Protein 9BB9 (pdb70)

InterPro domains:
  IPR000917 Sulfatase, N-terminal [PF00884] (33-321)
  IPR017850 Alkaline-phosphatase-like, core domain superfamily [G3DSA:3.40.720.10] (32-463)
  IPR017850 Alkaline-phosphatase-like, core domain superfamily [SSF53649] (32-460)
  IPR050738 Sulfatase enzyme [PTHR42693] (10-459)

Nearest PDB structures (foldseek):
  4miv-assembly3_F  TM=8.276E-01  e=4.040E-29  Homo sapiens
  6b0j-assembly1_B  TM=6.568E-01  e=5.372E-25  Pseudoalteromonas
  1n2l-assembly1_A-2  TM=6.610E-01  e=3.441E-21  Homo sapiens
  1e2s-assembly1_P-2  TM=6.321E-01  e=5.269E-21  Homo sapiens
  1n2k-assembly1_A  TM=6.444E-01  e=1.780E-20  Homo sapiens

Structure (mmCIF, N/CA/C/O backbone):
data_9BB9
#
_entry.id   9BB9
#
_cell.length_a   50.033
_cell.length_b   56.338
_cell.length_c   97.200
_cell.angle_alpha   77.43
_cell.angle_beta   76.36
_cell.angle_gamma   63.91
#
_symmetry.space_group_name_H-M   'P 1'
#
loop_
_entity.id
_entity.type
_entity.pdbx_description
1 polymer 'S1_8A sulfatase'
2 non-polymer GLYCEROL
3 non-polymer 1,2-ETHANEDIOL
4 non-polymer 'CALCIUM ION'
5 water water
#
loop_
_atom_site.group_PDB
_atom_site.id
_atom_site.type_symbol
_atom_site.label_atom_id
_atom_site.label_alt_id
_atom_site.label_comp_id
_atom_site.label_asym_id
_atom_site.label_entity_id
_atom_site.label_seq_id
_atom_site.pdbx_PDB_ins_code
_atom_site.Cartn_x
_atom_site.Cartn_y
_atom_site.Cartn_z
_atom_site.occupancy
_atom_site.B_iso_or_equiv
_atom_site.auth_seq_id
_atom_site.auth_comp_id
_atom_site.auth_asym_id
_atom_site.auth_atom_id
_atom_site.pdbx_PDB_model_num
ATOM 1 N N . LYS A 1 33 ? 17.204 -16.065 -17.721 1.00 32.15 34 LYS A N 1
ATOM 2 C CA . LYS A 1 33 ? 16.732 -16.246 -19.093 1.00 34.06 34 LYS A CA 1
ATOM 3 C C . LYS A 1 33 ? 16.000 -17.582 -19.208 1.00 25.90 34 LYS A C 1
ATOM 4 O O . LYS A 1 33 ? 16.552 -18.639 -18.882 1.00 25.50 34 LYS A O 1
ATOM 8 N N . PRO A 1 34 ? 14.750 -17.555 -19.651 1.00 24.52 35 PRO A N 1
ATOM 9 C CA . PRO A 1 34 ? 13.964 -18.788 -19.648 1.00 20.00 35 PRO A CA 1
ATOM 10 C C . PRO A 1 34 ? 14.313 -19.661 -20.838 1.00 20.80 35 PRO A C 1
ATOM 11 O O . PRO A 1 34 ? 14.605 -19.160 -21.927 1.00 21.95 35 PRO A O 1
ATOM 15 N N . ASN A 1 35 ? 14.278 -20.981 -20.628 1.00 17.17 36 ASN A N 1
ATOM 16 C CA . ASN A 1 35 ? 14.338 -21.862 -21.792 1.00 16.65 36 ASN A CA 1
ATOM 17 C C . ASN A 1 35 ? 13.097 -21.647 -22.644 1.00 16.66 36 ASN A C 1
ATOM 18 O O . ASN A 1 35 ? 12.040 -21.260 -22.144 1.00 15.29 36 ASN A O 1
ATOM 23 N N . ILE A 1 36 ? 13.224 -21.916 -23.944 1.00 14.03 37 ILE A N 1
ATOM 24 C CA . ILE A 1 36 ? 12.134 -21.730 -24.899 1.00 16.23 37 ILE A CA 1
ATOM 25 C C . ILE A 1 36 ? 11.967 -23.039 -25.644 1.00 16.71 37 ILE A C 1
ATOM 26 O O . ILE A 1 36 ? 12.952 -23.584 -26.154 1.00 16.49 37 ILE A O 1
ATOM 31 N N . ILE A 1 37 ? 10.738 -23.554 -25.694 1.00 15.70 38 ILE A N 1
ATOM 32 C CA . ILE A 1 37 ? 10.408 -24.712 -26.510 1.00 14.25 38 ILE A CA 1
ATOM 33 C C . ILE A 1 37 ? 9.380 -24.293 -27.554 1.00 13.77 38 ILE A C 1
ATOM 34 O O . ILE A 1 37 ? 8.365 -23.676 -27.212 1.00 13.97 38 ILE A O 1
ATOM 39 N N . TRP A 1 38 ? 9.629 -24.649 -28.828 1.00 13.30 39 TRP A N 1
ATOM 40 C CA . TRP A 1 38 ? 8.596 -24.612 -29.853 1.00 13.72 39 TRP A CA 1
ATOM 41 C C . TRP A 1 38 ? 8.207 -26.055 -30.108 1.00 13.71 39 TRP A C 1
ATOM 42 O O . TRP A 1 38 ? 9.002 -26.819 -30.657 1.00 15.12 39 TRP A O 1
ATOM 53 N N . LEU A 1 39 ? 7.011 -26.430 -29.675 1.00 12.61 40 LEU A N 1
ATOM 54 C CA . LEU A 1 39 ? 6.512 -27.793 -29.833 1.00 14.72 40 LEU A CA 1
ATOM 55 C C . LEU A 1 39 ? 5.633 -27.780 -31.069 1.00 13.28 40 LEU A C 1
ATOM 56 O O . LEU A 1 39 ? 4.516 -27.251 -31.031 1.00 14.49 40 LEU A O 1
ATOM 61 N N . VAL A 1 40 ? 6.126 -28.340 -32.167 1.00 11.88 41 VAL A N 1
ATOM 62 C CA . VAL A 1 40 ? 5.484 -28.183 -33.465 1.00 13.51 41 VAL A CA 1
ATOM 63 C C . VAL A 1 40 ? 4.791 -29.472 -33.854 1.00 14.42 41 VAL A C 1
ATOM 64 O O . VAL A 1 40 ? 5.446 -30.516 -34.010 1.00 14.42 41 VAL A O 1
ATOM 68 N N . LEU A 1 41 ? 3.464 -29.393 -34.014 1.00 13.12 42 LEU A N 1
ATOM 69 C CA . LEU A 1 41 ? 2.642 -30.485 -34.510 1.00 14.83 42 LEU A CA 1
ATOM 70 C C . LEU A 1 41 ? 2.489 -30.343 -36.022 1.00 14.48 42 LEU A C 1
ATOM 71 O O . LEU A 1 41 ? 2.485 -29.232 -36.542 1.00 15.59 42 LEU A O 1
ATOM 76 N N . GLU A 1 42 ? 2.397 -31.477 -36.734 1.00 14.40 43 GLU A N 1
ATOM 77 C CA . GLU A 1 42 ? 2.141 -31.454 -38.176 1.00 16.83 43 GLU A CA 1
ATOM 78 C C . GLU A 1 42 ? 0.652 -31.386 -38.486 1.00 15.20 43 GLU A C 1
ATOM 79 O O . GLU A 1 42 ? -0.157 -32.074 -37.850 1.00 15.18 43 GLU A O 1
ATOM 85 N N . ASP A 1 43 ? 0.306 -30.625 -39.522 1.00 16.10 44 ASP A N 1
ATOM 86 C CA . ASP A 1 43 ? -0.925 -30.867 -40.283 1.00 16.70 44 ASP A CA 1
ATOM 87 C C . ASP A 1 43 ? -2.142 -31.004 -39.366 1.00 17.01 44 ASP A C 1
ATOM 88 O O . ASP A 1 43 ? -2.784 -32.052 -39.294 1.00 14.66 44 ASP A O 1
ATOM 93 N N . ILE A 1 44 ? -2.440 -29.946 -38.622 1.00 17.15 45 ILE A N 1
ATOM 94 C CA . ILE A 1 44 ? -3.517 -30.044 -37.650 1.00 14.88 45 ILE A CA 1
ATOM 95 C C . ILE A 1 44 ? -4.275 -28.722 -37.605 1.00 13.29 45 ILE A C 1
ATOM 96 O O . ILE A 1 44 ? -3.671 -27.644 -37.570 1.00 11.41 45 ILE A O 1
ATOM 101 N N . SER A 1 45 ? -5.603 -28.807 -37.634 1.00 14.18 46 SER A N 1
ATOM 102 C CA . SER A 1 45 ? -6.494 -27.658 -37.567 1.00 12.02 46 SER A CA 1
ATOM 103 C C . SER A 1 45 ? -6.958 -27.498 -36.127 1.00 15.52 46 SER A C 1
ATOM 104 O O . SER A 1 45 ? -6.365 -28.088 -35.218 1.00 13.51 46 SER A O 1
ATOM 107 N N . LEU A 1 46 ? -8.001 -26.687 -35.891 1.00 14.30 47 LEU A N 1
ATOM 108 C CA . LEU A 1 46 ? -8.429 -26.458 -34.501 1.00 16.80 47 LEU A CA 1
ATOM 109 C C . LEU A 1 46 ? -9.301 -27.627 -34.021 1.00 17.71 47 LEU A C 1
ATOM 110 O O . LEU A 1 46 ? -10.449 -27.480 -33.615 1.00 19.71 47 LEU A O 1
ATOM 115 N N . ASP A 1 47 ? -8.728 -28.821 -34.076 1.00 15.30 48 ASP A N 1
ATOM 116 C CA . ASP A 1 47 ? -9.513 -30.024 -33.877 1.00 13.11 48 ASP A CA 1
ATOM 117 C C . ASP A 1 47 ? -9.194 -30.670 -32.537 1.00 15.71 48 ASP A C 1
ATOM 118 O O . ASP A 1 47 ? -9.278 -31.885 -32.405 1.00 18.71 48 ASP A O 1
ATOM 123 N N . LEU A 1 48 ? -8.836 -29.864 -31.541 1.00 14.91 49 LEU A N 1
ATOM 124 C CA . LEU A 1 48 ? -8.650 -30.375 -30.184 1.00 15.58 49 LEU A CA 1
ATOM 125 C C . LEU A 1 48 ? -9.967 -30.261 -29.428 1.00 18.27 49 LEU A C 1
ATOM 126 O O . LEU A 1 48 ? -10.821 -29.445 -29.762 1.00 15.72 49 LEU A O 1
ATOM 131 N N . SER A 1 49 ? -10.107 -31.070 -28.369 1.00 15.65 50 SER A N 1
ATOM 132 C CA . SER A 1 49 ? -11.330 -30.982 -27.579 1.00 17.36 50 SER A CA 1
ATOM 133 C C . SER A 1 49 ? -11.530 -29.570 -27.023 1.00 16.48 50 SER A C 1
ATOM 134 O O . SER A 1 49 ? -12.649 -29.048 -27.021 1.00 16.84 50 SER A O 1
ATOM 137 N N . VAL A 1 50 ? -10.444 -28.914 -26.585 1.00 17.17 51 VAL A N 1
ATOM 138 C CA . VAL A 1 50 ? -10.575 -27.601 -25.943 1.00 15.27 51 VAL A CA 1
ATOM 139 C C . VAL A 1 50 ? -11.016 -26.533 -26.935 1.00 19.51 51 VAL A C 1
ATOM 140 O O . VAL A 1 50 ? -11.559 -25.494 -26.532 1.00 18.27 51 VAL A O 1
ATOM 144 N N . TYR A 1 51 ? -10.817 -26.756 -28.229 1.00 16.90 52 TYR A N 1
ATOM 145 C CA . TYR A 1 51 ? -11.362 -25.850 -29.235 1.00 17.38 52 TYR A CA 1
ATOM 146 C C . TYR A 1 51 ? -12.801 -26.211 -29.622 1.00 21.80 52 TYR A C 1
ATOM 147 O O . TYR A 1 51 ? -13.356 -25.617 -30.552 1.00 18.94 52 TYR A O 1
ATOM 156 N N . GLY A 1 52 ? -13.424 -27.157 -28.927 1.00 17.37 53 GLY A N 1
ATOM 157 C CA . GLY A 1 52 ? -14.817 -27.469 -29.158 1.00 18.56 53 GLY A CA 1
ATOM 158 C C . GLY A 1 52 ? -15.066 -28.618 -30.117 1.00 20.78 53 GLY A C 1
ATOM 159 O O . GLY A 1 52 ? -16.191 -28.766 -30.591 1.00 25.19 53 GLY A O 1
ATOM 160 N N . THR A 1 53 ? -14.068 -29.445 -30.390 1.00 17.73 54 THR A N 1
ATOM 161 C CA . THR A 1 53 ? -14.236 -30.534 -31.350 1.00 17.79 54 THR A CA 1
ATOM 162 C C . THR A 1 53 ? -14.885 -31.717 -30.651 1.00 19.42 54 THR A C 1
ATOM 163 O O . THR A 1 53 ? -14.321 -32.220 -29.674 1.00 18.46 54 THR A O 1
ATOM 167 N N . PRO A 1 54 ? -16.010 -32.234 -31.146 1.00 19.61 55 PRO A N 1
ATOM 168 C CA . PRO A 1 54 ? -16.636 -33.385 -30.493 1.00 20.15 55 PRO A CA 1
ATOM 169 C C . PRO A 1 54 ? -15.802 -34.654 -30.632 1.00 18.29 55 PRO A C 1
ATOM 170 O O . PRO A 1 54 ? -14.973 -34.810 -31.529 1.00 16.09 55 PRO A O 1
ATOM 174 N N . GLU A 1 55 ? -16.028 -35.560 -29.686 1.00 19.55 56 GLU A N 1
ATOM 175 C CA . GLU A 1 55 ? -15.528 -36.935 -29.634 1.00 19.05 56 GLU A CA 1
ATOM 176 C C . GLU A 1 55 ? -14.036 -37.122 -29.389 1.00 20.74 56 GLU A C 1
ATOM 177 O O . GLU A 1 55 ? -13.654 -38.035 -28.645 1.00 23.22 56 GLU A O 1
ATOM 183 N N . VAL A 1 56 ? -13.188 -36.203 -29.847 1.00 20.20 57 VAL A N 1
ATOM 184 C CA . VAL A 1 56 ? -11.758 -36.477 -29.754 1.00 18.69 57 VAL A CA 1
ATOM 185 C C . VAL A 1 56 ? -11.343 -36.287 -28.298 1.00 18.14 57 VAL A C 1
ATOM 186 O O . VAL A 1 56 ? -11.937 -35.474 -27.581 1.00 18.70 57 VAL A O 1
ATOM 190 N N . LYS A 1 57 ? -10.352 -37.053 -27.831 1.00 19.49 58 LYS A N 1
ATOM 191 C CA . LYS A 1 57 ? -9.879 -36.940 -26.444 1.00 19.04 58 LYS A CA 1
ATOM 192 C C . LYS A 1 57 ? -8.460 -36.376 -26.449 1.00 16.25 58 LYS A C 1
ATOM 193 O O . LYS A 1 57 ? -7.517 -37.052 -26.872 1.00 15.88 58 LYS A O 1
ATOM 199 N N . THR A 1 58 ? -8.309 -35.126 -26.007 1.00 18.10 59 THR A N 1
ATOM 200 C CA . THR A 1 58 ? -7.004 -34.454 -25.984 1.00 15.56 59 THR A CA 1
ATOM 201 C C . THR A 1 58 ? -6.742 -33.855 -24.601 1.00 17.62 59 THR A C 1
ATOM 202 O O . THR A 1 58 ? -6.561 -32.641 -24.460 1.00 15.93 59 THR A O 1
ATOM 206 N N . PRO A 1 59 ? -6.692 -34.696 -23.548 1.00 16.80 60 PRO A N 1
ATOM 207 C CA . PRO A 1 59 ? -6.575 -34.149 -22.183 1.00 16.08 60 PRO A CA 1
ATOM 208 C C . PRO A 1 59 ? -5.311 -33.355 -21.949 1.00 15.60 60 PRO A C 1
ATOM 209 O O . PRO A 1 59 ? -5.318 -32.389 -21.181 1.00 16.42 60 PRO A O 1
ATOM 213 N N . ASN A 1 60 ? -4.208 -33.756 -22.566 1.00 15.47 61 ASN A N 1
ATOM 214 C CA . ASN A 1 60 ? -2.940 -33.111 -22.255 1.00 16.80 61 ASN A CA 1
ATOM 215 C C . ASN A 1 60 ? -2.841 -31.757 -22.947 1.00 17.90 61 ASN A C 1
ATOM 216 O O . ASN A 1 60 ? -2.462 -30.760 -22.330 1.00 14.98 61 ASN A O 1
ATOM 221 N N . LEU A 1 61 ? -3.196 -31.696 -24.225 1.00 17.15 62 LEU A N 1
ATOM 222 C CA . LEU A 1 61 ? -3.198 -30.395 -24.896 1.00 16.96 62 LEU A CA 1
ATOM 223 C C . LEU A 1 61 ? -4.275 -29.487 -24.322 1.00 17.60 62 LEU A C 1
ATOM 224 O O . LEU A 1 61 ? -4.039 -28.278 -24.160 1.00 15.90 62 LEU A O 1
ATOM 229 N N . ASP A 1 62 ? -5.447 -30.053 -23.971 1.00 15.49 63 ASP A N 1
ATOM 230 C CA . ASP A 1 62 ? -6.484 -29.278 -23.280 1.00 16.49 63 ASP A CA 1
ATOM 231 C C . ASP A 1 62 ? -5.920 -28.644 -22.023 1.00 15.50 63 ASP A C 1
ATOM 232 O O . ASP A 1 62 ? -6.136 -27.460 -21.758 1.00 16.04 63 ASP A O 1
ATOM 237 N N . ARG A 1 63 ? -5.228 -29.443 -21.203 1.00 15.38 64 ARG A N 1
ATOM 238 C CA . ARG A 1 63 ? -4.708 -28.926 -19.936 1.00 16.42 64 ARG A CA 1
ATOM 239 C C . ARG A 1 63 ? -3.679 -27.835 -20.191 1.00 14.79 64 ARG A C 1
ATOM 240 O O . ARG A 1 63 ? -3.655 -26.818 -19.489 1.00 16.92 64 ARG A O 1
ATOM 248 N N . LEU A 1 64 ? -2.810 -28.031 -21.194 1.00 16.22 65 LEU A N 1
ATOM 249 C CA . LEU A 1 64 ? -1.830 -27.007 -21.538 1.00 15.31 65 LEU A CA 1
ATOM 250 C C . LEU A 1 64 ? -2.519 -25.702 -21.920 1.00 18.65 65 LEU A C 1
ATOM 251 O O . LEU A 1 64 ? -2.114 -24.621 -21.480 1.00 16.72 65 LEU A O 1
ATOM 256 N N . ALA A 1 65 ? -3.556 -25.789 -22.760 1.00 16.17 66 ALA A N 1
ATOM 257 C CA . ALA A 1 65 ? -4.325 -24.606 -23.133 1.00 15.86 66 ALA A CA 1
ATOM 258 C C . ALA A 1 65 ? -4.916 -23.933 -21.899 1.00 15.10 66 ALA A C 1
ATOM 259 O O . ALA A 1 65 ? -4.774 -22.721 -21.698 1.00 16.99 66 ALA A O 1
ATOM 261 N N . ASN A 1 66 ? -5.580 -24.718 -21.055 1.00 16.67 67 ASN A N 1
ATOM 262 C CA . ASN A 1 66 ? -6.257 -24.160 -19.889 1.00 14.99 67 ASN A CA 1
ATOM 263 C C . ASN A 1 66 ? -5.275 -23.581 -18.893 1.00 18.78 67 ASN A C 1
ATOM 264 O O . ASN A 1 66 ? -5.603 -22.596 -18.218 1.00 18.18 67 ASN A O 1
ATOM 269 N N . GLU A 1 67 ? -4.069 -24.172 -18.796 1.00 17.98 68 GLU A N 1
ATOM 270 C CA . GLU A 1 67 ? -3.036 -23.698 -17.885 1.00 19.32 68 GLU A CA 1
ATOM 271 C C . GLU A 1 67 ? -2.282 -22.500 -18.421 1.00 17.44 68 GLU A C 1
ATOM 272 O O . GLU A 1 67 ? -1.441 -21.966 -17.708 1.00 14.64 68 GLU A O 1
ATOM 278 N N . GLY A 1 68 ? -2.577 -22.057 -19.645 1.00 15.56 69 GLY A N 1
ATOM 279 C CA . GLY A 1 68 ? -1.851 -20.960 -20.255 1.00 16.35 69 GLY A CA 1
ATOM 280 C C . GLY A 1 68 ? -2.769 -20.096 -21.096 1.00 21.28 69 GLY A C 1
ATOM 281 O O . GLY A 1 68 ? -3.892 -19.786 -20.680 1.00 18.61 69 GLY A O 1
ATOM 282 N N . ILE A 1 69 ? -2.309 -19.719 -22.286 1.00 15.58 70 ILE A N 1
ATOM 283 C CA . ILE A 1 69 ? -3.071 -18.896 -23.212 1.00 15.66 70 ILE A CA 1
ATOM 284 C C . ILE A 1 69 ? -3.410 -19.732 -24.435 1.00 16.76 70 ILE A C 1
ATOM 285 O O . ILE A 1 69 ? -2.505 -20.232 -25.119 1.00 15.35 70 ILE A O 1
ATOM 290 N N . ARG A 1 70 ? -4.700 -19.826 -24.746 1.00 16.40 71 ARG A N 1
ATOM 291 C CA . ARG A 1 70 ? -5.181 -20.478 -25.958 1.00 14.98 71 ARG A CA 1
ATOM 292 C C . ARG A 1 70 ? -5.522 -19.426 -27.000 1.00 16.51 71 ARG A C 1
ATOM 293 O O . ARG A 1 70 ? -6.315 -18.503 -26.727 1.00 15.33 71 ARG A O 1
ATOM 301 N N . TYR A 1 71 ? -4.955 -19.579 -28.198 1.00 12.02 72 TYR A N 1
ATOM 302 C CA . TYR A 1 71 ? -5.182 -18.641 -29.294 1.00 13.60 72 TYR A CA 1
ATOM 303 C C . TYR A 1 71 ? -6.177 -19.226 -30.288 1.00 14.13 72 TYR A C 1
ATOM 304 O O . TYR A 1 71 ? -5.969 -20.325 -30.817 1.00 14.65 72 TYR A O 1
ATOM 313 N N . ASN A 1 72 ? -7.240 -18.477 -30.558 1.00 14.29 73 ASN A N 1
ATOM 314 C CA . ASN A 1 72 ? -8.284 -18.914 -31.466 1.00 14.70 73 ASN A CA 1
ATOM 315 C C . ASN A 1 72 ? -8.077 -18.423 -32.895 1.00 14.50 73 ASN A C 1
ATOM 316 O O . ASN A 1 72 ? -8.797 -18.868 -33.795 1.00 16.07 73 ASN A O 1
ATOM 321 N N . HIS A 1 73 ? -7.144 -17.501 -33.130 1.00 15.44 74 HIS A N 1
ATOM 322 C CA . HIS A 1 73 ? -6.972 -16.904 -34.453 1.00 13.95 74 HIS A CA 1
ATOM 323 C C . HIS A 1 73 ? -5.507 -16.891 -34.856 1.00 16.35 74 HIS A C 1
ATOM 324 O O . HIS A 1 73 ? -4.962 -15.869 -35.302 1.00 13.72 74 HIS A O 1
ATOM 331 N N . ALA A 1 74 ? -4.839 -18.046 -34.731 1.00 13.99 75 ALA A N 1
ATOM 332 C CA . ALA A 1 74 ? -3.461 -18.178 -35.217 1.00 15.82 75 ALA A CA 1
ATOM 333 C C . ALA A 1 74 ? -3.472 -18.835 -36.590 1.00 13.75 75 ALA A C 1
ATOM 334 O O . ALA A 1 74 ? -4.129 -19.878 -36.778 1.00 12.80 75 ALA A O 1
ATOM 336 N N . TYR A 1 75 ? -2.741 -18.224 -37.518 1.00 12.92 76 TYR A N 1
ATOM 337 C CA . TYR A 1 75 ? -2.677 -18.624 -38.919 1.00 12.63 76 TYR A CA 1
ATOM 338 C C . TYR A 1 75 ? -1.235 -18.833 -39.380 1.00 13.32 76 TYR A C 1
ATOM 339 O O . TYR A 1 75 ? -0.371 -17.953 -39.220 1.00 10.50 76 TYR A O 1
ATOM 348 N N . ALA A 1 76 ? -1.005 -19.955 -40.051 1.00 12.79 77 ALA A N 1
ATOM 349 C CA . ALA A 1 76 ? 0.203 -20.119 -40.855 1.00 11.02 77 ALA A CA 1
ATOM 350 C C . ALA A 1 76 ? 0.194 -19.136 -42.034 1.00 14.25 77 ALA A C 1
ATOM 351 O O . ALA A 1 76 ? -0.846 -18.588 -42.412 1.00 11.73 77 ALA A O 1
ATOM 353 N N . THR A 1 77 ? 1.379 -18.909 -42.615 1.00 12.14 78 THR A N 1
ATOM 354 C CA . THR A 1 77 ? 1.489 -18.074 -43.809 1.00 12.80 78 THR A CA 1
ATOM 355 C C . THR A 1 77 ? 1.454 -18.898 -45.078 1.00 14.09 78 THR A C 1
ATOM 356 O O . THR A 1 77 ? 1.554 -18.338 -46.167 1.00 13.70 78 THR A O 1
ATOM 360 N N . ALA A 1 78 ? 1.357 -20.220 -44.951 1.00 14.46 79 ALA A N 1
ATOM 361 C CA . ALA A 1 78 ? 1.226 -21.108 -46.095 1.00 12.01 79 ALA A CA 1
ATOM 362 C C . ALA A 1 78 ? 0.671 -22.415 -45.551 1.00 12.34 79 ALA A C 1
ATOM 363 O O . ALA A 1 78 ? 0.644 -22.637 -44.341 1.00 13.73 79 ALA A O 1
ATOM 365 N N . ALA A 1 79 ? 0.313 -23.310 -46.444 1.00 13.88 80 ALA A N 1
ATOM 366 C CA . ALA A 1 79 ? -0.413 -24.495 -46.002 1.00 13.94 80 ALA A CA 1
ATOM 367 C C . ALA A 1 79 ? 0.293 -25.807 -46.337 1.00 12.73 80 ALA A C 1
ATOM 368 O O . ALA A 1 79 ? -0.366 -26.842 -46.452 1.00 13.33 80 ALA A O 1
ATOM 370 N N . VAL A 1 80 ? 1.622 -25.797 -46.493 1.00 12.07 81 VAL A N 1
ATOM 371 C CA . VAL A 1 80 ? 2.418 -27.025 -46.556 1.00 12.00 81 VAL A CA 1
ATOM 372 C C . VAL A 1 80 ? 3.687 -26.814 -45.743 1.00 12.84 81 VAL A C 1
ATOM 373 O O . VAL A 1 80 ? 3.999 -25.699 -45.323 1.00 12.77 81 VAL A O 1
ATOM 377 N N . CYS A 1 81 ? 4.435 -27.917 -45.555 1.00 11.72 82 CYS A N 1
ATOM 378 C CA . CYS A 1 81 ? 5.505 -27.967 -44.565 1.00 14.75 82 CYS A CA 1
ATOM 379 C C . CYS A 1 81 ? 6.537 -26.868 -44.797 1.00 16.84 82 CYS A C 1
ATOM 380 O O . CYS A 1 81 ? 6.811 -26.059 -43.907 1.00 13.68 82 CYS A O 1
ATOM 383 N N . SER A 1 82 ? 7.179 -26.881 -45.960 1.00 14.11 83 SER A N 1
ATOM 384 C CA . SER A 1 82 ? 8.429 -26.132 -46.080 1.00 12.02 83 SER A CA 1
ATOM 385 C C . SER A 1 82 ? 8.183 -24.640 -46.093 1.00 12.80 83 SER A C 1
ATOM 386 O O . SER A 1 82 ? 9.017 -23.864 -45.596 1.00 12.78 83 SER A O 1
ATOM 389 N N . THR A 1 83 ? 7.072 -24.215 -46.671 1.00 12.00 84 THR A N 1
ATOM 390 C CA . THR A 1 83 ? 6.830 -22.784 -46.766 1.00 13.43 84 THR A CA 1
ATOM 391 C C . THR A 1 83 ? 6.356 -22.231 -45.431 1.00 13.35 84 THR A C 1
ATOM 392 O O . THR A 1 83 ? 6.677 -21.090 -45.079 1.00 14.11 84 THR A O 1
ATOM 396 N N . ALA A 1 84 ? 5.599 -23.017 -44.665 1.00 12.49 85 ALA A N 1
ATOM 397 C CA . ALA A 1 84 ? 5.194 -22.539 -43.347 1.00 11.83 85 ALA A CA 1
ATOM 398 C C . ALA A 1 84 ? 6.381 -22.511 -42.396 1.00 12.98 85 ALA A C 1
ATOM 399 O O . ALA A 1 84 ? 6.484 -21.620 -41.540 1.00 13.13 85 ALA A O 1
ATOM 401 N N . ARG A 1 85 ? 7.258 -23.508 -42.499 1.00 11.02 86 ARG A N 1
ATOM 402 C CA . ARG A 1 85 ? 8.359 -23.642 -41.550 1.00 12.21 86 ARG A CA 1
ATOM 403 C C . ARG A 1 85 ? 9.511 -22.728 -41.910 1.00 13.99 86 ARG A C 1
ATOM 404 O O . ARG A 1 85 ? 10.153 -22.180 -41.011 1.00 13.62 86 ARG A O 1
ATOM 412 N N . SER A 1 86 ? 9.793 -22.562 -43.208 1.00 11.67 87 SER A N 1
ATOM 413 C CA . SER A 1 86 ? 10.776 -21.541 -43.612 1.00 13.11 87 SER A CA 1
ATOM 414 C C . SER A 1 86 ? 10.372 -20.180 -43.080 1.00 13.29 87 SER A C 1
ATOM 415 O O . SER A 1 86 ? 11.228 -19.344 -42.751 1.00 13.76 87 SER A O 1
ATOM 418 N N . ALA A 1 87 ? 9.065 -19.909 -43.104 1.00 12.92 88 ALA A N 1
ATOM 419 C CA . ALA A 1 87 ? 8.527 -18.663 -42.587 1.00 14.04 88 ALA A CA 1
ATOM 420 C C . ALA A 1 87 ? 8.659 -18.584 -41.073 1.00 13.59 88 ALA A C 1
ATOM 421 O O . ALA A 1 87 ? 9.223 -17.618 -40.558 1.00 11.99 88 ALA A O 1
ATOM 423 N N . PHE A 1 88 ? 8.121 -19.563 -40.316 1.00 13.22 89 PHE A N 1
ATOM 424 C CA . PHE A 1 88 ? 8.098 -19.280 -38.872 1.00 12.21 89 PHE A CA 1
ATOM 425 C C . PHE A 1 88 ? 9.489 -19.351 -38.259 1.00 12.19 89 PHE A C 1
ATOM 426 O O . PHE A 1 88 ? 9.704 -18.773 -37.186 1.00 12.22 89 PHE A O 1
ATOM 434 N N . PHE A 1 89 ? 10.451 -20.000 -38.924 1.00 13.38 90 PHE A N 1
ATOM 435 C CA . PHE A 1 89 ? 11.804 -20.008 -38.363 1.00 12.47 90 PHE A CA 1
ATOM 436 C C . PHE A 1 89 ? 12.549 -18.717 -38.649 1.00 11.94 90 PHE A C 1
ATOM 437 O O . PHE A 1 89 ? 13.634 -18.510 -38.088 1.00 14.38 90 PHE A O 1
ATOM 445 N N . THR A 1 90 ? 11.995 -17.838 -39.491 1.00 13.84 91 THR A N 1
ATOM 446 C CA . THR A 1 90 ? 12.636 -16.558 -39.814 1.00 13.48 91 THR A CA 1
ATOM 447 C C . THR A 1 90 ? 11.796 -15.330 -39.499 1.00 13.26 91 THR A C 1
ATOM 448 O O . THR A 1 90 ? 12.305 -14.211 -39.605 1.00 15.26 91 THR A O 1
ATOM 452 N N . GLY A 1 91 ? 10.536 -15.487 -39.126 1.00 11.48 92 GLY A N 1
ATOM 453 C CA . GLY A 1 91 ? 9.709 -14.313 -38.926 1.00 11.22 92 GLY A CA 1
ATOM 454 C C . GLY A 1 91 ? 9.331 -13.602 -40.199 1.00 16.14 92 GLY A C 1
ATOM 455 O O . GLY A 1 91 ? 8.927 -12.444 -40.140 1.00 13.14 92 GLY A O 1
ATOM 456 N N . MET A 1 92 ? 9.435 -14.274 -41.352 1.00 13.27 93 MET A N 1
ATOM 457 C CA . MET A 1 92 ? 9.218 -13.652 -42.651 1.00 13.31 93 MET A CA 1
ATOM 458 C C . MET A 1 92 ? 8.280 -14.523 -43.472 1.00 13.59 93 MET A C 1
ATOM 459 O O . MET A 1 92 ? 8.399 -15.743 -43.421 1.00 13.43 93 MET A O 1
ATOM 464 N N . HIS A 1 93 ? 7.396 -13.929 -44.268 1.00 12.11 94 HIS A N 1
ATOM 465 C CA . HIS A 1 93 ? 6.669 -14.777 -45.223 1.00 12.76 94 HIS A CA 1
ATOM 466 C C . HIS A 1 93 ? 7.676 -15.456 -46.154 1.00 15.16 94 HIS A C 1
ATOM 467 O O . HIS A 1 93 ? 8.676 -14.847 -46.539 1.00 14.17 94 HIS A O 1
ATOM 474 N N . ALA A 1 94 ? 7.411 -16.713 -46.548 1.00 12.43 95 ALA A N 1
ATOM 475 C CA . ALA A 1 94 ? 8.353 -17.378 -47.453 1.00 13.24 95 ALA A CA 1
ATOM 476 C C . ALA A 1 94 ? 8.569 -16.587 -48.744 1.00 14.61 95 ALA A C 1
ATOM 477 O O . ALA A 1 94 ? 9.676 -16.577 -49.308 1.00 14.01 95 ALA A O 1
ATOM 479 N N . THR A 1 95 ? 7.508 -15.971 -49.255 1.00 12.67 96 THR A N 1
ATOM 480 C CA . THR A 1 95 ? 7.598 -15.187 -50.476 1.00 11.58 96 THR A CA 1
ATOM 481 C C . THR A 1 95 ? 8.574 -14.018 -50.332 1.00 13.47 96 THR A C 1
ATOM 482 O O . THR A 1 95 ? 9.144 -13.558 -51.328 1.00 17.73 96 THR A O 1
ATOM 486 N N . SER A 1 96 ? 8.765 -13.508 -49.115 1.00 15.12 97 SER A N 1
ATOM 487 C CA . SER A 1 96 ? 9.692 -12.392 -48.926 1.00 13.26 97 SER A CA 1
ATOM 488 C C . SER A 1 96 ? 11.138 -12.818 -48.990 1.00 15.00 97 SER A C 1
ATOM 489 O O . SER A 1 96 ? 12.009 -11.965 -49.202 1.00 15.76 97 SER A O 1
ATOM 492 N N . ILE A 1 97 ? 11.424 -14.103 -48.801 1.00 12.66 98 ILE A N 1
ATOM 493 C CA . ILE A 1 97 ? 12.802 -14.563 -48.715 1.00 13.39 98 ILE A CA 1
ATOM 494 C C . ILE A 1 97 ? 13.128 -15.567 -49.811 1.00 17.14 98 ILE A C 1
ATOM 495 O O . ILE A 1 97 ? 14.195 -16.186 -49.785 1.00 17.20 98 ILE A O 1
ATOM 500 N N . GLY A 1 98 ? 12.227 -15.729 -50.789 1.00 13.24 99 GLY A N 1
ATOM 501 C CA . GLY A 1 98 ? 12.491 -16.572 -51.929 1.00 14.73 99 GLY A CA 1
ATOM 502 C C . GLY A 1 98 ? 12.267 -18.035 -51.661 1.00 15.85 99 GLY A C 1
ATOM 503 O O . GLY A 1 98 ? 12.712 -18.873 -52.452 1.00 16.27 99 GLY A O 1
ATOM 504 N N . ALA A 1 99 ? 11.603 -18.362 -50.557 1.00 11.46 100 ALA A N 1
ATOM 505 C CA . ALA A 1 99 ? 11.408 -19.736 -50.124 1.00 15.44 100 ALA A CA 1
ATOM 506 C C . ALA A 1 99 ? 9.985 -20.216 -50.416 1.00 13.96 100 ALA A C 1
ATOM 507 O O . ALA A 1 99 ? 9.527 -21.211 -49.824 1.00 12.72 100 ALA A O 1
ATOM 509 N N . GLN A 1 100 ? 9.284 -19.549 -51.348 1.00 12.65 101 GLN A N 1
ATOM 510 C CA . GLN A 1 100 ? 7.845 -19.752 -51.516 1.00 11.05 101 GLN A CA 1
ATOM 511 C C . GLN A 1 100 ? 7.462 -21.041 -52.254 1.00 11.67 101 GLN A C 1
ATOM 512 O O . GLN A 1 100 ? 6.294 -21.443 -52.195 1.00 14.63 101 GLN A O 1
ATOM 518 N N . ASN A 1 101 ? 8.389 -21.723 -52.924 1.00 14.42 102 ASN A N 1
ATOM 519 C CA . ASN A 1 101 ? 8.039 -22.909 -53.708 1.00 11.67 102 ASN A CA 1
ATOM 520 C C . ASN A 1 101 ? 8.401 -24.164 -52.937 1.00 15.11 102 ASN A C 1
ATOM 521 O O . ASN A 1 101 ? 9.572 -24.380 -52.605 1.00 14.08 102 ASN A O 1
ATOM 526 N N . HIS A 1 102 ? 7.383 -24.997 -52.668 1.00 13.85 103 HIS A N 1
ATOM 527 C CA . HIS A 1 102 ? 7.515 -26.234 -51.905 1.00 13.27 103 HIS A CA 1
ATOM 528 C C . HIS A 1 102 ? 7.740 -27.389 -52.879 1.00 14.59 103 HIS A C 1
ATOM 529 O O . HIS A 1 102 ? 6.830 -27.706 -53.650 1.00 14.55 103 HIS A O 1
ATOM 536 N N . ARG A 1 103 ? 8.940 -28.010 -52.900 1.00 14.64 104 ARG A N 1
ATOM 537 C CA . ARG A 1 103 ? 10.215 -27.592 -52.303 1.00 12.85 104 ARG A CA 1
ATOM 538 C C . ARG A 1 103 ? 11.128 -26.911 -53.319 1.00 14.28 104 ARG A C 1
ATOM 539 O O . ARG A 1 103 ? 10.967 -27.111 -54.511 1.00 15.55 104 ARG A O 1
ATOM 547 N N . SER A 1 104 ? 12.156 -26.200 -52.867 1.00 12.54 105 SER A N 1
ATOM 548 C CA . SER A 1 104 ? 13.010 -25.515 -53.830 1.00 12.78 105 SER A CA 1
ATOM 549 C C . SER A 1 104 ? 14.319 -25.117 -53.147 1.00 16.75 105 SER A C 1
ATOM 550 O O . SER A 1 104 ? 14.440 -25.143 -51.915 1.00 14.92 105 SER A O 1
ATOM 553 N N . HIS A 1 105 ? 15.304 -24.754 -53.971 1.00 17.25 106 HIS A N 1
ATOM 554 C CA . HIS A 1 105 ? 16.591 -24.232 -53.485 1.00 15.85 106 HIS A CA 1
ATOM 555 C C . HIS A 1 105 ? 17.255 -25.185 -52.509 1.00 18.14 106 HIS A C 1
ATOM 556 O O . HIS A 1 105 ? 17.908 -24.761 -51.557 1.00 18.30 106 HIS A O 1
ATOM 563 N N . LEU A 1 106 ? 17.072 -26.475 -52.723 1.00 18.02 107 LEU A N 1
ATOM 564 C CA . LEU A 1 106 ? 17.661 -27.436 -51.804 1.00 21.93 107 LEU A CA 1
ATOM 565 C C . LEU A 1 106 ? 19.179 -27.506 -51.964 1.00 21.35 107 LEU A C 1
ATOM 566 O O . LEU A 1 106 ? 19.907 -27.734 -50.980 1.00 17.57 107 LEU A O 1
ATOM 571 N N . ASP A 1 107 ? 19.667 -27.380 -53.204 1.00 18.55 108 ASP A N 1
ATOM 572 C CA . ASP A 1 107 ? 21.085 -27.662 -53.487 1.00 21.93 108 ASP A CA 1
ATOM 573 C C . ASP A 1 107 ? 21.602 -26.814 -54.649 1.00 21.55 108 ASP A C 1
ATOM 574 O O . ASP A 1 107 ? 22.279 -27.325 -55.547 1.00 17.93 108 ASP A O 1
ATOM 579 N N . ASP A 1 108 ? 21.261 -25.523 -54.685 1.00 17.61 109 ASP A N 1
ATOM 580 C CA . ASP A 1 108 ? 21.636 -24.707 -55.829 1.00 16.67 109 ASP A CA 1
ATOM 581 C C . ASP A 1 108 ? 22.428 -23.473 -55.432 1.00 20.37 109 ASP A C 1
ATOM 582 O O . ASP A 1 108 ? 22.550 -22.559 -56.233 1.00 21.23 109 ASP A O 1
ATOM 587 N N . GLY A 1 109 ? 22.974 -23.428 -54.230 1.00 20.08 110 GLY A N 1
ATOM 588 C CA . GLY A 1 109 ? 23.756 -22.273 -53.846 1.00 22.07 110 GLY A CA 1
ATOM 589 C C . GLY A 1 109 ? 22.938 -21.066 -53.447 1.00 21.83 110 GLY A C 1
ATOM 590 O O . GLY A 1 109 ? 23.507 -19.976 -53.285 1.00 20.25 110 GLY A O 1
ATOM 591 N N . TYR A 1 110 ? 21.623 -21.231 -53.277 1.00 16.97 111 TYR A N 1
ATOM 592 C CA . TYR A 1 110 ? 20.753 -20.178 -52.780 1.00 14.17 111 TYR A CA 1
ATOM 593 C C . TYR A 1 110 ? 20.766 -20.179 -51.250 1.00 18.74 111 TYR A C 1
ATOM 594 O O . TYR A 1 110 ? 20.328 -21.144 -50.611 1.00 17.27 111 TYR A O 1
ATOM 603 N N . TYR A 1 111 ? 21.252 -19.095 -50.668 1.00 18.30 112 TYR A N 1
ATOM 604 C CA . TYR A 1 111 ? 21.342 -18.965 -49.224 1.00 17.03 112 TYR A CA 1
ATOM 605 C C . TYR A 1 111 ? 20.349 -17.902 -48.787 1.00 23.05 112 TYR A C 1
ATOM 606 O O . TYR A 1 111 ? 19.967 -17.026 -49.570 1.00 20.36 112 TYR A O 1
ATOM 615 N N . LEU A 1 112 ? 19.883 -18.034 -47.555 1.00 23.89 113 LEU A N 1
ATOM 616 C CA . LEU A 1 112 ? 19.104 -16.978 -46.943 1.00 27.96 113 LEU A CA 1
ATOM 617 C C . LEU A 1 112 ? 19.837 -15.662 -47.137 1.00 26.81 113 LEU A C 1
ATOM 618 O O . LEU A 1 112 ? 21.010 -15.559 -46.747 1.00 36.76 113 LEU A O 1
ATOM 623 N N . PRO A 1 113 ? 19.199 -14.646 -47.726 1.00 27.65 114 PRO A N 1
ATOM 624 C CA . PRO A 1 113 ? 19.794 -13.296 -47.743 1.00 33.79 114 PRO A CA 1
ATOM 625 C C . PRO A 1 113 ? 20.415 -12.901 -46.406 1.00 31.25 114 PRO A C 1
ATOM 626 O O . PRO A 1 113 ? 19.843 -13.181 -45.352 1.00 28.64 114 PRO A O 1
ATOM 630 N N . LYS A 1 114 ? 21.605 -12.279 -46.440 1.00 32.67 115 LYS A N 1
ATOM 631 C CA . LYS A 1 114 ? 22.411 -12.115 -45.227 1.00 34.75 115 LYS A CA 1
ATOM 632 C C . LYS A 1 114 ? 21.717 -11.258 -44.169 1.00 30.24 115 LYS A C 1
ATOM 633 O O . LYS A 1 114 ? 21.974 -11.433 -42.974 1.00 33.76 115 LYS A O 1
ATOM 635 N N . ASN A 1 115 ? 20.837 -10.336 -44.575 1.00 26.46 116 ASN A N 1
ATOM 636 C CA . ASN A 1 115 ? 20.076 -9.578 -43.582 1.00 30.62 116 ASN A CA 1
ATOM 637 C C . ASN A 1 115 ? 19.086 -10.447 -42.791 1.00 28.85 116 ASN A C 1
ATOM 638 O O . ASN A 1 115 ? 18.650 -10.034 -41.712 1.00 27.56 116 ASN A O 1
ATOM 643 N N . ILE A 1 116 ? 18.721 -11.632 -43.284 1.00 17.58 117 ILE A N 1
ATOM 644 C CA . ILE A 1 116 ? 17.652 -12.420 -42.683 1.00 19.20 117 ILE A CA 1
ATOM 645 C C . ILE A 1 116 ? 18.291 -13.455 -41.768 1.00 21.09 117 ILE A C 1
ATOM 646 O O . ILE A 1 116 ? 18.987 -14.357 -42.243 1.00 18.38 117 ILE A O 1
ATOM 651 N N . LYS A 1 117 ? 18.049 -13.360 -40.470 1.00 18.91 118 LYS A N 1
ATOM 652 C CA . LYS A 1 117 ? 18.646 -14.326 -39.552 1.00 19.40 118 LYS A CA 1
ATOM 653 C C . LYS A 1 117 ? 17.655 -15.440 -39.216 1.00 18.47 118 LYS A C 1
ATOM 654 O O . LYS A 1 117 ? 16.439 -15.219 -39.158 1.00 18.41 118 LYS A O 1
ATOM 660 N N . MET A 1 118 ? 18.183 -16.648 -39.019 1.00 15.52 119 MET A N 1
ATOM 661 C CA . MET A 1 118 ? 17.377 -17.715 -38.437 1.00 13.96 119 MET A CA 1
ATOM 662 C C . MET A 1 118 ? 17.132 -17.463 -36.953 1.00 17.29 119 MET A C 1
ATOM 663 O O . MET A 1 118 ? 17.952 -16.861 -36.259 1.00 15.93 119 MET A O 1
ATOM 668 N N . THR A 1 119 ? 15.989 -17.964 -36.460 1.00 14.00 120 THR A N 1
ATOM 669 C CA . THR A 1 119 ? 15.675 -17.836 -35.039 1.00 12.57 120 THR A CA 1
ATOM 670 C C . THR A 1 119 ? 16.872 -18.217 -34.173 1.00 14.37 120 THR A C 1
ATOM 671 O O . THR A 1 119 ? 17.202 -17.528 -33.191 1.00 16.65 120 THR A O 1
ATOM 675 N N . SER A 1 120 ? 17.542 -19.303 -34.528 1.00 14.82 121 SER A N 1
ATOM 676 C CA . SER A 1 120 ? 18.595 -19.829 -33.660 1.00 17.86 121 SER A CA 1
ATOM 677 C C . SER A 1 120 ? 19.816 -18.925 -33.636 1.00 17.86 121 SER A C 1
ATOM 678 O O . SER A 1 120 ? 20.562 -18.909 -32.641 1.00 20.16 121 SER A O 1
ATOM 681 N N . GLN A 1 121 ? 20.024 -18.138 -34.690 1.00 18.81 122 GLN A N 1
ATOM 682 C CA . GLN A 1 121 ? 21.100 -17.151 -34.641 1.00 19.59 122 GLN A CA 1
ATOM 683 C C . GLN A 1 121 ? 20.814 -16.097 -33.590 1.00 22.46 122 GLN A C 1
ATOM 684 O O . GLN A 1 121 ? 21.722 -15.708 -32.840 1.00 19.68 122 GLN A O 1
ATOM 690 N N . PHE A 1 122 ? 19.556 -15.628 -33.504 1.00 17.73 123 PHE A N 1
ATOM 691 C CA . PHE A 1 122 ? 19.207 -14.699 -32.424 1.00 21.01 123 PHE A CA 1
ATOM 692 C C . PHE A 1 122 ? 19.391 -15.368 -31.064 1.00 18.58 123 PHE A C 1
ATOM 693 O O . PHE A 1 122 ? 19.972 -14.783 -30.139 1.00 19.80 123 PHE A O 1
ATOM 701 N N . MET A 1 123 ? 18.910 -16.605 -30.919 1.00 16.17 124 MET A N 1
ATOM 702 C CA . MET A 1 123 ? 19.015 -17.257 -29.612 1.00 18.10 124 MET A CA 1
ATOM 703 C C . MET A 1 123 ? 20.478 -17.471 -29.226 1.00 18.40 124 MET A C 1
ATOM 704 O O . MET A 1 123 ? 20.862 -17.258 -28.069 1.00 19.97 124 MET A O 1
ATOM 709 N N . ARG A 1 124 ? 21.317 -17.865 -30.184 1.00 19.59 125 ARG A N 1
ATOM 710 C CA . ARG A 1 124 ? 22.756 -17.951 -29.915 1.00 22.38 125 ARG A CA 1
ATOM 711 C C . ARG A 1 124 ? 23.294 -16.625 -29.382 1.00 23.83 125 ARG A C 1
ATOM 712 O O . ARG A 1 124 ? 24.035 -16.597 -28.395 1.00 25.50 125 ARG A O 1
ATOM 720 N N . GLU A 1 125 ? 22.862 -15.507 -29.969 1.00 25.67 126 GLU A N 1
ATOM 721 C CA . GLU A 1 125 ? 23.293 -14.187 -29.497 1.00 24.87 126 GLU A CA 1
ATOM 722 C C . GLU A 1 125 ? 22.890 -13.918 -28.050 1.00 31.27 126 GLU A C 1
ATOM 723 O O . GLU A 1 125 ? 23.565 -13.152 -27.344 1.00 30.82 126 GLU A O 1
ATOM 729 N N . ALA A 1 126 ? 21.786 -14.493 -27.591 1.00 23.00 127 ALA A N 1
ATOM 730 C CA . ALA A 1 126 ? 21.352 -14.276 -26.221 1.00 22.12 127 ALA A CA 1
ATOM 731 C C . ALA A 1 126 ? 21.900 -15.324 -25.270 1.00 25.75 127 ALA A C 1
ATOM 732 O O . ALA A 1 126 ? 21.458 -15.377 -24.120 1.00 25.69 127 ALA A O 1
ATOM 734 N N . GLY A 1 127 ? 22.803 -16.186 -25.741 1.00 22.96 128 GLY A N 1
ATOM 735 C CA . GLY A 1 127 ? 23.457 -17.174 -24.911 1.00 23.13 128 GLY A CA 1
ATOM 736 C C . GLY A 1 127 ? 22.808 -18.540 -24.875 1.00 24.99 128 GLY A C 1
ATOM 737 O O . GLY A 1 127 ? 23.184 -19.355 -24.024 1.00 22.85 128 GLY A O 1
ATOM 738 N N . TYR A 1 128 ? 21.861 -18.821 -25.781 1.00 19.57 129 TYR A N 1
ATOM 739 C CA . TYR A 1 128 ? 21.120 -20.080 -25.840 1.00 21.45 129 TYR A CA 1
ATOM 740 C C . TYR A 1 128 ? 21.865 -21.117 -26.660 1.00 21.86 129 TYR A C 1
ATOM 741 O O . TYR A 1 128 ? 22.588 -20.780 -27.604 1.00 20.51 129 TYR A O 1
ATOM 750 N N . VAL A 1 129 ? 21.690 -22.387 -26.286 1.00 17.91 130 VAL A N 1
ATOM 751 C CA . VAL A 1 129 ? 22.068 -23.510 -27.131 1.00 18.41 130 VAL A CA 1
ATOM 752 C C . VAL A 1 129 ? 20.800 -24.024 -27.810 1.00 22.74 130 VAL A C 1
ATOM 753 O O . VAL A 1 129 ? 19.727 -24.084 -27.191 1.00 21.68 130 VAL A O 1
ATOM 757 N N . ASN A 1 130 ? 20.906 -24.360 -29.098 1.00 17.97 131 ASN A N 1
ATOM 758 C CA . ASN A 1 130 ? 19.747 -24.638 -29.945 1.00 17.48 131 ASN A CA 1
ATOM 759 C C . ASN A 1 130 ? 19.657 -26.126 -30.231 1.00 17.12 131 ASN A C 1
ATOM 760 O O . ASN A 1 130 ? 20.611 -26.716 -30.749 1.00 16.58 131 ASN A O 1
ATOM 765 N N . LEU A 1 131 ? 18.518 -26.730 -29.896 1.00 13.91 132 LEU A N 1
ATOM 766 C CA . LEU A 1 131 ? 18.327 -28.185 -29.963 1.00 13.99 132 LEU A CA 1
ATOM 767 C C . LEU A 1 131 ? 17.212 -28.533 -30.939 1.00 16.69 132 LEU A C 1
ATOM 768 O O . LEU A 1 131 ? 16.118 -27.954 -30.856 1.00 15.25 132 LEU A O 1
ATOM 773 N N . LEU A 1 132 ? 17.463 -29.509 -31.830 1.00 14.49 133 LEU A N 1
ATOM 774 C CA . LEU A 1 132 ? 16.441 -30.035 -32.738 1.00 15.93 133 LEU A CA 1
ATOM 775 C C . LEU A 1 132 ? 16.019 -31.394 -32.201 1.00 15.49 133 LEU A C 1
ATOM 776 O O . LEU A 1 132 ? 16.805 -32.352 -32.237 1.00 16.66 133 LEU A O 1
ATOM 781 N N . MET A 1 133 ? 14.778 -31.492 -31.721 1.00 14.90 134 MET A N 1
ATOM 782 C CA . MET A 1 133 ? 14.311 -32.711 -31.060 1.00 16.14 134 MET A CA 1
ATOM 783 C C . MET A 1 133 ? 13.017 -33.206 -31.694 1.00 18.27 134 MET A C 1
ATOM 784 O O . MET A 1 133 ? 12.454 -32.588 -32.607 1.00 17.28 134 MET A O 1
ATOM 789 N N . GLY A 1 134 ? 12.514 -34.325 -31.179 1.00 23.34 135 GLY A N 1
ATOM 790 C CA . GLY A 1 134 ? 11.326 -34.929 -31.744 1.00 21.81 135 GLY A CA 1
ATOM 791 C C . GLY A 1 134 ? 11.642 -35.894 -32.877 1.00 23.36 135 GLY A C 1
ATOM 792 O O . GLY A 1 134 ? 12.739 -35.910 -33.429 1.00 23.86 135 GLY A O 1
ATOM 793 N N . PRO A 1 135 ? 10.665 -36.728 -33.243 1.00 27.21 136 PRO A N 1
ATOM 794 C CA . PRO A 1 135 ? 10.898 -37.691 -34.343 1.00 27.62 136 PRO A CA 1
ATOM 795 C C . PRO A 1 135 ? 11.171 -37.051 -35.697 1.00 30.57 136 PRO A C 1
ATOM 796 O O . PRO A 1 135 ? 11.953 -37.594 -36.486 1.00 36.61 136 PRO A O 1
ATOM 800 N N . LYS A 1 136 ? 10.553 -35.925 -36.008 1.00 26.04 137 LYS A N 1
ATOM 801 C CA . LYS A 1 136 ? 10.730 -35.305 -37.319 1.00 31.21 137 LYS A CA 1
ATOM 802 C C . LYS A 1 136 ? 12.002 -34.476 -37.280 1.00 32.46 137 LYS A C 1
ATOM 803 O O . LYS A 1 136 ? 11.994 -33.314 -36.859 1.00 32.63 137 LYS A O 1
ATOM 809 N N . GLN A 1 137 ? 13.108 -35.067 -37.729 1.00 26.78 138 GLN A N 1
ATOM 810 C CA . GLN A 1 137 ? 14.416 -34.411 -37.659 1.00 28.94 138 GLN A CA 1
ATOM 811 C C . GLN A 1 137 ? 14.720 -33.598 -38.910 1.00 37.38 138 GLN A C 1
ATOM 812 O O . GLN A 1 137 ? 15.784 -33.739 -39.522 1.00 38.46 138 GLN A O 1
ATOM 818 N N . LYS A 1 138 ? 13.817 -32.705 -39.294 1.00 32.86 139 LYS A N 1
ATOM 819 C CA . LYS A 1 138 ? 13.997 -31.988 -40.549 1.00 33.03 139 LYS A CA 1
ATOM 820 C C . LYS A 1 138 ? 13.674 -30.523 -40.328 1.00 26.87 139 LYS A C 1
ATOM 821 O O . LYS A 1 138 ? 12.873 -30.173 -39.462 1.00 31.58 139 LYS A O 1
ATOM 827 N N . THR A 1 139 ? 14.350 -29.667 -41.077 1.00 26.22 140 THR A N 1
ATOM 828 C CA . THR A 1 139 ? 14.045 -28.251 -41.020 1.00 25.20 140 THR A CA 1
ATOM 829 C C . THR A 1 139 ? 13.088 -27.845 -42.128 1.00 26.92 140 THR A C 1
ATOM 830 O O . THR A 1 139 ? 12.325 -26.891 -41.951 1.00 23.67 140 THR A O 1
ATOM 834 N N . ASP A 1 140 ? 13.095 -28.583 -43.249 1.00 17.61 141 ASP A N 1
ATOM 835 C CA . ASP A 1 140 ? 12.213 -28.310 -44.376 1.00 17.59 141 ASP A CA 1
ATOM 836 C C . ASP A 1 140 ? 12.417 -26.893 -44.911 1.00 19.19 141 ASP A C 1
ATOM 837 O O . ASP A 1 140 ? 11.464 -26.258 -45.337 1.00 18.67 141 ASP A O 1
ATOM 842 N N . PHE A 1 141 ? 13.634 -26.349 -44.856 1.00 16.06 142 PHE A N 1
ATOM 843 C CA . PHE A 1 141 ? 13.890 -25.026 -45.447 1.00 15.37 142 PHE A CA 1
ATOM 844 C C . PHE A 1 141 ? 13.963 -25.066 -46.971 1.00 16.47 142 PHE A C 1
ATOM 845 O O . PHE A 1 141 ? 14.587 -25.953 -47.560 1.00 14.86 142 PHE A O 1
ATOM 853 N N . ASN A 1 142 ? 13.406 -24.044 -47.626 1.00 15.11 143 ASN A N 1
ATOM 854 C CA . ASN A 1 142 ? 13.624 -23.914 -49.067 1.00 13.85 143 ASN A CA 1
ATOM 855 C C . ASN A 1 142 ? 14.780 -22.955 -49.348 1.00 17.80 143 ASN A C 1
ATOM 856 O O . ASN A 1 142 ? 14.661 -21.962 -50.060 1.00 16.62 143 ASN A O 1
ATOM 861 N N . PHE A 1 143 ? 15.917 -23.293 -48.758 1.00 18.17 144 PHE A N 1
ATOM 862 C CA . PHE A 1 143 ? 17.144 -22.533 -48.885 1.00 14.71 144 PHE A CA 1
ATOM 863 C C . PHE A 1 143 ? 18.212 -23.316 -48.137 1.00 18.44 144 PHE A C 1
ATOM 864 O O . PHE A 1 143 ? 17.895 -24.177 -47.327 1.00 16.18 144 PHE A O 1
ATOM 872 N N . SER A 1 144 ? 19.479 -23.050 -48.464 1.00 16.26 145 SER A N 1
ATOM 873 C CA . SER A 1 144 ? 20.587 -23.600 -47.710 1.00 16.89 145 SER A CA 1
ATOM 874 C C . SER A 1 144 ? 21.084 -22.558 -46.724 1.00 20.08 145 SER A C 1
ATOM 875 O O . SER A 1 144 ? 20.761 -21.377 -46.825 1.00 18.10 145 SER A O 1
ATOM 878 N N . THR A 1 145 ? 21.902 -22.997 -45.766 1.00 19.40 146 THR A N 1
ATOM 879 C CA . THR A 1 145 ? 22.540 -22.058 -44.848 1.00 14.96 146 THR A CA 1
ATOM 880 C C . THR A 1 145 ? 24.032 -22.363 -44.780 1.00 17.88 146 THR A C 1
ATOM 881 O O . THR A 1 145 ? 24.489 -23.454 -45.141 1.00 20.30 146 THR A O 1
ATOM 885 N N . THR A 1 146 ? 24.800 -21.385 -44.317 1.00 18.72 147 THR A N 1
ATOM 886 C CA . THR A 1 146 ? 26.230 -21.586 -44.121 1.00 17.61 147 THR A CA 1
ATOM 887 C C . THR A 1 146 ? 26.583 -21.653 -42.645 1.00 19.74 147 THR A C 1
ATOM 888 O O . THR A 1 146 ? 27.756 -21.831 -42.304 1.00 19.91 147 THR A O 1
ATOM 892 N N . ILE A 1 147 ? 25.587 -21.477 -41.778 1.00 18.69 148 ILE A N 1
ATOM 893 C CA . ILE A 1 147 ? 25.654 -21.664 -40.330 1.00 25.52 148 ILE A CA 1
ATOM 894 C C . ILE A 1 147 ? 24.646 -22.766 -39.984 1.00 21.98 148 ILE A C 1
ATOM 895 O O . ILE A 1 147 ? 23.592 -22.839 -40.616 1.00 20.38 148 ILE A O 1
ATOM 900 N N . ASN A 1 148 ? 24.961 -23.645 -39.026 1.00 20.15 149 ASN A N 1
ATOM 901 C CA . ASN A 1 148 ? 23.996 -24.697 -38.688 1.00 20.85 149 ASN A CA 1
ATOM 902 C C . ASN A 1 148 ? 22.736 -24.081 -38.086 1.00 16.43 149 ASN A C 1
ATOM 903 O O . ASN A 1 148 ? 22.819 -23.168 -37.272 1.00 16.13 149 ASN A O 1
ATOM 908 N N . ALA A 1 149 ? 21.568 -24.641 -38.431 1.00 14.94 150 ALA A N 1
ATOM 909 C CA . ALA A 1 149 ? 20.331 -24.161 -37.834 1.00 15.74 150 ALA A CA 1
ATOM 910 C C . ALA A 1 149 ? 20.242 -24.522 -36.356 1.00 20.24 150 ALA A C 1
ATOM 911 O O . ALA A 1 149 ? 19.656 -23.771 -35.565 1.00 16.76 150 ALA A O 1
ATOM 913 N N . PHE A 1 150 ? 20.793 -25.667 -35.968 1.00 17.43 151 PHE A N 1
ATOM 914 C CA . PHE A 1 150 ? 20.796 -26.094 -34.576 1.00 19.99 151 PHE A CA 1
ATOM 915 C C . PHE A 1 150 ? 22.194 -26.497 -34.139 1.00 18.48 151 PHE A C 1
ATOM 916 O O . PHE A 1 150 ? 23.047 -26.835 -34.964 1.00 20.22 151 PHE A O 1
ATOM 924 N N . ASP A 1 151 ? 22.399 -26.488 -32.817 1.00 15.38 152 ASP A N 1
ATOM 925 C CA . ASP A 1 151 ? 23.681 -26.861 -32.203 1.00 18.07 152 ASP A CA 1
ATOM 926 C C . ASP A 1 151 ? 23.779 -28.335 -31.884 1.00 21.78 152 ASP A C 1
ATOM 927 O O . ASP A 1 151 ? 24.884 -28.890 -31.847 1.00 19.28 152 ASP A O 1
ATOM 932 N N . ALA A 1 152 ? 22.648 -28.980 -31.613 1.00 18.74 153 ALA A N 1
ATOM 933 C CA . ALA A 1 152 ? 22.613 -30.411 -31.396 1.00 20.07 153 ALA A CA 1
ATOM 934 C C . ALA A 1 152 ? 21.281 -30.908 -31.922 1.00 18.32 153 ALA A C 1
ATOM 935 O O . ALA A 1 152 ? 20.277 -30.191 -31.861 1.00 15.92 153 ALA A O 1
ATOM 937 N N . GLN A 1 153 ? 21.283 -32.134 -32.430 1.00 17.46 154 GLN A N 1
ATOM 938 C CA . GLN A 1 153 ? 20.087 -32.745 -32.984 1.00 19.99 154 GLN A CA 1
ATOM 939 C C . GLN A 1 153 ? 20.113 -34.231 -32.661 1.00 22.06 154 GLN A C 1
ATOM 940 O O . GLN A 1 153 ? 21.141 -34.772 -32.270 1.00 18.55 154 GLN A O 1
ATOM 946 N N . ASP A 1 154 ? 18.977 -34.906 -32.841 1.00 17.62 155 ASP A N 1
ATOM 947 C CA . ASP A 1 154 ? 18.948 -36.342 -32.587 1.00 23.07 155 ASP A CA 1
ATOM 948 C C . ASP A 1 154 ? 19.595 -37.130 -33.720 1.00 26.08 155 ASP A C 1
ATOM 949 O O . ASP A 1 154 ? 20.223 -38.158 -33.474 1.00 23.29 155 ASP A O 1
ATOM 954 N N . GLY A 1 155 ? 19.420 -36.690 -34.961 1.00 26.13 156 GLY A N 1
ATOM 955 C CA . GLY A 1 155 ? 19.861 -37.471 -36.102 1.00 28.89 156 GLY A CA 1
ATOM 956 C C . GLY A 1 155 ? 19.712 -36.719 -37.413 1.00 35.08 156 GLY A C 1
ATOM 957 O O . GLY A 1 155 ? 20.042 -37.264 -38.477 1.00 50.44 156 GLY A O 1
ATOM 958 N N . ALA A 1 163 ? 4.610 -40.213 -47.057 1.00 43.34 164 ALA A N 1
ATOM 959 C CA . ALA A 1 163 ? 3.771 -40.857 -46.039 1.00 40.82 164 ALA A CA 1
ATOM 960 C C . ALA A 1 163 ? 4.587 -41.237 -44.795 1.00 44.17 164 ALA A C 1
ATOM 961 O O . ALA A 1 163 ? 5.521 -42.039 -44.873 1.00 42.99 164 ALA A O 1
ATOM 963 N N . TYR A 1 164 ? 4.229 -40.670 -43.647 1.00 34.94 165 TYR A N 1
ATOM 964 C CA . TYR A 1 164 ? 4.943 -40.963 -42.413 1.00 37.06 165 TYR A CA 1
ATOM 965 C C . TYR A 1 164 ? 4.314 -42.150 -41.691 1.00 39.55 165 TYR A C 1
ATOM 966 O O . TYR A 1 164 ? 3.108 -42.395 -41.788 1.00 36.04 165 TYR A O 1
ATOM 975 N N . THR A 1 165 ? 5.155 -42.894 -40.970 1.00 40.11 166 THR A N 1
ATOM 976 C CA . THR A 1 165 ? 4.717 -43.936 -40.044 1.00 35.42 166 THR A CA 1
ATOM 977 C C . THR A 1 165 ? 5.016 -43.463 -38.628 1.00 36.14 166 THR A C 1
ATOM 978 O O . THR A 1 165 ? 6.172 -43.211 -38.286 1.00 38.56 166 THR A O 1
ATOM 982 N N . HIS A 1 166 ? 3.973 -43.331 -37.822 1.00 33.56 167 HIS A N 1
ATOM 983 C CA . HIS A 1 166 ? 4.078 -42.714 -36.507 1.00 29.93 167 HIS A CA 1
ATOM 984 C C . HIS A 1 166 ? 4.598 -43.716 -35.478 1.00 37.02 167 HIS A C 1
ATOM 985 O O . HIS A 1 166 ? 4.072 -44.832 -35.367 1.00 36.20 167 HIS A O 1
ATOM 992 N N . ALA A 1 167 ? 5.623 -43.303 -34.716 1.00 34.16 168 ALA A N 1
ATOM 993 C CA . ALA A 1 167 ? 6.288 -44.186 -33.761 1.00 35.63 168 ALA A CA 1
ATOM 994 C C . ALA A 1 167 ? 5.400 -44.417 -32.531 1.00 35.09 168 ALA A C 1
ATOM 995 O O . ALA A 1 167 ? 4.408 -43.705 -32.331 1.00 30.62 168 ALA A O 1
ATOM 997 N N . PRO A 1 168 ? 5.703 -45.440 -31.718 1.00 36.40 169 PRO A N 1
ATOM 998 C CA . PRO A 1 168 ? 4.856 -45.725 -30.549 1.00 35.49 169 PRO A CA 1
ATOM 999 C C . PRO A 1 168 ? 4.863 -44.573 -29.552 1.00 29.84 169 PRO A C 1
ATOM 1000 O O . PRO A 1 168 ? 5.790 -43.768 -29.504 1.00 28.90 169 PRO A O 1
ATOM 1004 N N . THR A 1 169 ? 3.796 -44.493 -28.752 1.00 30.17 170 THR A N 1
ATOM 1005 C CA . THR A 1 169 ? 3.652 -43.342 -27.864 1.00 27.70 170 THR A CA 1
ATOM 1006 C C . THR A 1 169 ? 4.691 -43.335 -26.755 1.00 36.13 170 THR A C 1
ATOM 1007 O O . THR A 1 169 ? 4.875 -42.298 -26.115 1.00 38.91 170 THR A O 1
ATOM 1011 N N . ASP A 1 170 ? 5.366 -44.459 -26.514 1.00 36.75 171 ASP A N 1
ATOM 1012 C CA . ASP A 1 170 ? 6.331 -44.588 -25.427 1.00 44.81 171 ASP A CA 1
ATOM 1013 C C . ASP A 1 170 ? 7.695 -44.003 -25.767 1.00 40.74 171 ASP A C 1
ATOM 1014 O O . ASP A 1 170 ? 8.644 -44.241 -25.015 1.00 41.65 171 ASP A O 1
ATOM 1016 N N . LEU A 1 171 ? 7.813 -43.245 -26.859 1.00 41.31 172 LEU A N 1
ATOM 1017 C CA . LEU A 1 171 ? 9.079 -42.605 -27.201 1.00 38.00 172 LEU A CA 1
ATOM 1018 C C . LEU A 1 171 ? 9.547 -41.695 -26.068 1.00 36.82 172 LEU A C 1
ATOM 1019 O O . LEU A 1 171 ? 8.743 -41.043 -25.388 1.00 44.26 172 LEU A O 1
ATOM 1021 N N . LYS A 1 172 ? 10.856 -41.679 -25.849 1.00 32.09 173 LYS A N 1
ATOM 1022 C CA . LYS A 1 172 ? 11.484 -40.987 -24.729 1.00 24.93 173 LYS A CA 1
ATOM 1023 C C . LYS A 1 172 ? 12.427 -39.970 -25.351 1.00 23.19 173 LYS A C 1
ATOM 1024 O O . LYS A 1 172 ? 13.611 -40.241 -25.553 1.00 19.59 173 LYS A O 1
ATOM 1027 N N . LEU A 1 173 ? 11.890 -38.788 -25.642 1.00 19.98 174 LEU A N 1
ATOM 1028 C CA . LEU A 1 173 ? 12.634 -37.849 -26.466 1.00 19.98 174 LEU A CA 1
ATOM 1029 C C . LEU A 1 173 ? 13.864 -37.324 -25.744 1.00 23.56 174 LEU A C 1
ATOM 1030 O O . LEU A 1 173 ? 14.850 -36.972 -26.401 1.00 21.41 174 LEU A O 1
ATOM 1035 N N . LEU A 1 174 ? 13.850 -37.299 -24.403 1.00 14.87 175 LEU A N 1
ATOM 1036 C CA . LEU A 1 174 ? 15.007 -36.763 -23.710 1.00 20.14 175 LEU A CA 1
ATOM 1037 C C . LEU A 1 174 ? 16.156 -37.757 -23.655 1.00 19.82 175 LEU A C 1
ATOM 1038 O O . LEU A 1 174 ? 17.271 -37.370 -23.294 1.00 19.58 175 LEU A O 1
ATOM 1043 N N . GLU A 1 175 ? 15.918 -39.012 -24.020 1.00 20.90 176 GLU A N 1
ATOM 1044 C CA . GLU A 1 175 ? 16.976 -40.005 -24.012 1.00 21.49 176 GLU A CA 1
ATOM 1045 C C . GLU A 1 175 ? 17.678 -40.093 -25.344 1.00 22.51 176 GLU A C 1
ATOM 1046 O O . GLU A 1 175 ? 18.553 -40.942 -25.513 1.00 22.67 176 GLU A O 1
ATOM 1052 N N . ARG A 1 176 ? 17.354 -39.210 -26.263 1.00 19.97 177 ARG A N 1
ATOM 1053 C CA . ARG A 1 176 ? 17.928 -39.161 -27.591 1.00 21.19 177 ARG A CA 1
ATOM 1054 C C . ARG A 1 176 ? 19.074 -38.151 -27.639 1.00 19.86 177 ARG A C 1
ATOM 1055 O O . ARG A 1 176 ? 19.278 -37.371 -26.703 1.00 20.74 177 ARG A O 1
ATOM 1063 N N . PRO A 1 177 ? 19.871 -38.146 -28.724 1.00 19.26 178 PRO A N 1
ATOM 1064 C CA . PRO A 1 177 ? 21.176 -37.465 -28.658 1.00 19.65 178 PRO A CA 1
ATOM 1065 C C . PRO A 1 177 ? 21.132 -35.947 -28.479 1.00 20.62 178 PRO A C 1
ATOM 1066 O O . PRO A 1 177 ? 22.071 -35.394 -27.897 1.00 18.54 178 PRO A O 1
ATOM 1070 N N . ALA A 1 178 ? 20.113 -35.236 -28.965 1.00 20.25 179 ALA A N 1
ATOM 1071 C CA . ALA A 1 178 ? 20.107 -33.783 -28.765 1.00 16.98 179 ALA A CA 1
ATOM 1072 C C . ALA A 1 178 ? 20.093 -33.433 -27.285 1.00 19.28 179 ALA A C 1
ATOM 1073 O O . ALA A 1 178 ? 20.885 -32.603 -26.821 1.00 15.53 179 ALA A O 1
ATOM 1075 N N . TRP A 1 179 ? 19.174 -34.031 -26.529 1.00 18.13 180 TRP A N 1
ATOM 1076 C CA . TRP A 1 179 ? 19.078 -33.685 -25.117 1.00 18.42 180 TRP A CA 1
ATOM 1077 C C . TRP A 1 179 ? 20.259 -34.248 -24.341 1.00 17.26 180 TRP A C 1
ATOM 1078 O O . TRP A 1 179 ? 20.760 -33.592 -23.427 1.00 19.14 180 TRP A O 1
ATOM 1089 N N . GLN A 1 180 ? 20.720 -35.454 -24.694 1.00 17.23 181 GLN A N 1
ATOM 1090 C CA . GLN A 1 180 ? 21.875 -36.019 -23.995 1.00 18.64 181 GLN A CA 1
ATOM 1091 C C . GLN A 1 180 ? 23.113 -35.160 -24.213 1.00 23.53 181 GLN A C 1
ATOM 1092 O O . GLN A 1 180 ? 23.932 -34.987 -23.294 1.00 20.95 181 GLN A O 1
ATOM 1098 N N . THR A 1 181 ? 23.257 -34.585 -25.418 1.00 16.95 182 THR A N 1
ATOM 1099 C CA . THR A 1 181 ? 24.361 -33.659 -25.662 1.00 18.91 182 THR A CA 1
ATOM 1100 C C . THR A 1 181 ? 24.211 -32.388 -24.842 1.00 21.26 182 THR A C 1
ATOM 1101 O O . THR A 1 181 ? 25.183 -31.900 -24.255 1.00 22.21 182 THR A O 1
ATOM 1105 N N . TYR A 1 182 ? 23.002 -31.830 -24.808 1.00 21.05 183 TYR A N 1
ATOM 1106 C CA . TYR A 1 182 ? 22.764 -30.639 -24.003 1.00 19.62 183 TYR A CA 1
ATOM 1107 C C . TYR A 1 182 ? 23.184 -30.861 -22.548 1.00 22.21 183 TYR A C 1
ATOM 1108 O O . TYR A 1 182 ? 23.898 -30.040 -21.969 1.00 22.75 183 TYR A O 1
ATOM 1117 N N . ILE A 1 183 ? 22.752 -31.966 -21.932 1.00 22.00 184 ILE A N 1
ATOM 1118 C CA . ILE A 1 183 ? 23.035 -32.089 -20.504 1.00 20.87 184 ILE A CA 1
ATOM 1119 C C . ILE A 1 183 ? 24.488 -32.466 -20.235 1.00 24.71 184 ILE A C 1
ATOM 1120 O O . ILE A 1 183 ? 25.013 -32.140 -19.158 1.00 25.47 184 ILE A O 1
ATOM 1125 N N . LYS A 1 184 ? 25.172 -33.080 -21.203 1.00 20.98 185 LYS A N 1
ATOM 1126 C CA . LYS A 1 184 ? 26.574 -33.452 -21.007 1.00 24.62 185 LYS A CA 1
ATOM 1127 C C . LYS A 1 184 ? 27.521 -32.294 -21.323 1.00 29.48 185 LYS A C 1
ATOM 1128 O O . LYS A 1 184 ? 28.551 -32.133 -20.657 1.00 29.68 185 LYS A O 1
ATOM 1134 N N . LYS A 1 185 ? 27.198 -31.470 -22.325 1.00 24.30 186 LYS A N 1
ATOM 1135 C CA . LYS A 1 185 ? 28.105 -30.418 -22.763 1.00 25.61 186 LYS A CA 1
ATOM 1136 C C . LYS A 1 185 ? 27.661 -28.990 -22.447 1.00 29.34 186 LYS A C 1
ATOM 1137 O O . LYS A 1 185 ? 28.523 -28.108 -22.409 1.00 29.99 186 LYS A O 1
ATOM 1141 N N . TYR A 1 186 ? 26.344 -28.718 -22.259 1.00 25.75 187 TYR A N 1
ATOM 1142 C CA . TYR A 1 186 ? 25.882 -27.333 -22.176 1.00 31.55 187 TYR A CA 1
ATOM 1143 C C . TYR A 1 186 ? 24.867 -27.051 -21.066 1.00 34.75 187 TYR A C 1
ATOM 1144 O O . TYR A 1 186 ? 24.103 -26.080 -21.182 1.00 33.17 187 TYR A O 1
ATOM 1153 N N . SER A 1 187 ? 24.834 -27.836 -19.992 1.00 34.30 188 SER A N 1
ATOM 1154 C CA . SER A 1 187 ? 23.787 -27.651 -18.988 1.00 34.75 188 SER A CA 1
ATOM 1155 C C . SER A 1 187 ? 23.836 -26.269 -18.328 1.00 36.38 188 SER A C 1
ATOM 1156 O O . SER A 1 187 ? 22.851 -25.861 -17.696 1.00 37.46 188 SER A O 1
ATOM 1159 N N . GLY A 1 188 ? 24.945 -25.531 -18.475 1.00 36.97 189 GLY A N 1
ATOM 1160 C CA . GLY A 1 188 ? 25.058 -24.187 -17.922 1.00 35.16 189 GLY A CA 1
ATOM 1161 C C . GLY A 1 188 ? 24.396 -23.082 -18.725 1.00 39.65 189 GLY A C 1
ATOM 1162 O O . GLY A 1 188 ? 24.441 -21.922 -18.308 1.00 36.81 189 GLY A O 1
ATOM 1163 N N . GLN A 1 189 ? 23.779 -23.406 -19.870 1.00 32.37 190 GLN A N 1
ATOM 1164 C CA . GLN A 1 189 ? 23.152 -22.450 -20.769 1.00 26.84 190 GLN A CA 1
ATOM 1165 C C . GLN A 1 189 ? 21.652 -22.714 -20.879 1.00 20.31 190 GLN A C 1
ATOM 1166 O O . GLN A 1 189 ? 21.219 -23.867 -20.844 1.00 22.15 190 GLN A O 1
ATOM 1172 N N . PRO A 1 190 ? 20.850 -21.680 -21.096 1.00 19.36 191 PRO A N 1
ATOM 1173 C CA . PRO A 1 190 ? 19.433 -21.911 -21.419 1.00 19.38 191 PRO A CA 1
ATOM 1174 C C . PRO A 1 190 ? 19.322 -22.526 -22.804 1.00 17.06 191 PRO A C 1
ATOM 1175 O O . PRO A 1 190 ? 20.168 -22.304 -23.669 1.00 19.93 191 PRO A O 1
ATOM 1179 N N . PHE A 1 191 ? 18.278 -23.308 -23.019 1.00 17.21 192 PHE A N 1
ATOM 1180 C CA . PHE A 1 191 ? 18.148 -23.979 -24.306 1.00 17.31 192 PHE A CA 1
ATOM 1181 C C . PHE A 1 191 ? 16.954 -23.402 -25.053 1.00 18.19 192 PHE A C 1
ATOM 1182 O O . PHE A 1 191 ? 15.976 -22.960 -24.447 1.00 15.09 192 PHE A O 1
ATOM 1190 N N . PHE A 1 192 ? 17.081 -23.356 -26.379 1.00 16.49 193 PHE A N 1
ATOM 1191 C CA . PHE A 1 192 ? 15.955 -23.216 -27.292 1.00 17.53 193 PHE A CA 1
ATOM 1192 C C . PHE A 1 192 ? 15.794 -24.567 -27.965 1.00 16.95 193 PHE A C 1
ATOM 1193 O O . PHE A 1 192 ? 16.745 -25.079 -28.578 1.00 15.83 193 PHE A O 1
ATOM 1201 N N . ALA A 1 193 ? 14.628 -25.192 -27.799 1.00 13.03 194 ALA A N 1
ATOM 1202 C CA . ALA A 1 193 ? 14.389 -26.476 -28.444 1.00 16.25 194 ALA A CA 1
ATOM 1203 C C . ALA A 1 193 ? 13.188 -26.388 -29.382 1.00 14.96 194 ALA A C 1
ATOM 1204 O O . ALA A 1 193 ? 12.116 -25.934 -28.976 1.00 16.33 194 ALA A O 1
ATOM 1206 N N . GLN A 1 194 ? 13.365 -26.849 -30.618 1.00 15.18 195 GLN A N 1
ATOM 1207 C CA . GLN A 1 194 ? 12.242 -27.122 -31.502 1.00 13.29 195 GLN A CA 1
ATOM 1208 C C . GLN A 1 194 ? 11.995 -28.626 -31.479 1.00 17.19 195 GLN A C 1
ATOM 1209 O O . GLN A 1 194 ? 12.901 -29.421 -31.771 1.00 15.04 195 GLN A O 1
ATOM 1215 N N . ILE A 1 195 ? 10.782 -29.014 -31.102 1.00 15.14 196 ILE A N 1
ATOM 1216 C CA . ILE A 1 195 ? 10.426 -30.422 -30.928 1.00 15.23 196 ILE A CA 1
ATOM 1217 C C . ILE A 1 195 ? 9.363 -30.717 -31.964 1.00 14.53 196 ILE A C 1
ATOM 1218 O O . ILE A 1 195 ? 8.231 -30.245 -31.827 1.00 15.71 196 ILE A O 1
ATOM 1223 N N . ASN A 1 196 ? 9.721 -31.503 -32.987 1.00 12.58 197 ASN A N 1
ATOM 1224 C CA . ASN A 1 196 ? 8.869 -31.765 -34.145 1.00 15.43 197 ASN A CA 1
ATOM 1225 C C . ASN A 1 196 ? 8.257 -33.155 -34.041 1.00 17.94 197 ASN A C 1
ATOM 1226 O O . ASN A 1 196 ? 8.967 -34.158 -34.178 1.00 19.31 197 ASN A O 1
ATOM 1231 N N . TYR A 1 197 ? 6.947 -33.219 -33.901 1.00 15.56 198 TYR A N 1
ATOM 1232 C CA . TYR A 1 197 ? 6.285 -34.515 -33.982 1.00 14.18 198 TYR A CA 1
ATOM 1233 C C . TYR A 1 197 ? 5.903 -34.830 -35.429 1.00 17.80 198 TYR A C 1
ATOM 1234 O O . TYR A 1 197 ? 5.799 -33.947 -36.273 1.00 18.60 198 TYR A O 1
ATOM 1243 N N . SER A 1 198 ? 5.718 -36.118 -35.701 1.00 18.27 199 SER A N 1
ATOM 1244 C CA . SER A 1 198 ? 5.290 -36.566 -37.021 1.00 19.70 199 SER A CA 1
ATOM 1245 C C . SER A 1 198 ? 3.766 -36.475 -37.172 1.00 16.87 199 SER A C 1
ATOM 1246 O O . SER A 1 198 ? 3.266 -36.168 -38.261 1.00 18.54 199 SER A O 1
ATOM 1249 N N . GLU A 1 199 ? 3.013 -36.740 -36.101 1.00 16.47 200 GLU A N 1
ATOM 1250 C CA . GLU A 1 199 ? 1.565 -36.503 -36.121 1.00 20.82 200 GLU A CA 1
ATOM 1251 C C . GLU A 1 199 ? 1.288 -35.010 -36.258 1.00 19.90 200 GLU A C 1
ATOM 1252 O O . GLU A 1 199 ? 1.996 -34.201 -35.666 1.00 15.46 200 GLU A O 1
ATOM 1258 N N . THR A 1 200 ? 0.231 -34.640 -36.994 1.00 14.75 201 THR A N 1
ATOM 1259 C CA . THR A 1 200 ? -0.764 -35.571 -37.528 1.00 18.39 201 THR A CA 1
ATOM 1260 C C . THR A 1 200 ? -0.781 -35.650 -39.065 1.00 19.56 201 THR A C 1
ATOM 1261 O O . THR A 1 200 ? -1.851 -35.607 -39.682 1.00 21.68 201 THR A O 1
ATOM 1265 N N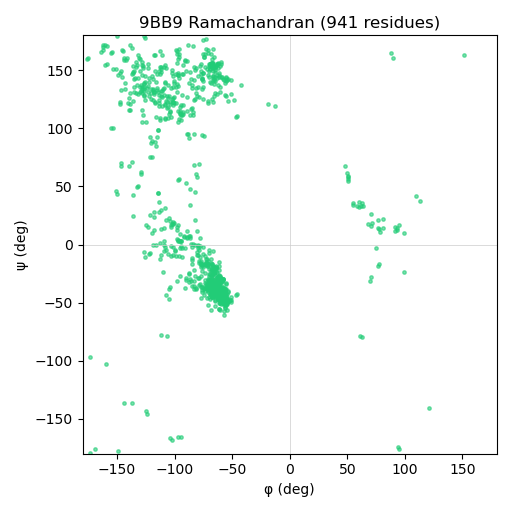 . HIS A 1 201 ? 0.418 -35.728 -39.649 1.00 14.06 202 HIS A N 1
ATOM 1266 C CA . HIS A 1 201 ? 0.648 -36.060 -41.053 1.00 19.60 202 HIS A CA 1
ATOM 1267 C C . HIS A 1 201 ? 0.136 -37.470 -41.367 1.00 18.70 202 HIS A C 1
ATOM 1268 O O . HIS A 1 201 ? 0.129 -38.344 -40.502 1.00 20.32 202 HIS A O 1
ATOM 1275 N N . ARG A 1 202 ? -0.270 -37.707 -42.625 1.00 15.32 203 ARG A N 1
ATOM 1276 C CA . ARG A 1 202 ? -0.577 -39.071 -43.076 1.00 16.67 203 ARG A CA 1
ATOM 1277 C C . ARG A 1 202 ? 0.715 -39.886 -43.187 1.00 24.14 203 ARG A C 1
ATOM 1278 O O . ARG A 1 202 ? 1.800 -39.333 -43.402 1.00 24.27 203 ARG A O 1
ATOM 1286 N N . THR A 1 203 ? 0.618 -41.216 -43.041 1.00 20.23 204 THR A N 1
ATOM 1287 C CA . THR A 1 203 ? -0.586 -42.033 -42.829 1.00 21.17 204 THR A CA 1
ATOM 1288 C C . THR A 1 203 ? -1.119 -41.965 -41.407 1.00 21.22 204 THR A C 1
ATOM 1289 O O . THR A 1 203 ? -0.338 -42.088 -40.448 1.00 19.57 204 THR A O 1
ATOM 1293 N N . PHE A 1 204 ? -2.437 -41.787 -41.259 1.00 17.03 205 PHE A N 1
ATOM 1294 C CA . PHE A 1 204 ? -3.025 -41.713 -39.928 1.00 16.50 205 PHE A CA 1
ATOM 1295 C C . PHE A 1 204 ? -2.897 -43.072 -39.238 1.00 20.86 205 PHE A C 1
ATOM 1296 O O . PHE A 1 204 ? -2.858 -44.118 -39.888 1.00 21.31 205 PHE A O 1
ATOM 1304 N N . ILE A 1 205 ? -2.873 -43.052 -37.902 1.00 15.60 206 ILE A N 1
ATOM 1305 C CA . ILE A 1 205 ? -2.683 -44.262 -37.104 1.00 19.14 206 ILE A CA 1
ATOM 1306 C C . ILE A 1 205 ? -3.865 -44.422 -36.157 1.00 22.10 206 ILE A C 1
ATOM 1307 O O . ILE A 1 205 ? -4.326 -43.448 -35.553 1.00 22.48 206 ILE A O 1
ATOM 1312 N N . ALA A 1 206 ? -4.369 -45.649 -36.046 1.00 20.16 207 ALA A N 1
ATOM 1313 C CA . ALA A 1 206 ? -5.495 -45.915 -35.165 1.00 19.58 207 ALA A CA 1
ATOM 1314 C C . ALA A 1 206 ? -5.073 -45.794 -33.695 1.00 24.13 207 ALA A C 1
ATOM 1315 O O . ALA A 1 206 ? -3.925 -46.063 -33.319 1.00 20.48 207 ALA A O 1
ATOM 1317 N N . ASP A 1 207 ? -6.019 -45.384 -32.862 1.00 22.66 208 ASP A N 1
ATOM 1318 C CA . ASP A 1 207 ? -5.831 -45.308 -31.416 1.00 19.83 208 ASP A CA 1
ATOM 1319 C C . ASP A 1 207 ? -6.808 -46.324 -30.838 1.00 21.70 208 ASP A C 1
ATOM 1320 O O . ASP A 1 207 ? -7.980 -45.998 -30.607 1.00 26.01 208 ASP A O 1
ATOM 1325 N N . LYS A 1 208 ? -6.339 -47.554 -30.622 1.00 22.44 209 LYS A N 1
ATOM 1326 C CA . LYS A 1 208 ? -7.254 -48.575 -30.117 1.00 30.08 209 LYS A CA 1
ATOM 1327 C C . LYS A 1 208 ? -7.519 -48.456 -28.621 1.00 32.62 209 LYS A C 1
ATOM 1328 O O . LYS A 1 208 ? -8.324 -49.229 -28.101 1.00 35.49 209 LYS A O 1
ATOM 1334 N N . LYS A 1 209 ? -6.907 -47.500 -27.918 1.00 29.00 210 LYS A N 1
ATOM 1335 C CA . LYS A 1 209 ? -7.283 -47.301 -26.518 1.00 32.63 210 LYS A CA 1
ATOM 1336 C C . LYS A 1 209 ? -8.526 -46.424 -26.357 1.00 34.99 210 LYS A C 1
ATOM 1337 O O . LYS A 1 209 ? -9.291 -46.607 -25.403 1.00 35.24 210 LYS A O 1
ATOM 1343 N N . ASN A 1 210 ? -8.751 -45.468 -27.256 1.00 29.32 211 ASN A N 1
ATOM 1344 C CA . ASN A 1 210 ? -9.961 -44.644 -27.239 1.00 29.98 211 ASN A CA 1
ATOM 1345 C C . ASN A 1 210 ? -10.471 -44.495 -28.660 1.00 28.04 211 ASN A C 1
ATOM 1346 O O . ASN A 1 210 ? -10.379 -43.414 -29.256 1.00 20.57 211 ASN A O 1
ATOM 1351 N N . PRO A 1 211 ? -11.009 -45.569 -29.244 1.00 25.41 212 PRO A N 1
ATOM 1352 C CA . PRO A 1 211 ? -11.417 -45.502 -30.654 1.00 23.85 212 PRO A CA 1
ATOM 1353 C C . PRO A 1 211 ? -12.584 -44.541 -30.842 1.00 24.42 212 PRO A C 1
ATOM 1354 O O . PRO A 1 211 ? -13.458 -44.387 -29.982 1.00 20.07 212 PRO A O 1
ATOM 1358 N N . ILE A 1 212 ? -12.552 -43.841 -31.959 1.00 17.67 213 ILE A N 1
ATOM 1359 C CA . ILE A 1 212 ? -13.550 -42.832 -32.298 1.00 18.74 213 ILE A CA 1
ATOM 1360 C C . ILE A 1 212 ? -14.615 -43.433 -33.209 1.00 18.51 213 ILE A C 1
ATOM 1361 O O . ILE A 1 212 ? -14.308 -44.188 -34.134 1.00 20.46 213 ILE A O 1
ATOM 1366 N N . ASP A 1 213 ? -15.872 -43.114 -32.924 1.00 21.24 214 ASP A N 1
ATOM 1367 C CA . ASP A 1 213 ? -17.013 -43.615 -33.683 1.00 23.62 214 ASP A CA 1
ATOM 1368 C C . ASP A 1 213 ? -17.188 -42.719 -34.902 1.00 18.62 214 ASP A C 1
ATOM 1369 O O . ASP A 1 213 ? -17.568 -41.554 -34.745 1.00 19.67 214 ASP A O 1
ATOM 1374 N N . PRO A 1 214 ? -16.936 -43.228 -36.116 1.00 18.73 215 PRO A N 1
ATOM 1375 C CA . PRO A 1 214 ? -17.008 -42.374 -37.314 1.00 20.06 215 PRO A CA 1
ATOM 1376 C C . PRO A 1 214 ? -18.356 -41.731 -37.508 1.00 20.90 215 PRO A C 1
ATOM 1377 O O . PRO A 1 214 ? -18.447 -40.641 -38.080 1.00 19.92 215 PRO A O 1
ATOM 1381 N N . SER A 1 215 ? -19.421 -42.383 -37.052 1.00 20.69 216 SER A N 1
ATOM 1382 C CA . SER A 1 215 ? -20.754 -41.838 -37.203 1.00 17.95 216 SER A CA 1
ATOM 1383 C C . SER A 1 215 ? -20.987 -40.590 -36.358 1.00 20.17 216 SER A C 1
ATOM 1384 O O . SER A 1 215 ? -21.996 -39.902 -36.573 1.00 20.20 216 SER A O 1
ATOM 1387 N N . LYS A 1 216 ? -20.090 -40.278 -35.415 1.00 17.01 217 LYS A N 1
ATOM 1388 C CA . LYS A 1 216 ? -20.286 -39.175 -34.484 1.00 18.75 217 LYS A CA 1
ATOM 1389 C C . LYS A 1 216 ? -19.369 -37.977 -34.722 1.00 21.56 217 LYS A C 1
ATOM 1390 O O . LYS A 1 216 ? -19.535 -36.952 -34.051 1.00 18.34 217 LYS A O 1
ATOM 1396 N N . VAL A 1 217 ? -18.416 -38.067 -35.640 1.00 17.79 218 VAL A N 1
ATOM 1397 C CA . VAL A 1 217 ? -17.464 -36.974 -35.824 1.00 18.14 218 VAL A CA 1
ATOM 1398 C C . VAL A 1 217 ? -18.113 -35.841 -36.610 1.00 19.02 218 VAL A C 1
ATOM 1399 O O . VAL A 1 217 ? -19.035 -36.052 -37.402 1.00 20.12 218 VAL A O 1
ATOM 1403 N N . LYS A 1 218 ? -17.610 -34.627 -36.395 1.00 18.22 219 LYS A N 1
ATOM 1404 C CA . LYS A 1 218 ? -18.112 -33.428 -37.064 1.00 18.63 219 LYS A CA 1
ATOM 1405 C C . LYS A 1 218 ? -17.298 -33.187 -38.331 1.00 19.42 219 LYS A C 1
ATOM 1406 O O . LYS A 1 218 ? -16.078 -33.018 -38.260 1.00 20.91 219 LYS A O 1
ATOM 1412 N N . ILE A 1 219 ? -17.967 -33.183 -39.474 1.00 16.36 220 ILE A N 1
ATOM 1413 C CA . ILE A 1 219 ? -17.338 -33.087 -40.801 1.00 17.07 220 ILE A CA 1
ATOM 1414 C C . ILE A 1 219 ? -17.668 -31.713 -41.390 1.00 20.24 220 ILE A C 1
ATOM 1415 O O . ILE A 1 219 ? -18.833 -31.301 -41.343 1.00 17.04 220 ILE A O 1
ATOM 1420 N N . PRO A 1 220 ? -16.700 -30.977 -41.953 1.00 17.27 221 PRO A N 1
ATOM 1421 C CA . PRO A 1 220 ? -17.032 -29.730 -42.663 1.00 16.07 221 PRO A CA 1
ATOM 1422 C C . PRO A 1 220 ? -17.981 -29.983 -43.827 1.00 16.80 221 PRO A C 1
ATOM 1423 O O . PRO A 1 220 ? -18.034 -31.077 -44.402 1.00 19.24 221 PRO A O 1
ATOM 1427 N N . SER A 1 221 ? -18.701 -28.931 -44.213 1.00 15.32 222 SER A N 1
ATOM 1428 C CA . SER A 1 221 ? -19.746 -29.084 -45.217 1.00 14.40 222 SER A CA 1
ATOM 1429 C C . SER A 1 221 ? -19.190 -29.363 -46.598 1.00 17.53 222 SER A C 1
ATOM 1430 O O . SER A 1 221 ? -19.914 -29.906 -47.444 1.00 17.52 222 SER A O 1
ATOM 1433 N N . TYR A 1 222 ? -17.922 -29.027 -46.855 1.00 14.26 223 TYR A N 1
ATOM 1434 C CA . TYR A 1 222 ? -17.369 -29.213 -48.182 1.00 14.02 223 TYR A CA 1
ATOM 1435 C C . TYR A 1 222 ? -16.781 -30.623 -48.413 1.00 15.12 223 TYR A C 1
ATOM 1436 O O . TYR A 1 222 ? -16.179 -30.865 -49.469 1.00 14.20 223 TYR A O 1
ATOM 1445 N N . TYR A 1 223 ? -16.939 -31.563 -47.450 1.00 13.12 224 TYR A N 1
ATOM 1446 C CA . TYR A 1 223 ? -16.686 -32.976 -47.723 1.00 13.32 224 TYR A CA 1
ATOM 1447 C C . TYR A 1 223 ? -17.990 -33.759 -47.631 1.00 15.22 224 TYR A C 1
ATOM 1448 O O . TYR A 1 223 ? -18.844 -33.428 -46.806 1.00 16.68 224 TYR A O 1
ATOM 1457 N N . PRO A 1 224 ? -18.142 -34.830 -48.398 1.00 14.46 225 PRO A N 1
ATOM 1458 C CA . PRO A 1 224 ? -19.401 -35.595 -48.347 1.00 19.10 225 PRO A CA 1
ATOM 1459 C C . PRO A 1 224 ? -19.595 -36.266 -46.996 1.00 19.29 225 PRO A C 1
ATOM 1460 O O . PRO A 1 224 ? -18.661 -36.838 -46.428 1.00 17.76 225 PRO A O 1
ATOM 1464 N N . ASP A 1 225 ? -20.835 -36.203 -46.496 1.00 17.95 226 ASP A N 1
ATOM 1465 C CA . ASP A 1 225 ? -21.228 -36.991 -45.337 1.00 20.80 226 ASP A CA 1
ATOM 1466 C C . ASP A 1 225 ? -21.379 -38.430 -45.798 1.00 21.33 226 ASP A C 1
ATOM 1467 O O . ASP A 1 225 ? -22.439 -38.825 -46.304 1.00 18.53 226 ASP A O 1
ATOM 1472 N N . HIS A 1 226 ? -20.303 -39.198 -45.663 1.00 19.28 227 HIS A N 1
ATOM 1473 C CA . HIS A 1 226 ? -20.167 -40.512 -46.286 1.00 17.38 227 HIS A CA 1
ATOM 1474 C C . HIS A 1 226 ? -19.254 -41.355 -45.411 1.00 17.24 227 HIS A C 1
ATOM 1475 O O . HIS A 1 226 ? -18.370 -40.817 -44.735 1.00 18.62 227 HIS A O 1
ATOM 1482 N N . ASP A 1 227 ? -19.457 -42.682 -45.434 1.00 21.50 228 ASP A N 1
ATOM 1483 C CA . ASP A 1 227 ? -18.640 -43.586 -44.610 1.00 16.90 228 ASP A CA 1
ATOM 1484 C C . ASP A 1 227 ? -17.141 -43.427 -44.878 1.00 15.86 228 ASP A C 1
ATOM 1485 O O . ASP A 1 227 ? -16.324 -43.539 -43.949 1.00 15.91 228 ASP A O 1
ATOM 1490 N N . ILE A 1 228 ? -16.753 -43.220 -46.137 1.00 14.72 229 ILE A N 1
ATOM 1491 C CA . ILE A 1 228 ? -15.323 -43.098 -46.443 1.00 14.74 229 ILE A CA 1
ATOM 1492 C C . ILE A 1 228 ? -14.762 -41.854 -45.771 1.00 13.09 229 ILE A C 1
ATOM 1493 O O . ILE A 1 228 ? -13.717 -41.901 -45.109 1.00 15.50 229 ILE A O 1
ATOM 1498 N N . THR A 1 229 ? -15.467 -40.732 -45.917 1.00 11.90 230 THR A N 1
ATOM 1499 C CA . THR A 1 229 ? -15.040 -39.491 -45.267 1.00 12.50 230 THR A CA 1
ATOM 1500 C C . THR A 1 229 ? -14.911 -39.686 -43.767 1.00 15.88 230 THR A C 1
ATOM 1501 O O . THR A 1 229 ? -13.922 -39.267 -43.144 1.00 14.34 230 THR A O 1
ATOM 1505 N N . ARG A 1 230 ? -15.927 -40.303 -43.166 1.00 13.28 231 ARG A N 1
ATOM 1506 C CA . ARG A 1 230 ? -15.985 -40.384 -41.710 1.00 14.49 231 ARG A CA 1
ATOM 1507 C C . ARG A 1 230 ? -14.959 -41.364 -41.157 1.00 14.72 231 ARG A C 1
ATOM 1508 O O . ARG A 1 230 ? -14.406 -41.128 -40.082 1.00 15.10 231 ARG A O 1
ATOM 1516 N N . ARG A 1 231 ? -14.673 -42.454 -41.873 1.00 14.81 232 ARG A N 1
ATOM 1517 C CA . ARG A 1 231 ? -13.664 -43.391 -41.384 1.00 14.80 232 ARG A CA 1
ATOM 1518 C C . ARG A 1 231 ? -12.281 -42.749 -41.424 1.00 12.68 232 ARG A C 1
ATOM 1519 O O . ARG A 1 231 ? -11.509 -42.851 -40.467 1.00 15.50 232 ARG A O 1
ATOM 1527 N N . ASP A 1 232 ? -11.965 -42.084 -42.535 1.00 13.08 233 ASP A N 1
ATOM 1528 C CA . ASP A 1 232 ? -10.705 -41.356 -42.670 1.00 13.23 233 ASP A CA 1
ATOM 1529 C C . ASP A 1 232 ? -10.604 -40.264 -41.605 1.00 14.73 233 ASP A C 1
ATOM 1530 O O . ASP A 1 232 ? -9.540 -40.068 -40.995 1.00 16.80 233 ASP A O 1
ATOM 1535 N N . TRP A 1 233 ? -11.715 -39.552 -41.366 1.00 13.13 234 TRP A N 1
ATOM 1536 C CA . TRP A 1 233 ? -11.715 -38.482 -40.367 1.00 13.75 234 TRP A CA 1
ATOM 1537 C C . TRP A 1 233 ? -11.538 -39.033 -38.962 1.00 16.75 234 TRP A C 1
ATOM 1538 O O . TRP A 1 233 ? -10.841 -38.434 -38.144 1.00 14.22 234 TRP A O 1
ATOM 1549 N N . ALA A 1 234 ? -12.205 -40.146 -38.643 1.00 15.11 235 ALA A N 1
ATOM 1550 C CA . ALA A 1 234 ? -12.012 -40.733 -37.325 1.00 15.43 235 ALA A CA 1
ATOM 1551 C C . ALA A 1 234 ? -10.551 -41.100 -37.100 1.00 16.42 235 ALA A C 1
ATOM 1552 O O . ALA A 1 234 ? -10.026 -40.912 -36.003 1.00 15.35 235 ALA A O 1
ATOM 1554 N N . LEU A 1 235 ? -9.868 -41.613 -38.129 1.00 13.78 236 LEU A N 1
ATOM 1555 C CA . LEU A 1 235 ? -8.458 -41.964 -37.981 1.00 13.32 236 LEU A CA 1
ATOM 1556 C C . LEU A 1 235 ? -7.583 -40.724 -37.787 1.00 12.76 236 LEU A C 1
ATOM 1557 O O . LEU A 1 235 ? -6.598 -40.760 -37.036 1.00 13.29 236 LEU A O 1
ATOM 1562 N N . TYR A 1 236 ? -7.897 -39.641 -38.503 1.00 13.76 237 TYR A N 1
ATOM 1563 C CA . TYR A 1 236 ? -7.234 -38.356 -38.262 1.00 13.94 237 TYR A CA 1
ATOM 1564 C C . TYR A 1 236 ? -7.356 -37.960 -36.796 1.00 15.51 237 TYR A C 1
ATOM 1565 O O . TYR A 1 236 ? -6.353 -37.682 -36.127 1.00 14.48 237 TYR A O 1
ATOM 1574 N N . LEU A 1 237 ? -8.583 -37.977 -36.259 1.00 14.95 238 LEU A N 1
ATOM 1575 C CA . LEU A 1 237 ? -8.764 -37.606 -34.860 1.00 13.25 238 LEU A CA 1
ATOM 1576 C C . LEU A 1 237 ? -8.077 -38.600 -33.923 1.00 13.24 238 LEU A C 1
ATOM 1577 O O . LEU A 1 237 ? -7.551 -38.197 -32.887 1.00 15.55 238 LEU A O 1
ATOM 1582 N N . GLU A 1 238 ? -8.024 -39.895 -34.275 1.00 12.57 239 GLU A N 1
ATOM 1583 C CA . GLU A 1 238 ? -7.252 -40.811 -33.430 1.00 13.26 239 GLU A CA 1
ATOM 1584 C C . GLU A 1 238 ? -5.751 -40.533 -33.516 1.00 14.68 239 GLU A C 1
ATOM 1585 O O . GLU A 1 238 ? -5.008 -40.793 -32.564 1.00 14.75 239 GLU A O 1
ATOM 1591 N N . THR A 1 239 ? -5.279 -39.980 -34.629 1.00 15.20 240 THR A N 1
ATOM 1592 C CA . THR A 1 239 ? -3.867 -39.595 -34.696 1.00 15.00 240 THR A CA 1
ATOM 1593 C C . THR A 1 239 ? -3.578 -38.389 -33.804 1.00 15.00 240 THR A C 1
ATOM 1594 O O . THR A 1 239 ? -2.496 -38.295 -33.209 1.00 15.15 240 THR A O 1
ATOM 1598 N N . ILE A 1 240 ? -4.525 -37.445 -33.728 1.00 13.72 241 ILE A N 1
ATOM 1599 C CA . ILE A 1 240 ? -4.435 -36.351 -32.754 1.00 12.84 241 ILE A CA 1
ATOM 1600 C C . ILE A 1 240 ? -4.369 -36.911 -31.330 1.00 14.61 241 ILE A C 1
ATOM 1601 O O . ILE A 1 240 ? -3.582 -36.450 -30.490 1.00 14.51 241 ILE A O 1
ATOM 1606 N N . GLN A 1 241 ? -5.238 -37.892 -31.019 1.00 14.09 242 GLN A N 1
ATOM 1607 C CA . GLN A 1 241 ? -5.197 -38.511 -29.690 1.00 15.05 242 GLN A CA 1
ATOM 1608 C C . GLN A 1 241 ? -3.836 -39.125 -29.411 1.00 15.71 242 GLN A C 1
ATOM 1609 O O . GLN A 1 241 ? -3.333 -39.042 -28.288 1.00 17.14 242 GLN A O 1
ATOM 1615 N N . THR A 1 242 ? -3.227 -39.760 -30.421 1.00 13.08 243 THR A N 1
ATOM 1616 C CA . THR A 1 242 ? -1.902 -40.342 -30.266 1.00 15.95 243 THR A CA 1
ATOM 1617 C C . THR A 1 242 ? -0.852 -39.286 -29.922 1.00 14.04 243 THR A C 1
ATOM 1618 O O . THR A 1 242 ? -0.016 -39.480 -29.023 1.00 15.20 243 THR A O 1
ATOM 1622 N N . VAL A 1 243 ? -0.846 -38.174 -30.651 1.00 13.44 244 VAL A N 1
ATOM 1623 C CA . VAL A 1 243 ? 0.149 -37.152 -30.333 1.00 13.66 244 VAL A CA 1
ATOM 1624 C C . VAL A 1 243 ? -0.186 -36.474 -28.997 1.00 16.55 244 VAL A C 1
ATOM 1625 O O . VAL A 1 243 ? 0.718 -36.058 -28.258 1.00 14.43 244 VAL A O 1
ATOM 1629 N N . ASP A 1 244 ? -1.470 -36.397 -28.627 1.00 14.53 245 ASP A N 1
ATOM 1630 C CA . ASP A 1 244 ? -1.780 -35.892 -27.287 1.00 14.98 245 ASP A CA 1
ATOM 1631 C C . ASP A 1 244 ? -1.104 -36.740 -26.211 1.00 14.25 245 ASP A C 1
ATOM 1632 O O . ASP A 1 244 ? -0.533 -36.206 -25.248 1.00 16.56 245 ASP A O 1
ATOM 1637 N N . GLN A 1 245 ? -1.149 -38.065 -26.363 1.00 15.88 246 GLN A N 1
ATOM 1638 C CA . GLN A 1 245 ? -0.477 -38.949 -25.407 1.00 16.97 246 GLN A CA 1
ATOM 1639 C C . GLN A 1 245 ? 1.009 -38.658 -25.369 1.00 17.32 246 GLN A C 1
ATOM 1640 O O . GLN A 1 245 ? 1.619 -38.595 -24.293 1.00 17.04 246 GLN A O 1
ATOM 1646 N N . LYS A 1 246 ? 1.621 -38.528 -26.547 1.00 15.38 247 LYS A N 1
ATOM 1647 C CA . LYS A 1 246 ? 3.047 -38.224 -26.606 1.00 15.04 247 LYS A CA 1
ATOM 1648 C C . LYS A 1 246 ? 3.363 -36.899 -25.932 1.00 14.64 247 LYS A C 1
ATOM 1649 O O . LYS A 1 246 ? 4.416 -36.754 -25.289 1.00 17.31 247 LYS A O 1
ATOM 1655 N N . VAL A 1 247 ? 2.492 -35.911 -26.092 1.00 16.73 248 VAL A N 1
ATOM 1656 C CA . VAL A 1 247 ? 2.746 -34.612 -25.472 1.00 14.90 248 VAL A CA 1
ATOM 1657 C C . VAL A 1 247 ? 2.682 -34.737 -23.959 1.00 16.33 248 VAL A C 1
ATOM 1658 O O . VAL A 1 247 ? 3.509 -34.159 -23.248 1.00 14.80 248 VAL A O 1
ATOM 1662 N N . GLY A 1 248 ? 1.727 -35.527 -23.447 1.00 16.20 249 GLY A N 1
ATOM 1663 C CA . GLY A 1 248 ? 1.681 -35.771 -22.011 1.00 16.73 249 GLY A CA 1
ATOM 1664 C C . GLY A 1 248 ? 2.954 -36.426 -21.511 1.00 17.78 249 GLY A C 1
ATOM 1665 O O . GLY A 1 248 ? 3.529 -36.009 -20.503 1.00 19.00 249 GLY A O 1
ATOM 1666 N N . ASN A 1 249 ? 3.421 -37.453 -22.231 1.00 15.98 250 ASN A N 1
ATOM 1667 C CA . ASN A 1 249 ? 4.677 -38.128 -21.890 1.00 17.16 250 ASN A CA 1
ATOM 1668 C C . ASN A 1 249 ? 5.862 -37.168 -21.932 1.00 19.66 250 ASN A C 1
ATOM 1669 O O . ASN A 1 249 ? 6.746 -37.225 -21.066 1.00 18.10 250 ASN A O 1
ATOM 1674 N N . LEU A 1 250 ? 5.919 -36.295 -22.942 1.00 14.69 251 LEU A N 1
ATOM 1675 C CA . LEU A 1 250 ? 7.008 -35.322 -23.001 1.00 16.80 251 LEU A CA 1
ATOM 1676 C C . LEU A 1 250 ? 6.999 -34.417 -21.780 1.00 16.42 251 LEU A C 1
ATOM 1677 O O . LEU A 1 250 ? 8.049 -34.168 -21.172 1.00 16.54 251 LEU A O 1
ATOM 1682 N N . PHE A 1 251 ? 5.816 -33.904 -21.399 1.00 16.82 252 PHE A N 1
ATOM 1683 C CA . PHE A 1 251 ? 5.791 -32.998 -20.252 1.00 15.32 252 PHE A CA 1
ATOM 1684 C C . PHE A 1 251 ? 6.112 -33.706 -18.940 1.00 15.72 252 PHE A C 1
ATOM 1685 O O . PHE A 1 251 ? 6.699 -33.088 -18.034 1.00 18.13 252 PHE A O 1
ATOM 1693 N N . SER A 1 252 ? 5.770 -34.991 -18.808 1.00 18.34 253 SER A N 1
ATOM 1694 C CA . SER A 1 252 ? 6.203 -35.708 -17.611 1.00 21.20 253 SER A CA 1
ATOM 1695 C C . SER A 1 252 ? 7.715 -35.851 -17.597 1.00 18.20 253 SER A C 1
ATOM 1696 O O . SER A 1 252 ? 8.344 -35.687 -16.551 1.00 18.85 253 SER A O 1
ATOM 1699 N N . GLU A 1 253 ? 8.313 -36.073 -18.764 1.00 18.04 254 GLU A N 1
ATOM 1700 C CA . GLU A 1 253 ? 9.755 -36.230 -18.833 1.00 19.74 254 GLU A CA 1
ATOM 1701 C C . GLU A 1 253 ? 10.454 -34.899 -18.572 1.00 18.26 254 GLU A C 1
ATOM 1702 O O . GLU A 1 253 ? 11.464 -34.855 -17.855 1.00 16.32 254 GLU A O 1
ATOM 1708 N N . LEU A 1 254 ? 9.890 -33.795 -19.091 1.00 14.69 255 LEU A N 1
ATOM 1709 C CA . LEU A 1 254 ? 10.463 -32.480 -18.817 1.00 14.39 255 LEU A CA 1
ATOM 1710 C C . LEU A 1 254 ? 10.328 -32.121 -17.349 1.00 18.40 255 LEU A C 1
ATOM 1711 O O . LEU A 1 254 ? 11.231 -31.506 -16.773 1.00 17.97 255 LEU A O 1
ATOM 1716 N N . GLU A 1 255 ? 9.187 -32.454 -16.745 1.00 16.67 256 GLU A N 1
ATOM 1717 C CA . GLU A 1 255 ? 9.017 -32.188 -15.322 1.00 17.40 256 GLU A CA 1
ATOM 1718 C C . GLU A 1 255 ? 10.082 -32.908 -14.503 1.00 16.47 256 GLU A C 1
ATOM 1719 O O . GLU A 1 255 ? 10.761 -32.295 -13.668 1.00 19.30 256 GLU A O 1
ATOM 1725 N N . LYS A 1 256 ? 10.234 -34.215 -14.734 1.00 18.81 257 LYS A N 1
ATOM 1726 C CA . LYS A 1 256 ? 11.249 -35.024 -14.048 1.00 18.42 257 LYS A CA 1
ATOM 1727 C C . LYS A 1 256 ? 12.665 -34.513 -14.310 1.00 22.07 257 LYS A C 1
ATOM 1728 O O . LYS A 1 256 ? 13.545 -34.656 -13.452 1.00 20.45 257 LYS A O 1
ATOM 1734 N N . ALA A 1 257 ? 12.909 -33.930 -15.483 1.00 14.78 258 ALA A N 1
ATOM 1735 C CA . ALA A 1 257 ? 14.204 -33.332 -15.771 1.00 17.90 258 ALA A CA 1
ATOM 1736 C C . ALA A 1 257 ? 14.439 -32.053 -14.989 1.00 21.07 258 ALA A C 1
ATOM 1737 O O . ALA A 1 257 ? 15.575 -31.577 -14.949 1.00 19.31 258 ALA A O 1
ATOM 1739 N N . GLY A 1 258 ? 13.398 -31.473 -14.385 1.00 23.31 259 GLY A N 1
ATOM 1740 C CA . GLY A 1 258 ? 13.584 -30.292 -13.567 1.00 20.79 259 GLY A CA 1
ATOM 1741 C C . GLY A 1 258 ? 13.781 -29.007 -14.327 1.00 20.54 259 GLY A C 1
ATOM 1742 O O . GLY A 1 258 ? 14.308 -28.050 -13.767 1.00 17.82 259 GLY A O 1
ATOM 1743 N N . VAL A 1 259 ? 13.361 -28.945 -15.589 1.00 22.60 260 VAL A N 1
ATOM 1744 C CA . VAL A 1 259 ? 13.543 -27.740 -16.396 1.00 22.19 260 VAL A CA 1
ATOM 1745 C C . VAL A 1 259 ? 12.258 -26.954 -16.597 1.00 24.99 260 VAL A C 1
ATOM 1746 O O . VAL A 1 259 ? 12.324 -25.829 -17.121 1.00 24.26 260 VAL A O 1
ATOM 1750 N N . LEU A 1 260 ? 11.098 -27.486 -16.192 1.00 20.80 261 LEU A N 1
ATOM 1751 C CA . LEU A 1 260 ? 9.842 -26.854 -16.595 1.00 25.58 261 LEU A CA 1
ATOM 1752 C C . LEU A 1 260 ? 9.627 -25.519 -15.908 1.00 26.04 261 LEU A C 1
ATOM 1753 O O . LEU A 1 260 ? 9.026 -24.615 -16.501 1.00 24.40 261 LEU A O 1
ATOM 1758 N N . GLU A 1 261 ? 10.102 -25.367 -14.668 1.00 24.34 262 GLU A N 1
ATOM 1759 C CA . GLU A 1 261 ? 9.813 -24.137 -13.937 1.00 29.34 262 GLU A CA 1
ATOM 1760 C C . GLU A 1 261 ? 10.325 -22.905 -14.670 1.00 25.53 262 GLU A C 1
ATOM 1761 O O . GLU A 1 261 ? 9.727 -21.834 -14.568 1.00 28.27 262 GLU A O 1
ATOM 1767 N N . ASN A 1 262 ? 11.417 -23.016 -15.411 1.00 22.64 263 ASN A N 1
ATOM 1768 C CA . ASN A 1 262 ? 11.986 -21.845 -16.056 1.00 24.52 263 ASN A CA 1
ATOM 1769 C C . ASN A 1 262 ? 11.895 -21.935 -17.573 1.00 22.66 263 ASN A C 1
ATOM 1770 O O . ASN A 1 262 ? 12.782 -21.469 -18.283 1.00 20.55 263 ASN A O 1
ATOM 1775 N N . THR A 1 263 ? 10.805 -22.502 -18.084 1.00 21.28 264 THR A N 1
ATOM 1776 C CA . THR A 1 263 ? 10.623 -22.718 -19.521 1.00 17.64 264 THR A CA 1
ATOM 1777 C C . THR A 1 263 ? 9.304 -22.099 -19.976 1.00 17.19 264 THR A C 1
ATOM 1778 O O . THR A 1 263 ? 8.305 -22.174 -19.266 1.00 17.87 264 THR A O 1
ATOM 1782 N N . ILE A 1 264 ? 9.309 -21.476 -21.153 1.00 17.81 265 ILE A N 1
ATOM 1783 C CA . ILE A 1 264 ? 8.089 -21.038 -21.834 1.00 14.69 265 ILE A CA 1
ATOM 1784 C C . ILE A 1 264 ? 7.934 -21.909 -23.069 1.00 14.92 265 ILE A C 1
ATOM 1785 O O . ILE A 1 264 ? 8.903 -22.099 -23.813 1.00 16.50 265 ILE A O 1
ATOM 1790 N N . VAL A 1 265 ? 6.729 -22.442 -23.285 1.00 11.67 266 VAL A N 1
ATOM 1791 C CA . VAL A 1 265 ? 6.467 -23.371 -24.388 1.00 13.39 266 VAL A CA 1
ATOM 1792 C C . VAL A 1 265 ? 5.437 -22.752 -25.321 1.00 16.96 266 VAL A C 1
ATOM 1793 O O . VAL A 1 265 ? 4.387 -22.282 -24.869 1.00 18.14 266 VAL A O 1
ATOM 1797 N N . PHE A 1 266 ? 5.750 -22.742 -26.620 1.00 13.85 267 PHE A N 1
ATOM 1798 C CA . PHE A 1 266 ? 4.803 -22.429 -27.677 1.00 12.74 267 PHE A CA 1
ATOM 1799 C C . PHE A 1 266 ? 4.422 -23.751 -28.323 1.00 14.11 267 PHE A C 1
ATOM 1800 O O . PHE A 1 266 ? 5.293 -24.435 -28.862 1.00 15.97 267 PHE A O 1
ATOM 1808 N N . ILE A 1 267 ? 3.141 -24.098 -28.316 1.00 13.77 268 ILE A N 1
ATOM 1809 C CA . ILE A 1 267 ? 2.680 -25.306 -28.994 1.00 15.97 268 ILE A CA 1
ATOM 1810 C C . ILE A 1 267 ? 1.843 -24.877 -30.183 1.00 14.82 268 ILE A C 1
ATOM 1811 O O . ILE A 1 267 ? 0.875 -24.121 -30.012 1.00 14.77 268 ILE A O 1
ATOM 1816 N N . PHE A 1 268 ? 2.182 -25.385 -31.376 1.00 11.75 269 PHE A N 1
ATOM 1817 C CA . PHE A 1 268 ? 1.418 -24.961 -32.536 1.00 11.52 269 PHE A CA 1
ATOM 1818 C C . PHE A 1 268 ? 1.567 -25.974 -33.664 1.00 14.65 269 PHE A C 1
ATOM 1819 O O . PHE A 1 268 ? 2.530 -26.749 -33.710 1.00 13.96 269 PHE A O 1
ATOM 1827 N N . GLY A 1 269 ? 0.557 -25.988 -34.539 1.00 12.22 270 GLY A N 1
ATOM 1828 C CA . GLY A 1 269 ? 0.661 -26.730 -35.779 1.00 12.00 270 GLY A CA 1
ATOM 1829 C C . GLY A 1 269 ? 1.383 -25.911 -36.831 1.00 15.65 270 GLY A C 1
ATOM 1830 O O . GLY A 1 269 ? 1.413 -24.670 -36.775 1.00 13.78 270 GLY A O 1
ATOM 1831 N N . ASP A 1 270 ? 2.038 -26.615 -37.770 1.00 15.33 271 ASP A N 1
ATOM 1832 C CA . ASP A 1 270 ? 2.753 -25.882 -38.814 1.00 13.81 271 ASP A CA 1
ATOM 1833 C C . ASP A 1 270 ? 1.799 -25.344 -39.870 1.00 12.81 271 ASP A C 1
ATOM 1834 O O . ASP A 1 270 ? 2.070 -24.287 -40.454 1.00 12.78 271 ASP A O 1
ATOM 1839 N N . HIS A 1 271 ? 0.660 -25.997 -40.058 1.00 11.56 272 HIS A N 1
ATOM 1840 C CA . HIS A 1 271 ? -0.430 -25.535 -40.914 1.00 14.16 272 HIS A CA 1
ATOM 1841 C C . HIS A 1 271 ? -1.561 -26.531 -40.674 1.00 13.11 272 HIS A C 1
ATOM 1842 O O . HIS A 1 271 ? -1.416 -27.470 -39.872 1.00 12.58 272 HIS A O 1
ATOM 1849 N N . GLY A 1 272 ? -2.678 -26.318 -41.371 1.00 13.29 273 GLY A N 1
ATOM 1850 C CA . GLY A 1 272 ? -3.902 -27.046 -41.120 1.00 11.43 273 GLY A CA 1
ATOM 1851 C C . GLY A 1 272 ? -3.862 -28.496 -41.594 1.00 14.73 273 GLY A C 1
ATOM 1852 O O . GLY A 1 272 ? -2.910 -28.979 -42.210 1.00 14.52 273 GLY A O 1
ATOM 1853 N N . ARG A 1 273 ? -4.966 -29.186 -41.301 1.00 12.27 274 ARG A N 1
ATOM 1854 C CA . ARG A 1 273 ? -5.049 -30.641 -41.351 1.00 13.21 274 ARG A CA 1
ATOM 1855 C C . ARG A 1 273 ? -4.882 -31.186 -42.767 1.00 16.28 274 ARG A C 1
ATOM 1856 O O . ARG A 1 273 ? -5.209 -30.523 -43.762 1.00 14.44 274 ARG A O 1
ATOM 1864 N N . ALA A 1 274 ? -4.394 -32.430 -42.841 1.00 11.77 275 ALA A N 1
ATOM 1865 C CA . ALA A 1 274 ? -4.188 -33.138 -44.115 1.00 14.31 275 ALA A CA 1
ATOM 1866 C C . ALA A 1 274 ? -5.508 -33.692 -44.657 1.00 15.52 275 ALA A C 1
ATOM 1867 O O . ALA A 1 274 ? -5.747 -34.907 -44.726 1.00 15.31 275 ALA A O 1
ATOM 1869 N N . MET A 1 275 ? -6.370 -32.760 -45.077 1.00 13.82 276 MET A N 1
ATOM 1870 C CA . MET A 1 275 ? -7.633 -33.068 -45.736 1.00 14.98 276 MET A CA 1
ATOM 1871 C C . MET A 1 275 ? -7.705 -32.261 -47.031 1.00 12.39 276 MET A C 1
ATOM 1872 O O . MET A 1 275 ? -7.045 -31.227 -47.174 1.00 13.95 276 MET A O 1
ATOM 1877 N N . LEU A 1 276 ? -8.482 -32.765 -47.995 1.00 15.79 277 LEU A N 1
ATOM 1878 C CA . LEU A 1 276 ? -8.299 -32.387 -49.400 1.00 14.94 277 LEU A CA 1
ATOM 1879 C C . LEU A 1 276 ? -8.330 -30.872 -49.657 1.00 13.91 277 LEU A C 1
ATOM 1880 O O . LEU A 1 276 ? -7.549 -30.363 -50.473 1.00 14.36 277 LEU A O 1
ATOM 1885 N N . ARG A 1 277 ? -9.311 -30.156 -49.083 1.00 13.29 278 ARG A N 1
ATOM 1886 C CA . ARG A 1 277 ? -9.447 -28.714 -49.280 1.00 14.18 278 ARG A CA 1
ATOM 1887 C C . ARG A 1 277 ? -8.842 -27.910 -48.132 1.00 15.15 278 ARG A C 1
ATOM 1888 O O . ARG A 1 277 ? -9.130 -26.705 -47.997 1.00 15.97 278 ARG A O 1
ATOM 1896 N N . ASP A 1 278 ? -8.063 -28.557 -47.267 1.00 12.78 279 ASP A N 1
ATOM 1897 C CA . ASP A 1 278 ? -7.464 -27.806 -46.178 1.00 12.92 279 ASP A CA 1
ATOM 1898 C C . ASP A 1 278 ? -5.970 -27.590 -46.401 1.00 11.63 279 ASP A C 1
ATOM 1899 O O . ASP A 1 278 ? -5.590 -26.595 -47.024 1.00 12.55 279 ASP A O 1
ATOM 1904 N N . LYS A 1 279 ? -5.153 -28.597 -46.128 1.00 12.42 280 LYS A N 1
ATOM 1905 C CA . LYS A 1 279 ? -3.729 -28.517 -46.474 1.00 13.29 280 LYS A CA 1
ATOM 1906 C C . LYS A 1 279 ? -3.519 -28.216 -47.969 1.00 13.93 280 LYS A C 1
ATOM 1907 O O . LYS A 1 279 ? -4.238 -28.733 -48.830 1.00 13.50 280 LYS A O 1
ATOM 1913 N N . GLN A 1 280 ? -2.485 -27.408 -48.257 1.00 13.85 281 GLN A N 1
ATOM 1914 C CA . GLN A 1 280 ? -2.127 -26.767 -49.530 1.00 13.64 281 GLN A CA 1
ATOM 1915 C C . GLN A 1 280 ? -2.975 -25.544 -49.898 1.00 18.53 281 GLN A C 1
ATOM 1916 O O . GLN A 1 280 ? -2.481 -24.675 -50.628 1.00 18.93 281 GLN A O 1
ATOM 1922 N N . TRP A 1 281 ? -4.158 -25.364 -49.301 1.00 14.39 282 TRP A N 1
ATOM 1923 C CA . TRP A 1 281 ? -5.054 -24.300 -49.737 1.00 11.58 282 TRP A CA 1
ATOM 1924 C C . TRP A 1 281 ? -5.151 -23.215 -48.671 1.00 14.01 282 TRP A C 1
ATOM 1925 O O . TRP A 1 281 ? -4.753 -23.411 -47.520 1.00 14.15 282 TRP A O 1
ATOM 1936 N N . LEU A 1 282 ? -5.652 -22.042 -49.079 1.00 13.60 283 LEU A N 1
ATOM 1937 C CA . LEU A 1 282 ? -5.651 -20.878 -48.199 1.00 12.15 283 LEU A CA 1
ATOM 1938 C C . LEU A 1 282 ? -7.007 -20.628 -47.533 1.00 12.90 283 LEU A C 1
ATOM 1939 O O . LEU A 1 282 ? -7.243 -19.535 -47.007 1.00 13.73 283 LEU A O 1
ATOM 1944 N N . TYR A 1 283 ? -7.889 -21.627 -47.503 1.00 10.23 284 TYR A N 1
ATOM 1945 C CA . TYR A 1 283 ? -9.049 -21.531 -46.626 1.00 16.00 284 TYR A CA 1
ATOM 1946 C C . TYR A 1 283 ? -8.588 -21.671 -45.166 1.00 12.99 284 TYR A C 1
ATOM 1947 O O . TYR A 1 283 ? -7.443 -22.033 -44.891 1.00 14.43 284 TYR A O 1
ATOM 1956 N N . ASP A 1 284 ? -9.476 -21.349 -44.217 1.00 14.06 285 ASP A N 1
ATOM 1957 C CA . ASP A 1 284 ? -9.097 -21.490 -42.814 1.00 13.12 285 ASP A CA 1
ATOM 1958 C C . ASP A 1 284 ? -8.700 -22.930 -42.478 1.00 14.14 285 ASP A C 1
ATOM 1959 O O . ASP A 1 284 ? -7.893 -23.153 -41.573 1.00 15.89 285 ASP A O 1
ATOM 1964 N N . GLY A 1 285 ? -9.262 -23.920 -43.175 1.00 12.32 286 GLY A N 1
ATOM 1965 C CA . GLY A 1 285 ? -8.870 -25.299 -42.896 1.00 9.23 286 GLY A CA 1
ATOM 1966 C C . GLY A 1 285 ? -7.389 -25.562 -43.116 1.00 13.70 286 GLY A C 1
ATOM 1967 O O . GLY A 1 285 ? -6.793 -26.396 -42.426 1.00 14.79 286 GLY A O 1
ATOM 1968 N N . GLY A 1 286 ? -6.774 -24.852 -44.070 1.00 13.26 287 GLY A N 1
ATOM 1969 C CA . GLY A 1 286 ? -5.347 -24.974 -44.327 1.00 12.29 287 GLY A CA 1
ATOM 1970 C C . GLY A 1 286 ? -4.439 -24.079 -43.513 1.00 12.52 287 GLY A C 1
ATOM 1971 O O . GLY A 1 286 ? -3.268 -24.423 -43.301 1.00 15.40 287 GLY A O 1
ATOM 1972 N N . LEU A 1 287 ? -4.945 -22.936 -43.044 1.00 12.93 288 LEU A N 1
ATOM 1973 C CA . LEU A 1 287 ? -4.116 -21.914 -42.403 1.00 12.88 288 LEU A CA 1
ATOM 1974 C C . LEU A 1 287 ? -4.254 -21.873 -40.893 1.00 14.45 288 LEU A C 1
ATOM 1975 O O . LEU A 1 287 ? -3.281 -21.586 -40.200 1.00 13.90 288 LEU A O 1
ATOM 1980 N N . ARG A 1 288 ? -5.450 -22.096 -40.372 1.00 13.53 289 ARG A N 1
ATOM 1981 C CA . ARG A 1 288 ? -5.689 -21.871 -38.946 1.00 15.02 289 ARG A CA 1
ATOM 1982 C C . ARG A 1 288 ? -5.184 -23.057 -38.116 1.00 14.32 289 ARG A C 1
ATOM 1983 O O . ARG A 1 288 ? -5.543 -24.212 -38.376 1.00 16.22 289 ARG A O 1
ATOM 1991 N N . VAL A 1 289 ? -4.373 -22.769 -37.109 1.00 14.51 290 VAL A N 1
ATOM 1992 C CA . VAL A 1 289 ? -3.652 -23.816 -36.391 1.00 9.46 290 VAL A CA 1
ATOM 1993 C C . VAL A 1 289 ? -3.849 -23.632 -34.893 1.00 12.68 290 VAL A C 1
ATOM 1994 O O . VAL A 1 289 ? -3.991 -22.494 -34.425 1.00 14.20 290 VAL A O 1
ATOM 1998 N N . PRO A 1 290 ? -3.847 -24.703 -34.092 1.00 13.03 291 PRO A N 1
ATOM 1999 C CA . PRO A 1 290 ? -3.749 -24.517 -32.639 1.00 15.44 291 PRO A CA 1
ATOM 2000 C C . PRO A 1 290 ? -2.507 -23.706 -32.307 1.00 12.95 291 PRO A C 1
ATOM 2001 O O . PRO A 1 290 ? -1.466 -23.833 -32.950 1.00 15.08 291 PRO A O 1
ATOM 2005 N N . LEU A 1 291 ? -2.624 -22.858 -31.289 1.00 14.31 292 LEU A N 1
ATOM 2006 C CA . LEU A 1 291 ? -1.477 -22.147 -30.749 1.00 12.12 292 LEU A CA 1
ATOM 2007 C C . LEU A 1 291 ? -1.744 -21.967 -29.264 1.00 15.35 292 LEU A C 1
ATOM 2008 O O . LEU A 1 291 ? -2.771 -21.382 -28.879 1.00 14.01 292 LEU A O 1
ATOM 2013 N N . ILE A 1 292 ? -0.842 -22.507 -28.444 1.00 15.02 293 ILE A N 1
ATOM 2014 C CA . ILE A 1 292 ? -0.928 -22.408 -26.990 1.00 15.15 293 ILE A CA 1
ATOM 2015 C C . ILE A 1 292 ? 0.397 -21.856 -26.512 1.00 15.26 293 ILE A C 1
ATOM 2016 O O . ILE A 1 292 ? 1.450 -22.266 -27.013 1.00 16.48 293 ILE A O 1
ATOM 2021 N N . VAL A 1 293 ? 0.356 -20.896 -25.589 1.00 13.82 294 VAL A N 1
ATOM 2022 C CA . VAL A 1 293 ? 1.574 -20.439 -24.924 1.00 12.74 294 VAL A CA 1
ATOM 2023 C C . VAL A 1 293 ? 1.438 -20.797 -23.450 1.00 17.45 294 VAL A C 1
ATOM 2024 O O . VAL A 1 293 ? 0.370 -20.586 -22.861 1.00 15.96 294 VAL A O 1
ATOM 2028 N N . TRP A 1 294 ? 2.498 -21.355 -22.862 1.00 14.55 295 TRP A N 1
ATOM 2029 C CA . TRP A 1 294 ? 2.387 -21.959 -21.538 1.00 18.28 295 TRP A CA 1
ATOM 2030 C C . TRP A 1 294 ? 3.720 -21.816 -20.807 1.00 17.78 295 TRP A C 1
ATOM 2031 O O . TRP A 1 294 ? 4.780 -21.865 -21.433 1.00 16.93 295 TRP A O 1
ATOM 2042 N N . GLY A 1 295 ? 3.672 -21.629 -19.483 1.00 16.06 296 GLY A N 1
ATOM 2043 C CA . GLY A 1 295 ? 4.848 -21.805 -18.638 1.00 17.20 296 GLY A CA 1
ATOM 2044 C C . GLY A 1 295 ? 5.214 -20.541 -17.866 1.00 21.53 296 GLY A C 1
ATOM 2045 O O . GLY A 1 295 ? 4.339 -19.818 -17.376 1.00 17.25 296 GLY A O 1
ATOM 2046 N N . LYS A 1 296 ? 6.523 -20.294 -17.759 1.00 19.22 297 LYS A N 1
ATOM 2047 C CA . LYS A 1 296 ? 7.053 -19.251 -16.884 1.00 21.19 297 LYS A CA 1
ATOM 2048 C C . LYS A 1 296 ? 6.409 -17.909 -17.175 1.00 20.61 297 LYS A C 1
ATOM 2049 O O . LYS A 1 296 ? 6.463 -17.414 -18.306 1.00 19.13 297 LYS A O 1
ATOM 2053 N N . GLY A 1 297 ? 5.810 -17.312 -16.140 1.00 20.52 298 GLY A N 1
ATOM 2054 C CA . GLY A 1 297 ? 5.210 -16.005 -16.301 1.00 20.89 298 GLY A CA 1
ATOM 2055 C C . GLY A 1 297 ? 3.899 -15.995 -17.054 1.00 22.09 298 GLY A C 1
ATOM 2056 O O . GLY A 1 297 ? 3.297 -14.920 -17.211 1.00 23.38 298 GLY A O 1
ATOM 2057 N N . ILE A 1 298 ? 3.431 -17.137 -17.547 1.00 18.34 299 ILE A N 1
ATOM 2058 C CA . ILE A 1 298 ? 2.220 -17.168 -18.362 1.00 17.88 299 ILE A CA 1
ATOM 2059 C C . ILE A 1 298 ? 1.045 -17.482 -17.455 1.00 15.64 299 ILE A C 1
ATOM 2060 O O . ILE A 1 298 ? 0.880 -18.623 -17.009 1.00 19.42 299 ILE A O 1
ATOM 2065 N N . GLU A 1 299 ? 0.213 -16.483 -17.181 1.00 19.15 300 GLU A N 1
ATOM 2066 C CA . GLU A 1 299 ? -0.944 -16.730 -16.337 1.00 17.36 300 GLU A CA 1
ATOM 2067 C C . GLU A 1 299 ? -1.929 -17.669 -17.031 1.00 18.20 300 GLU A C 1
ATOM 2068 O O . GLU A 1 299 ? -2.045 -17.693 -18.258 1.00 20.92 300 GLU A O 1
ATOM 2074 N N . SER A 1 300 ? -2.644 -18.454 -16.226 1.00 16.37 301 SER A N 1
ATOM 2075 C CA . SER A 1 300 ? -3.509 -19.490 -16.755 1.00 17.69 301 SER A CA 1
ATOM 2076 C C . SER A 1 300 ? -4.887 -18.932 -17.152 1.00 19.90 301 SER A C 1
ATOM 2077 O O . SER A 1 300 ? -5.240 -17.780 -16.858 1.00 19.01 301 SER A O 1
ATOM 2080 N N . ASN A 1 301 ? -5.659 -19.797 -17.829 1.00 17.10 302 ASN A N 1
ATOM 2081 C CA . ASN A 1 301 ? -7.081 -19.596 -18.157 1.00 18.51 302 ASN A CA 1
ATOM 2082 C C . ASN A 1 301 ? -7.316 -18.367 -19.018 1.00 21.00 302 ASN A C 1
ATOM 2083 O O . ASN A 1 301 ? -8.332 -17.680 -18.873 1.00 21.06 302 ASN A O 1
ATOM 2088 N N . GLN A 1 302 ? -6.393 -18.089 -19.930 1.00 17.54 303 GLN A N 1
ATOM 2089 C CA . GLN A 1 302 ? -6.522 -16.969 -20.848 1.00 18.59 303 GLN A CA 1
ATOM 2090 C C . GLN A 1 302 ? -6.880 -17.478 -22.237 1.00 21.13 303 GLN A C 1
ATOM 2091 O O . GLN A 1 302 ? -6.326 -18.485 -22.701 1.00 19.86 303 GLN A O 1
ATOM 2097 N N . VAL A 1 303 ? -7.815 -16.782 -22.893 1.00 18.60 304 VAL A N 1
ATOM 2098 C CA . VAL A 1 303 ? -8.225 -17.098 -24.259 1.00 17.16 304 VAL A CA 1
ATOM 2099 C C . VAL A 1 303 ? -8.002 -15.847 -25.096 1.00 18.02 304 VAL A C 1
ATOM 2100 O O . VAL A 1 303 ? -8.399 -14.744 -24.698 1.00 19.00 304 VAL A O 1
ATOM 2104 N N . ASN A 1 304 ? -7.345 -16.004 -26.240 1.00 15.25 305 ASN A N 1
ATOM 2105 C CA . ASN A 1 304 ? -6.965 -14.864 -27.052 1.00 17.39 305 ASN A CA 1
ATOM 2106 C C . ASN A 1 304 ? -7.638 -14.959 -28.414 1.00 15.32 305 ASN A C 1
ATOM 2107 O O . ASN A 1 304 ? -7.489 -15.962 -29.120 1.00 16.35 305 ASN A O 1
ATOM 2112 N N . ASN A 1 305 ? -8.375 -13.912 -28.783 1.00 17.09 306 ASN A N 1
ATOM 2113 C CA . ASN A 1 305 ? -9.120 -13.899 -30.030 1.00 14.91 306 ASN A CA 1
ATOM 2114 C C . ASN A 1 305 ? -8.574 -12.875 -31.018 1.00 15.72 306 ASN A C 1
ATOM 2115 O O . ASN A 1 305 ? -9.300 -12.391 -31.888 1.00 19.03 306 ASN A O 1
ATOM 2120 N N . GLU A 1 306 ? -7.291 -12.572 -30.926 1.00 15.13 307 GLU A N 1
ATOM 2121 C CA . GLU A 1 306 ? -6.649 -11.590 -31.789 1.00 15.73 307 GLU A CA 1
ATOM 2122 C C . GLU A 1 306 ? -5.939 -12.299 -32.944 1.00 14.02 307 GLU A C 1
ATOM 2123 O O . GLU A 1 306 ? -5.527 -13.450 -32.820 1.00 15.85 307 GLU A O 1
ATOM 2129 N N . LEU A 1 307 ? -5.740 -11.580 -34.047 1.00 14.86 308 LEU A N 1
ATOM 2130 C CA . LEU A 1 307 ? -5.011 -12.168 -35.169 1.00 13.79 308 LEU A CA 1
ATOM 2131 C C . LEU A 1 307 ? -3.538 -12.399 -34.823 1.00 14.81 308 LEU A C 1
ATOM 2132 O O . LEU A 1 307 ? -2.827 -11.460 -34.436 1.00 14.82 308 LEU A O 1
ATOM 2137 N N . VAL A 1 308 ? -3.076 -13.641 -34.995 1.00 12.24 309 VAL A N 1
ATOM 2138 C CA . VAL A 1 308 ? -1.665 -14.002 -34.888 1.00 13.30 309 VAL A CA 1
ATOM 2139 C C . VAL A 1 308 ? -1.298 -14.779 -36.143 1.00 16.81 309 VAL A C 1
ATOM 2140 O O . VAL A 1 308 ? -2.075 -15.631 -36.590 1.00 13.63 309 VAL A O 1
ATOM 2144 N N . SER A 1 309 ? -0.132 -14.479 -36.718 1.00 15.35 310 SER A N 1
ATOM 2145 C CA . SER A 1 309 ? 0.443 -15.255 -37.813 1.00 11.18 310 SER A CA 1
ATOM 2146 C C . SER A 1 309 ? 1.630 -16.027 -37.252 1.00 13.58 310 SER A C 1
ATOM 2147 O O . SER A 1 309 ? 2.271 -15.566 -36.309 1.00 14.93 310 SER A O 1
ATOM 2150 N N . LEU A 1 310 ? 1.959 -17.196 -37.832 1.00 11.69 311 LEU A N 1
ATOM 2151 C CA . LEU A 1 310 ? 3.074 -17.968 -37.254 1.00 9.67 311 LEU A CA 1
ATOM 2152 C C . LEU A 1 310 ? 4.411 -17.256 -37.399 1.00 11.79 311 LEU A C 1
ATOM 2153 O O . LEU A 1 310 ? 5.358 -17.576 -36.672 1.00 12.52 311 LEU A O 1
ATOM 2158 N N . ILE A 1 311 ? 4.525 -16.299 -38.311 1.00 11.81 312 ILE A N 1
ATOM 2159 C CA . ILE A 1 311 ? 5.746 -15.493 -38.375 1.00 9.59 312 ILE A CA 1
ATOM 2160 C C . ILE A 1 311 ? 5.870 -14.553 -37.177 1.00 13.61 312 ILE A C 1
ATOM 2161 O O . ILE A 1 311 ? 6.905 -13.881 -37.010 1.00 13.44 312 ILE A O 1
ATOM 2166 N N . ASP A 1 312 ? 4.836 -14.513 -36.318 1.00 13.45 313 ASP A N 1
ATOM 2167 C CA . ASP A 1 312 ? 4.900 -13.732 -35.082 1.00 12.62 313 ASP A CA 1
ATOM 2168 C C . ASP A 1 312 ? 5.563 -14.503 -33.947 1.00 14.59 313 ASP A C 1
ATOM 2169 O O . ASP A 1 312 ? 5.916 -13.909 -32.907 1.00 14.00 313 ASP A O 1
ATOM 2174 N N . VAL A 1 313 ? 5.745 -15.815 -34.109 1.00 12.81 314 VAL A N 1
ATOM 2175 C CA . VAL A 1 313 ? 6.304 -16.590 -33.007 1.00 12.40 314 VAL A CA 1
ATOM 2176 C C . VAL A 1 313 ? 7.760 -16.207 -32.765 1.00 12.89 314 VAL A C 1
ATOM 2177 O O . VAL A 1 313 ? 8.180 -16.020 -31.615 1.00 15.59 314 VAL A O 1
ATOM 2181 N N . MET A 1 314 ? 8.551 -16.050 -33.835 1.00 13.13 315 MET A N 1
ATOM 2182 C CA . MET A 1 314 ? 9.948 -15.672 -33.629 1.00 12.75 315 MET A CA 1
ATOM 2183 C C . MET A 1 314 ? 10.094 -14.318 -32.928 1.00 13.01 315 MET A C 1
ATOM 2184 O O . MET A 1 314 ? 10.770 -14.253 -31.889 1.00 14.08 315 MET A O 1
ATOM 2189 N N . PRO A 1 315 ? 9.526 -13.217 -33.426 1.00 14.00 316 PRO A N 1
ATOM 2190 C CA . PRO A 1 315 ? 9.739 -11.939 -32.710 1.00 14.48 316 PRO A CA 1
ATOM 2191 C C . PRO A 1 315 ? 9.227 -11.989 -31.283 1.00 15.04 316 PRO A C 1
ATOM 2192 O O . PRO A 1 315 ? 9.834 -11.398 -30.374 1.00 15.97 316 PRO A O 1
ATOM 2196 N N . THR A 1 316 ? 8.119 -12.696 -31.044 1.00 12.81 317 THR A N 1
ATOM 2197 C CA . THR A 1 316 ? 7.632 -12.803 -29.678 1.00 12.59 317 THR A CA 1
ATOM 2198 C C . THR A 1 316 ? 8.624 -13.565 -28.807 1.00 15.73 317 THR A C 1
ATOM 2199 O O . THR A 1 316 ? 8.833 -13.217 -27.640 1.00 16.37 317 THR A O 1
ATOM 2203 N N . THR A 1 317 ? 9.277 -14.579 -29.373 1.00 12.92 318 THR A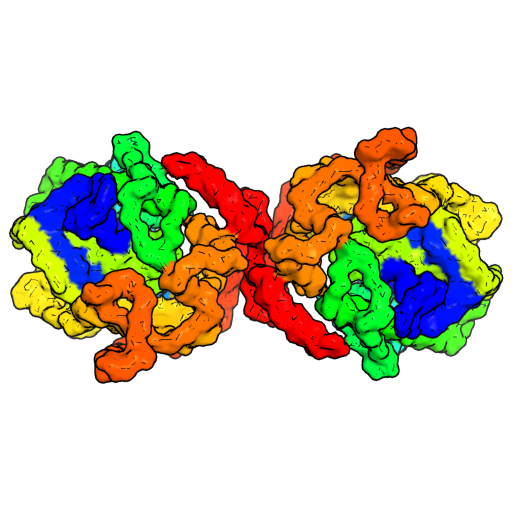 N 1
ATOM 2204 C CA . THR A 1 317 ? 10.280 -15.328 -28.616 1.00 14.90 318 THR A CA 1
ATOM 2205 C C . THR A 1 317 ? 11.494 -14.454 -28.315 1.00 16.55 318 THR A C 1
ATOM 2206 O O . THR A 1 317 ? 12.008 -14.448 -27.186 1.00 17.35 318 THR A O 1
ATOM 2210 N N . LEU A 1 318 ? 11.953 -13.694 -29.308 1.00 14.71 319 LEU A N 1
ATOM 2211 C CA . LEU A 1 318 ? 13.059 -12.764 -29.081 1.00 17.56 319 LEU A CA 1
ATOM 2212 C C . LEU A 1 318 ? 12.745 -11.833 -27.918 1.00 17.88 319 LEU A C 1
ATOM 2213 O O . LEU A 1 318 ? 13.559 -11.653 -27.009 1.00 18.99 319 LEU A O 1
ATOM 2218 N N . ASP A 1 319 ? 11.561 -11.226 -27.947 1.00 15.63 320 ASP A N 1
ATOM 2219 C CA . ASP A 1 319 ? 11.164 -10.309 -26.890 1.00 16.77 320 ASP A CA 1
ATOM 2220 C C . ASP A 1 319 ? 11.153 -10.990 -25.531 1.00 19.64 320 ASP A C 1
ATOM 2221 O O . ASP A 1 319 ? 11.601 -10.404 -24.540 1.00 22.60 320 ASP A O 1
ATOM 2226 N N . LEU A 1 320 ? 10.654 -12.223 -25.457 1.00 17.88 321 LEU A N 1
ATOM 2227 C CA . LEU A 1 320 ? 10.626 -12.929 -24.180 1.00 23.31 321 LEU A CA 1
ATOM 2228 C C . LEU A 1 320 ? 12.022 -13.155 -23.621 1.00 22.66 321 LEU A C 1
ATOM 2229 O O . LEU A 1 320 ? 12.204 -13.164 -22.403 1.00 25.69 321 LEU A O 1
ATOM 2234 N N . VAL A 1 321 ? 13.022 -13.369 -24.473 1.00 17.89 322 VAL A N 1
ATOM 2235 C CA . VAL A 1 321 ? 14.364 -13.645 -23.977 1.00 20.16 322 VAL A CA 1
ATOM 2236 C C . VAL A 1 321 ? 15.206 -12.379 -23.912 1.00 22.31 322 VAL A C 1
ATOM 2237 O O . VAL A 1 321 ? 16.410 -12.458 -23.669 1.00 25.49 322 VAL A O 1
ATOM 2241 N N . GLY A 1 322 ? 14.594 -11.211 -24.124 1.00 20.15 323 GLY A N 1
ATOM 2242 C CA . GLY A 1 322 ? 15.239 -9.935 -23.848 1.00 23.85 323 GLY A CA 1
ATOM 2243 C C . GLY A 1 322 ? 15.947 -9.303 -25.017 1.00 27.49 323 GLY A C 1
ATOM 2244 O O . GLY A 1 322 ? 16.737 -8.376 -24.812 1.00 24.60 323 GLY A O 1
ATOM 2245 N N . LEU A 1 323 ? 15.706 -9.779 -26.232 1.00 19.76 324 LEU A N 1
ATOM 2246 C CA . LEU A 1 323 ? 16.288 -9.205 -27.432 1.00 20.73 324 LEU A CA 1
ATOM 2247 C C . LEU A 1 323 ? 15.310 -8.238 -28.085 1.00 23.34 324 LEU A C 1
ATOM 2248 O O . LEU A 1 323 ? 14.091 -8.427 -28.043 1.00 21.57 324 LEU A O 1
ATOM 2253 N N . LYS A 1 324 ? 15.866 -7.203 -28.707 1.00 24.20 325 LYS A N 1
ATOM 2254 C CA . LYS A 1 324 ? 15.105 -6.333 -29.585 1.00 24.69 325 LYS A CA 1
ATOM 2255 C C . LYS A 1 324 ? 14.899 -7.033 -30.927 1.00 19.63 325 LYS A C 1
ATOM 2256 O O . LYS A 1 324 ? 15.724 -7.835 -31.363 1.00 23.10 325 LYS A O 1
ATOM 2262 N N . VAL A 1 325 ? 13.759 -6.773 -31.550 1.00 17.79 326 VAL A N 1
ATOM 2263 C CA . VAL A 1 325 ? 13.454 -7.387 -32.838 1.00 14.29 326 VAL A CA 1
ATOM 2264 C C . VAL A 1 325 ? 13.906 -6.403 -33.910 1.00 16.47 326 VAL A C 1
ATOM 2265 O O . VAL A 1 325 ? 13.527 -5.228 -33.856 1.00 18.52 326 VAL A O 1
ATOM 2269 N N . PRO A 1 326 ? 14.692 -6.822 -34.889 1.00 17.25 327 PRO A N 1
ATOM 2270 C CA . PRO A 1 326 ? 15.114 -5.895 -35.939 1.00 18.27 327 PRO A CA 1
ATOM 2271 C C . PRO A 1 326 ? 13.912 -5.404 -36.724 1.00 21.64 327 PRO A C 1
ATOM 2272 O O . PRO A 1 326 ? 12.885 -6.080 -36.807 1.00 16.44 327 PRO A O 1
ATOM 2276 N N . ASP A 1 327 ? 14.067 -4.213 -37.325 1.00 19.35 328 ASP A N 1
ATOM 2277 C CA . ASP A 1 327 ? 12.958 -3.619 -38.066 1.00 23.37 328 ASP A CA 1
ATOM 2278 C C . ASP A 1 327 ? 12.536 -4.454 -39.276 1.00 16.39 328 ASP A C 1
ATOM 2279 O O . ASP A 1 327 ? 11.359 -4.392 -39.665 1.00 20.65 328 ASP A O 1
ATOM 2284 N N . TYR A 1 328 ? 13.460 -5.206 -39.900 1.00 15.13 329 TYR A N 1
ATOM 2285 C CA . TYR A 1 328 ? 13.085 -5.947 -41.112 1.00 16.29 329 TYR A CA 1
ATOM 2286 C C . TYR A 1 328 ? 12.092 -7.068 -40.829 1.00 16.70 329 TYR A C 1
ATOM 2287 O O . TYR A 1 328 ? 11.415 -7.530 -41.752 1.00 15.67 329 TYR A O 1
ATOM 2296 N N . VAL A 1 329 ? 12.005 -7.536 -39.587 1.00 15.42 330 VAL A N 1
ATOM 2297 C CA . VAL A 1 329 ? 11.184 -8.713 -39.325 1.00 17.72 330 VAL A CA 1
ATOM 2298 C C . VAL A 1 329 ? 9.722 -8.380 -39.602 1.00 15.54 330 VAL A C 1
ATOM 2299 O O . VAL A 1 329 ? 9.216 -7.341 -39.166 1.00 17.73 330 VAL A O 1
ATOM 2303 N N . GLU A 1 330 ? 9.047 -9.238 -40.380 1.00 13.96 331 GLU A N 1
ATOM 2304 C CA . GLU A 1 330 ? 7.658 -8.978 -40.753 1.00 18.09 331 GLU A CA 1
ATOM 2305 C C . GLU A 1 330 ? 6.680 -9.403 -39.673 1.00 16.42 331 GLU A C 1
ATOM 2306 O O . GLU A 1 330 ? 5.574 -8.846 -39.585 1.00 16.63 331 GLU A O 1
ATOM 2312 N N . GLY A 1 331 ? 7.057 -10.390 -38.854 1.00 13.19 332 GLY A N 1
ATOM 2313 C CA . GLY A 1 331 ? 6.195 -10.817 -37.768 1.00 12.43 332 GLY A CA 1
ATOM 2314 C C . GLY A 1 331 ? 6.026 -9.739 -36.708 1.00 16.96 332 GLY A C 1
ATOM 2315 O O . GLY A 1 331 ? 6.851 -8.844 -36.573 1.00 15.95 332 GLY A O 1
ATOM 2316 N N . HIS A 1 332 ? 4.909 -9.827 -35.970 1.00 16.48 333 HIS A N 1
ATOM 2317 C CA . HIS A 1 332 ? 4.560 -8.937 -34.859 1.00 13.25 333 HIS A CA 1
ATOM 2318 C C . HIS A 1 332 ? 4.851 -9.644 -33.532 1.00 15.82 333 HIS A C 1
ATOM 2319 O O . HIS A 1 332 ? 4.678 -10.854 -33.428 1.00 15.81 333 HIS A O 1
ATOM 2326 N N . ILE A 1 333 ? 5.282 -8.889 -32.517 1.00 14.87 334 ILE A N 1
ATOM 2327 C CA . ILE A 1 333 ? 5.258 -9.384 -31.137 1.00 17.40 334 ILE A CA 1
ATOM 2328 C C . ILE A 1 333 ? 3.807 -9.443 -30.681 1.00 17.39 334 ILE A C 1
ATOM 2329 O O . ILE A 1 333 ? 3.095 -8.439 -30.762 1.00 16.81 334 ILE A O 1
ATOM 2334 N N . PHE A 1 334 ? 3.331 -10.618 -30.252 1.00 17.41 335 PHE A N 1
ATOM 2335 C CA . PHE A 1 334 ? 1.901 -10.715 -29.927 1.00 16.34 335 PHE A CA 1
ATOM 2336 C C . PHE A 1 334 ? 1.643 -10.840 -28.436 1.00 20.15 335 PHE A C 1
ATOM 2337 O O . PHE A 1 334 ? 0.484 -10.934 -28.023 1.00 18.75 335 PHE A O 1
ATOM 2345 N N . LEU A 1 335 ? 2.681 -10.790 -27.616 1.00 21.62 336 LEU A N 1
ATOM 2346 C CA . LEU A 1 335 ? 2.528 -11.042 -26.194 1.00 24.57 336 LEU A CA 1
ATOM 2347 C C . LEU A 1 335 ? 3.452 -10.108 -25.433 1.00 25.74 336 LEU A C 1
ATOM 2348 O O . LEU A 1 335 ? 4.587 -9.865 -25.859 1.00 29.44 336 LEU A O 1
ATOM 2353 N N . GLY A 1 336 ? 2.962 -9.564 -24.317 1.00 27.04 337 GLY A N 1
ATOM 2354 C CA . GLY A 1 336 ? 3.786 -8.726 -23.475 1.00 20.50 337 GLY A CA 1
ATOM 2355 C C . GLY A 1 336 ? 3.676 -7.249 -23.767 1.00 27.95 337 GLY A C 1
ATOM 2356 O O . GLY A 1 336 ? 2.872 -6.777 -24.578 1.00 24.52 337 GLY A O 1
ATOM 2357 N N . LYS A 1 337 ? 4.526 -6.485 -23.073 1.00 27.04 338 LYS A N 1
ATOM 2358 C CA . LYS A 1 337 ? 4.422 -5.031 -23.117 1.00 26.60 338 LYS A CA 1
ATOM 2359 C C . LYS A 1 337 ? 4.725 -4.438 -24.495 1.00 26.59 338 LYS A C 1
ATOM 2360 O O . LYS A 1 337 ? 4.296 -3.320 -24.779 1.00 22.72 338 LYS A O 1
ATOM 2364 N N . ASN A 1 338 ? 5.418 -5.156 -25.380 1.00 21.49 339 ASN A N 1
ATOM 2365 C CA . ASN A 1 338 ? 5.727 -4.621 -26.701 1.00 22.87 339 ASN A CA 1
ATOM 2366 C C . ASN A 1 338 ? 4.809 -5.169 -27.785 1.00 19.77 339 ASN A C 1
ATOM 2367 O O . ASN A 1 338 ? 5.144 -5.075 -28.967 1.00 19.54 339 ASN A O 1
ATOM 2372 N N . LYS A 1 339 ? 3.672 -5.734 -27.411 1.00 16.95 340 LYS A N 1
ATOM 2373 C CA . LYS A 1 339 ? 2.799 -6.363 -28.391 1.00 21.52 340 LYS A CA 1
ATOM 2374 C C . LYS A 1 339 ? 2.294 -5.328 -29.388 1.00 22.75 340 LYS A C 1
ATOM 2375 O O . LYS A 1 339 ? 2.089 -4.164 -29.040 1.00 19.89 340 LYS A O 1
ATOM 2379 N N . GLN A 1 340 ? 2.164 -5.738 -30.658 1.00 21.02 341 GLN A N 1
ATOM 2380 C CA . GLN A 1 340 ? 1.717 -4.862 -31.743 1.00 20.60 341 GLN A CA 1
ATOM 2381 C C . GLN A 1 340 ? 0.576 -5.556 -32.471 1.00 17.41 341 GLN A C 1
ATOM 2382 O O . GLN A 1 340 ? 0.788 -6.618 -33.056 1.00 16.20 341 GLN A O 1
ATOM 2388 N N . LYS A 1 341 ? -0.623 -4.979 -32.427 1.00 17.94 342 LYS A N 1
ATOM 2389 C CA . LYS A 1 341 ? -1.788 -5.660 -33.001 1.00 14.79 342 LYS A CA 1
ATOM 2390 C C . LYS A 1 341 ? -1.645 -5.774 -34.510 1.00 16.21 342 LYS A C 1
ATOM 2391 O O . LYS A 1 341 ? -1.042 -4.926 -35.160 1.00 18.37 342 LYS A O 1
ATOM 2397 N N . ARG A 1 342 ? -2.255 -6.812 -35.077 1.00 16.65 343 ARG A N 1
ATOM 2398 C CA . ARG A 1 342 ? -2.380 -6.949 -36.523 1.00 16.43 343 ARG A CA 1
ATOM 2399 C C . ARG A 1 342 ? -3.733 -6.448 -36.999 1.00 20.09 343 ARG A C 1
ATOM 2400 O O . ARG A 1 342 ? -4.751 -6.651 -36.338 1.00 18.55 343 ARG A O 1
ATOM 2408 N N . ASP A 1 343 ? -3.746 -5.868 -38.198 1.00 15.72 344 ASP A N 1
ATOM 2409 C CA . ASP A 1 343 ? -5.002 -5.653 -38.902 1.00 14.73 344 ASP A CA 1
ATOM 2410 C C . ASP A 1 343 ? -5.371 -6.831 -39.791 1.00 15.36 344 ASP A C 1
ATOM 2411 O O . ASP A 1 343 ? -6.553 -7.074 -40.033 1.00 15.57 344 ASP A O 1
ATOM 2416 N N . TYR A 1 344 ? -4.362 -7.522 -40.308 1.00 14.60 345 TYR A N 1
ATOM 2417 C CA . TYR A 1 344 ? -4.521 -8.624 -41.239 1.00 12.17 345 TYR A CA 1
ATOM 2418 C C . TYR A 1 344 ? -3.483 -9.699 -40.983 1.00 14.23 345 TYR A C 1
ATOM 2419 O O . TYR A 1 344 ? -2.407 -9.440 -40.442 1.00 13.96 345 TYR A O 1
ATOM 2428 N N . ILE A 1 345 ? -3.773 -10.901 -41.493 1.00 14.36 346 ILE A N 1
ATOM 2429 C CA . ILE A 1 345 ? -2.730 -11.895 -41.731 1.00 13.07 346 ILE A CA 1
ATOM 2430 C C . ILE A 1 345 ? -2.722 -12.160 -43.228 1.00 11.11 346 ILE A C 1
ATOM 2431 O O . ILE A 1 345 ? -3.681 -11.840 -43.939 1.00 13.24 346 ILE A O 1
ATOM 2436 N N . TYR A 1 346 ? -1.626 -12.761 -43.707 1.00 11.60 347 TYR A N 1
ATOM 2437 C CA . TYR A 1 346 ? -1.406 -12.998 -45.129 1.00 12.22 347 TYR A CA 1
ATOM 2438 C C . TYR A 1 346 ? -0.958 -14.440 -45.331 1.00 14.99 347 TYR A C 1
ATOM 2439 O O . TYR A 1 346 ? -0.351 -15.038 -44.437 1.00 12.96 347 TYR A O 1
ATOM 2448 N N . ALA A 1 347 ? -1.221 -14.976 -46.524 1.00 12.24 348 ALA A N 1
ATOM 2449 C CA . ALA A 1 347 ? -0.714 -16.307 -46.834 1.00 14.41 348 ALA A CA 1
ATOM 2450 C C . ALA A 1 347 ? -0.557 -16.452 -48.339 1.00 12.36 348 ALA A C 1
ATOM 2451 O O . ALA A 1 347 ? -1.078 -15.655 -49.127 1.00 12.42 348 ALA A O 1
ATOM 2453 N N . HIS A 1 348 ? 0.168 -17.504 -48.734 1.00 13.54 349 HIS A N 1
ATOM 2454 C CA . HIS A 1 348 ? 0.465 -17.721 -50.148 1.00 10.80 349 HIS A CA 1
ATOM 2455 C C . HIS A 1 348 ? 0.461 -19.205 -50.483 1.00 10.71 349 HIS A C 1
ATOM 2456 O O . HIS A 1 348 ? 0.660 -20.075 -49.632 1.00 12.28 349 HIS A O 1
ATOM 2463 N N . LYS A 1 349 ? 0.279 -19.464 -51.768 1.00 11.08 350 LYS A N 1
ATOM 2464 C CA . LYS A 1 349 ? 0.375 -20.788 -52.368 1.00 11.38 350 LYS A CA 1
ATOM 2465 C C . LYS A 1 349 ? 1.111 -20.594 -53.683 1.00 12.81 350 LYS A C 1
ATOM 2466 O O . LYS A 1 349 ? 0.637 -19.859 -54.547 1.00 12.39 350 LYS A O 1
ATOM 2472 N N . ASP A 1 350 ? 2.241 -21.261 -53.852 1.00 12.40 351 ASP A N 1
ATOM 2473 C CA . ASP A 1 350 ? 3.013 -21.150 -55.082 1.00 11.96 351 ASP A CA 1
ATOM 2474 C C . ASP A 1 350 ? 3.139 -22.595 -55.553 1.00 16.97 351 ASP A C 1
ATOM 2475 O O . ASP A 1 350 ? 2.105 -23.270 -55.584 1.00 15.12 351 ASP A O 1
ATOM 2480 N N . ARG A 1 351 ? 4.232 -23.019 -56.176 1.00 15.62 352 ARG A N 1
ATOM 2481 C CA . ARG A 1 351 ? 4.277 -24.435 -56.542 1.00 14.92 352 ARG A CA 1
ATOM 2482 C C . ARG A 1 351 ? 4.175 -25.307 -55.290 1.00 15.08 352 ARG A C 1
ATOM 2483 O O . ARG A 1 351 ? 4.791 -25.017 -54.249 1.00 13.05 352 ARG A O 1
ATOM 2491 N N . THR A 1 352 ? 3.353 -26.359 -55.365 1.00 11.75 353 THR A N 1
ATOM 2492 C CA . THR A 1 352 ? 3.282 -27.357 -54.284 1.00 13.78 353 THR A CA 1
ATOM 2493 C C . THR A 1 352 ? 3.540 -28.739 -54.897 1.00 17.63 353 THR A C 1
ATOM 2494 O O . THR A 1 352 ? 2.727 -29.262 -55.663 1.00 15.26 353 THR A O 1
ATOM 2498 N N . ASP A 1 353 ? 4.733 -29.252 -54.638 1.00 13.91 354 ASP A N 1
ATOM 2499 C CA . ASP A 1 353 ? 5.410 -30.420 -55.190 1.00 15.10 354 ASP A CA 1
ATOM 2500 C C . ASP A 1 353 ? 5.649 -30.339 -56.690 1.00 17.34 354 ASP A C 1
ATOM 2501 O O . ASP A 1 353 ? 6.565 -29.613 -57.072 1.00 22.21 354 ASP A O 1
ATOM 2506 N N . GLU A 1 354 ? 4.635 -30.602 -57.508 1.00 17.66 355 GLU A N 1
ATOM 2507 C CA . GLU A 1 354 ? 4.793 -30.494 -58.955 1.00 16.16 355 GLU A CA 1
ATOM 2508 C C . GLU A 1 354 ? 3.726 -29.580 -59.456 1.00 14.39 355 GLU A C 1
ATOM 2509 O O . GLU A 1 354 ? 3.752 -29.162 -60.622 1.00 16.01 355 GLU A O 1
ATOM 2515 N N . THR A 1 355 ? 2.785 -29.254 -58.598 1.00 14.44 356 THR A N 1
ATOM 2516 C CA . THR A 1 355 ? 1.593 -28.538 -59.007 1.00 14.72 356 THR A CA 1
ATOM 2517 C C . THR A 1 355 ? 1.901 -27.050 -59.022 1.00 13.92 356 THR A C 1
ATOM 2518 O O . THR A 1 355 ? 2.197 -26.469 -57.978 1.00 14.74 356 THR A O 1
ATOM 2522 N N . ASP A 1 356 ? 1.820 -26.427 -60.188 1.00 12.12 357 ASP A N 1
ATOM 2523 C CA . ASP A 1 356 ? 2.115 -25.000 -60.268 1.00 14.80 357 ASP A CA 1
ATOM 2524 C C . ASP A 1 356 ? 0.876 -24.188 -59.912 1.00 19.65 357 ASP A C 1
ATOM 2525 O O . ASP A 1 356 ? -0.217 -24.474 -60.400 1.00 19.07 357 ASP A O 1
ATOM 2530 N N . ASP A 1 357 ? 1.034 -23.157 -59.084 1.00 16.15 358 ASP A N 1
ATOM 2531 C CA . ASP A 1 357 ? -0.116 -22.312 -58.782 1.00 13.12 358 ASP A CA 1
ATOM 2532 C C . ASP A 1 357 ? 0.432 -21.002 -58.302 1.00 16.07 358 ASP A C 1
ATOM 2533 O O . ASP A 1 357 ? 1.644 -20.848 -58.072 1.00 13.55 358 ASP A O 1
ATOM 2538 N N . ARG A 1 358 ? -0.479 -20.052 -58.167 1.00 13.37 359 ARG A N 1
ATOM 2539 C CA . ARG A 1 358 ? -0.113 -18.742 -57.659 1.00 14.63 359 ARG A CA 1
ATOM 2540 C C . ARG A 1 358 ? -1.374 -18.166 -57.010 1.00 14.38 359 ARG A C 1
ATOM 2541 O O . ARG A 1 358 ? -2.267 -17.679 -57.713 1.00 14.56 359 ARG A O 1
ATOM 2549 N N . VAL A 1 359 ? -1.448 -18.251 -55.676 1.00 14.02 360 VAL A N 1
ATOM 2550 C CA . VAL A 1 359 ? -2.614 -17.817 -54.899 1.00 14.71 360 VAL A CA 1
ATOM 2551 C C . VAL A 1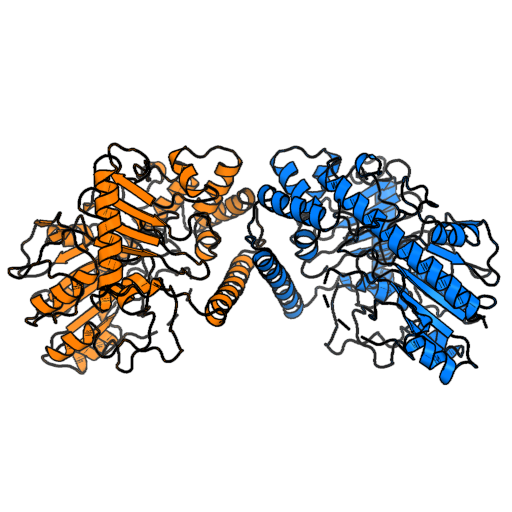 359 ? -2.112 -17.001 -53.707 1.00 14.40 360 VAL A C 1
ATOM 2552 O O . VAL A 1 359 ? -1.064 -17.309 -53.117 1.00 14.13 360 VAL A O 1
ATOM 2556 N N . ARG A 1 360 ? -2.866 -15.963 -53.346 1.00 12.51 361 ARG A N 1
ATOM 2557 C CA . ARG A 1 360 ? -2.541 -15.130 -52.205 1.00 12.70 361 ARG A CA 1
ATOM 2558 C C . ARG A 1 360 ? -3.804 -14.896 -51.405 1.00 14.13 361 ARG A C 1
ATOM 2559 O O . ARG A 1 360 ? -4.909 -14.859 -51.957 1.00 12.80 361 ARG A O 1
ATOM 2567 N N . ALA A 1 361 ? -3.631 -14.737 -50.104 1.00 12.43 362 ALA A N 1
ATOM 2568 C CA . ALA A 1 361 ? -4.775 -14.521 -49.251 1.00 12.57 362 ALA A CA 1
ATOM 2569 C C . ALA A 1 361 ? -4.462 -13.411 -48.278 1.00 13.62 362 ALA A C 1
ATOM 2570 O O . ALA A 1 361 ? -3.319 -13.246 -47.846 1.00 13.41 362 ALA A O 1
ATOM 2572 N N . VAL A 1 362 ? -5.519 -12.673 -47.936 1.00 13.15 363 VAL A N 1
ATOM 2573 C CA . VAL A 1 362 ? -5.520 -11.644 -46.911 1.00 13.23 363 VAL A CA 1
ATOM 2574 C C . VAL A 1 362 ? -6.717 -11.943 -46.028 1.00 12.63 363 VAL A C 1
ATOM 2575 O O . VAL A 1 362 ? -7.810 -12.210 -46.542 1.00 15.68 363 VAL A O 1
ATOM 2579 N N . ARG A 1 363 ? -6.532 -11.875 -44.703 1.00 12.61 364 ARG A N 1
ATOM 2580 C CA . ARG A 1 363 ? -7.647 -12.134 -43.798 1.00 11.83 364 ARG A CA 1
ATOM 2581 C C . ARG A 1 363 ? -7.620 -11.142 -42.642 1.00 12.42 364 ARG A C 1
ATOM 2582 O O . ARG A 1 363 ? -6.565 -10.947 -42.044 1.00 15.18 364 ARG A O 1
ATOM 2590 N N . ASN A 1 364 ? -8.740 -10.498 -42.347 1.00 14.30 365 ASN A N 1
ATOM 2591 C CA . ASN A 1 364 ? -8.860 -9.768 -41.087 1.00 12.77 365 ASN A CA 1
ATOM 2592 C C . ASN A 1 364 ? -9.707 -10.651 -40.168 1.00 17.40 365 ASN A C 1
ATOM 2593 O O . ASN A 1 364 ? -9.882 -11.844 -40.449 1.00 16.67 365 ASN A O 1
ATOM 2598 N N . LEU A 1 365 ? -10.179 -10.122 -39.025 1.00 15.99 366 LEU A N 1
ATOM 2599 C CA . LEU A 1 365 ? -10.853 -11.020 -38.081 1.00 19.64 366 LEU A CA 1
ATOM 2600 C C . LEU A 1 365 ? -12.115 -11.624 -38.682 1.00 18.24 366 LEU A C 1
ATOM 2601 O O . LEU A 1 365 ? -12.518 -12.731 -38.297 1.00 17.63 366 LEU A O 1
ATOM 2606 N N . ARG A 1 366 ? -12.745 -10.926 -39.621 1.00 15.09 367 ARG A N 1
ATOM 2607 C CA . ARG A 1 366 ? -14.028 -11.335 -40.185 1.00 15.58 367 ARG A CA 1
ATOM 2608 C C . ARG A 1 366 ? -13.940 -11.917 -41.591 1.00 16.25 367 ARG A C 1
ATOM 2609 O O . ARG A 1 366 ? -14.565 -12.942 -41.872 1.00 16.90 367 ARG A O 1
ATOM 2617 N N . PHE A 1 367 ? -13.210 -11.264 -42.503 1.00 17.11 368 PHE A N 1
ATOM 2618 C CA . PHE A 1 367 ? -13.269 -11.574 -43.930 1.00 15.67 368 PHE A CA 1
ATOM 2619 C C . PHE A 1 367 ? -12.002 -12.264 -44.407 1.00 13.73 368 PHE A C 1
ATOM 2620 O O . PHE A 1 367 ? -10.890 -11.876 -44.020 1.00 13.28 368 PHE A O 1
ATOM 2628 N N . LYS A 1 368 ? -12.180 -13.268 -45.276 1.00 12.44 369 LYS A N 1
ATOM 2629 C CA . LYS A 1 368 ? -11.098 -13.878 -46.033 1.00 12.76 369 LYS A CA 1
ATOM 2630 C C . LYS A 1 368 ? -11.166 -13.401 -47.482 1.00 16.27 369 LYS A C 1
ATOM 2631 O O . LYS A 1 368 ? -12.211 -13.517 -48.122 1.00 14.29 369 LYS A O 1
ATOM 2637 N N . TYR A 1 369 ? -10.047 -12.898 -48.000 1.00 11.43 370 TYR A N 1
ATOM 2638 C CA . TYR A 1 369 ? -9.905 -12.589 -49.413 1.00 13.95 370 TYR A CA 1
ATOM 2639 C C . TYR A 1 369 ? -8.845 -13.506 -50.000 1.00 11.67 370 TYR A C 1
ATOM 2640 O O . TYR A 1 369 ? -7.746 -13.621 -49.446 1.00 13.93 370 TYR A O 1
ATOM 2649 N N . ILE A 1 370 ? -9.143 -14.097 -51.142 1.00 13.26 371 ILE A N 1
ATOM 2650 C CA . ILE A 1 370 ? -8.215 -14.983 -51.826 1.00 13.08 371 ILE A CA 1
ATOM 2651 C C . ILE A 1 370 ? -8.149 -14.570 -53.291 1.00 12.98 371 ILE A C 1
ATOM 2652 O O . ILE A 1 370 ? -9.188 -14.403 -53.932 1.00 14.41 371 ILE A O 1
ATOM 2657 N N . LYS A 1 371 ? -6.941 -14.388 -53.815 1.00 11.45 372 LYS A N 1
ATOM 2658 C CA . LYS A 1 371 ? -6.765 -14.088 -55.233 1.00 11.39 372 LYS A CA 1
ATOM 2659 C C . LYS A 1 371 ? -6.063 -15.251 -55.912 1.00 12.41 372 LYS A C 1
ATOM 2660 O O . LYS A 1 371 ? -4.928 -15.590 -55.555 1.00 14.15 372 LYS A O 1
ATOM 2666 N N . ASN A 1 372 ? -6.713 -15.813 -56.921 1.00 13.01 373 ASN A N 1
ATOM 2667 C CA . ASN A 1 372 ? -6.133 -16.840 -57.780 1.00 12.86 373 ASN A CA 1
ATOM 2668 C C . ASN A 1 372 ? -5.543 -16.138 -58.995 1.00 14.92 373 ASN A C 1
ATOM 2669 O O . ASN A 1 372 ? -6.292 -15.624 -59.838 1.00 12.64 373 ASN A O 1
ATOM 2674 N N . PHE A 1 373 ? -4.212 -16.149 -59.108 1.00 13.75 374 PHE A N 1
ATOM 2675 C CA . PHE A 1 373 ? -3.555 -15.454 -60.213 1.00 14.01 374 PHE A CA 1
ATOM 2676 C C . PHE A 1 373 ? -3.652 -16.218 -61.524 1.00 16.80 374 PHE A C 1
ATOM 2677 O O . PHE A 1 373 ? -3.446 -15.621 -62.588 1.00 15.98 374 PHE A O 1
ATOM 2685 N N . TYR A 1 374 ? -3.972 -17.517 -61.468 1.00 12.99 375 TYR A N 1
ATOM 2686 C CA . TYR A 1 374 ? -4.145 -18.375 -62.644 1.00 15.16 375 TYR A CA 1
ATOM 2687 C C . TYR A 1 374 ? -5.555 -18.949 -62.618 1.00 16.02 375 TYR A C 1
ATOM 2688 O O . TYR A 1 374 ? -5.732 -20.135 -62.317 1.00 15.93 375 TYR A O 1
ATOM 2697 N N . PRO A 1 375 ? -6.569 -18.150 -62.957 1.00 15.54 376 PRO A N 1
ATOM 2698 C CA . PRO A 1 375 ? -7.968 -18.616 -62.816 1.00 17.36 376 PRO A CA 1
ATOM 2699 C C . PRO A 1 375 ? -8.320 -19.758 -63.738 1.00 17.81 376 PRO A C 1
ATOM 2700 O O . PRO A 1 375 ? -9.272 -20.496 -63.460 1.00 15.26 376 PRO A O 1
ATOM 2704 N N . GLU A 1 376 ? -7.602 -19.904 -64.843 1.00 15.25 377 GLU A N 1
ATOM 2705 C CA . GLU A 1 376 ? -7.900 -20.994 -65.750 1.00 17.81 377 GLU A CA 1
ATOM 2706 C C . GLU A 1 376 ? -7.487 -22.345 -65.189 1.00 19.62 377 GLU A C 1
ATOM 2707 O O . GLU A 1 376 ? -7.887 -23.365 -65.754 1.00 17.26 377 GLU A O 1
ATOM 2713 N N . LYS A 1 377 ? -6.679 -22.386 -64.074 1.00 14.14 378 LYS A N 1
ATOM 2714 C CA . LYS A 1 377 ? -6.320 -23.713 -63.581 1.00 15.27 378 LYS A CA 1
ATOM 2715 C C . LYS A 1 377 ? -7.429 -24.228 -62.666 1.00 16.87 378 LYS A C 1
ATOM 2716 O O . LYS A 1 377 ? -7.902 -23.487 -61.809 1.00 17.04 378 LYS A O 1
ATOM 2722 N N . PRO A 1 378 ? -7.822 -25.495 -62.779 1.00 14.80 379 PRO A N 1
ATOM 2723 C CA . PRO A 1 378 ? -8.779 -26.044 -61.810 1.00 16.02 379 PRO A CA 1
ATOM 2724 C C . PRO A 1 378 ? -8.169 -26.133 -60.418 1.00 17.26 379 PRO A C 1
ATOM 2725 O O . PRO A 1 378 ? -6.952 -26.268 -60.249 1.00 16.85 379 PRO A O 1
ATOM 2729 N N . TYR A 1 379 ? -9.026 -26.059 -59.396 1.00 15.22 380 TYR A N 1
ATOM 2730 C CA . TYR A 1 379 ? -8.526 -26.372 -58.059 1.00 14.54 380 TYR A CA 1
ATOM 2731 C C . TYR A 1 379 ? -7.914 -27.767 -58.013 1.00 16.14 380 TYR A C 1
ATOM 2732 O O . TYR A 1 379 ? -6.883 -27.985 -57.369 1.00 17.30 380 TYR A O 1
ATOM 2741 N N . ASN A 1 380 ? -8.548 -28.729 -58.680 1.00 15.07 381 ASN A N 1
ATOM 2742 C CA . ASN A 1 380 ? -8.138 -30.127 -58.621 1.00 13.10 381 ASN A CA 1
ATOM 2743 C C . ASN A 1 380 ? -7.060 -30.428 -59.650 1.00 16.71 381 ASN A C 1
ATOM 2744 O O . ASN A 1 380 ? -7.071 -31.489 -60.274 1.00 19.15 381 ASN A O 1
ATOM 2749 N N . ASP A 1 381 ? -6.190 -29.459 -59.913 1.00 19.45 382 ASP A N 1
ATOM 2750 C CA . ASP A 1 381 ? -5.007 -29.690 -60.733 1.00 16.76 382 ASP A CA 1
ATOM 2751 C C . ASP A 1 381 ? -4.207 -30.858 -60.170 1.00 15.77 382 ASP A C 1
ATOM 2752 O O . ASP A 1 381 ? -4.084 -31.008 -58.952 1.00 16.21 382 ASP A O 1
ATOM 2757 N N . PHE A 1 382 ? -3.647 -31.683 -61.056 1.00 14.84 383 PHE A N 1
ATOM 2758 C CA . PHE A 1 382 ? -3.020 -32.918 -60.594 1.00 17.99 383 PHE A CA 1
ATOM 2759 C C . PHE A 1 382 ? -1.935 -32.644 -59.553 1.00 16.13 383 PHE A C 1
ATOM 2760 O O . PHE A 1 382 ? -1.015 -31.840 -59.776 1.00 15.04 383 PHE A O 1
ATOM 2768 N N . ASN A 1 383 ? -2.039 -33.351 -58.434 1.00 15.24 384 ASN A N 1
ATOM 2769 C CA . ASN A 1 383 ? -1.039 -33.365 -57.373 1.00 14.71 384 ASN A CA 1
ATOM 2770 C C . ASN A 1 383 ? -0.918 -34.811 -56.922 1.00 14.60 384 ASN A C 1
ATOM 2771 O O . ASN A 1 383 ? -1.903 -35.388 -56.447 1.00 14.51 384 ASN A O 1
ATOM 2776 N N . ALA A 1 384 ? 0.261 -35.413 -57.117 1.00 15.46 385 ALA A N 1
ATOM 2777 C CA . ALA A 1 384 ? 0.449 -36.828 -56.789 1.00 13.80 385 ALA A CA 1
ATOM 2778 C C . ALA A 1 384 ? 0.136 -37.116 -55.316 1.00 11.53 385 ALA A C 1
ATOM 2779 O O . ALA A 1 384 ? -0.524 -38.109 -54.990 1.00 15.87 385 ALA A O 1
ATOM 2781 N N . TYR A 1 385 ? 0.616 -36.261 -54.419 1.00 13.18 386 TYR A N 1
ATOM 2782 C CA . TYR A 1 385 ? 0.405 -36.455 -52.986 1.00 12.57 386 TYR A CA 1
ATOM 2783 C C . TYR A 1 385 ? -1.077 -36.576 -52.645 1.00 13.70 386 TYR A C 1
ATOM 2784 O O . TYR A 1 385 ? -1.485 -37.528 -51.978 1.00 13.94 386 TYR A O 1
ATOM 2793 N N . LYS A 1 386 ? -1.904 -35.621 -53.095 1.00 11.32 387 LYS A N 1
ATOM 2794 C CA . LYS A 1 386 ? -3.335 -35.701 -52.812 1.00 11.15 387 LYS A CA 1
ATOM 2795 C C . LYS A 1 386 ? -3.932 -36.985 -53.386 1.00 14.58 387 LYS A C 1
ATOM 2796 O O . LYS A 1 386 ? -4.645 -37.709 -52.686 1.0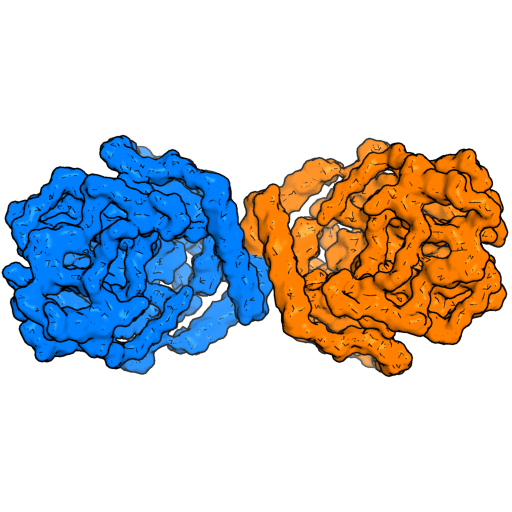0 13.09 387 LYS A O 1
ATOM 2802 N N . HIS A 1 387 ? -3.623 -37.305 -54.653 1.00 14.27 388 HIS A N 1
ATOM 2803 C CA . HIS A 1 387 ? -4.197 -38.528 -55.231 1.00 12.80 388 HIS A CA 1
ATOM 2804 C C . HIS A 1 387 ? -3.694 -39.795 -54.540 1.00 13.98 388 HIS A C 1
ATOM 2805 O O . HIS A 1 387 ? -4.453 -40.774 -54.397 1.00 15.16 388 HIS A O 1
ATOM 2812 N N . LEU A 1 388 ? -2.447 -39.799 -54.082 1.00 12.38 389 LEU A N 1
ATOM 2813 C CA . LEU A 1 388 ? -1.916 -41.013 -53.474 1.00 13.41 389 LEU A CA 1
ATOM 2814 C C . LEU A 1 388 ? -2.385 -41.200 -52.035 1.00 15.22 389 LEU A C 1
ATOM 2815 O O . LEU A 1 388 ? -2.471 -42.339 -51.554 1.00 15.49 389 LEU A O 1
ATOM 2820 N N . GLN A 1 389 ? -2.662 -40.113 -51.310 1.00 13.66 390 GLN A N 1
ATOM 2821 C CA . GLN A 1 389 ? -2.805 -40.233 -49.868 1.00 13.23 390 GLN A CA 1
ATOM 2822 C C . GLN A 1 389 ? -4.206 -39.976 -49.344 1.00 12.82 390 GLN A C 1
ATOM 2823 O O . GLN A 1 389 ? -4.465 -40.265 -48.165 1.00 13.76 390 GLN A O 1
ATOM 2829 N N . TYR A 1 390 ? -5.103 -39.436 -50.172 1.00 13.57 391 TYR A N 1
ATOM 2830 C CA . TYR A 1 390 ? -6.381 -38.910 -49.693 1.00 12.76 391 TYR A CA 1
ATOM 2831 C C . TYR A 1 390 ? -7.537 -39.740 -50.235 1.00 10.98 391 TYR A C 1
ATOM 2832 O O . TYR A 1 390 ? -7.987 -39.516 -51.373 1.00 12.89 391 TYR A O 1
ATOM 2841 N N . PRO A 1 391 ? -8.080 -40.686 -49.461 1.00 14.72 392 PRO A N 1
ATOM 2842 C CA . PRO A 1 391 ? -9.236 -41.440 -49.958 1.00 12.29 392 PRO A CA 1
ATOM 2843 C C . PRO A 1 391 ? -10.401 -40.561 -50.375 1.00 14.99 392 PRO A C 1
ATOM 2844 O O . PRO A 1 391 ? -11.116 -40.917 -51.308 1.00 13.91 392 PRO A O 1
ATOM 2848 N N . VAL A 1 392 ? -10.618 -39.423 -49.713 1.00 13.45 393 VAL A N 1
ATOM 2849 C CA . VAL A 1 392 ? -11.759 -38.583 -50.053 1.00 12.14 393 VAL A CA 1
ATOM 2850 C C . VAL A 1 392 ? -11.614 -37.937 -51.434 1.00 12.33 393 VAL A C 1
ATOM 2851 O O . VAL A 1 392 ? -12.631 -37.611 -52.046 1.00 14.46 393 VAL A O 1
ATOM 2855 N N . LEU A 1 393 ? -10.396 -37.780 -51.966 1.00 15.57 394 LEU A N 1
ATOM 2856 C CA . LEU A 1 393 ? -10.282 -37.300 -53.348 1.00 13.45 394 LEU A CA 1
ATOM 2857 C C . LEU A 1 393 ? -10.909 -38.299 -54.323 1.00 12.71 394 LEU A C 1
ATOM 2858 O O . LEU A 1 393 ? -11.667 -37.910 -55.224 1.00 14.67 394 LEU A O 1
ATOM 2863 N N . ALA A 1 394 ? -10.651 -39.596 -54.132 1.00 15.37 395 ALA A N 1
ATOM 2864 C CA . ALA A 1 394 ? -11.281 -40.584 -55.004 1.00 15.78 395 ALA A CA 1
ATOM 2865 C C . ALA A 1 394 ? -12.794 -40.614 -54.795 1.00 15.63 395 ALA A C 1
ATOM 2866 O O . ALA A 1 394 ? -13.559 -40.728 -55.760 1.00 16.93 395 ALA A O 1
ATOM 2868 N N . LEU A 1 395 ? -13.236 -40.531 -53.537 1.00 14.26 396 LEU A N 1
ATOM 2869 C CA . LEU A 1 395 ? -14.666 -40.490 -53.253 1.00 11.95 396 LEU A CA 1
ATOM 2870 C C . LEU A 1 395 ? -15.324 -39.318 -53.967 1.00 17.15 396 LEU A C 1
ATOM 2871 O O . LEU A 1 395 ? -16.347 -39.479 -54.635 1.00 17.76 396 LEU A O 1
ATOM 2876 N N . MET A 1 396 ? -14.746 -38.117 -53.841 1.00 14.89 397 MET A N 1
ATOM 2877 C CA . MET A 1 396 ? -15.402 -36.952 -54.427 1.00 15.20 397 MET A CA 1
ATOM 2878 C C . MET A 1 396 ? -15.344 -36.991 -55.953 1.00 16.10 397 MET A C 1
ATOM 2879 O O . MET A 1 396 ? -16.298 -36.581 -56.620 1.00 19.90 397 MET A O 1
ATOM 2884 N N . GLU A 1 397 ? -14.268 -37.525 -56.527 1.00 17.01 398 GLU A N 1
ATOM 2885 C CA . GLU A 1 397 ? -14.227 -37.662 -57.980 1.00 15.68 398 GLU A CA 1
ATOM 2886 C C . GLU A 1 397 ? -15.278 -38.645 -58.471 1.00 17.69 398 GLU A C 1
ATOM 2887 O O . GLU A 1 397 ? -15.995 -38.349 -59.430 1.00 17.03 398 GLU A O 1
ATOM 2893 N N . SER A 1 398 ? -15.406 -39.796 -57.796 1.00 17.29 399 SER A N 1
ATOM 2894 C CA . SER A 1 398 ? -16.495 -40.737 -58.091 1.00 19.03 399 SER A CA 1
ATOM 2895 C C . SER A 1 398 ? -17.871 -40.073 -57.959 1.00 21.49 399 SER A C 1
ATOM 2896 O O . SER A 1 398 ? -18.734 -40.226 -58.828 1.00 20.45 399 SER A O 1
ATOM 2899 N N . MET A 1 399 ? -18.115 -39.375 -56.848 1.00 17.59 400 MET A N 1
ATOM 2900 C CA . MET A 1 399 ? -19.431 -38.777 -56.634 1.00 17.61 400 MET A CA 1
ATOM 2901 C C . MET A 1 399 ? -19.695 -37.629 -57.599 1.00 22.95 400 MET A C 1
ATOM 2902 O O . MET A 1 399 ? -20.834 -37.460 -58.060 1.00 22.20 400 MET A O 1
ATOM 2907 N N . HIS A 1 400 ? -18.665 -36.824 -57.912 1.00 18.93 401 HIS A N 1
ATOM 2908 C CA . HIS A 1 400 ? -18.849 -35.735 -58.870 1.00 20.56 401 HIS A CA 1
ATOM 2909 C C . HIS A 1 400 ? -19.283 -36.270 -60.233 1.00 25.54 401 HIS A C 1
ATOM 2910 O O . HIS A 1 400 ? -20.155 -35.684 -60.890 1.00 25.21 401 HIS A O 1
ATOM 2917 N N . ALA A 1 401 ? -18.694 -37.385 -60.666 1.00 19.80 402 ALA A N 1
ATOM 2918 C CA . ALA A 1 401 ? -19.053 -37.973 -61.956 1.00 24.37 402 ALA A CA 1
ATOM 2919 C C . ALA A 1 401 ? -20.486 -38.475 -61.966 1.00 25.20 402 ALA A C 1
ATOM 2920 O O . ALA A 1 401 ? -21.088 -38.581 -63.037 1.00 29.83 402 ALA A O 1
ATOM 2922 N N . LYS A 1 402 ? -21.039 -38.802 -60.804 1.00 23.91 403 LYS A N 1
ATOM 2923 C CA . LYS A 1 402 ? -22.413 -39.268 -60.687 1.00 27.06 403 LYS A CA 1
ATOM 2924 C C . LYS A 1 402 ? -23.356 -38.137 -60.294 1.00 29.31 403 LYS A C 1
ATOM 2925 O O . LYS A 1 402 ? -24.550 -38.377 -60.085 1.00 27.04 403 LYS A O 1
ATOM 2931 N N . LYS A 1 403 ? -22.838 -36.911 -60.199 1.00 24.95 404 LYS A N 1
ATOM 2932 C CA . LYS A 1 403 ? -23.621 -35.726 -59.844 1.00 27.42 404 LYS A CA 1
ATOM 2933 C C . LYS A 1 403 ? -24.177 -35.830 -58.433 1.00 29.63 404 LYS A C 1
ATOM 2934 O O . LYS A 1 403 ? -25.257 -35.305 -58.124 1.00 27.45 404 LYS A O 1
ATOM 2940 N N . LEU A 1 404 ? -23.423 -36.487 -57.556 1.00 22.60 405 LEU A N 1
ATOM 2941 C CA . LEU A 1 404 ? -23.872 -36.722 -56.197 1.00 19.22 405 LEU A CA 1
ATOM 2942 C C . LEU A 1 404 ? -23.292 -35.748 -55.176 1.00 22.82 405 LEU A C 1
ATOM 2943 O O . LEU A 1 404 ? -23.672 -35.821 -54.008 1.00 18.38 405 LEU A O 1
ATOM 2948 N N . LEU A 1 405 ? -22.371 -34.861 -55.559 1.00 21.93 406 LEU A N 1
ATOM 2949 C CA . LEU A 1 405 ? -21.888 -33.887 -54.587 1.00 19.27 406 LEU A CA 1
ATOM 2950 C C . LEU A 1 405 ? -22.930 -32.795 -54.360 1.00 19.16 406 LEU A C 1
ATOM 2951 O O . LEU A 1 405 ? -23.658 -32.409 -55.272 1.00 18.11 406 LEU A O 1
ATOM 2956 N N . THR A 1 406 ? -22.970 -32.265 -53.143 1.00 18.10 407 THR A N 1
ATOM 2957 C CA . THR A 1 406 ? -23.747 -31.059 -52.937 1.00 19.47 407 THR A CA 1
ATOM 2958 C C . THR A 1 406 ? -23.108 -29.891 -53.687 1.00 20.54 407 THR A C 1
ATOM 2959 O O . THR A 1 406 ? -21.959 -29.949 -54.154 1.00 17.90 407 THR A O 1
ATOM 2963 N N . HIS A 1 407 ? -23.866 -28.805 -53.769 1.00 19.20 408 HIS A N 1
ATOM 2964 C CA . HIS A 1 407 ? -23.360 -27.588 -54.395 1.00 21.71 408 HIS A CA 1
ATOM 2965 C C . HIS A 1 407 ? -22.060 -27.127 -53.739 1.00 19.30 408 HIS A C 1
ATOM 2966 O O . HIS A 1 407 ? -21.091 -26.788 -54.427 1.00 20.24 408 HIS A O 1
ATOM 2973 N N . GLU A 1 408 ? -22.041 -27.092 -52.408 1.00 19.06 409 GLU A N 1
ATOM 2974 C CA . GLU A 1 408 ? -20.856 -26.678 -51.658 1.00 22.94 409 GLU A CA 1
ATOM 2975 C C . GLU A 1 408 ? -19.659 -27.585 -51.942 1.00 20.50 409 GLU A C 1
ATOM 2976 O O . GLU A 1 408 ? -18.533 -27.102 -52.139 1.00 18.47 409 GLU A O 1
ATOM 2982 N N . GLN A 1 409 ? -19.886 -28.905 -51.967 1.00 17.18 410 GLN A N 1
ATOM 2983 C CA . GLN A 1 409 ? -18.794 -29.835 -52.219 1.00 15.63 410 GLN A CA 1
ATOM 2984 C C . GLN A 1 409 ? -18.310 -29.773 -53.664 1.00 17.44 410 GLN A C 1
ATOM 2985 O O . GLN A 1 409 ? -17.117 -30.008 -53.930 1.00 17.74 410 GLN A O 1
ATOM 2991 N N . ALA A 1 410 ? -19.202 -29.479 -54.611 1.00 17.44 411 ALA A N 1
ATOM 2992 C CA . ALA A 1 410 ? -18.785 -29.471 -56.007 1.00 17.62 411 ALA A CA 1
ATOM 2993 C C . ALA A 1 410 ? -17.908 -28.261 -56.360 1.00 17.40 411 ALA A C 1
ATOM 2994 O O . ALA A 1 410 ? -17.221 -28.309 -57.387 1.00 18.65 411 ALA A O 1
ATOM 2996 N N . LEU A 1 411 ? -17.859 -27.214 -55.522 1.00 16.49 412 LEU A N 1
ATOM 2997 C CA . LEU A 1 411 ? -17.114 -25.999 -55.894 1.00 16.70 412 LEU A CA 1
ATOM 2998 C C . LEU A 1 411 ? -15.654 -26.311 -56.215 1.00 15.83 412 LEU A C 1
ATOM 2999 O O . LEU A 1 411 ? -15.066 -25.752 -57.157 1.00 13.90 412 LEU A O 1
ATOM 3004 N N . PHE A 1 412 ? -15.049 -27.183 -55.425 1.00 14.75 413 PHE A N 1
ATOM 3005 C CA . PHE A 1 412 ? -13.651 -27.557 -55.635 1.00 16.38 413 PHE A CA 1
ATOM 3006 C C . PHE A 1 412 ? -13.426 -28.264 -56.969 1.00 15.40 413 PHE A C 1
ATOM 3007 O O . PHE A 1 412 ? -12.292 -28.309 -57.453 1.00 16.99 413 PHE A O 1
ATOM 3015 N N . PHE A 1 413 ? -14.466 -28.823 -57.582 1.00 15.27 414 PHE A N 1
ATOM 3016 C CA . PHE A 1 413 ? -14.299 -29.623 -58.788 1.00 17.71 414 PHE A CA 1
ATOM 3017 C C . PHE A 1 413 ? -14.703 -28.868 -60.054 1.00 16.94 414 PHE A C 1
ATOM 3018 O O . PHE A 1 413 ? -14.835 -29.473 -61.123 1.00 18.53 414 PHE A O 1
ATOM 3026 N N . ALA A 1 414 ? -14.835 -27.553 -59.958 1.00 18.43 415 ALA A N 1
ATOM 3027 C CA . ALA A 1 414 ? -15.051 -26.740 -61.143 1.00 22.45 415 ALA A CA 1
ATOM 3028 C C . ALA A 1 414 ? -13.828 -26.787 -62.071 1.00 20.18 415 ALA A C 1
ATOM 3029 O O . ALA A 1 414 ? -12.692 -27.001 -61.626 1.00 20.76 415 ALA A O 1
ATOM 3031 N N . PRO A 1 415 ? -14.027 -26.596 -63.378 1.00 21.56 416 PRO A N 1
ATOM 3032 C CA . PRO A 1 415 ? -12.873 -26.624 -64.290 1.00 21.47 416 PRO A CA 1
ATOM 3033 C C . PRO A 1 415 ? -11.974 -25.392 -64.171 1.00 19.14 416 PRO A C 1
ATOM 3034 O O . PRO A 1 415 ? -10.827 -25.430 -64.641 1.00 18.47 416 PRO A O 1
ATOM 3038 N N . ASN A 1 416 ? -12.446 -24.309 -63.556 1.00 15.95 417 ASN A N 1
ATOM 3039 C CA . ASN A 1 416 ? -11.642 -23.108 -63.412 1.00 16.76 417 ASN A CA 1
ATOM 3040 C C . ASN A 1 416 ? -12.071 -22.416 -62.124 1.00 18.75 417 ASN A C 1
ATOM 3041 O O . ASN A 1 416 ? -12.922 -22.919 -61.379 1.00 19.96 417 ASN A O 1
ATOM 3046 N N . ARG A 1 417 ? -11.468 -21.265 -61.861 1.00 14.15 418 ARG A N 1
ATOM 3047 C CA . ARG A 1 417 ? -11.670 -20.572 -60.592 1.00 13.98 418 ARG A CA 1
ATOM 3048 C C . ARG A 1 417 ? -12.080 -19.131 -60.843 1.00 16.51 418 ARG A C 1
ATOM 3049 O O . ARG A 1 417 ? -11.662 -18.530 -61.840 1.00 15.89 418 ARG A O 1
ATOM 3057 N N . PRO A 1 418 ? -12.839 -18.524 -59.930 1.00 16.78 419 PRO A N 1
ATOM 3058 C CA . PRO A 1 418 ? -12.946 -17.059 -59.947 1.00 15.89 419 PRO A CA 1
ATOM 3059 C C . PRO A 1 418 ? -11.604 -16.447 -59.605 1.00 14.35 419 PRO A C 1
ATOM 3060 O O . PRO A 1 418 ? -10.850 -16.986 -58.794 1.00 17.22 419 PRO A O 1
ATOM 3064 N N . GLN A 1 419 ? -11.289 -15.307 -60.229 1.00 12.38 420 GLN A N 1
ATOM 3065 C CA . GLN A 1 419 ? -10.021 -14.682 -59.875 1.00 13.61 420 GLN A CA 1
ATOM 3066 C C . GLN A 1 419 ? -9.995 -14.278 -58.402 1.00 14.04 420 GLN A C 1
ATOM 3067 O O . GLN A 1 419 ? -8.953 -14.380 -57.737 1.00 12.56 420 GLN A O 1
ATOM 3073 N N . GLU A 1 420 ? -11.113 -13.808 -57.871 1.00 12.62 421 GLU A N 1
ATOM 3074 C CA . GLU A 1 420 ? -11.170 -13.451 -56.458 1.00 12.45 421 GLU A CA 1
ATOM 3075 C C . GLU A 1 420 ? -12.251 -14.217 -55.695 1.00 14.03 421 GLU A C 1
ATOM 3076 O O . GLU A 1 420 ? -13.364 -14.445 -56.200 1.00 14.13 421 GLU A O 1
ATOM 3082 N N . GLU A 1 421 ? -11.926 -14.555 -54.457 1.00 11.91 422 GLU A N 1
ATOM 3083 C CA . GLU A 1 421 ? -12.864 -15.146 -53.517 1.00 13.24 422 GLU A CA 1
ATOM 3084 C C . GLU A 1 421 ? -12.931 -14.258 -52.294 1.00 11.76 422 GLU A C 1
ATOM 3085 O O . GLU A 1 421 ? -11.902 -13.762 -51.831 1.00 15.30 422 GLU A O 1
ATOM 3091 N N . LEU A 1 422 ? -14.130 -14.081 -51.760 1.00 10.64 423 LEU A N 1
ATOM 3092 C CA . LEU A 1 422 ? -14.331 -13.297 -50.551 1.00 12.07 423 LEU A CA 1
ATOM 3093 C C . LEU A 1 422 ? -15.352 -14.013 -49.683 1.00 13.19 423 LEU A C 1
ATOM 3094 O O . LEU A 1 422 ? -16.464 -14.295 -50.158 1.00 17.11 423 LEU A O 1
ATOM 3099 N N . TYR A 1 423 ? -14.989 -14.285 -48.417 1.00 13.88 424 TYR A N 1
ATOM 3100 C CA . TYR A 1 423 ? -15.855 -15.000 -47.481 1.00 12.77 424 TYR A CA 1
ATOM 3101 C C . TYR A 1 423 ? -16.022 -14.208 -46.189 1.00 15.31 424 TYR A C 1
ATOM 3102 O O . TYR A 1 423 ? -15.038 -13.720 -45.606 1.00 13.10 424 TYR A O 1
ATOM 3111 N N . ASP A 1 424 ? -17.274 -14.117 -45.739 1.00 12.61 425 ASP A N 1
ATOM 3112 C CA . ASP A 1 424 ? -17.636 -13.589 -44.426 1.00 18.00 425 ASP A CA 1
ATOM 3113 C C . ASP A 1 424 ? -17.592 -14.764 -43.457 1.00 14.53 425 ASP A C 1
ATOM 3114 O O . ASP A 1 424 ? -18.561 -15.526 -43.340 1.00 15.20 425 ASP A O 1
ATOM 3119 N N . THR A 1 425 ? -16.457 -14.929 -42.765 1.00 14.22 426 THR A N 1
ATOM 3120 C CA . THR A 1 425 ? -16.290 -16.144 -41.971 1.00 14.47 426 THR A CA 1
ATOM 3121 C C . THR A 1 425 ? -17.188 -16.163 -40.737 1.00 18.00 426 THR A C 1
ATOM 3122 O O . THR A 1 425 ? -17.383 -17.238 -40.155 1.00 17.09 426 THR A O 1
ATOM 3126 N N . PHE A 1 426 ? -17.706 -15.010 -40.315 1.00 17.05 427 PHE A N 1
ATOM 3127 C CA . PHE A 1 426 ? -18.676 -15.000 -39.218 1.00 23.06 427 PHE A CA 1
ATOM 3128 C C . PHE A 1 426 ? -19.939 -15.739 -39.610 1.00 24.03 427 PHE A C 1
ATOM 3129 O O . PHE A 1 426 ? -20.529 -16.455 -38.799 1.00 24.56 427 PHE A O 1
ATOM 3137 N N . ASN A 1 427 ? -20.390 -15.547 -40.842 1.00 19.42 428 ASN A N 1
ATOM 3138 C CA . ASN A 1 427 ? -21.646 -16.116 -41.290 1.00 20.38 428 ASN A CA 1
ATOM 3139 C C . ASN A 1 427 ? -21.447 -17.355 -42.140 1.00 20.17 428 ASN A C 1
ATOM 3140 O O . ASN A 1 427 ? -22.406 -18.097 -42.373 1.00 19.63 428 ASN A O 1
ATOM 3145 N N . ASP A 1 428 ? -20.203 -17.638 -42.517 1.00 14.87 429 ASP A N 1
ATOM 3146 C CA . ASP A 1 428 ? -19.879 -18.716 -43.448 1.00 15.28 429 ASP A CA 1
ATOM 3147 C C . ASP A 1 428 ? -18.520 -19.287 -43.017 1.00 16.28 429 ASP A C 1
ATOM 3148 O O . ASP A 1 428 ? -17.502 -19.080 -43.675 1.00 15.60 429 ASP A O 1
ATOM 3153 N N . PRO A 1 429 ? -18.468 -19.976 -41.873 1.00 16.49 430 PRO A N 1
ATOM 3154 C CA . PRO A 1 429 ? -17.161 -20.432 -41.367 1.00 15.86 430 PRO A CA 1
ATOM 3155 C C . PRO A 1 429 ? -16.511 -21.479 -42.246 1.00 17.61 430 PRO A C 1
ATOM 3156 O O . PRO A 1 429 ? -15.285 -21.597 -42.203 1.00 18.23 430 PRO A O 1
ATOM 3160 N N . ASP A 1 430 ? -17.279 -22.218 -43.062 1.00 14.50 431 ASP A N 1
ATOM 3161 C CA . ASP A 1 430 ? -16.667 -23.191 -43.954 1.00 15.00 431 ASP A CA 1
ATOM 3162 C C . ASP A 1 430 ? -16.208 -22.568 -45.274 1.00 16.24 431 ASP A C 1
ATOM 3163 O O . ASP A 1 430 ? -15.707 -23.297 -46.135 1.00 15.07 431 ASP A O 1
ATOM 3168 N N . GLU A 1 431 ? -16.401 -21.254 -45.454 1.00 14.83 432 GLU A N 1
ATOM 3169 C CA . GLU A 1 431 ? -15.971 -20.534 -46.639 1.00 15.22 432 GLU A CA 1
ATOM 3170 C C . GLU A 1 431 ? -16.446 -21.225 -47.908 1.00 18.15 432 GLU A C 1
ATOM 3171 O O . GLU A 1 431 ? -15.660 -21.607 -48.780 1.00 14.31 432 GLU A O 1
ATOM 3177 N N . VAL A 1 432 ? -17.767 -21.384 -48.012 1.00 15.03 433 VAL A N 1
ATOM 3178 C CA . VAL A 1 432 ? -18.328 -21.982 -49.211 1.00 12.85 433 VAL A CA 1
ATOM 3179 C C . VAL A 1 432 ? -19.216 -21.024 -49.975 1.00 13.43 433 VAL A C 1
ATOM 3180 O O . VAL A 1 432 ? -19.744 -21.402 -51.016 1.00 17.18 433 VAL A O 1
ATOM 3184 N N . ASN A 1 433 ? -19.400 -19.795 -49.498 1.00 14.97 434 ASN A N 1
ATOM 3185 C CA . ASN A 1 433 ? -20.301 -18.852 -50.165 1.00 15.74 434 ASN A CA 1
ATOM 3186 C C . ASN A 1 433 ? -19.514 -17.628 -50.608 1.00 14.37 434 ASN A C 1
ATOM 3187 O O . ASN A 1 433 ? -19.455 -16.622 -49.901 1.00 14.91 434 ASN A O 1
ATOM 3192 N N . ASN A 1 434 ? -18.973 -17.696 -51.821 1.00 15.39 435 ASN A N 1
ATOM 3193 C CA . ASN A 1 434 ? -18.067 -16.663 -52.297 1.00 12.56 435 ASN A CA 1
ATOM 3194 C C . ASN A 1 434 ? -18.867 -15.393 -52.554 1.00 17.61 435 ASN A C 1
ATOM 3195 O O . ASN A 1 434 ? -19.830 -15.414 -53.326 1.00 17.07 435 ASN A O 1
ATOM 3200 N N . LEU A 1 435 ? -18.494 -14.302 -51.888 1.00 13.23 436 LEU A N 1
ATOM 3201 C CA . LEU A 1 435 ? -19.185 -13.019 -52.018 1.00 16.13 436 LEU A CA 1
ATOM 3202 C C . LEU A 1 435 ? -18.544 -12.077 -53.032 1.00 18.10 436 LEU A C 1
ATOM 3203 O O . LEU A 1 435 ? -19.034 -10.955 -53.194 1.00 18.47 436 LEU A O 1
ATOM 3208 N N . ALA A 1 436 ? -17.485 -12.503 -53.738 1.00 14.67 437 ALA A N 1
ATOM 3209 C CA . ALA A 1 436 ? -16.729 -11.566 -54.571 1.00 17.98 437 ALA A CA 1
ATOM 3210 C C . ALA A 1 436 ? -17.585 -10.957 -55.681 1.00 19.87 437 ALA A C 1
ATOM 3211 O O . ALA A 1 436 ? -17.297 -9.851 -56.150 1.00 18.82 437 ALA A O 1
ATOM 3213 N N . LEU A 1 437 ? -18.629 -11.638 -56.119 1.00 16.98 438 LEU A N 1
ATOM 3214 C CA . LEU A 1 437 ? -19.450 -11.090 -57.200 1.00 21.07 438 LEU A CA 1
ATOM 3215 C C . LEU A 1 437 ? -20.683 -10.370 -56.687 1.00 21.90 438 LEU A C 1
ATOM 3216 O O . LEU A 1 437 ? -21.507 -9.927 -57.493 1.00 21.16 438 LEU A O 1
ATOM 3221 N N . ASN A 1 438 ? -20.835 -10.264 -55.375 1.00 19.01 439 ASN A N 1
ATOM 3222 C CA . ASN A 1 438 ? -21.990 -9.619 -54.748 1.00 20.76 439 ASN A CA 1
ATOM 3223 C C . ASN A 1 438 ? -21.638 -8.149 -54.512 1.00 21.76 439 ASN A C 1
ATOM 3224 O O . ASN A 1 438 ? -20.784 -7.837 -53.678 1.00 18.89 439 ASN A O 1
ATOM 3229 N N . LYS A 1 439 ? -22.300 -7.238 -55.235 1.00 22.14 440 LYS A N 1
ATOM 3230 C CA . LYS A 1 439 ? -21.881 -5.840 -55.154 1.00 24.54 440 LYS A CA 1
ATOM 3231 C C . LYS A 1 439 ? -22.069 -5.254 -53.755 1.00 21.90 440 LYS A C 1
ATOM 3232 O O . LYS A 1 439 ? -21.428 -4.248 -53.436 1.00 29.29 440 LYS A O 1
ATOM 3238 N N . ASN A 1 440 ? -22.907 -5.865 -52.912 1.00 22.08 441 ASN A N 1
ATOM 3239 C CA . ASN A 1 440 ? -23.045 -5.425 -51.519 1.00 23.91 441 ASN A CA 1
ATOM 3240 C C . ASN A 1 440 ? -21.739 -5.542 -50.746 1.00 25.01 441 ASN A C 1
ATOM 3241 O O . ASN A 1 440 ? -21.578 -4.883 -49.709 1.00 25.11 441 ASN A O 1
ATOM 3246 N N . TYR A 1 441 ? -20.816 -6.385 -51.201 1.00 22.54 442 TYR A N 1
ATOM 3247 C CA . TYR A 1 441 ? -19.534 -6.566 -50.527 1.00 22.40 442 TYR A CA 1
ATOM 3248 C C . TYR A 1 441 ? -18.376 -6.027 -51.346 1.00 22.27 442 TYR A C 1
ATOM 3249 O O . TYR A 1 441 ? -17.210 -6.294 -51.014 1.00 21.73 442 TYR A O 1
ATOM 3258 N N . GLU A 1 442 ? -18.658 -5.242 -52.396 1.00 22.10 443 GLU A N 1
ATOM 3259 C CA . GLU A 1 442 ? -17.566 -4.801 -53.251 1.00 21.97 443 GLU A CA 1
ATOM 3260 C C . GLU A 1 442 ? -16.612 -3.857 -52.526 1.00 21.10 443 GLU A C 1
ATOM 3261 O O . GLU A 1 442 ? -15.409 -3.845 -52.827 1.00 18.81 443 GLU A O 1
ATOM 3267 N N . GLU A 1 443 ? -17.104 -3.027 -51.612 1.00 21.80 444 GLU A N 1
ATOM 3268 C CA . GLU A 1 443 ? -16.159 -2.141 -50.937 1.00 21.51 444 GLU A CA 1
ATOM 3269 C C . GLU A 1 443 ? -15.166 -2.958 -50.119 1.00 18.56 444 GLU A C 1
ATOM 3270 O O . GLU A 1 443 ? -13.955 -2.689 -50.142 1.00 20.89 444 GLU A O 1
ATOM 3276 N N . GLN A 1 444 ? -15.662 -3.992 -49.435 1.00 21.30 445 GLN A N 1
ATOM 3277 C CA . GLN A 1 444 ? -14.780 -4.883 -48.683 1.00 22.10 445 GLN A CA 1
ATOM 3278 C C . GLN A 1 444 ? -13.828 -5.617 -49.613 1.00 16.26 445 GLN A C 1
ATOM 3279 O O . GLN A 1 444 ? -12.634 -5.727 -49.330 1.00 17.51 445 GLN A O 1
ATOM 3285 N N . LEU A 1 445 ? -14.340 -6.111 -50.741 1.00 16.19 446 LEU A N 1
ATOM 3286 C CA . LEU A 1 445 ? -13.496 -6.731 -51.757 1.00 15.47 446 LEU A CA 1
ATOM 3287 C C . LEU A 1 445 ? -12.367 -5.804 -52.197 1.00 20.09 446 LEU A C 1
ATOM 3288 O O . LEU A 1 445 ? -11.193 -6.196 -52.212 1.00 16.87 446 LEU A O 1
ATOM 3293 N N . LEU A 1 446 ? -12.701 -4.550 -52.557 1.00 18.31 447 LEU A N 1
ATOM 3294 C CA . LEU A 1 446 ? -11.671 -3.651 -53.071 1.00 15.62 447 LEU A CA 1
ATOM 3295 C C . LEU A 1 446 ? -10.681 -3.264 -51.979 1.00 14.78 447 LEU A C 1
ATOM 3296 O O . LEU A 1 446 ? -9.489 -3.098 -52.259 1.00 20.23 447 LEU A O 1
ATOM 3301 N N . THR A 1 447 ? -11.153 -3.125 -50.740 1.00 21.07 448 THR A N 1
ATOM 3302 C CA . THR A 1 447 ? -10.255 -2.863 -49.613 1.00 19.10 448 THR A CA 1
ATOM 3303 C C . THR A 1 447 ? -9.194 -3.949 -49.494 1.00 18.65 448 THR A C 1
ATOM 3304 O O . THR A 1 447 ? -7.999 -3.658 -49.347 1.00 17.39 448 THR A O 1
ATOM 3308 N N . MET A 1 448 ? -9.623 -5.216 -49.551 1.00 16.73 449 MET A N 1
ATOM 3309 C CA . MET A 1 448 ? -8.722 -6.345 -49.382 1.00 17.70 449 MET A CA 1
ATOM 3310 C C . MET A 1 448 ? -7.892 -6.568 -50.638 1.00 18.63 449 MET A C 1
ATOM 3311 O O . MET A 1 448 ? -6.694 -6.848 -50.556 1.00 18.43 449 MET A O 1
ATOM 3316 N N . ARG A 1 449 ? -8.489 -6.361 -51.807 1.00 17.07 450 ARG A N 1
ATOM 3317 C CA . ARG A 1 449 ? -7.694 -6.378 -53.023 1.00 13.58 450 ARG A CA 1
ATOM 3318 C C . ARG A 1 449 ? -6.536 -5.395 -52.935 1.00 17.40 450 ARG A C 1
ATOM 3319 O O . ARG A 1 449 ? -5.402 -5.732 -53.285 1.00 18.07 450 ARG A O 1
ATOM 3327 N N . LYS A 1 450 ? -6.820 -4.160 -52.486 1.00 19.11 451 LYS A N 1
ATOM 3328 C CA . LYS A 1 450 ? -5.791 -3.121 -52.416 1.00 19.19 451 LYS A CA 1
ATOM 3329 C C . LYS A 1 450 ? -4.742 -3.453 -51.361 1.00 17.48 451 LYS A C 1
ATOM 3330 O O . LYS A 1 450 ? -3.546 -3.208 -51.567 1.00 18.43 451 LYS A O 1
ATOM 3333 N N . GLU A 1 451 ? -5.169 -4.034 -50.230 1.00 16.85 452 GLU A N 1
ATOM 3334 C CA . GLU A 1 451 ? -4.212 -4.439 -49.204 1.00 18.68 452 GLU A CA 1
ATOM 3335 C C . GLU A 1 451 ? -3.258 -5.513 -49.711 1.00 17.94 452 GLU A C 1
ATOM 3336 O O . GLU A 1 451 ? -2.060 -5.488 -49.401 1.00 16.07 452 GLU A O 1
ATOM 3342 N N . LEU A 1 452 ? -3.764 -6.467 -50.495 1.00 14.64 453 LEU A N 1
ATOM 3343 C CA . LEU A 1 452 ? -2.869 -7.460 -51.092 1.00 13.31 453 LEU A CA 1
ATOM 3344 C C . LEU A 1 452 ? -1.847 -6.790 -51.996 1.00 14.46 453 LEU A C 1
ATOM 3345 O O . LEU A 1 452 ? -0.648 -7.059 -51.908 1.00 14.26 453 LEU A O 1
ATOM 3350 N N . GLN A 1 453 ? -2.301 -5.886 -52.860 1.00 16.66 454 GLN A N 1
ATOM 3351 C CA . GLN A 1 453 ? -1.367 -5.174 -53.724 1.00 13.36 454 GLN A CA 1
ATOM 3352 C C . GLN A 1 453 ? -0.342 -4.393 -52.915 1.00 14.89 454 GLN A C 1
ATOM 3353 O O . GLN A 1 453 ? 0.854 -4.396 -53.242 1.00 18.53 454 GLN A O 1
ATOM 3359 N N . ARG A 1 454 ? -0.791 -3.715 -51.850 1.00 16.82 455 ARG A N 1
ATOM 3360 C CA . ARG A 1 454 ? 0.131 -2.969 -51.011 1.00 17.88 455 ARG A CA 1
ATOM 3361 C C . ARG A 1 454 ? 1.146 -3.893 -50.361 1.00 15.36 455 ARG A C 1
ATOM 3362 O O . ARG A 1 454 ? 2.346 -3.603 -50.343 1.00 17.71 455 ARG A O 1
ATOM 3370 N N . TRP A 1 455 ? 0.669 -5.022 -49.827 1.00 15.30 456 TRP A N 1
ATOM 3371 C CA . TRP A 1 455 ? 1.549 -5.977 -49.167 1.00 15.08 456 TRP A CA 1
ATOM 3372 C C . TRP A 1 455 ? 2.551 -6.572 -50.145 1.00 15.76 456 TRP A C 1
ATOM 3373 O O . TRP A 1 455 ? 3.738 -6.728 -49.819 1.00 16.56 456 TRP A O 1
ATOM 3384 N N . GLN A 1 456 ? 2.101 -6.905 -51.363 1.00 15.84 457 GLN A N 1
ATOM 3385 C CA . GLN A 1 456 ? 3.030 -7.505 -52.310 1.00 15.56 457 GLN A CA 1
ATOM 3386 C C . GLN A 1 456 ? 4.126 -6.524 -52.664 1.00 17.65 457 GLN A C 1
ATOM 3387 O O . GLN A 1 456 ? 5.292 -6.904 -52.802 1.00 16.38 457 GLN A O 1
ATOM 3393 N N . LYS A 1 457 ? 3.761 -5.250 -52.820 1.00 18.11 458 LYS A N 1
ATOM 3394 C CA . LYS A 1 457 ? 4.762 -4.261 -53.192 1.00 18.39 458 LYS A CA 1
ATOM 3395 C C . LYS A 1 457 ? 5.714 -4.004 -52.032 1.00 18.51 458 LYS A C 1
ATOM 3396 O O . LYS A 1 457 ? 6.938 -3.947 -52.227 1.00 20.48 458 LYS A O 1
ATOM 3402 N N . ALA A 1 458 ? 5.177 -3.926 -50.805 1.00 17.43 459 ALA A N 1
ATOM 3403 C CA . ALA A 1 458 ? 6.009 -3.698 -49.624 1.00 16.72 459 ALA A CA 1
ATOM 3404 C C . ALA A 1 458 ? 6.973 -4.853 -49.363 1.00 21.92 459 ALA A C 1
ATOM 3405 O O . ALA A 1 458 ? 8.106 -4.632 -48.926 1.00 17.62 459 ALA A O 1
ATOM 3407 N N . THR A 1 459 ? 6.552 -6.089 -49.603 1.00 18.97 460 THR A N 1
ATOM 3408 C CA . THR A 1 459 ? 7.400 -7.237 -49.292 1.00 17.23 460 THR A CA 1
ATOM 3409 C C . THR A 1 459 ? 8.208 -7.732 -50.482 1.00 16.14 460 THR A C 1
ATOM 3410 O O . THR A 1 459 ? 8.985 -8.685 -50.326 1.00 18.51 460 THR A O 1
ATOM 3414 N N . ASN A 1 460 ? 8.023 -7.130 -51.662 1.00 21.79 461 ASN A N 1
ATOM 3415 C CA . ASN A 1 460 ? 8.667 -7.558 -52.907 1.00 20.36 461 ASN A CA 1
ATOM 3416 C C . ASN A 1 460 ? 8.478 -9.065 -53.142 1.00 21.48 461 ASN A C 1
ATOM 3417 O O . ASN A 1 460 ? 9.427 -9.808 -53.392 1.00 17.72 461 ASN A O 1
ATOM 3422 N N . ASP A 1 461 ? 7.205 -9.493 -53.133 1.00 19.06 462 ASP A N 1
ATOM 3423 C CA . ASP A 1 461 ? 6.759 -10.887 -53.194 1.00 11.79 462 ASP A CA 1
ATOM 3424 C C . ASP A 1 461 ? 7.511 -11.637 -54.289 1.00 13.58 462 ASP A C 1
ATOM 3425 O O . ASP A 1 461 ? 7.280 -11.390 -55.474 1.00 16.36 462 ASP A O 1
ATOM 3430 N N . GLN A 1 462 ? 8.406 -12.560 -53.907 1.00 15.69 463 GLN A N 1
ATOM 3431 C CA . GLN A 1 462 ? 9.237 -13.261 -54.894 1.00 15.81 463 GLN A CA 1
ATOM 3432 C C . GLN A 1 462 ? 8.442 -14.289 -55.682 1.00 15.17 463 GLN A C 1
ATOM 3433 O O . GLN A 1 462 ? 8.904 -14.738 -56.753 1.00 16.70 463 GLN A O 1
ATOM 3439 N N . GLY A 1 463 ? 7.261 -14.672 -55.185 1.00 15.88 464 GLY A N 1
ATOM 3440 C CA . GLY A 1 463 ? 6.415 -15.633 -55.904 1.00 14.14 464 GLY A CA 1
ATOM 3441 C C . GLY A 1 463 ? 5.807 -15.082 -57.174 1.00 14.92 464 GLY A C 1
ATOM 3442 O O . GLY A 1 463 ? 5.169 -15.823 -57.928 1.00 19.89 464 GLY A O 1
ATOM 3443 N N . MET A 1 464 ? 5.973 -13.806 -57.422 1.00 13.91 465 MET A N 1
ATOM 3444 C CA . MET A 1 464 ? 5.561 -13.234 -58.698 1.00 16.62 465 MET A CA 1
ATOM 3445 C C . MET A 1 464 ? 6.598 -13.441 -59.792 1.00 18.88 465 MET A C 1
ATOM 3446 O O . MET A 1 464 ? 6.380 -13.005 -60.928 1.00 18.98 465 MET A O 1
ATOM 3451 N N . ILE A 1 465 ? 7.717 -14.081 -59.482 1.00 18.51 466 ILE A N 1
ATOM 3452 C CA . ILE A 1 465 ? 8.798 -14.326 -60.436 1.00 15.13 466 ILE A CA 1
ATOM 3453 C C . ILE A 1 465 ? 8.774 -15.812 -60.763 1.00 17.49 466 ILE A C 1
ATOM 3454 O O . ILE A 1 465 ? 8.914 -16.635 -59.854 1.00 17.31 466 ILE A O 1
ATOM 3459 N N . ASP A 1 466 ? 8.590 -16.161 -62.047 1.00 16.63 467 ASP A N 1
ATOM 3460 C CA . ASP A 1 466 ? 8.451 -17.571 -62.430 1.00 15.59 467 ASP A CA 1
ATOM 3461 C C . ASP A 1 466 ? 9.712 -18.352 -62.069 1.00 16.08 467 ASP A C 1
ATOM 3462 O O . ASP A 1 466 ? 10.831 -17.835 -62.138 1.00 14.52 467 ASP A O 1
ATOM 3467 N N . GLU A 1 467 ? 9.538 -19.625 -61.723 1.00 13.62 468 GLU A N 1
ATOM 3468 C CA . GLU A 1 467 ? 10.687 -20.501 -61.613 1.00 14.24 468 GLU A CA 1
ATOM 3469 C C . GLU A 1 467 ? 11.195 -20.866 -63.004 1.00 14.50 468 GLU A C 1
ATOM 3470 O O . GLU A 1 467 ? 10.469 -20.755 -64.003 1.00 14.97 468 GLU A O 1
ATOM 3476 N N . THR A 1 468 ? 12.450 -21.331 -63.063 1.00 15.09 469 THR A N 1
ATOM 3477 C CA . THR A 1 468 ? 13.026 -21.713 -64.345 1.00 14.51 469 THR A CA 1
ATOM 3478 C C . THR A 1 468 ? 12.346 -22.962 -64.879 1.00 17.56 469 THR A C 1
ATOM 3479 O O . THR A 1 468 ? 11.811 -23.773 -64.108 1.00 16.70 469 THR A O 1
ATOM 3483 N N . PRO A 1 469 ? 12.385 -23.152 -66.201 1.00 16.03 470 PRO A N 1
ATOM 3484 C CA . PRO A 1 469 ? 11.896 -24.415 -66.767 1.00 16.71 470 PRO A CA 1
ATOM 3485 C C . PRO A 1 469 ? 12.624 -25.637 -66.234 1.00 18.29 470 PRO A C 1
ATOM 3486 O O . PRO A 1 469 ? 11.974 -26.672 -66.013 1.00 18.09 470 PRO A O 1
ATOM 3490 N N . GLU A 1 470 ? 13.948 -25.561 -66.017 1.00 18.23 471 GLU A N 1
ATOM 3491 C CA . GLU A 1 470 ? 14.664 -26.725 -65.497 1.00 20.13 471 GLU A CA 1
ATOM 3492 C C . GLU A 1 470 ? 14.108 -27.159 -64.143 1.00 21.13 471 GLU A C 1
ATOM 3493 O O . GLU A 1 470 ? 13.971 -28.363 -63.886 1.00 20.29 471 GLU A O 1
ATOM 3495 N N . VAL A 1 471 ? 13.810 -26.200 -63.257 1.00 17.69 472 VAL A N 1
ATOM 3496 C CA . VAL A 1 471 ? 13.263 -26.545 -61.943 1.00 17.08 472 VAL A CA 1
ATOM 3497 C C . VAL A 1 471 ? 11.862 -27.129 -62.083 1.00 20.25 472 VAL A C 1
ATOM 3498 O O . VAL A 1 471 ? 11.514 -28.138 -61.439 1.00 17.17 472 VAL A O 1
ATOM 3502 N N . LYS A 1 472 ? 11.020 -26.496 -62.902 1.00 16.33 473 LYS A N 1
ATOM 3503 C CA . LYS A 1 472 ? 9.635 -26.952 -62.997 1.00 17.61 473 LYS A CA 1
ATOM 3504 C C . LYS A 1 472 ? 9.570 -28.341 -63.600 1.00 19.88 473 LYS A C 1
ATOM 3505 O O . LYS A 1 472 ? 8.803 -29.197 -63.138 1.00 19.68 473 LYS A O 1
ATOM 3511 N N . GLU A 1 473 ? 10.419 -28.602 -64.594 1.00 19.70 474 GLU A N 1
ATOM 3512 C CA . GLU A 1 473 ? 10.394 -29.907 -65.252 1.00 21.67 474 GLU A CA 1
ATOM 3513 C C . GLU A 1 473 ? 10.915 -30.985 -64.331 1.00 22.32 474 GLU A C 1
ATOM 3514 O O . GLU A 1 473 ? 10.384 -32.108 -64.314 1.00 23.16 474 GLU A O 1
ATOM 3520 N N . TYR A 1 474 ? 11.948 -30.650 -63.553 1.00 19.94 475 TYR A N 1
ATOM 3521 C CA . TYR A 1 474 ? 12.519 -31.605 -62.611 1.00 21.43 475 TYR A CA 1
ATOM 3522 C C . TYR A 1 474 ? 11.457 -32.143 -61.662 1.00 23.29 475 TYR A C 1
ATOM 3523 O O . TYR A 1 474 ? 11.340 -33.358 -61.450 1.00 21.86 475 TYR A O 1
ATOM 3532 N N . TRP A 1 475 ? 10.708 -31.244 -61.033 1.00 19.08 476 TRP A N 1
ATOM 3533 C CA . TRP A 1 475 ? 9.732 -31.684 -60.047 1.00 18.47 476 TRP A CA 1
ATOM 3534 C C . TRP A 1 475 ? 8.517 -32.331 -60.706 1.00 21.57 476 TRP A C 1
ATOM 3535 O O . TRP A 1 475 ? 7.974 -33.304 -60.178 1.00 19.70 476 TRP A O 1
ATOM 3546 N N . ASP A 1 476 ? 8.063 -31.807 -61.857 1.00 22.42 477 ASP A N 1
ATOM 3547 C CA . ASP A 1 476 ? 6.908 -32.410 -62.536 1.00 25.34 477 ASP A CA 1
ATOM 3548 C C . ASP A 1 476 ? 7.190 -33.883 -62.818 1.00 27.30 477 ASP A C 1
ATOM 3549 O O . ASP A 1 476 ? 6.349 -34.770 -62.558 1.00 25.90 477 ASP A O 1
ATOM 3554 N N . ASP A 1 477 ? 8.405 -34.158 -63.277 1.00 23.70 478 ASP A N 1
ATOM 3555 C CA . ASP A 1 477 ? 8.857 -35.516 -63.524 1.00 30.52 478 ASP A CA 1
ATOM 3556 C C . ASP A 1 477 ? 8.922 -36.293 -62.223 1.00 32.66 478 ASP A C 1
ATOM 3557 O O . ASP A 1 477 ? 8.362 -37.394 -62.118 1.00 28.42 478 ASP A O 1
ATOM 3562 N N . PHE A 1 478 ? 9.631 -35.729 -61.231 1.00 25.38 479 PHE A N 1
ATOM 3563 C CA . PHE A 1 478 ? 9.866 -36.402 -59.955 1.00 28.55 479 PHE A CA 1
ATOM 3564 C C . PHE A 1 478 ? 8.550 -36.910 -59.384 1.00 22.89 479 PHE A C 1
ATOM 3565 O O . PHE A 1 478 ? 8.411 -38.096 -59.080 1.00 22.57 479 PHE A O 1
ATOM 3573 N N . PHE A 1 479 ? 7.537 -36.047 -59.327 1.00 19.40 480 PHE A N 1
ATOM 3574 C CA . PHE A 1 479 ? 6.300 -36.454 -58.666 1.00 21.27 480 PHE A CA 1
ATOM 3575 C C . PHE A 1 479 ? 5.357 -37.271 -59.554 1.00 26.22 480 PHE A C 1
ATOM 3576 O O . PHE A 1 479 ? 4.696 -38.192 -59.060 1.00 21.98 480 PHE A O 1
ATOM 3584 N N . LYS A 1 480 ? 5.234 -36.949 -60.845 1.00 21.57 481 LYS A N 1
ATOM 3585 C CA . LYS A 1 480 ? 4.359 -37.778 -61.674 1.00 23.96 481 LYS A CA 1
ATOM 3586 C C . LYS A 1 480 ? 4.927 -39.187 -61.840 1.00 23.26 481 LYS A C 1
ATOM 3587 O O . LYS A 1 480 ? 4.166 -40.165 -61.931 1.00 25.04 481 LYS A O 1
ATOM 3593 N N . LYS A 1 481 ? 6.254 -39.316 -61.832 1.00 18.66 482 LYS A N 1
ATOM 3594 C CA . LYS A 1 481 ? 6.871 -40.633 -61.665 1.00 19.06 482 LYS A CA 1
ATOM 3595 C C . LYS A 1 481 ? 6.438 -41.303 -60.379 1.00 21.57 482 LYS A C 1
ATOM 3596 O O . LYS A 1 481 ? 6.104 -42.504 -60.360 1.00 23.53 482 LYS A O 1
ATOM 3599 N N . HIS A 1 482 ? 6.534 -40.573 -59.270 1.00 23.05 483 HIS A N 1
ATOM 3600 C CA . HIS A 1 482 ? 6.145 -41.117 -57.968 1.00 22.61 483 HIS A CA 1
ATOM 3601 C C . HIS A 1 482 ? 4.715 -41.633 -58.000 1.00 25.52 483 HIS A C 1
ATOM 3602 O O . HIS A 1 482 ? 4.430 -42.758 -57.555 1.00 27.05 483 HIS A O 1
ATOM 3609 N N . TYR A 1 483 ? 3.810 -40.873 -58.614 1.00 19.98 484 TYR A N 1
ATOM 3610 C CA . TYR A 1 483 ? 2.447 -41.369 -58.789 1.00 23.64 484 TYR A CA 1
ATOM 3611 C C . TYR A 1 483 ? 2.400 -42.710 -59.531 1.00 26.52 484 TYR A C 1
ATOM 3612 O O . TYR A 1 483 ? 1.762 -43.661 -59.063 1.00 22.28 484 TYR A O 1
ATOM 3621 N N . LEU A 1 484 ? 3.017 -42.800 -60.727 1.00 22.55 485 LEU A N 1
ATOM 3622 C CA . LEU A 1 484 ? 2.954 -44.072 -61.454 1.00 22.79 485 LEU A CA 1
ATOM 3623 C C . LEU A 1 484 ? 3.556 -45.194 -60.621 1.00 24.73 485 LEU A C 1
ATOM 3624 O O . LEU A 1 484 ? 3.055 -46.332 -60.614 1.00 22.71 485 LEU A O 1
ATOM 3629 N N . THR A 1 485 ? 4.669 -44.901 -59.948 1.00 20.65 486 THR A N 1
ATOM 3630 C CA . THR A 1 485 ? 5.358 -45.923 -59.167 1.00 18.60 486 THR A CA 1
ATOM 3631 C C . THR A 1 485 ? 4.476 -46.476 -58.060 1.00 23.75 486 THR A C 1
ATOM 3632 O O . THR A 1 485 ? 4.281 -47.696 -57.947 1.00 25.21 486 THR A O 1
ATOM 3636 N N . GLN A 1 486 ? 3.954 -45.584 -57.198 1.00 22.31 487 GLN A N 1
ATOM 3637 C CA . GLN A 1 486 ? 3.140 -46.031 -56.073 1.00 18.33 487 GLN A CA 1
ATOM 3638 C C . GLN A 1 486 ? 1.824 -46.627 -56.541 1.00 23.88 487 GLN A C 1
ATOM 3639 O O . GLN A 1 486 ? 1.248 -47.459 -55.838 1.00 25.88 487 GLN A O 1
ATOM 3645 N N . MET A 1 487 ? 1.317 -46.233 -57.706 1.00 21.59 488 MET A N 1
ATOM 3646 C CA . MET A 1 487 ? 0.095 -46.891 -58.145 1.00 24.11 488 MET A CA 1
ATOM 3647 C C . MET A 1 487 ? 0.377 -48.339 -58.515 1.00 25.99 488 MET A C 1
ATOM 3648 O O . MET A 1 487 ? -0.367 -49.246 -58.117 1.00 26.46 488 MET A O 1
ATOM 3653 N N . ARG A 1 488 ? 1.483 -48.578 -59.225 1.00 26.00 489 ARG A N 1
ATOM 3654 C CA . ARG A 1 488 ? 1.820 -49.948 -59.589 1.00 25.68 489 ARG A CA 1
ATOM 3655 C C . ARG A 1 488 ? 2.125 -50.786 -58.347 1.00 27.81 489 ARG A C 1
ATOM 3656 O O . ARG A 1 488 ? 1.674 -51.937 -58.238 1.00 28.51 489 ARG A O 1
ATOM 3664 N N . LEU A 1 489 ? 2.865 -50.213 -57.389 1.00 30.79 490 LEU A N 1
ATOM 3665 C CA . LEU A 1 489 ? 3.150 -50.904 -56.128 1.00 25.51 490 LEU A CA 1
ATOM 3666 C C . LEU A 1 489 ? 1.876 -51.339 -55.407 1.00 30.58 490 LEU A C 1
ATOM 3667 O O . LEU A 1 489 ? 1.828 -52.411 -54.792 1.00 26.85 490 LEU A O 1
ATOM 3672 N N . ARG A 1 490 ? 0.845 -50.511 -55.428 1.00 27.55 491 ARG A N 1
ATOM 3673 C CA . ARG A 1 490 ? -0.417 -50.969 -54.866 1.00 23.79 491 ARG A CA 1
ATOM 3674 C C . ARG A 1 490 ? -1.170 -51.904 -55.795 1.00 26.16 491 ARG A C 1
ATOM 3675 O O . ARG A 1 490 ? -2.320 -52.254 -55.483 1.00 24.89 491 ARG A O 1
ATOM 3683 N N . GLY A 1 491 ? -0.579 -52.283 -56.931 1.00 28.69 492 GLY A N 1
ATOM 3684 C CA . GLY A 1 491 ? -1.292 -53.089 -57.909 1.00 25.87 492 GLY A CA 1
ATOM 3685 C C . GLY A 1 491 ? -2.386 -52.355 -58.643 1.00 24.34 492 GLY A C 1
ATOM 3686 O O . GLY A 1 491 ? -3.356 -52.978 -59.097 1.00 26.68 492 GLY A O 1
ATOM 3687 N N . LEU A 1 492 ? -2.271 -51.034 -58.766 1.00 21.73 493 LEU A N 1
ATOM 3688 C CA . LEU A 1 492 ? -3.302 -50.223 -59.376 1.00 25.48 493 LEU A CA 1
ATOM 3689 C C . LEU A 1 492 ? -2.771 -49.598 -60.659 1.00 23.79 493 LEU A C 1
ATOM 3690 O O . LEU A 1 492 ? -1.587 -49.257 -60.761 1.00 23.82 493 LEU A O 1
ATOM 3695 N N . SER A 1 493 ? -3.672 -49.437 -61.618 1.00 25.17 494 SER A N 1
ATOM 3696 C CA . SER A 1 493 ? -3.360 -48.695 -62.824 1.00 25.97 494 SER A CA 1
ATOM 3697 C C . SER A 1 493 ? -3.247 -47.199 -62.517 1.00 28.61 494 SER A C 1
ATOM 3698 O O . SER A 1 493 ? -3.992 -46.675 -61.687 1.00 26.39 494 SER A O 1
ATOM 3701 N N . PRO A 1 494 ? -2.361 -46.475 -63.208 1.00 28.10 495 PRO A N 1
ATOM 3702 C CA . PRO A 1 494 ? -2.323 -45.014 -63.019 1.00 25.19 495 PRO A CA 1
ATOM 3703 C C . PRO A 1 494 ? -3.563 -44.312 -63.528 1.00 23.48 495 PRO A C 1
ATOM 3704 O O . PRO A 1 494 ? -3.816 -43.163 -63.146 1.00 24.80 495 PRO A O 1
ATOM 3708 N N . LYS A 1 495 ? -4.347 -44.969 -64.361 1.00 23.95 496 LYS A N 1
ATOM 3709 C CA . LYS A 1 495 ? -5.604 -44.450 -64.865 1.00 27.17 496 LYS A CA 1
ATOM 3710 C C . LYS A 1 495 ? -6.799 -45.108 -64.188 1.00 22.65 496 LYS A C 1
ATOM 3711 O O . LYS A 1 495 ? -7.884 -45.161 -64.779 1.00 26.60 496 LYS A O 1
ATOM 3714 N N . ILE A 1 496 ? -6.605 -45.661 -62.989 1.00 25.05 497 ILE A N 1
ATOM 3715 C CA . ILE A 1 496 ? -7.685 -46.373 -62.311 1.00 18.80 497 ILE A CA 1
ATOM 3716 C C . ILE A 1 496 ? -8.911 -45.467 -62.218 1.00 24.41 497 ILE A C 1
ATOM 3717 O O . ILE A 1 496 ? -8.775 -44.254 -62.039 1.00 23.62 497 ILE A O 1
ATOM 3722 N N . THR A 1 497 ? -10.119 -46.035 -62.371 1.00 22.33 498 THR A N 1
ATOM 3723 C CA . THR A 1 497 ? -11.295 -45.198 -62.200 1.00 19.43 498 THR A CA 1
ATOM 3724 C C . THR A 1 497 ? -11.442 -44.836 -60.721 1.00 21.66 498 THR A C 1
ATOM 3725 O O . THR A 1 497 ? -10.956 -45.555 -59.844 1.00 22.00 498 THR A O 1
ATOM 3729 N N . PRO A 1 498 ? -12.108 -43.728 -60.419 1.00 20.91 499 PRO A N 1
ATOM 3730 C CA . PRO A 1 498 ? -12.363 -43.421 -58.998 1.00 19.49 499 PRO A CA 1
ATOM 3731 C C . PRO A 1 498 ? -13.049 -44.565 -58.272 1.00 22.24 499 PRO A C 1
ATOM 3732 O O . PRO A 1 498 ? -12.690 -44.856 -57.124 1.00 18.49 499 PRO A O 1
ATOM 3736 N N . ASP A 1 499 ? -14.017 -45.243 -58.914 1.00 16.80 500 ASP A N 1
ATOM 3737 C CA . ASP A 1 499 ? -14.713 -46.311 -58.200 1.00 20.96 500 ASP A CA 1
ATOM 3738 C C . ASP A 1 499 ? -13.801 -47.496 -57.926 1.00 18.54 500 ASP A C 1
ATOM 3739 O O . ASP A 1 499 ? -13.867 -48.097 -56.842 1.00 17.75 500 ASP A O 1
ATOM 3744 N N . ASP A 1 500 ? -12.925 -47.842 -58.872 1.00 22.84 501 ASP A N 1
ATOM 3745 C CA . ASP A 1 500 ? -11.971 -48.910 -58.579 1.00 20.20 501 ASP A CA 1
ATOM 3746 C C . ASP A 1 500 ? -11.001 -48.479 -57.480 1.00 19.31 501 ASP A C 1
ATOM 3747 O O . ASP A 1 500 ? -10.614 -49.289 -56.624 1.00 15.96 501 ASP A O 1
ATOM 3752 N N . TYR A 1 501 ? -10.577 -47.211 -57.502 1.00 16.41 502 TYR A N 1
ATOM 3753 C CA . TYR A 1 501 ? -9.684 -46.723 -56.455 1.00 19.74 502 TYR A CA 1
ATOM 3754 C C . TYR A 1 501 ? -10.362 -46.800 -55.094 1.00 18.18 502 TYR A C 1
ATOM 3755 O O . TYR A 1 501 ? -9.712 -47.098 -54.080 1.00 18.13 502 TYR A O 1
ATOM 3764 N N . LEU A 1 502 ? -11.672 -46.539 -55.051 1.00 17.61 503 LEU A N 1
ATOM 3765 C CA . LEU A 1 502 ? -12.398 -46.618 -53.782 1.00 17.53 503 LEU A CA 1
ATOM 3766 C C . LEU A 1 502 ? -12.409 -48.034 -53.201 1.00 19.98 503 LEU A C 1
ATOM 3767 O O . LEU A 1 502 ? -12.524 -48.201 -51.977 1.00 18.19 503 LEU A O 1
ATOM 3772 N N . ILE A 1 503 ? -12.335 -49.063 -54.046 1.00 17.70 504 ILE A N 1
ATOM 3773 C CA . ILE A 1 503 ? -12.225 -50.440 -53.541 1.00 17.61 504 ILE A CA 1
ATOM 3774 C C . ILE A 1 503 ? -10.922 -50.609 -52.777 1.00 19.05 504 ILE A C 1
ATOM 3775 O O . ILE A 1 503 ? -10.884 -51.194 -51.684 1.00 17.29 504 ILE A O 1
ATOM 3780 N N . PHE A 1 504 ? -9.837 -50.087 -53.342 1.00 16.09 505 PHE A N 1
ATOM 3781 C CA . PHE A 1 504 ? -8.560 -50.054 -52.657 1.00 15.14 505 PHE A CA 1
ATOM 3782 C C . PHE A 1 504 ? -8.657 -49.249 -51.372 1.00 17.79 505 PHE A C 1
ATOM 3783 O O . PHE A 1 504 ? -8.142 -49.669 -50.332 1.00 18.80 505 PHE A O 1
ATOM 3791 N N . TRP A 1 505 ? -9.276 -48.057 -51.434 1.00 15.14 506 TRP A N 1
ATOM 3792 C CA . TRP A 1 505 ? -9.260 -47.198 -50.242 1.00 14.84 506 TRP A CA 1
ATOM 3793 C C . TRP A 1 505 ? -10.051 -47.821 -49.095 1.00 18.27 506 TRP A C 1
ATOM 3794 O O . TRP A 1 505 ? -9.682 -47.654 -47.929 1.00 16.25 506 TRP A O 1
ATOM 3805 N N . ASP A 1 506 ? -11.130 -48.543 -49.396 1.00 16.59 507 ASP A N 1
ATOM 3806 C CA . ASP A 1 506 ? -11.838 -49.252 -48.330 1.00 15.31 507 ASP A CA 1
ATOM 3807 C C . ASP A 1 506 ? -10.927 -50.275 -47.652 1.00 16.49 507 ASP A C 1
ATOM 3808 O O . ASP A 1 506 ? -10.916 -50.385 -46.416 1.00 19.82 507 ASP A O 1
ATOM 3813 N N . LYS A 1 507 ? -10.179 -51.064 -48.439 1.00 15.56 508 LYS A N 1
ATOM 3814 C CA . LYS A 1 507 ? -9.282 -52.053 -47.833 1.00 17.91 508 LYS A CA 1
ATOM 3815 C C . LYS A 1 507 ? -8.161 -51.383 -47.051 1.00 20.43 508 LYS A C 1
ATOM 3816 O O . LYS A 1 507 ? -7.718 -51.904 -46.013 1.00 17.73 508 LYS A O 1
ATOM 3822 N N . PHE A 1 508 ? -7.662 -50.247 -47.563 1.00 15.79 509 PHE A N 1
ATOM 3823 C CA . PHE A 1 508 ? -6.606 -49.497 -46.889 1.00 15.71 509 PHE A CA 1
ATOM 3824 C C . PHE A 1 508 ? -7.085 -48.995 -45.524 1.00 15.32 509 PHE A C 1
ATOM 3825 O O . PHE A 1 508 ? -6.391 -49.158 -44.509 1.00 16.49 509 PHE A O 1
ATOM 3833 N N . LEU A 1 509 ? -8.291 -48.402 -45.478 1.00 12.78 510 LEU A N 1
ATOM 3834 C CA . LEU A 1 509 ? -8.829 -47.924 -44.213 1.00 16.19 510 LEU A CA 1
ATOM 3835 C C . LEU A 1 509 ? -9.012 -49.084 -43.234 1.00 16.62 510 LEU A C 1
ATOM 3836 O O . LEU A 1 509 ? -8.692 -48.971 -42.042 1.00 17.17 510 LEU A O 1
ATOM 3841 N N . THR A 1 510 ? -9.510 -50.214 -43.732 1.00 16.19 511 THR A N 1
ATOM 3842 C CA . THR A 1 510 ? -9.730 -51.379 -42.869 1.00 16.04 511 THR A CA 1
ATOM 3843 C C . THR A 1 510 ? -8.419 -51.857 -42.279 1.00 17.37 511 THR A C 1
ATOM 3844 O O . THR A 1 510 ? -8.332 -52.179 -41.084 1.00 16.26 511 THR A O 1
ATOM 3848 N N . GLU A 1 511 ? -7.366 -51.847 -43.093 1.00 18.12 512 GLU A N 1
ATOM 3849 C CA . GLU A 1 511 ? -6.056 -52.238 -42.598 1.00 21.22 512 GLU A CA 1
ATOM 3850 C C . GLU A 1 511 ? -5.547 -51.263 -41.543 1.00 19.33 512 GLU A C 1
ATOM 3851 O O . GLU A 1 511 ? -4.900 -51.671 -40.577 1.00 16.40 512 GLU A O 1
ATOM 3857 N N . GLN A 1 512 ? -5.818 -49.967 -41.727 1.00 18.30 513 GLN A N 1
ATOM 3858 C CA . GLN A 1 512 ? -5.494 -48.968 -40.720 1.00 18.03 513 GLN A CA 1
ATOM 3859 C C . GLN A 1 512 ? -6.249 -49.203 -39.425 1.00 20.32 513 GLN A C 1
ATOM 3860 O O . GLN A 1 512 ? -5.749 -48.854 -38.357 1.00 23.25 513 GLN A O 1
ATOM 3866 N N . GLY A 1 513 ? -7.452 -49.765 -39.499 1.00 20.84 514 GLY A N 1
ATOM 3867 C CA . GLY A 1 513 ? -8.239 -49.964 -38.297 1.00 20.70 514 GLY A CA 1
ATOM 3868 C C . GLY A 1 513 ? -9.516 -49.146 -38.198 1.00 22.89 514 GLY A C 1
ATOM 3869 O O . GLY A 1 513 ? -9.862 -48.694 -37.102 1.00 26.32 514 GLY A O 1
ATOM 3870 N N . LYS A 1 514 ? -10.234 -48.939 -39.306 1.00 22.00 515 LYS A N 1
ATOM 3871 C CA . LYS A 1 514 ? -11.518 -48.230 -39.255 1.00 18.84 515 LYS A CA 1
ATOM 3872 C C . LYS A 1 514 ? -12.437 -48.623 -40.426 1.00 22.57 515 LYS A C 1
ATOM 3873 O O . LYS A 1 514 ? -11.936 -49.213 -41.408 1.00 21.91 515 LYS A O 1
ATOM 3879 N N . PRO B 1 34 ? 14.861 -66.002 -109.720 1.00 31.17 35 PRO B N 1
ATOM 3880 C CA . PRO B 1 34 ? 13.976 -64.850 -109.529 1.00 23.16 35 PRO B CA 1
ATOM 3881 C C . PRO B 1 34 ? 14.389 -63.945 -108.363 1.00 21.33 35 PRO B C 1
ATOM 3882 O O . PRO B 1 34 ? 14.749 -64.460 -107.310 1.00 23.70 35 PRO B O 1
ATOM 3886 N N . ASN B 1 35 ? 14.322 -62.628 -108.540 1.00 20.88 36 ASN B N 1
ATOM 3887 C CA . ASN B 1 35 ? 14.418 -61.762 -107.374 1.00 19.68 36 ASN B CA 1
ATOM 3888 C C . ASN B 1 35 ? 13.179 -61.955 -106.513 1.00 18.84 36 ASN B C 1
ATOM 3889 O O . ASN B 1 35 ? 12.121 -62.345 -106.996 1.00 20.19 36 ASN B O 1
ATOM 3894 N N . ILE B 1 36 ? 13.310 -61.651 -105.226 1.00 16.20 37 ILE B N 1
ATOM 3895 C CA . ILE B 1 36 ? 12.221 -61.839 -104.269 1.00 15.88 37 ILE B CA 1
ATOM 3896 C C . ILE B 1 36 ? 12.046 -60.522 -103.542 1.00 16.64 37 ILE B C 1
ATOM 3897 O O . ILE B 1 36 ? 13.029 -59.951 -103.055 1.00 17.05 37 ILE B O 1
ATOM 3902 N N . ILE B 1 37 ? 10.811 -60.033 -103.452 1.00 15.20 38 ILE B N 1
ATOM 3903 C CA . ILE B 1 37 ? 10.526 -58.869 -102.617 1.00 14.27 38 ILE B CA 1
ATOM 3904 C C . ILE B 1 37 ? 9.505 -59.282 -101.565 1.00 16.73 38 ILE B C 1
ATOM 3905 O O . ILE B 1 37 ? 8.517 -59.951 -101.889 1.00 15.42 38 ILE B O 1
ATOM 3910 N N . TRP B 1 38 ? 9.751 -58.906 -100.305 1.00 15.55 39 TRP B N 1
ATOM 3911 C CA . TRP B 1 38 ? 8.715 -58.951 -99.277 1.00 16.68 39 TRP B CA 1
ATOM 3912 C C . TRP B 1 38 ? 8.364 -57.508 -98.992 1.00 15.41 39 TRP B C 1
ATOM 3913 O O . TRP B 1 38 ? 9.176 -56.774 -98.430 1.00 16.65 39 TRP B O 1
ATOM 3924 N N . LEU B 1 39 ? 7.185 -57.092 -99.429 1.00 15.03 40 LEU B N 1
ATOM 3925 C CA . LEU B 1 39 ? 6.722 -55.732 -99.234 1.00 17.18 40 LEU B CA 1
ATOM 3926 C C . LEU B 1 39 ? 5.846 -55.775 -97.992 1.00 17.45 40 LEU B C 1
ATOM 3927 O O . LEU B 1 39 ? 4.727 -56.292 -98.043 1.00 12.40 40 LEU B O 1
ATOM 3932 N N . VAL B 1 40 ? 6.338 -55.222 -96.888 1.00 13.66 41 VAL B N 1
ATOM 3933 C CA . VAL B 1 40 ? 5.704 -55.400 -95.589 1.00 14.18 41 VAL B CA 1
ATOM 3934 C C . VAL B 1 40 ? 5.008 -54.109 -95.192 1.00 15.72 41 VAL B C 1
ATOM 3935 O O . VAL B 1 40 ? 5.651 -53.061 -95.051 1.00 15.56 41 VAL B O 1
ATOM 3939 N N . LEU B 1 41 ? 3.682 -54.183 -95.054 1.00 13.33 42 LEU B N 1
ATOM 3940 C CA . LEU B 1 41 ? 2.875 -53.084 -94.545 1.00 16.63 42 LEU B CA 1
ATOM 3941 C C . LEU B 1 41 ? 2.676 -53.221 -93.039 1.00 15.37 42 LEU B C 1
ATOM 3942 O O . LEU B 1 41 ? 2.570 -54.322 -92.519 1.00 18.06 42 LEU B O 1
ATOM 3947 N N . GLU B 1 42 ? 2.594 -52.086 -92.344 1.00 16.01 43 GLU B N 1
ATOM 3948 C CA . GLU B 1 42 ? 2.380 -52.083 -90.902 1.00 17.39 43 GLU B CA 1
ATOM 3949 C C . GLU B 1 42 ? 0.908 -52.122 -90.564 1.00 13.85 43 GLU B C 1
ATOM 3950 O O . GLU B 1 42 ? 0.111 -51.398 -91.173 1.00 15.37 43 GLU B O 1
ATOM 3956 N N . ASP B 1 43 ? 0.559 -52.916 -89.551 1.00 15.86 44 ASP B N 1
ATOM 3957 C CA . ASP B 1 43 ? -0.691 -52.715 -88.803 1.00 15.96 44 ASP B CA 1
ATOM 3958 C C . ASP B 1 43 ? -1.898 -52.525 -89.730 1.00 15.26 44 ASP B C 1
ATOM 3959 O O . ASP B 1 43 ? -2.490 -51.445 -89.803 1.00 15.24 44 ASP B O 1
ATOM 3964 N N . ILE B 1 44 ? -2.254 -53.586 -90.438 1.00 15.45 45 ILE B N 1
ATOM 3965 C CA . ILE B 1 44 ? -3.342 -53.487 -91.412 1.00 15.67 45 ILE B CA 1
ATOM 3966 C C . ILE B 1 44 ? -4.098 -54.815 -91.473 1.00 13.01 45 ILE B C 1
ATOM 3967 O O . ILE B 1 44 ? -3.494 -55.891 -91.504 1.00 13.29 45 ILE B O 1
ATOM 3972 N N . SER B 1 45 ? -5.420 -54.735 -91.424 1.00 14.89 46 SER B N 1
ATOM 3973 C CA . SER B 1 45 ? -6.321 -55.884 -91.542 1.00 14.86 46 SER B CA 1
ATOM 3974 C C . SER B 1 45 ? -6.770 -56.027 -93.000 1.00 12.75 46 SER B C 1
ATOM 3975 O O . SER B 1 45 ? -6.183 -55.423 -93.906 1.00 13.50 46 SER B O 1
ATOM 3978 N N . LEU B 1 46 ? -7.811 -56.824 -93.253 1.00 14.59 47 LEU B N 1
ATOM 3979 C CA . LEU B 1 46 ? -8.258 -57.035 -94.639 1.00 15.93 47 LEU B CA 1
ATOM 3980 C C . LEU B 1 46 ? -9.139 -55.864 -95.076 1.00 19.75 47 LEU B C 1
ATOM 3981 O O . LEU B 1 46 ? -10.319 -56.000 -95.417 1.00 20.35 47 LEU B O 1
ATOM 3986 N N . ASP B 1 47 ? -8.541 -54.679 -95.050 1.00 16.64 48 ASP B N 1
ATOM 3987 C CA . ASP B 1 47 ? -9.318 -53.460 -95.220 1.00 14.82 48 ASP B CA 1
ATOM 3988 C C . ASP B 1 47 ? -8.989 -52.774 -96.535 1.00 16.44 48 ASP B C 1
ATOM 3989 O O . ASP B 1 47 ? -9.057 -51.552 -96.636 1.00 17.38 48 ASP B O 1
ATOM 3994 N N . LEU B 1 48 ? -8.605 -53.547 -97.535 1.00 16.92 49 LEU B N 1
ATOM 3995 C CA . LEU B 1 48 ? -8.394 -53.019 -98.877 1.00 16.35 49 LEU B CA 1
ATOM 3996 C C . LEU B 1 48 ? -9.684 -53.125 -99.667 1.00 19.17 49 LEU B C 1
ATOM 3997 O O . LEU B 1 48 ? -10.546 -53.961 -99.379 1.00 17.09 49 LEU B O 1
ATOM 4002 N N . SER B 1 49 ? -9.787 -52.310 -100.720 1.00 17.81 50 SER B N 1
ATOM 4003 C CA . SER B 1 49 ? -10.991 -52.384 -101.535 1.00 18.70 50 SER B CA 1
ATOM 4004 C C . SER B 1 49 ? -11.200 -53.795 -102.088 1.00 17.77 50 SER B C 1
ATOM 4005 O O . SER B 1 49 ? -12.322 -54.326 -102.050 1.00 17.83 50 SER B O 1
ATOM 4008 N N . VAL B 1 50 ? -10.119 -54.445 -102.543 1.00 16.18 51 VAL B N 1
ATOM 4009 C CA . VAL B 1 50 ? -10.233 -55.777 -103.151 1.00 14.97 51 VAL B CA 1
ATOM 4010 C C . VAL B 1 50 ? -10.735 -56.810 -102.149 1.00 21.00 51 VAL B C 1
ATOM 4011 O O . VAL B 1 50 ? -11.252 -57.863 -102.538 1.00 17.04 51 VAL B O 1
ATOM 4015 N N . TYR B 1 51 ? -10.612 -56.539 -100.860 1.00 17.01 52 TYR B N 1
ATOM 4016 C CA . TYR B 1 51 ? -11.148 -57.481 -99.894 1.00 18.84 52 TYR B CA 1
ATOM 4017 C C . TYR B 1 51 ? -12.601 -57.193 -99.538 1.00 19.80 52 TYR B C 1
ATOM 4018 O O . TYR B 1 51 ? -13.147 -57.835 -98.631 1.00 22.05 52 TYR B O 1
ATOM 4027 N N . GLY B 1 52 ? -13.237 -56.251 -100.220 1.00 17.60 53 GLY B N 1
ATOM 4028 C CA . GLY B 1 52 ? -14.637 -55.936 -99.962 1.00 22.50 53 GLY B CA 1
ATOM 4029 C C . GLY B 1 52 ? -14.885 -54.726 -99.088 1.00 19.09 53 GLY B C 1
ATOM 4030 O O . GLY B 1 52 ? -16.026 -54.511 -98.667 1.00 20.84 53 GLY B O 1
ATOM 4031 N N . THR B 1 53 ? -13.864 -53.933 -98.791 1.00 18.56 54 THR B N 1
ATOM 4032 C CA . THR B 1 53 ? -14.020 -52.839 -97.826 1.00 20.27 54 THR B CA 1
ATOM 4033 C C . THR B 1 53 ? -14.641 -51.611 -98.486 1.00 19.44 54 THR B C 1
ATOM 4034 O O . THR B 1 53 ? -14.074 -51.089 -99.452 1.00 18.73 54 THR B O 1
ATOM 4038 N N . PRO B 1 54 ? -15.752 -51.078 -97.965 1.00 21.29 55 PRO B N 1
ATOM 4039 C CA . PRO B 1 54 ? -16.347 -49.879 -98.570 1.00 20.39 55 PRO B CA 1
ATOM 4040 C C . PRO B 1 54 ? -15.484 -48.630 -98.423 1.00 18.36 55 PRO B C 1
ATOM 4041 O O . PRO B 1 54 ? -14.639 -48.516 -97.525 1.00 19.62 55 PRO B O 1
ATOM 4045 N N . GLU B 1 55 ? -15.664 -47.715 -99.391 1.00 18.44 56 GLU B N 1
ATOM 4046 C CA . GLU B 1 55 ? -15.141 -46.343 -99.444 1.00 20.90 56 GLU B CA 1
ATOM 4047 C C . GLU B 1 55 ? -13.636 -46.190 -99.667 1.00 19.03 56 GLU B C 1
ATOM 4048 O O . GLU B 1 55 ? -13.216 -45.258 -100.367 1.00 19.46 56 GLU B O 1
ATOM 4054 N N . VAL B 1 56 ? -12.826 -47.161 -99.258 1.00 18.09 57 VAL B N 1
ATOM 4055 C CA . VAL B 1 56 ? -11.378 -46.960 -99.354 1.00 16.94 57 VAL B CA 1
ATOM 4056 C C . VAL B 1 56 ? -10.965 -47.138 -100.812 1.00 18.20 57 VAL B C 1
ATOM 4057 O O . VAL B 1 56 ? -11.565 -47.938 -101.540 1.00 16.50 57 VAL B O 1
ATOM 4061 N N . LYS B 1 57 ? -10.000 -46.349 -101.266 1.00 15.56 58 LYS B N 1
ATOM 4062 C CA . LYS B 1 57 ? -9.490 -46.437 -102.637 1.00 17.76 58 LYS B CA 1
ATOM 4063 C C . LYS B 1 57 ? -8.098 -47.037 -102.555 1.00 16.07 58 LYS B C 1
ATOM 4064 O O . LYS B 1 57 ? -7.175 -46.377 -102.064 1.00 16.06 58 LYS B O 1
ATOM 4070 N N . THR B 1 58 ? -7.946 -48.284 -103.000 1.00 17.28 59 THR B N 1
ATOM 4071 C CA . THR B 1 58 ? -6.636 -48.952 -103.034 1.00 17.07 59 THR B CA 1
ATOM 4072 C C . THR B 1 58 ? -6.374 -49.550 -104.417 1.00 19.51 59 THR B C 1
ATOM 4073 O O . THR B 1 58 ? -6.187 -50.766 -104.558 1.00 16.86 59 THR B O 1
ATOM 4077 N N . PRO B 1 59 ? -6.309 -48.711 -105.465 1.00 16.00 60 PRO B N 1
ATOM 4078 C CA . PRO B 1 59 ? -6.166 -49.270 -106.828 1.00 15.35 60 PRO B CA 1
ATOM 4079 C C . PRO B 1 59 ? -4.908 -50.088 -107.044 1.00 16.63 60 PRO B C 1
ATOM 4080 O O . PRO B 1 59 ? -4.921 -51.064 -107.811 1.00 17.14 60 PRO B O 1
ATOM 4084 N N . ASN B 1 60 ? -3.792 -49.675 -106.452 1.00 15.64 61 ASN B N 1
ATOM 4085 C CA . ASN B 1 60 ? -2.532 -50.348 -106.763 1.00 14.78 61 ASN B CA 1
ATOM 4086 C C . ASN B 1 60 ? -2.474 -51.707 -106.087 1.00 15.05 61 ASN B C 1
ATOM 4087 O O . ASN B 1 60 ? -2.094 -52.702 -106.707 1.00 15.60 61 ASN B O 1
ATOM 4092 N N . LEU B 1 61 ? -2.875 -51.783 -104.826 1.00 14.10 62 LEU B N 1
ATOM 4093 C CA . LEU B 1 61 ? -2.919 -53.100 -104.175 1.00 12.84 62 LEU B CA 1
ATOM 4094 C C . LEU B 1 61 ? -4.015 -53.992 -104.765 1.00 15.44 62 LEU B C 1
ATOM 4095 O O . LEU B 1 61 ? -3.815 -55.210 -104.912 1.00 16.85 62 LEU B O 1
ATOM 4100 N N . ASP B 1 62 ? -5.174 -53.411 -105.125 1.00 16.39 63 ASP B N 1
ATOM 4101 C CA . ASP B 1 62 ? -6.216 -54.195 -105.805 1.00 18.08 63 ASP B CA 1
ATOM 4102 C C . ASP B 1 62 ? -5.658 -54.828 -107.072 1.00 15.33 63 ASP B C 1
ATOM 4103 O O . ASP B 1 62 ? -5.933 -55.994 -107.382 1.00 13.88 63 ASP B O 1
ATOM 4108 N N . ARG B 1 63 ? -4.924 -54.031 -107.859 1.00 15.71 64 ARG B N 1
ATOM 4109 C CA . ARG B 1 63 ? -4.397 -54.516 -109.131 1.00 17.16 64 ARG B CA 1
ATOM 4110 C C . ARG B 1 63 ? -3.379 -55.626 -108.904 1.00 16.89 64 ARG B C 1
ATOM 4111 O O . ARG B 1 63 ? -3.382 -56.636 -109.617 1.00 17.53 64 ARG B O 1
ATOM 4119 N N . LEU B 1 64 ? -2.491 -55.456 -107.915 1.00 18.87 65 LEU B N 1
ATOM 4120 C CA . LEU B 1 64 ? -1.523 -56.498 -107.604 1.00 15.75 65 LEU B CA 1
ATOM 4121 C C . LEU B 1 64 ? -2.237 -57.790 -107.201 1.00 18.01 65 LEU B C 1
ATOM 4122 O O . LEU B 1 64 ? -1.880 -58.894 -107.656 1.00 14.97 65 LEU B O 1
ATOM 4127 N N . ALA B 1 65 ? -3.276 -57.665 -106.370 1.00 14.37 66 ALA B N 1
ATOM 4128 C CA . ALA B 1 65 ? -4.037 -58.841 -105.954 1.00 14.94 66 ALA B CA 1
ATOM 4129 C C . ALA B 1 65 ? -4.680 -59.530 -107.155 1.00 14.76 66 ALA B C 1
ATOM 4130 O O . ALA B 1 65 ? -4.563 -60.750 -107.329 1.00 19.24 66 ALA B O 1
ATOM 4132 N N . ASN B 1 66 ? -5.389 -58.757 -107.987 1.00 15.33 67 ASN B N 1
ATOM 4133 C CA . ASN B 1 66 ? -6.104 -59.343 -109.127 1.00 18.48 67 ASN B CA 1
ATOM 4134 C C . ASN B 1 66 ? -5.145 -59.920 -110.161 1.00 16.69 67 ASN B C 1
ATOM 4135 O O . ASN B 1 66 ? -5.488 -60.885 -110.849 1.00 15.72 67 ASN B O 1
ATOM 4140 N N . GLU B 1 67 ? -3.943 -59.341 -110.282 1.00 16.10 68 GLU B N 1
ATOM 4141 C CA . GLU B 1 67 ? -2.936 -59.860 -111.194 1.00 18.37 68 GLU B CA 1
ATOM 4142 C C . GLU B 1 67 ? -2.184 -61.045 -110.632 1.00 17.47 68 GLU B C 1
ATOM 4143 O O . GLU B 1 67 ? -1.377 -61.631 -111.354 1.00 16.91 68 GLU B O 1
ATOM 4149 N N . GLY B 1 68 ? -2.406 -61.402 -109.375 1.00 17.37 69 GLY B N 1
ATOM 4150 C CA . GLY B 1 68 ? -1.736 -62.559 -108.814 1.00 18.24 69 GLY B CA 1
ATOM 4151 C C . GLY B 1 68 ? -2.674 -63.400 -107.986 1.00 19.95 69 GLY B C 1
ATOM 4152 O O . GLY B 1 68 ? -3.815 -63.651 -108.408 1.00 17.98 69 GLY B O 1
ATOM 4153 N N . ILE B 1 69 ? -2.211 -63.841 -106.813 1.00 15.07 70 ILE B N 1
ATOM 4154 C CA . ILE B 1 69 ? -2.997 -64.659 -105.887 1.00 15.20 70 ILE B CA 1
ATOM 4155 C C . ILE B 1 69 ? -3.346 -63.808 -104.672 1.00 15.41 70 ILE B C 1
ATOM 4156 O O . ILE B 1 69 ? -2.455 -63.219 -104.062 1.00 14.13 70 ILE B O 1
ATOM 4161 N N . ARG B 1 70 ? -4.625 -63.756 -104.309 1.00 15.98 71 ARG B N 1
ATOM 4162 C CA . ARG B 1 70 ? -5.062 -63.042 -103.117 1.00 16.99 71 ARG B CA 1
ATOM 4163 C C . ARG B 1 70 ? -5.438 -64.069 -102.058 1.00 16.53 71 ARG B C 1
ATOM 4164 O O . ARG B 1 70 ? -6.253 -64.972 -102.324 1.00 17.31 71 ARG B O 1
ATOM 4172 N N . TYR B 1 71 ? -4.865 -63.923 -100.855 1.00 13.30 72 TYR B N 1
ATOM 4173 C CA . TYR B 1 71 ? -5.113 -64.841 -99.745 1.00 13.90 72 TYR B CA 1
ATOM 4174 C C . TYR B 1 71 ? -6.102 -64.238 -98.748 1.00 13.65 72 TYR B C 1
ATOM 4175 O O . TYR B 1 71 ? -5.872 -63.147 -98.214 1.00 15.58 72 TYR B O 1
ATOM 4184 N N . ASN B 1 72 ? -7.168 -64.975 -98.459 1.00 14.75 73 ASN B N 1
ATOM 4185 C CA . ASN B 1 72 ? -8.200 -64.538 -97.530 1.00 17.79 73 ASN B CA 1
ATOM 4186 C C . ASN B 1 72 ? -8.000 -65.080 -96.122 1.00 14.23 73 ASN B C 1
ATOM 4187 O O . ASN B 1 72 ? -8.694 -64.629 -95.199 1.00 16.83 73 ASN B O 1
ATOM 4192 N N . HIS B 1 73 ? -7.072 -66.022 -95.925 1.00 15.99 74 HIS B N 1
ATOM 4193 C CA . HIS B 1 73 ? -6.865 -66.660 -94.623 1.00 12.38 74 HIS B CA 1
ATOM 4194 C C . HIS B 1 73 ? -5.386 -66.686 -94.246 1.00 15.53 74 HIS B C 1
ATOM 4195 O O . HIS B 1 73 ? -4.833 -67.713 -93.824 1.00 13.41 74 HIS B O 1
ATOM 4202 N N . ALA B 1 74 ? -4.736 -65.525 -94.337 1.00 12.80 75 ALA B N 1
ATOM 4203 C CA . ALA B 1 74 ? -3.362 -65.371 -93.864 1.00 13.31 75 ALA B CA 1
ATOM 4204 C C . ALA B 1 74 ? -3.361 -64.728 -92.486 1.00 15.54 75 ALA B C 1
ATOM 4205 O O . ALA B 1 74 ? -4.050 -63.712 -92.266 1.00 15.42 75 ALA B O 1
ATOM 4207 N N . TYR B 1 75 ? -2.532 -65.280 -91.598 1.00 12.81 76 TYR B N 1
ATOM 4208 C CA . TYR B 1 75 ? -2.508 -64.925 -90.175 1.00 13.49 76 TYR B CA 1
ATOM 4209 C C . TYR B 1 75 ? -1.078 -64.707 -89.689 1.00 11.27 76 TYR B C 1
ATOM 4210 O O . TYR B 1 75 ? -0.220 -65.587 -89.829 1.00 11.59 76 TYR B O 1
ATOM 4219 N N . ALA B 1 76 ? -0.855 -63.593 -89.010 1.00 11.39 77 ALA B N 1
ATOM 4220 C CA . ALA B 1 76 ? 0.390 -63.464 -88.258 1.00 11.10 77 ALA B CA 1
ATOM 4221 C C . ALA B 1 76 ? 0.399 -64.441 -87.081 1.00 13.21 77 ALA B C 1
ATOM 4222 O O . ALA B 1 76 ? -0.641 -64.983 -86.678 1.00 14.31 77 ALA B O 1
ATOM 4224 N N . THR B 1 77 ? 1.591 -64.669 -86.516 1.00 9.67 78 THR B N 1
ATOM 4225 C CA . THR B 1 77 ? 1.673 -65.493 -85.318 1.00 12.52 78 THR B CA 1
ATOM 4226 C C . THR B 1 77 ? 1.577 -64.688 -84.047 1.00 12.25 78 THR B C 1
ATOM 4227 O O . THR B 1 77 ? 1.653 -65.279 -82.966 1.00 13.45 78 THR B O 1
ATOM 4231 N N . ALA B 1 78 ? 1.492 -63.359 -84.151 1.00 14.00 79 ALA B N 1
ATOM 4232 C CA . ALA B 1 78 ? 1.360 -62.483 -82.994 1.00 13.88 79 ALA B CA 1
ATOM 4233 C C . ALA B 1 78 ? 0.846 -61.160 -83.521 1.00 12.60 79 ALA B C 1
ATOM 4234 O O . ALA B 1 78 ? 0.821 -60.935 -84.721 1.00 15.11 79 ALA B O 1
ATOM 4236 N N . ALA B 1 79 ? 0.454 -60.268 -82.611 1.00 11.38 80 ALA B N 1
ATOM 4237 C CA . ALA B 1 79 ? -0.259 -59.069 -83.048 1.00 10.57 80 ALA B CA 1
ATOM 4238 C C . ALA B 1 79 ? 0.466 -57.760 -82.725 1.00 14.78 80 ALA B C 1
ATOM 4239 O O . ALA B 1 79 ? -0.193 -56.707 -82.671 1.00 12.24 80 ALA B O 1
ATOM 4241 N N . VAL B 1 80 ? 1.803 -57.780 -82.546 1.00 11.05 81 VAL B N 1
ATOM 4242 C CA . VAL B 1 80 ? 2.613 -56.563 -82.525 1.00 10.97 81 VAL B CA 1
ATOM 4243 C C . VAL B 1 80 ? 3.897 -56.788 -83.333 1.00 11.73 81 VAL B C 1
ATOM 4244 O O . VAL B 1 80 ? 4.230 -57.908 -83.719 1.00 13.29 81 VAL B O 1
ATOM 4248 N N . CYS B 1 81 ? 4.628 -55.690 -83.590 1.00 12.90 82 CYS B N 1
ATOM 4249 C CA . CYS B 1 81 ? 5.682 -55.698 -84.607 1.00 13.24 82 CYS B CA 1
ATOM 4250 C C . CYS B 1 81 ? 6.731 -56.768 -84.328 1.00 12.86 82 CYS B C 1
ATOM 4251 O O . CYS B 1 81 ? 7.042 -57.580 -85.197 1.00 15.66 82 CYS B O 1
ATOM 4254 N N . SER B 1 82 ? 7.362 -56.720 -83.158 1.00 12.67 83 SER B N 1
ATOM 4255 C CA . SER B 1 82 ? 8.612 -57.468 -82.996 1.00 11.18 83 SER B CA 1
ATOM 4256 C C . SER B 1 82 ? 8.362 -58.968 -83.001 1.00 14.49 83 SER B C 1
ATOM 4257 O O . SER B 1 82 ? 9.181 -59.745 -83.495 1.00 14.30 83 SER B O 1
ATOM 4260 N N . THR B 1 83 ? 7.246 -59.396 -82.435 1.00 12.88 84 THR B N 1
ATOM 4261 C CA . THR B 1 83 ? 6.989 -60.822 -82.359 1.00 13.26 84 THR B CA 1
ATOM 4262 C C . THR B 1 83 ? 6.476 -61.354 -83.694 1.00 15.09 84 THR B C 1
ATOM 4263 O O . THR B 1 83 ? 6.825 -62.471 -84.100 1.00 14.96 84 THR B O 1
ATOM 4267 N N . ALA B 1 84 ? 5.689 -60.564 -84.422 1.00 11.71 85 ALA B N 1
ATOM 4268 C CA . ALA B 1 84 ? 5.310 -61.003 -85.760 1.00 11.86 85 ALA B CA 1
ATOM 4269 C C . ALA B 1 84 ? 6.532 -61.062 -86.681 1.00 11.64 85 ALA B C 1
ATOM 4270 O O . ALA B 1 84 ? 6.636 -61.952 -87.527 1.00 11.63 85 ALA B O 1
ATOM 4272 N N . ARG B 1 85 ? 7.428 -60.078 -86.564 1.00 12.20 86 ARG B N 1
ATOM 4273 C CA . ARG B 1 85 ? 8.540 -59.930 -87.510 1.00 12.60 86 ARG B CA 1
ATOM 4274 C C . ARG B 1 85 ? 9.685 -60.871 -87.166 1.00 13.21 86 ARG B C 1
ATOM 4275 O O . ARG B 1 85 ? 10.307 -61.436 -88.067 1.00 14.59 86 ARG B O 1
ATOM 4283 N N . SER B 1 86 ? 9.963 -61.061 -85.872 1.00 12.46 87 SER B N 1
ATOM 4284 C CA . SER B 1 86 ? 10.925 -62.098 -85.470 1.00 11.85 87 SER B CA 1
ATOM 4285 C C . SER B 1 86 ? 10.508 -63.443 -86.022 1.00 14.26 87 SER B C 1
ATOM 4286 O O . SER B 1 86 ? 11.346 -64.260 -86.433 1.00 14.32 87 SER B O 1
ATOM 4289 N N . ALA B 1 87 ? 9.200 -63.690 -86.020 1.00 12.77 88 ALA B N 1
ATOM 4290 C CA . ALA B 1 87 ? 8.680 -64.946 -86.516 1.00 12.40 88 ALA B CA 1
ATOM 4291 C C . ALA B 1 87 ? 8.807 -65.034 -88.026 1.00 13.67 88 ALA B C 1
ATOM 4292 O O . ALA B 1 87 ? 9.291 -66.039 -88.548 1.00 12.86 88 ALA B O 1
ATOM 4294 N N . PHE B 1 88 ? 8.324 -64.024 -88.771 1.00 13.14 89 PHE B N 1
ATOM 4295 C CA . PHE B 1 88 ? 8.267 -64.312 -90.201 1.00 12.71 89 PHE B CA 1
ATOM 4296 C C . PHE B 1 88 ? 9.640 -64.231 -90.839 1.00 13.03 89 PHE B C 1
ATOM 4297 O O . PHE B 1 88 ? 9.838 -64.804 -91.914 1.00 12.71 89 PHE B O 1
ATOM 4305 N N . PHE B 1 89 ? 10.606 -63.605 -90.170 1.00 12.12 90 PHE B N 1
ATOM 4306 C CA . PHE B 1 89 ? 11.957 -63.605 -90.735 1.00 14.35 90 PHE B CA 1
ATOM 4307 C C . PHE B 1 89 ? 12.703 -64.903 -90.463 1.00 12.20 90 PHE B C 1
ATOM 4308 O O . PHE B 1 89 ? 13.787 -65.107 -91.037 1.00 15.22 90 PHE B O 1
ATOM 4316 N N . THR B 1 90 ? 12.154 -65.786 -89.615 1.00 15.30 91 THR B N 1
ATOM 4317 C CA . THR B 1 90 ? 12.776 -67.076 -89.299 1.00 14.53 91 THR B CA 1
ATOM 4318 C C . THR B 1 90 ? 11.906 -68.285 -89.619 1.00 14.77 91 THR B C 1
ATOM 4319 O O . THR B 1 90 ? 12.390 -69.425 -89.540 1.00 15.38 91 THR B O 1
ATOM 4323 N N . GLY B 1 91 ? 10.651 -68.094 -89.997 1.00 12.78 92 GLY B N 1
ATOM 4324 C CA . GLY B 1 91 ? 9.832 -69.263 -90.209 1.00 11.74 92 GLY B CA 1
ATOM 4325 C C . GLY B 1 91 ? 9.473 -70.000 -88.929 1.00 15.72 92 GLY B C 1
ATOM 4326 O O . GLY B 1 91 ? 9.026 -71.149 -88.995 1.00 13.25 92 GLY B O 1
ATOM 4327 N N . MET B 1 92 ? 9.640 -69.361 -87.768 1.00 14.68 93 MET B N 1
ATOM 4328 C CA . MET B 1 92 ? 9.380 -69.976 -86.466 1.00 13.49 93 MET B CA 1
ATOM 4329 C C . MET B 1 92 ? 8.451 -69.076 -85.659 1.00 13.91 93 MET B C 1
ATOM 4330 O O . MET B 1 92 ? 8.563 -67.854 -85.733 1.00 14.26 93 MET B O 1
ATOM 4335 N N . HIS B 1 93 ? 7.565 -69.659 -84.846 1.00 14.84 94 HIS B N 1
ATOM 4336 C CA . HIS B 1 93 ? 6.833 -68.815 -83.898 1.00 12.85 94 HIS B CA 1
ATOM 4337 C C . HIS B 1 93 ? 7.834 -68.160 -82.947 1.00 12.96 94 HIS B C 1
ATOM 4338 O O . HIS B 1 93 ? 8.816 -68.792 -82.546 1.00 13.50 94 HIS B O 1
ATOM 4345 N N . ALA B 1 94 ? 7.575 -66.901 -82.547 1.00 10.81 95 ALA B N 1
ATOM 4346 C CA . ALA B 1 94 ? 8.533 -66.229 -81.668 1.00 14.71 95 ALA B CA 1
ATOM 4347 C C . ALA B 1 94 ? 8.735 -66.995 -80.365 1.00 13.82 95 ALA B C 1
ATOM 4348 O O . ALA B 1 94 ? 9.833 -66.998 -79.808 1.00 13.14 95 ALA B O 1
ATOM 4350 N N . THR B 1 95 ? 7.698 -67.664 -79.879 1.00 12.93 96 THR B N 1
ATOM 4351 C CA . THR B 1 95 ? 7.814 -68.426 -78.639 1.00 14.96 96 THR B CA 1
ATOM 4352 C C . THR B 1 95 ? 8.762 -69.607 -78.782 1.00 13.13 96 THR B C 1
ATOM 4353 O O . THR B 1 95 ? 9.283 -70.109 -77.783 1.00 14.94 96 THR B O 1
ATOM 4357 N N . SER B 1 96 ? 8.956 -70.109 -79.994 1.00 13.64 97 SER B N 1
ATOM 4358 C CA . SER B 1 96 ? 9.873 -71.237 -80.154 1.00 13.79 97 SER B CA 1
ATOM 4359 C C . SER B 1 96 ? 11.336 -70.817 -80.095 1.00 16.62 97 SER B C 1
ATOM 4360 O O . SER B 1 96 ? 12.222 -71.674 -79.902 1.00 18.76 97 SER B O 1
ATOM 4363 N N . ILE B 1 97 ? 11.619 -69.538 -80.312 1.00 14.43 98 ILE B N 1
ATOM 4364 C CA . ILE B 1 97 ? 12.986 -69.057 -80.407 1.00 12.24 98 ILE B CA 1
ATOM 4365 C C . ILE B 1 97 ? 13.300 -68.051 -79.313 1.00 15.93 98 ILE B C 1
ATOM 4366 O O . ILE B 1 97 ? 14.319 -67.362 -79.383 1.00 17.29 98 ILE B O 1
ATOM 4371 N N . GLY B 1 98 ? 12.425 -67.937 -78.311 1.00 13.74 99 GLY B N 1
ATOM 4372 C CA . GLY B 1 98 ? 12.689 -67.050 -77.193 1.00 17.46 99 GLY B CA 1
ATOM 4373 C C . GLY B 1 98 ? 12.456 -65.581 -77.461 1.00 15.78 99 GLY B C 1
ATOM 4374 O O . GLY B 1 98 ? 12.879 -64.742 -76.647 1.00 14.94 99 GLY B O 1
ATOM 4375 N N . ALA B 1 99 ? 11.788 -65.244 -78.569 1.00 13.52 100 ALA B N 1
ATOM 4376 C CA . ALA B 1 99 ? 11.574 -63.871 -78.991 1.00 15.21 100 ALA B CA 1
ATOM 4377 C C . ALA B 1 99 ? 10.162 -63.376 -78.657 1.00 15.79 100 ALA B C 1
ATOM 4378 O O . ALA B 1 99 ? 9.725 -62.363 -79.221 1.00 12.59 100 ALA B O 1
ATOM 4380 N N . GLN B 1 100 ? 9.459 -64.043 -77.714 1.00 15.87 101 GLN B N 1
ATOM 4381 C CA . GLN B 1 100 ? 8.016 -63.843 -77.559 1.00 11.77 101 GLN B CA 1
ATOM 4382 C C . GLN B 1 100 ? 7.623 -62.559 -76.837 1.00 12.55 101 GLN B C 1
ATOM 4383 O O . GLN B 1 100 ? 6.466 -62.162 -76.940 1.00 12.53 101 GLN B O 1
ATOM 4389 N N . ASN B 1 101 ? 8.541 -61.902 -76.131 1.00 12.63 102 ASN B N 1
ATOM 4390 C CA . ASN B 1 101 ? 8.212 -60.713 -75.352 1.00 12.44 102 ASN B CA 1
ATOM 4391 C C . ASN B 1 101 ? 8.585 -59.459 -76.138 1.00 13.11 102 ASN B C 1
ATOM 4392 O O . ASN B 1 101 ? 9.739 -59.282 -76.518 1.00 13.78 102 ASN B O 1
ATOM 4397 N N . HIS B 1 102 ? 7.588 -58.587 -76.383 1.00 12.76 103 HIS B N 1
ATOM 4398 C CA . HIS B 1 102 ? 7.736 -57.343 -77.150 1.00 12.68 103 HIS B CA 1
ATOM 4399 C C . HIS B 1 102 ? 7.976 -56.186 -76.185 1.00 12.76 103 HIS B C 1
ATOM 4400 O O . HIS B 1 102 ? 7.078 -55.869 -75.407 1.00 14.86 103 HIS B O 1
ATOM 4407 N N . ARG B 1 103 ? 9.177 -55.559 -76.181 1.00 12.43 104 ARG B N 1
ATOM 4408 C CA . ARG B 1 103 ? 10.434 -56.021 -76.779 1.00 10.97 104 ARG B CA 1
ATOM 4409 C C . ARG B 1 103 ? 11.323 -56.705 -75.770 1.00 12.81 104 ARG B C 1
ATOM 4410 O O . ARG B 1 103 ? 11.182 -56.498 -74.564 1.00 15.53 104 ARG B O 1
ATOM 4418 N N . SER B 1 104 ? 12.324 -57.445 -76.242 1.00 13.89 105 SER B N 1
ATOM 4419 C CA . SER B 1 104 ? 13.196 -58.132 -75.294 1.00 14.17 105 SER B CA 1
ATOM 4420 C C . SER B 1 104 ? 14.487 -58.523 -76.004 1.00 18.18 105 SER B C 1
ATOM 4421 O O . SER B 1 104 ? 14.593 -58.453 -77.234 1.00 16.18 105 SER B O 1
ATOM 4424 N N . HIS B 1 105 ? 15.475 -58.911 -75.195 1.00 15.69 106 HIS B N 1
ATOM 4425 C CA . HIS B 1 105 ? 16.758 -59.440 -75.680 1.00 17.99 106 HIS B CA 1
ATOM 4426 C C . HIS B 1 105 ? 17.445 -58.489 -76.646 1.00 17.73 106 HIS B C 1
ATOM 4427 O O . HIS B 1 105 ? 18.113 -58.916 -77.593 1.00 18.83 106 HIS B O 1
ATOM 4434 N N . LEU B 1 106 ? 17.304 -57.189 -76.394 1.00 17.97 107 LEU B N 1
ATOM 4435 C CA . LEU B 1 106 ? 17.886 -56.224 -77.320 1.00 20.31 107 LEU B CA 1
ATOM 4436 C C . LEU B 1 106 ? 19.402 -56.123 -77.163 1.00 21.07 107 LEU B C 1
ATOM 4437 O O . LEU B 1 106 ? 20.117 -55.851 -78.138 1.00 20.21 107 LEU B O 1
ATOM 4442 N N . ASP B 1 107 ? 19.896 -56.224 -75.938 1.00 19.27 108 ASP B N 1
ATOM 4443 C CA . ASP B 1 107 ? 21.317 -55.961 -75.680 1.00 18.63 108 ASP B CA 1
ATOM 4444 C C . ASP B 1 107 ? 21.813 -56.775 -74.484 1.00 20.10 108 ASP B C 1
ATOM 4445 O O . ASP B 1 107 ? 22.433 -56.240 -73.566 1.00 21.43 108 ASP B O 1
ATOM 4450 N N . ASP B 1 108 ? 21.475 -58.074 -74.422 1.00 16.86 109 ASP B N 1
ATOM 4451 C CA . ASP B 1 108 ? 21.832 -58.912 -73.278 1.00 13.99 109 ASP B CA 1
ATOM 4452 C C . ASP B 1 108 ? 22.634 -60.145 -73.666 1.00 20.98 109 ASP B C 1
ATOM 4453 O O . ASP B 1 108 ? 22.769 -61.066 -72.851 1.00 19.08 109 ASP B O 1
ATOM 4458 N N . GLY B 1 109 ? 23.188 -60.190 -74.871 1.00 20.57 110 GLY B N 1
ATOM 4459 C CA . GLY B 1 109 ? 23.958 -61.346 -75.268 1.00 18.83 110 GLY B CA 1
ATOM 4460 C C . GLY B 1 109 ? 23.120 -62.544 -75.639 1.00 21.56 110 GLY B C 1
ATOM 4461 O O . GLY B 1 109 ? 23.658 -63.652 -75.741 1.00 19.29 110 GLY B O 1
ATOM 4462 N N . TYR B 1 110 ? 21.818 -62.364 -75.842 1.00 15.73 111 TYR B N 1
ATOM 4463 C CA . TYR B 1 110 ? 20.964 -63.448 -76.321 1.00 16.16 111 TYR B CA 1
ATOM 4464 C C . TYR B 1 110 ? 20.955 -63.444 -77.850 1.00 17.79 111 TYR B C 1
ATOM 4465 O O . TYR B 1 110 ? 20.451 -62.502 -78.472 1.00 20.44 111 TYR B O 1
ATOM 4474 N N . TYR B 1 111 ? 21.496 -64.502 -78.456 1.00 17.84 112 TYR B N 1
ATOM 4475 C CA . TYR B 1 111 ? 21.556 -64.613 -79.906 1.00 17.39 112 TYR B CA 1
ATOM 4476 C C . TYR B 1 111 ? 20.586 -65.677 -80.375 1.00 21.61 112 TYR B C 1
ATOM 4477 O O . TYR B 1 111 ? 20.240 -66.587 -79.625 1.00 20.62 112 TYR B O 1
ATOM 4486 N N . LEU B 1 112 ? 20.105 -65.523 -81.600 1.00 21.95 113 LEU B N 1
ATOM 4487 C CA . LEU B 1 112 ? 19.305 -66.575 -82.199 1.00 27.37 113 LEU B CA 1
ATOM 4488 C C . LEU B 1 112 ? 20.055 -67.890 -82.066 1.00 31.25 113 LEU B C 1
ATOM 4489 O O . LEU B 1 112 ? 21.245 -67.951 -82.414 1.00 31.86 113 LEU B O 1
ATOM 4494 N N . PRO B 1 113 ? 19.417 -68.944 -81.569 1.00 30.51 114 PRO B N 1
ATOM 4495 C CA . PRO B 1 113 ? 20.083 -70.252 -81.509 1.00 31.60 114 PRO B CA 1
ATOM 4496 C C . PRO B 1 113 ? 20.691 -70.645 -82.854 1.00 30.46 114 PRO B C 1
ATOM 4497 O O . PRO B 1 113 ? 20.126 -70.393 -83.918 1.00 28.35 114 PRO B O 1
ATOM 4501 N N . LYS B 1 114 ? 21.875 -71.262 -82.793 1.00 33.20 115 LYS B N 1
ATOM 4502 C CA . LYS B 1 114 ? 22.680 -71.484 -83.990 1.00 33.84 115 LYS B CA 1
ATOM 4503 C C . LYS B 1 114 ? 21.950 -72.326 -85.030 1.00 31.53 115 LYS B C 1
ATOM 4504 O O . LYS B 1 114 ? 22.204 -72.173 -86.230 1.00 32.42 115 LYS B O 1
ATOM 4506 N N . ASN B 1 115 ? 21.038 -73.207 -84.595 1.00 23.75 116 ASN B N 1
ATOM 4507 C CA . ASN B 1 115 ? 20.247 -74.017 -85.521 1.00 29.65 116 ASN B CA 1
ATOM 4508 C C . ASN B 1 115 ? 19.169 -73.218 -86.250 1.00 27.17 116 ASN B C 1
ATOM 4509 O O . ASN B 1 115 ? 18.591 -73.736 -87.208 1.00 24.49 116 ASN B O 1
ATOM 4514 N N . ILE B 1 116 ? 18.870 -71.992 -85.825 1.00 20.08 117 ILE B N 1
ATOM 4515 C CA . ILE B 1 116 ? 17.781 -71.214 -86.412 1.00 18.40 117 ILE B CA 1
ATOM 4516 C C . ILE B 1 116 ? 18.418 -70.170 -87.311 1.00 18.46 117 ILE B C 1
ATOM 4517 O O . ILE B 1 116 ? 19.123 -69.288 -86.818 1.00 18.80 117 ILE B O 1
ATOM 4522 N N . LYS B 1 117 ? 18.194 -70.259 -88.614 1.00 15.82 118 LYS B N 1
ATOM 4523 C CA . LYS B 1 117 ? 18.810 -69.316 -89.538 1.00 18.43 118 LYS B CA 1
ATOM 4524 C C . LYS B 1 117 ? 17.837 -68.201 -89.915 1.00 19.30 118 LYS B C 1
ATOM 4525 O O . LYS B 1 117 ? 16.620 -68.400 -89.976 1.00 18.87 118 LYS B O 1
ATOM 4531 N N . MET B 1 118 ? 18.381 -67.005 -90.137 1.00 14.98 119 MET B N 1
ATOM 4532 C CA . MET B 1 118 ? 17.538 -65.943 -90.682 1.00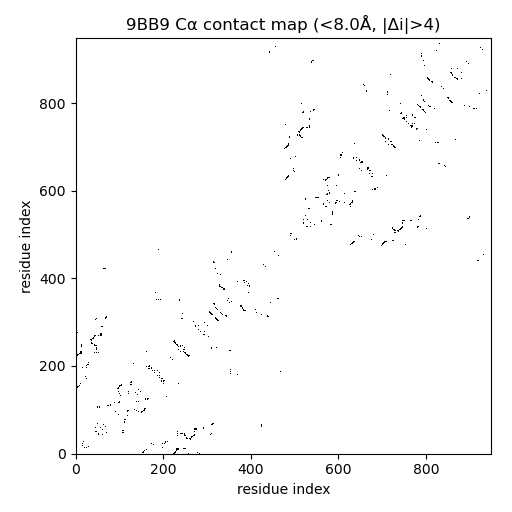 15.84 119 MET B CA 1
ATOM 4533 C C . MET B 1 118 ? 17.259 -66.212 -92.149 1.00 15.85 119 MET B C 1
ATOM 4534 O O . MET B 1 118 ? 18.049 -66.856 -92.835 1.00 16.60 119 MET B O 1
ATOM 4539 N N . THR B 1 119 ? 16.115 -65.703 -92.629 1.00 13.77 120 THR B N 1
ATOM 4540 C CA . THR B 1 119 ? 15.799 -65.812 -94.049 1.00 15.76 120 THR B CA 1
ATOM 4541 C C . THR B 1 119 ? 17.005 -65.452 -94.907 1.00 14.88 120 THR B C 1
ATOM 4542 O O . THR B 1 119 ? 17.326 -66.152 -95.880 1.00 17.48 120 THR B O 1
ATOM 4546 N N . SER B 1 120 ? 17.706 -64.393 -94.534 1.00 14.88 121 SER B N 1
ATOM 4547 C CA . SER B 1 120 ? 18.781 -63.901 -95.394 1.00 18.03 121 SER B CA 1
ATOM 4548 C C . SER B 1 120 ? 19.974 -64.846 -95.422 1.00 18.20 121 SER B C 1
ATOM 4549 O O . SER B 1 120 ? 20.695 -64.883 -96.417 1.00 19.48 121 SER B O 1
ATOM 4552 N N . GLN B 1 121 ? 20.194 -65.637 -94.370 1.00 20.39 122 GLN B N 1
ATOM 4553 C CA . GLN B 1 121 ? 21.245 -66.658 -94.446 1.00 20.91 122 GLN B CA 1
ATOM 4554 C C . GLN B 1 121 ? 20.940 -67.689 -95.528 1.00 21.81 122 GLN B C 1
ATOM 4555 O O . GLN B 1 121 ? 21.835 -68.076 -96.287 1.00 20.95 122 GLN B O 1
ATOM 4561 N N . PHE B 1 122 ? 19.685 -68.155 -95.608 1.00 21.35 123 PHE B N 1
ATOM 4562 C CA . PHE B 1 122 ? 19.298 -69.062 -96.690 1.00 22.41 123 PHE B CA 1
ATOM 4563 C C . PHE B 1 122 ? 19.482 -68.409 -98.052 1.00 21.38 123 PHE B C 1
ATOM 4564 O O . PHE B 1 122 ? 19.987 -69.038 -98.990 1.00 22.16 123 PHE B O 1
ATOM 4572 N N . MET B 1 123 ? 19.062 -67.155 -98.183 1.00 17.58 124 MET B N 1
ATOM 4573 C CA . MET B 1 123 ? 19.138 -66.498 -99.485 1.00 17.88 124 MET B CA 1
ATOM 4574 C C . MET B 1 123 ? 20.588 -66.276 -99.894 1.00 21.57 124 MET B C 1
ATOM 4575 O O . MET B 1 123 ? 20.952 -66.505 -101.052 1.00 22.48 124 MET B O 1
ATOM 4580 N N . ARG B 1 124 ? 21.435 -65.864 -98.956 1.00 20.17 125 ARG B N 1
ATOM 4581 C CA . ARG B 1 124 ? 22.876 -65.800 -99.228 1.00 26.76 125 ARG B CA 1
ATOM 4582 C C . ARG B 1 124 ? 23.398 -67.137 -99.755 1.00 28.67 125 ARG B C 1
ATOM 4583 O O . ARG B 1 124 ? 24.164 -67.178 -100.731 1.00 27.62 125 ARG B O 1
ATOM 4591 N N . GLU B 1 125 ? 22.927 -68.249 -99.180 1.00 30.67 126 GLU B N 1
ATOM 4592 C CA . GLU B 1 125 ? 23.356 -69.569 -99.649 1.00 30.54 126 GLU B CA 1
ATOM 4593 C C . GLU B 1 125 ? 22.948 -69.818 -101.088 1.00 32.63 126 GLU B C 1
ATOM 4594 O O . GLU B 1 125 ? 23.629 -70.559 -101.807 1.00 34.81 126 GLU B O 1
ATOM 4600 N N . ALA B 1 126 ? 21.819 -69.272 -101.515 1.00 31.16 127 ALA B N 1
ATOM 4601 C CA . ALA B 1 126 ? 21.402 -69.429 -102.894 1.00 29.93 127 ALA B CA 1
ATOM 4602 C C . ALA B 1 126 ? 21.983 -68.358 -103.796 1.00 25.66 127 ALA B C 1
ATOM 4603 O O . ALA B 1 126 ? 21.577 -68.277 -104.952 1.00 26.50 127 ALA B O 1
ATOM 4605 N N . GLY B 1 127 ? 22.894 -67.521 -103.289 1.00 29.40 128 GLY B N 1
ATOM 4606 C CA . GLY B 1 127 ? 23.550 -66.507 -104.106 1.00 26.71 128 GLY B CA 1
ATOM 4607 C C . GLY B 1 127 ? 22.889 -65.145 -104.152 1.00 23.48 128 GLY B C 1
ATOM 4608 O O . GLY B 1 127 ? 23.289 -64.314 -104.974 1.00 23.64 128 GLY B O 1
ATOM 4609 N N . TYR B 1 128 ? 21.912 -64.881 -103.282 1.00 23.53 129 TYR B N 1
ATOM 4610 C CA . TYR B 1 128 ? 21.190 -63.614 -103.234 1.00 21.58 129 TYR B CA 1
ATOM 4611 C C . TYR B 1 128 ? 21.960 -62.567 -102.447 1.00 20.66 129 TYR B C 1
ATOM 4612 O O . TYR B 1 128 ? 22.730 -62.880 -101.536 1.00 20.83 129 TYR B O 1
ATOM 4621 N N . VAL B 1 129 ? 21.766 -61.314 -102.823 1.00 19.76 130 VAL B N 1
ATOM 4622 C CA . VAL B 1 129 ? 22.158 -60.202 -101.978 1.00 19.36 130 VAL B CA 1
ATOM 4623 C C . VAL B 1 129 ? 20.910 -59.673 -101.279 1.00 22.86 130 VAL B C 1
ATOM 4624 O O . VAL B 1 129 ? 19.829 -59.553 -101.886 1.00 20.10 130 VAL B O 1
ATOM 4628 N N . ASN B 1 130 ? 21.043 -59.408 -99.981 1.00 19.86 131 ASN B N 1
ATOM 4629 C CA . ASN B 1 130 ? 19.901 -59.122 -99.120 1.00 19.92 131 ASN B CA 1
ATOM 4630 C C . ASN B 1 130 ? 19.819 -57.633 -98.833 1.00 16.12 131 ASN B C 1
ATOM 4631 O O . ASN B 1 130 ? 20.747 -57.066 -98.259 1.00 17.14 131 ASN B O 1
ATOM 4636 N N . LEU B 1 131 ? 18.683 -57.018 -99.173 1.00 14.29 132 LEU B N 1
ATOM 4637 C CA . LEU B 1 131 ? 18.513 -55.569 -99.075 1.00 15.03 132 LEU B CA 1
ATOM 4638 C C . LEU B 1 131 ? 17.390 -55.198 -98.104 1.00 16.00 132 LEU B C 1
ATOM 4639 O O . LEU B 1 131 ? 16.300 -55.788 -98.148 1.00 14.97 132 LEU B O 1
ATOM 4644 N N . LEU B 1 132 ? 17.668 -54.227 -97.226 1.00 14.86 133 LEU B N 1
ATOM 4645 C CA . LEU B 1 132 ? 16.674 -53.648 -96.331 1.00 18.03 133 LEU B CA 1
ATOM 4646 C C . LEU B 1 132 ? 16.267 -52.291 -96.890 1.00 17.18 133 LEU B C 1
ATOM 4647 O O . LEU B 1 132 ? 17.052 -51.335 -96.857 1.00 19.16 133 LEU B O 1
ATOM 4652 N N . MET B 1 133 ? 15.029 -52.194 -97.391 1.00 15.72 134 MET B N 1
ATOM 4653 C CA . MET B 1 133 ? 14.562 -50.977 -98.060 1.00 16.70 134 MET B CA 1
ATOM 4654 C C . MET B 1 133 ? 13.268 -50.478 -97.414 1.00 20.50 134 MET B C 1
ATOM 4655 O O . MET B 1 133 ? 12.711 -51.101 -96.501 1.00 18.77 134 MET B O 1
ATOM 4660 N N . GLY B 1 134 ? 12.776 -49.341 -97.908 1.00 22.11 135 GLY B N 1
ATOM 4661 C CA . GLY B 1 134 ? 11.576 -48.760 -97.356 1.00 24.95 135 GLY B CA 1
ATOM 4662 C C . GLY B 1 134 ? 11.894 -47.802 -96.226 1.00 26.64 135 GLY B C 1
ATOM 4663 O O . GLY B 1 134 ? 12.979 -47.839 -95.642 1.00 26.86 135 GLY B O 1
ATOM 4664 N N . PRO B 1 135 ? 10.951 -46.912 -95.896 1.00 29.01 136 PRO B N 1
ATOM 4665 C CA . PRO B 1 135 ? 11.216 -45.938 -94.816 1.00 29.06 136 PRO B CA 1
ATOM 4666 C C . PRO B 1 135 ? 11.493 -46.570 -93.455 1.00 32.10 136 PRO B C 1
ATOM 4667 O O . PRO B 1 135 ? 12.291 -46.033 -92.672 1.00 36.43 136 PRO B O 1
ATOM 4671 N N . LYS B 1 136 ? 10.882 -47.703 -93.144 1.00 30.46 137 LYS B N 1
ATOM 4672 C CA . LYS B 1 136 ? 11.018 -48.299 -91.817 1.00 32.07 137 LYS B CA 1
ATOM 4673 C C . LYS B 1 136 ? 12.247 -49.195 -91.803 1.00 31.46 137 LYS B C 1
ATOM 4674 O O . LYS B 1 136 ? 12.183 -50.391 -92.102 1.00 31.97 137 LYS B O 1
ATOM 4676 N N . GLN B 1 137 ? 13.379 -48.615 -91.411 1.00 32.75 138 GLN B N 1
ATOM 4677 C CA . GLN B 1 137 ? 14.663 -49.308 -91.431 1.00 29.69 138 GLN B CA 1
ATOM 4678 C C . GLN B 1 137 ? 14.893 -50.099 -90.148 1.00 34.56 138 GLN B C 1
ATOM 4679 O O . GLN B 1 137 ? 15.975 -50.111 -89.556 1.00 35.11 138 GLN B O 1
ATOM 4685 N N . LYS B 1 138 ? 13.878 -50.848 -89.752 1.00 34.75 139 LYS B N 1
ATOM 4686 C CA . LYS B 1 138 ? 13.898 -51.563 -88.490 1.00 31.80 139 LYS B CA 1
ATOM 4687 C C . LYS B 1 138 ? 13.761 -53.045 -88.787 1.00 31.77 139 LYS B C 1
ATOM 4688 O O . LYS B 1 138 ? 13.137 -53.434 -89.778 1.00 30.39 139 LYS B O 1
ATOM 4690 N N . THR B 1 139 ? 14.426 -53.864 -87.983 1.00 26.66 140 THR B N 1
ATOM 4691 C CA . THR B 1 139 ? 14.179 -55.295 -88.041 1.00 25.51 140 THR B CA 1
ATOM 4692 C C . THR B 1 139 ? 13.208 -55.728 -86.956 1.00 26.11 140 THR B C 1
ATOM 4693 O O . THR B 1 139 ? 12.415 -56.650 -87.171 1.00 23.09 140 THR B O 1
ATOM 4697 N N . ASP B 1 140 ? 13.239 -55.040 -85.815 1.00 19.60 141 ASP B N 1
ATOM 4698 C CA . ASP B 1 140 ? 12.359 -55.317 -84.685 1.00 18.58 141 ASP B CA 1
ATOM 4699 C C . ASP B 1 140 ? 12.539 -56.736 -84.159 1.00 21.78 141 ASP B C 1
ATOM 4700 O O . ASP B 1 140 ? 11.577 -57.344 -83.692 1.00 20.64 141 ASP B O 1
ATOM 4705 N N . PHE B 1 141 ? 13.745 -57.299 -84.232 1.00 16.76 142 PHE B N 1
ATOM 4706 C CA . PHE B 1 141 ? 13.986 -58.618 -83.669 1.00 14.29 142 PHE B CA 1
ATOM 4707 C C . PHE B 1 141 ? 14.098 -58.571 -82.153 1.00 17.18 142 PHE B C 1
ATOM 4708 O O . PHE B 1 141 ? 14.703 -57.658 -81.589 1.00 16.98 142 PHE B O 1
ATOM 4716 N N . ASN B 1 142 ? 13.561 -59.595 -81.492 1.00 15.13 143 ASN B N 1
ATOM 4717 C CA . ASN B 1 142 ? 13.756 -59.738 -80.050 1.00 14.52 143 ASN B CA 1
ATOM 4718 C C . ASN B 1 142 ? 14.902 -60.702 -79.773 1.00 18.63 143 ASN B C 1
ATOM 4719 O O . ASN B 1 142 ? 14.757 -61.706 -79.069 1.00 16.86 143 ASN B O 1
ATOM 4724 N N . PHE B 1 143 ? 16.049 -60.366 -80.365 1.00 18.05 144 PHE B N 1
ATOM 4725 C CA . PHE B 1 143 ? 17.305 -61.106 -80.236 1.00 18.72 144 PHE B CA 1
ATOM 4726 C C . PHE B 1 143 ? 18.381 -60.318 -80.978 1.00 19.71 144 PHE B C 1
ATOM 4727 O O . PHE B 1 143 ? 18.072 -59.448 -81.801 1.00 15.76 144 PHE B O 1
ATOM 4735 N N . SER B 1 144 ? 19.650 -60.604 -80.654 1.00 16.96 145 SER B N 1
ATOM 4736 C CA . SER B 1 144 ? 20.750 -60.079 -81.445 1.00 20.02 145 SER B CA 1
ATOM 4737 C C . SER B 1 144 ? 21.225 -61.146 -82.414 1.00 16.88 145 SER B C 1
ATOM 4738 O O . SER B 1 144 ? 20.911 -62.324 -82.266 1.00 18.13 145 SER B O 1
ATOM 4741 N N . THR B 1 145 ? 22.043 -60.733 -83.387 1.00 17.24 146 THR B N 1
ATOM 4742 C CA . THR B 1 145 ? 22.707 -61.701 -84.245 1.00 18.85 146 THR B CA 1
ATOM 4743 C C . THR B 1 145 ? 24.185 -61.346 -84.320 1.00 18.59 146 THR B C 1
ATOM 4744 O O . THR B 1 145 ? 24.603 -60.248 -83.947 1.00 20.89 146 THR B O 1
ATOM 4748 N N . THR B 1 146 ? 24.980 -62.310 -84.757 1.00 18.46 147 THR B N 1
ATOM 4749 C CA . THR B 1 146 ? 26.411 -62.082 -84.928 1.00 16.69 147 THR B CA 1
ATOM 4750 C C . THR B 1 146 ? 26.789 -62.050 -86.399 1.00 20.70 147 THR B C 1
ATOM 4751 O O . THR B 1 146 ? 27.973 -61.881 -86.725 1.00 20.43 147 THR B O 1
ATOM 4755 N N . ILE B 1 147 ? 25.814 -62.229 -87.297 1.00 22.50 148 ILE B N 1
ATOM 4756 C CA . ILE B 1 147 ? 25.966 -61.836 -88.694 1.00 22.83 148 ILE B CA 1
ATOM 4757 C C . ILE B 1 147 ? 24.840 -60.862 -89.043 1.00 23.49 148 ILE B C 1
ATOM 4758 O O . ILE B 1 147 ? 23.770 -60.856 -88.421 1.00 20.67 148 ILE B O 1
ATOM 4763 N N . ASN B 1 148 ? 25.087 -60.037 -90.058 1.00 20.76 149 ASN B N 1
ATOM 4764 C CA . ASN B 1 148 ? 24.112 -59.011 -90.432 1.00 18.97 149 ASN B CA 1
ATOM 4765 C C . ASN B 1 148 ? 22.863 -59.646 -91.014 1.00 18.68 149 ASN B C 1
ATOM 4766 O O . ASN B 1 148 ? 22.954 -60.553 -91.837 1.00 18.73 149 ASN B O 1
ATOM 4771 N N . ALA B 1 149 ? 21.692 -59.112 -90.637 1.00 17.20 150 ALA B N 1
ATOM 4772 C CA . ALA B 1 149 ? 20.460 -59.599 -91.252 1.00 19.43 150 ALA B CA 1
ATOM 4773 C C . ALA B 1 149 ? 20.387 -59.235 -92.730 1.00 19.02 150 ALA B C 1
ATOM 4774 O O . ALA B 1 149 ? 19.777 -59.963 -93.510 1.00 15.74 150 ALA B O 1
ATOM 4776 N N . PHE B 1 150 ? 20.993 -58.120 -93.130 1.00 19.39 151 PHE B N 1
ATOM 4777 C CA . PHE B 1 150 ? 20.972 -57.698 -94.518 1.00 19.77 151 PHE B CA 1
ATOM 4778 C C . PHE B 1 150 ? 22.374 -57.293 -94.957 1.00 19.08 151 PHE B C 1
ATOM 4779 O O . PHE B 1 150 ? 23.211 -56.899 -94.148 1.00 21.67 151 PHE B O 1
ATOM 4787 N N . ASP B 1 151 ? 22.587 -57.353 -96.265 1.00 16.91 152 ASP B N 1
ATOM 4788 C CA . ASP B 1 151 ? 23.870 -56.997 -96.865 1.00 18.64 152 ASP B CA 1
ATOM 4789 C C . ASP B 1 151 ? 23.984 -55.520 -97.151 1.00 19.51 152 ASP B C 1
ATOM 4790 O O . ASP B 1 151 ? 25.093 -54.987 -97.155 1.00 18.88 152 ASP B O 1
ATOM 4795 N N . ALA B 1 152 ? 22.868 -54.850 -97.417 1.00 17.41 153 ALA B N 1
ATOM 4796 C CA . ALA B 1 152 ? 22.849 -53.406 -97.584 1.00 18.68 153 ALA B CA 1
ATOM 4797 C C . ALA B 1 152 ? 21.521 -52.891 -97.055 1.00 19.09 153 ALA B C 1
ATOM 4798 O O . ALA B 1 152 ? 20.504 -53.591 -97.106 1.00 17.39 153 ALA B O 1
ATOM 4800 N N . GLN B 1 153 ? 21.541 -51.666 -96.545 1.00 20.46 154 GLN B N 1
ATOM 4801 C CA . GLN B 1 153 ? 20.339 -51.040 -96.021 1.00 18.86 154 GLN B CA 1
ATOM 4802 C C . GLN B 1 153 ? 20.422 -49.555 -96.322 1.00 26.89 154 GLN B C 1
ATOM 4803 O O . GLN B 1 153 ? 21.473 -49.042 -96.699 1.00 23.50 154 GLN B O 1
ATOM 4809 N N . ASP B 1 154 ? 19.296 -48.864 -96.154 1.00 23.36 155 ASP B N 1
ATOM 4810 C CA . ASP B 1 154 ? 19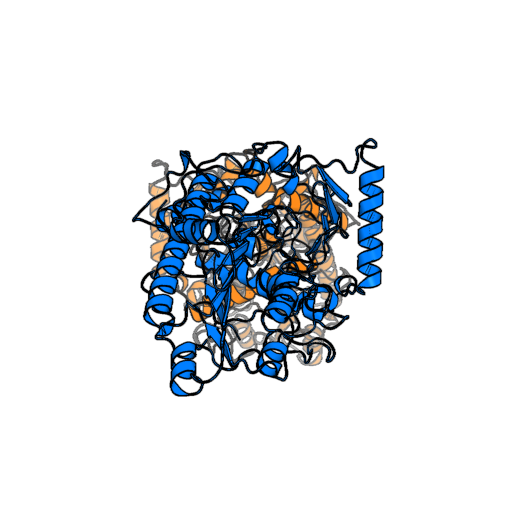.284 -47.427 -96.413 1.00 25.55 155 ASP B CA 1
ATOM 4811 C C . ASP B 1 154 ? 19.945 -46.648 -95.285 1.00 28.67 155 ASP B C 1
ATOM 4812 O O . ASP B 1 154 ? 20.683 -45.693 -95.545 1.00 25.22 155 ASP B O 1
ATOM 4817 N N . GLY B 1 155 ? 19.690 -47.047 -94.038 1.00 30.93 156 GLY B N 1
ATOM 4818 C CA . GLY B 1 155 ? 20.090 -46.280 -92.873 1.00 35.91 156 GLY B CA 1
ATOM 4819 C C . GLY B 1 155 ? 20.148 -47.105 -91.594 1.00 39.87 156 GLY B C 1
ATOM 4820 O O . GLY B 1 155 ? 20.328 -46.561 -90.490 1.00 49.43 156 GLY B O 1
ATOM 4821 N N . ALA B 1 163 ? 4.636 -43.103 -81.776 1.00 34.84 164 ALA B N 1
ATOM 4822 C CA . ALA B 1 163 ? 3.827 -42.564 -82.867 1.00 34.33 164 ALA B CA 1
ATOM 4823 C C . ALA B 1 163 ? 4.711 -42.159 -84.035 1.00 42.28 164 ALA B C 1
ATOM 4824 O O . ALA B 1 163 ? 5.593 -41.315 -83.885 1.00 42.92 164 ALA B O 1
ATOM 4826 N N . TYR B 1 164 ? 4.495 -42.741 -85.207 1.00 38.87 165 TYR B N 1
ATOM 4827 C CA . TYR B 1 164 ? 5.307 -42.324 -86.335 0.14 38.98 165 TYR B CA 1
ATOM 4828 C C . TYR B 1 164 ? 4.580 -41.273 -87.154 1.00 45.48 165 TYR B C 1
ATOM 4829 O O . TYR B 1 164 ? 3.361 -41.094 -87.051 1.00 36.82 165 TYR B O 1
ATOM 4831 N N . THR B 1 165 ? 5.368 -40.556 -87.952 1.00 42.32 166 THR B N 1
ATOM 4832 C CA . THR B 1 165 ? 4.888 -39.552 -88.890 1.00 40.44 166 THR B CA 1
ATOM 4833 C C . THR B 1 165 ? 5.257 -40.039 -90.281 1.00 40.73 166 THR B C 1
ATOM 4834 O O . THR B 1 165 ? 6.431 -40.300 -90.556 1.00 39.14 166 THR B O 1
ATOM 4838 N N . HIS B 1 166 ? 4.256 -40.187 -91.139 1.00 35.45 167 HIS B N 1
ATOM 4839 C CA . HIS B 1 166 ? 4.454 -40.834 -92.427 1.00 35.18 167 HIS B CA 1
ATOM 4840 C C . HIS B 1 166 ? 5.035 -39.839 -93.428 1.00 42.21 167 HIS B C 1
ATOM 4841 O O . HIS B 1 166 ? 4.578 -38.693 -93.511 1.00 40.54 167 HIS B O 1
ATOM 4848 N N . ALA B 1 167 ? 6.054 -40.283 -94.174 1.00 38.88 168 ALA B N 1
ATOM 4849 C CA . ALA B 1 167 ? 6.763 -39.432 -95.121 1.00 40.02 168 ALA B CA 1
ATOM 4850 C C . ALA B 1 167 ? 5.914 -39.209 -96.377 1.00 39.72 168 ALA B C 1
ATOM 4851 O O . ALA B 1 167 ? 4.938 -39.927 -96.609 1.00 36.13 168 ALA B O 1
ATOM 4853 N N . PRO B 1 168 ? 6.249 -38.201 -97.194 1.00 38.39 169 PRO B N 1
ATOM 4854 C CA . PRO B 1 168 ? 5.429 -37.917 -98.380 1.00 39.14 169 PRO B CA 1
ATOM 4855 C C . PRO B 1 168 ? 5.412 -39.086 -99.358 1.00 37.94 169 PRO B C 1
ATOM 4856 O O . PRO B 1 168 ? 6.326 -39.918 -99.399 1.00 40.13 169 PRO B O 1
ATOM 4860 N N . THR B 1 169 ? 4.340 -39.138 -100.158 1.00 31.89 170 THR B N 1
ATOM 4861 C CA . THR B 1 169 ? 4.136 -40.254 -101.076 1.00 36.53 170 THR B CA 1
ATOM 4862 C C . THR B 1 169 ? 5.177 -40.296 -102.189 1.00 37.86 170 THR B C 1
ATOM 4863 O O . THR B 1 169 ? 5.374 -41.363 -102.790 1.00 40.37 170 THR B O 1
ATOM 4867 N N . ASP B 1 170 ? 5.863 -39.173 -102.454 1.00 39.63 171 ASP B N 1
ATOM 4868 C CA . ASP B 1 170 ? 6.818 -39.034 -103.554 1.00 44.54 171 ASP B CA 1
ATOM 4869 C C . ASP B 1 170 ? 8.210 -39.588 -103.228 1.00 45.49 171 ASP B C 1
ATOM 4870 O O . ASP B 1 170 ? 9.185 -39.200 -103.888 1.00 45.07 171 ASP B O 1
ATOM 4872 N N . LEU B 1 171 ? 8.322 -40.477 -102.239 1.00 46.07 172 LEU B N 1
ATOM 4873 C CA . LEU B 1 171 ? 9.596 -41.118 -101.922 1.00 41.91 172 LEU B CA 1
ATOM 4874 C C . LEU B 1 171 ? 10.146 -41.893 -103.119 1.00 43.58 172 LEU B C 1
ATOM 4875 O O . LEU B 1 171 ? 9.397 -42.480 -103.910 1.00 44.85 172 LEU B O 1
ATOM 4877 N N . LYS B 1 172 ? 11.471 -41.881 -103.257 1.00 38.53 173 LYS B N 1
ATOM 4878 C CA . LYS B 1 172 ? 12.156 -42.562 -104.355 1.00 32.53 173 LYS B CA 1
ATOM 4879 C C . LYS B 1 172 ? 13.014 -43.645 -103.717 1.00 28.68 173 LYS B C 1
ATOM 4880 O O . LYS B 1 172 ? 14.209 -43.452 -103.485 1.00 29.90 173 LYS B O 1
ATOM 4882 N N . LEU B 1 173 ? 12.403 -44.803 -103.462 1.00 24.56 174 LEU B N 1
ATOM 4883 C CA . LEU B 1 173 ? 13.086 -45.805 -102.660 1.00 23.41 174 LEU B CA 1
ATOM 4884 C C . LEU B 1 173 ? 14.321 -46.341 -103.358 1.00 25.26 174 LEU B C 1
ATOM 4885 O O . LEU B 1 173 ? 15.321 -46.628 -102.695 1.00 28.14 174 LEU B O 1
ATOM 4890 N N . LEU B 1 174 ? 14.291 -46.453 -104.688 1.00 25.93 175 LEU B N 1
ATOM 4891 C CA . LEU B 1 174 ? 15.431 -47.026 -105.396 1.00 26.55 175 LEU B CA 1
ATOM 4892 C C . LEU B 1 174 ? 16.620 -46.074 -105.504 1.00 28.15 175 LEU B C 1
ATOM 4893 O O . LEU B 1 174 ? 17.697 -46.507 -105.935 1.00 23.64 175 LEU B O 1
ATOM 4898 N N . GLU B 1 175 ? 16.467 -44.807 -105.121 1.00 25.92 176 GLU B N 1
ATOM 4899 C CA . GLU B 1 175 ? 17.594 -43.889 -105.131 1.00 27.78 176 GLU B CA 1
ATOM 4900 C C . GLU B 1 175 ? 18.287 -43.803 -103.776 1.00 31.59 176 GLU B C 1
ATOM 4901 O O . GLU B 1 175 ? 19.273 -43.069 -103.648 1.00 27.82 176 GLU B O 1
ATOM 4907 N N . ARG B 1 176 ? 17.841 -44.584 -102.790 1.00 25.85 177 ARG B N 1
ATOM 4908 C CA . ARG B 1 176 ? 18.441 -44.630 -101.461 1.00 24.40 177 ARG B CA 1
ATOM 4909 C C . ARG B 1 176 ? 19.574 -45.662 -101.403 1.00 21.34 177 ARG B C 1
ATOM 4910 O O . ARG B 1 176 ? 19.774 -46.452 -102.335 1.00 21.69 177 ARG B O 1
ATOM 4918 N N . PRO B 1 177 ? 20.338 -45.704 -100.291 1.00 25.23 178 PRO B N 1
ATOM 4919 C CA . PRO B 1 177 ? 21.623 -46.448 -100.314 1.00 22.85 178 PRO B CA 1
ATOM 4920 C C . PRO B 1 177 ? 21.542 -47.956 -100.541 1.00 21.70 178 PRO B C 1
ATOM 4921 O O . PRO B 1 177 ? 22.425 -48.498 -101.219 1.00 23.12 178 PRO B O 1
ATOM 4925 N N . ALA B 1 178 ? 20.540 -48.661 -100.000 1.00 21.45 179 ALA B N 1
ATOM 4926 C CA . ALA B 1 178 ? 20.454 -50.110 -100.216 1.00 20.08 179 ALA B CA 1
ATOM 4927 C C . ALA B 1 178 ? 20.436 -50.463 -101.698 1.00 21.70 179 ALA B C 1
ATOM 4928 O O . ALA B 1 178 ? 21.247 -51.272 -102.163 1.00 22.85 179 ALA B O 1
ATOM 4930 N N . TRP B 1 179 ? 19.503 -49.886 -102.460 1.00 20.86 180 TRP B N 1
ATOM 4931 C CA . TRP B 1 179 ? 19.416 -50.246 -103.875 1.00 18.57 180 TRP B CA 1
ATOM 4932 C C . TRP B 1 179 ? 20.634 -49.740 -104.650 1.00 23.10 180 TRP B C 1
ATOM 4933 O O . TRP B 1 179 ? 21.140 -50.427 -105.544 1.00 20.43 180 TRP B O 1
ATOM 4944 N N . GLN B 1 180 ? 21.091 -48.528 -104.345 1.00 22.13 181 GLN B N 1
ATOM 4945 C CA . GLN B 1 180 ? 22.280 -48.010 -105.012 1.00 27.82 181 GLN B CA 1
ATOM 4946 C C . GLN B 1 180 ? 23.485 -48.923 -104.788 1.00 28.65 181 GLN B C 1
ATOM 4947 O O . GLN B 1 180 ? 24.246 -49.199 -105.722 1.00 27.20 181 GLN B O 1
ATOM 4953 N N . THR B 1 181 ? 23.653 -49.432 -103.565 1.00 23.05 182 THR B N 1
ATOM 4954 C CA . THR B 1 181 ? 24.749 -50.355 -103.286 1.00 22.75 182 THR B CA 1
ATOM 4955 C C . THR B 1 181 ? 24.612 -51.645 -104.087 1.00 25.26 182 THR B C 1
ATOM 4956 O O . THR B 1 181 ? 25.600 -52.157 -104.633 1.00 24.41 182 THR B O 1
ATOM 4960 N N . TYR B 1 182 ? 23.389 -52.185 -104.164 1.00 21.95 183 TYR B N 1
ATOM 4961 C CA . TYR B 1 182 ? 23.114 -53.391 -104.937 1.00 20.64 183 TYR B CA 1
ATOM 4962 C C . TYR B 1 182 ? 23.576 -53.272 -106.394 1.00 21.90 183 TYR B C 1
ATOM 4963 O O . TYR B 1 182 ? 24.302 -54.132 -106.910 1.00 24.42 183 TYR B O 1
ATOM 4972 N N . ILE B 1 183 ? 23.091 -52.248 -107.097 1.00 24.81 184 ILE B N 1
ATOM 4973 C CA . ILE B 1 183 ? 23.313 -52.195 -108.536 1.00 26.44 184 ILE B CA 1
ATOM 4974 C C . ILE B 1 183 ? 24.757 -51.833 -108.860 1.00 28.79 184 ILE B C 1
ATOM 4975 O O . ILE B 1 183 ? 25.263 -52.237 -109.916 1.00 30.54 184 ILE B O 1
ATOM 4980 N N . LYS B 1 184 ? 25.453 -51.145 -107.951 1.00 26.30 185 LYS B N 1
ATOM 4981 C CA . LYS B 1 184 ? 26.829 -50.706 -108.193 1.00 31.19 185 LYS B CA 1
ATOM 4982 C C . LYS B 1 184 ? 27.882 -51.711 -107.731 1.00 37.09 185 LYS B C 1
ATOM 4983 O O . LYS B 1 184 ? 28.906 -51.877 -108.403 1.00 36.59 185 LYS B O 1
ATOM 4985 N N . LYS B 1 185 ? 27.668 -52.397 -106.607 1.00 29.02 186 LYS B N 1
ATOM 4986 C CA . LYS B 1 185 ? 28.691 -53.290 -106.071 1.00 36.53 186 LYS B CA 1
ATOM 4987 C C . LYS B 1 185 ? 28.409 -54.762 -106.319 1.00 36.31 186 LYS B C 1
ATOM 4988 O O . LYS B 1 185 ? 29.277 -55.594 -106.043 1.00 36.74 186 LYS B O 1
ATOM 4992 N N . TYR B 1 186 ? 27.223 -55.116 -106.796 1.00 34.39 187 TYR B N 1
ATOM 4993 C CA . TYR B 1 186 ? 26.897 -56.513 -107.032 1.00 37.80 187 TYR B CA 1
ATOM 4994 C C . TYR B 1 186 ? 26.426 -56.672 -108.471 1.00 41.82 187 TYR B C 1
ATOM 4995 O O . TYR B 1 186 ? 25.491 -55.988 -108.910 1.00 40.86 187 TYR B O 1
ATOM 5004 N N . SER B 1 187 ? 27.089 -57.556 -109.207 1.00 44.24 188 SER B N 1
ATOM 5005 C CA . SER B 1 187 ? 26.726 -57.852 -110.582 1.00 41.16 188 SER B CA 1
ATOM 5006 C C . SER B 1 187 ? 26.280 -59.301 -110.683 1.00 40.88 188 SER B C 1
ATOM 5007 O O . SER B 1 187 ? 26.875 -60.190 -110.065 1.00 43.80 188 SER B O 1
ATOM 5008 N N . GLY B 1 188 ? 25.237 -59.533 -111.468 1.00 35.10 189 GLY B N 1
ATOM 5009 C CA . GLY B 1 188 ? 24.845 -60.886 -111.761 1.00 33.95 189 GLY B CA 1
ATOM 5010 C C . GLY B 1 188 ? 24.304 -61.663 -110.592 1.00 33.02 189 GLY B C 1
ATOM 5011 O O . GLY B 1 188 ? 24.275 -62.892 -110.659 1.00 35.40 189 GLY B O 1
ATOM 5012 N N . GLN B 1 189 ? 23.887 -60.982 -109.510 1.00 32.71 190 GLN B N 1
ATOM 5013 C CA . GLN B 1 189 ? 23.287 -61.621 -108.343 1.00 28.90 190 GLN B CA 1
ATOM 5014 C C . GLN B 1 189 ? 21.837 -61.193 -108.198 1.00 21.08 190 GLN B C 1
ATOM 5015 O O . GLN B 1 189 ? 21.540 -59.988 -108.242 1.00 24.58 190 GLN B O 1
ATOM 5021 N N . PRO B 1 190 ? 20.922 -62.133 -108.000 1.00 22.43 191 PRO B N 1
ATOM 5022 C CA . PRO B 1 190 ? 19.542 -61.755 -107.687 1.00 22.73 191 PRO B CA 1
ATOM 5023 C C . PRO B 1 190 ? 19.476 -61.108 -106.310 1.00 20.72 191 PRO B C 1
ATOM 5024 O O . PRO B 1 190 ? 20.362 -61.281 -105.475 1.00 21.67 191 PRO B O 1
ATOM 5028 N N . PHE B 1 191 ? 18.409 -60.346 -106.077 1.00 19.50 192 PHE B N 1
ATOM 5029 C CA . PHE B 1 191 ? 18.222 -59.690 -104.791 1.00 18.34 192 PHE B CA 1
ATOM 5030 C C . PHE B 1 191 ? 17.036 -60.287 -104.046 1.00 17.69 192 PHE B C 1
ATOM 5031 O O . PHE B 1 191 ? 16.087 -60.798 -104.642 1.00 16.88 192 PHE B O 1
ATOM 5039 N N . PHE B 1 192 ? 17.161 -60.278 -102.732 1.00 14.79 193 PHE B N 1
ATOM 5040 C CA . PHE B 1 192 ? 16.061 -60.448 -101.800 1.00 17.31 193 PHE B CA 1
ATOM 5041 C C . PHE B 1 192 ? 15.935 -59.114 -101.096 1.00 18.51 193 PHE B C 1
ATOM 5042 O O . PHE B 1 192 ? 16.900 -58.653 -100.482 1.00 19.67 193 PHE B O 1
ATOM 5050 N N . ALA B 1 193 ? 14.784 -58.461 -101.226 1.00 15.43 194 ALA B N 1
ATOM 5051 C CA . ALA B 1 193 ? 14.584 -57.182 -100.561 1.00 14.17 194 ALA B CA 1
ATOM 5052 C C . ALA B 1 193 ? 13.372 -57.267 -99.652 1.00 15.84 194 ALA B C 1
ATOM 5053 O O . ALA B 1 193 ? 12.281 -57.645 -100.100 1.00 16.57 194 ALA B O 1
ATOM 5055 N N . GLN B 1 194 ? 13.548 -56.883 -98.396 1.00 16.05 195 GLN B N 1
ATOM 5056 C CA . GLN B 1 194 ? 12.417 -56.564 -97.534 1.00 16.76 195 GLN B CA 1
ATOM 5057 C C . GLN B 1 194 ? 12.189 -55.055 -97.594 1.00 17.51 195 GLN B C 1
ATOM 5058 O O . GLN B 1 194 ? 13.085 -54.268 -97.250 1.00 15.64 195 GLN B O 1
ATOM 5064 N N . ILE B 1 195 ? 10.999 -54.650 -98.032 1.00 15.02 196 ILE B N 1
ATOM 5065 C CA . ILE B 1 195 ? 10.654 -53.239 -98.191 1.00 15.38 196 ILE B CA 1
ATOM 5066 C C . ILE B 1 195 ? 9.580 -52.921 -97.160 1.00 16.85 196 ILE B C 1
ATOM 5067 O O . ILE B 1 195 ? 8.434 -53.347 -97.321 1.00 14.45 196 ILE B O 1
ATOM 5072 N N . ASN B 1 196 ? 9.939 -52.173 -96.111 1.00 16.06 197 ASN B N 1
ATOM 5073 C CA . ASN B 1 196 ? 9.067 -51.893 -94.973 1.00 18.22 197 ASN B CA 1
ATOM 5074 C C . ASN B 1 196 ? 8.474 -50.492 -95.098 1.00 19.43 197 ASN B C 1
ATOM 5075 O O . ASN B 1 196 ? 9.219 -49.508 -95.144 1.00 21.14 197 ASN B O 1
ATOM 5080 N N . TYR B 1 197 ? 7.149 -50.384 -95.106 1.00 15.78 198 TYR B N 1
ATOM 5081 C CA . TYR B 1 197 ? 6.533 -49.062 -95.022 1.00 18.07 198 TYR B CA 1
ATOM 5082 C C . TYR B 1 197 ? 6.134 -48.756 -93.578 1.00 18.82 198 TYR B C 1
ATOM 5083 O O . TYR B 1 197 ? 5.999 -49.659 -92.747 1.00 18.55 198 TYR B O 1
ATOM 5092 N N . SER B 1 198 ? 5.951 -47.467 -93.278 1.00 17.52 199 SER B N 1
ATOM 5093 C CA . SER B 1 198 ? 5.512 -47.088 -91.930 1.00 17.17 199 SER B CA 1
ATOM 5094 C C . SER B 1 198 ? 3.992 -47.125 -91.789 1.00 19.51 199 SER B C 1
ATOM 5095 O O . SER B 1 198 ? 3.476 -47.394 -90.695 1.00 16.59 199 SER B O 1
ATOM 5098 N N . GLU B 1 199 ? 3.265 -46.847 -92.872 1.00 19.80 200 GLU B N 1
ATOM 5099 C CA . GLU B 1 199 ? 1.825 -47.083 -92.892 1.00 18.96 200 GLU B CA 1
ATOM 5100 C C . GLU B 1 199 ? 1.562 -48.580 -92.769 1.00 20.92 200 GLU B C 1
ATOM 5101 O O . GLU B 1 199 ? 2.283 -49.392 -93.352 1.00 18.30 200 GLU B O 1
ATOM 5107 N N . THR B 1 200 ? 0.525 -48.951 -92.013 1.00 16.99 201 THR B N 1
ATOM 5108 C CA . THR B 1 200 ? -0.447 -47.994 -91.487 1.00 18.35 201 THR B CA 1
ATOM 5109 C C . THR B 1 200 ? -0.451 -47.856 -89.953 1.00 20.95 201 THR B C 1
ATOM 5110 O O . THR B 1 200 ? -1.529 -47.826 -89.351 1.00 21.85 201 THR B O 1
ATOM 5114 N N . HIS B 1 201 ? 0.732 -47.777 -89.331 1.00 18.64 202 HIS B N 1
ATOM 5115 C CA A HIS B 1 201 ? 0.910 -47.499 -87.906 0.60 20.69 202 HIS B CA 1
ATOM 5116 C CA B HIS B 1 201 ? 0.647 -47.565 -87.902 0.40 20.51 202 HIS B CA 1
ATOM 5117 C C . HIS B 1 201 ? 0.409 -46.088 -87.602 1.00 18.68 202 HIS B C 1
ATOM 5118 O O . HIS B 1 201 ? 0.482 -45.213 -88.465 1.00 20.96 202 HIS B O 1
ATOM 5131 N N . ARG B 1 202 ? -0.047 -45.848 -86.371 1.00 15.66 203 ARG B N 1
ATOM 5132 C CA . ARG B 1 202 ? -0.379 -44.489 -85.949 1.00 14.99 203 ARG B CA 1
ATOM 5133 C C . ARG B 1 202 ? 0.915 -43.685 -85.827 1.00 22.91 203 ARG B C 1
ATOM 5134 O O . ARG B 1 202 ? 1.987 -44.256 -85.623 1.00 23.84 203 ARG B O 1
ATOM 5142 N N . THR B 1 203 ? 0.838 -42.353 -85.961 1.00 20.15 204 THR B N 1
ATOM 5143 C CA . THR B 1 203 ? -0.358 -41.530 -86.176 1.00 20.66 204 THR B CA 1
ATOM 5144 C C . THR B 1 203 ? -0.918 -41.585 -87.608 1.00 17.56 204 THR B C 1
ATOM 5145 O O . THR B 1 203 ? -0.159 -41.508 -88.573 1.00 18.78 204 THR B O 1
ATOM 5149 N N . PHE B 1 204 ? -2.235 -41.721 -87.744 1.00 17.36 205 PHE B N 1
ATOM 5150 C CA . PHE B 1 204 ? -2.820 -41.781 -89.072 1.00 15.13 205 PHE B CA 1
ATOM 5151 C C . PHE B 1 204 ? -2.712 -40.413 -89.750 1.00 23.47 205 PHE B C 1
ATOM 5152 O O . PHE B 1 204 ? -2.641 -39.355 -89.099 1.00 19.90 205 PHE B O 1
ATOM 5160 N N . ILE B 1 205 ? -2.725 -40.439 -91.082 1.00 17.19 206 ILE B N 1
ATOM 5161 C CA . ILE B 1 205 ? -2.532 -39.229 -91.870 1.00 19.66 206 ILE B CA 1
ATOM 5162 C C . ILE B 1 205 ? -3.692 -39.102 -92.851 1.00 17.47 206 ILE B C 1
ATOM 5163 O O . ILE B 1 205 ? -4.152 -40.100 -93.423 1.00 21.31 206 ILE B O 1
ATOM 5168 N N . ALA B 1 206 ? -4.179 -37.878 -93.016 1.00 15.22 207 ALA B N 1
ATOM 5169 C CA . ALA B 1 206 ? -5.261 -37.585 -93.938 1.00 17.84 207 ALA B CA 1
ATOM 5170 C C . ALA B 1 206 ? -4.818 -37.733 -95.393 1.00 19.72 207 ALA B C 1
ATOM 5171 O O . ALA B 1 206 ? -3.652 -37.524 -95.754 1.00 17.70 207 ALA B O 1
ATOM 5173 N N . ASP B 1 207 ? -5.780 -38.079 -96.231 1.00 20.83 208 ASP B N 1
ATOM 5174 C CA . ASP B 1 207 ? -5.601 -38.146 -97.678 1.00 18.99 208 ASP B CA 1
ATOM 5175 C C . ASP B 1 207 ? -6.622 -37.175 -98.270 1.00 20.68 208 ASP B C 1
ATOM 5176 O O . ASP B 1 207 ? -7.773 -37.551 -98.495 1.00 24.23 208 ASP B O 1
ATOM 5181 N N . LYS B 1 208 ? -6.212 -35.927 -98.502 1.00 20.14 209 LYS B N 1
ATOM 5182 C CA . LYS B 1 208 ? -7.157 -34.950 -99.030 1.00 23.41 209 LYS B CA 1
ATOM 5183 C C . LYS B 1 208 ? -7.382 -35.070 -100.542 1.00 25.69 209 LYS B C 1
ATOM 5184 O O . LYS B 1 208 ? -8.206 -34.329 -101.091 1.00 25.99 209 LYS B O 1
ATOM 5190 N N . LYS B 1 209 ? -6.715 -35.997 -101.223 1.00 22.04 210 LYS B N 1
ATOM 5191 C CA . LYS B 1 209 ? -7.062 -36.284 -102.615 1.00 25.95 210 LYS B CA 1
ATOM 5192 C C . LYS B 1 209 ? -8.361 -37.081 -102.716 1.00 26.64 210 LYS B C 1
ATOM 5193 O O . LYS B 1 209 ? -9.172 -36.834 -103.614 1.00 23.16 210 LYS B O 1
ATOM 5199 N N . ASN B 1 210 ? -8.582 -38.031 -101.803 1.00 23.23 211 ASN B N 1
ATOM 5200 C CA . ASN B 1 210 ? -9.793 -38.853 -101.796 1.00 17.37 211 ASN B CA 1
ATOM 5201 C C . ASN B 1 210 ? -10.268 -39.033 -100.360 1.00 20.86 211 ASN B C 1
ATOM 5202 O O . ASN B 1 210 ? -10.208 -40.136 -99.806 1.00 17.29 211 ASN B O 1
ATOM 5207 N N . PRO B 1 211 ? -10.732 -37.953 -99.719 1.00 22.39 212 PRO B N 1
ATOM 5208 C CA . PRO B 1 211 ? -11.137 -38.049 -98.311 1.00 14.95 212 PRO B CA 1
ATOM 5209 C C . PRO B 1 211 ? -12.316 -38.988 -98.144 1.00 21.23 212 PRO B C 1
ATOM 5210 O O . PRO B 1 211 ? -13.177 -39.106 -99.008 1.00 19.70 212 PRO B O 1
ATOM 5214 N N . ILE B 1 212 ? -12.320 -39.680 -97.033 1.00 19.33 213 ILE B N 1
ATOM 5215 C CA . ILE B 1 212 ? -13.310 -40.694 -96.733 1.00 17.88 213 ILE B CA 1
ATOM 5216 C C . ILE B 1 212 ? -14.384 -40.097 -95.837 1.00 19.81 213 ILE B C 1
ATOM 5217 O O . ILE B 1 212 ? -14.078 -39.334 -94.913 1.00 19.27 213 ILE B O 1
ATOM 5222 N N . ASP B 1 213 ? -15.644 -40.435 -96.126 1.00 20.72 214 ASP B N 1
ATOM 5223 C CA . ASP B 1 213 ? -16.798 -39.957 -95.365 1.00 23.37 214 ASP B CA 1
ATOM 5224 C C . ASP B 1 213 ? -16.967 -40.861 -94.156 1.00 19.93 214 ASP B C 1
ATOM 5225 O O . ASP B 1 213 ? -17.269 -42.051 -94.318 1.00 19.35 214 ASP B O 1
ATOM 5230 N N . PRO B 1 214 ? -16.767 -40.337 -92.939 1.00 16.52 215 PRO B N 1
ATOM 5231 C CA . PRO B 1 214 ? -16.866 -41.189 -91.740 1.00 14.83 215 PRO B CA 1
ATOM 5232 C C . PRO B 1 214 ? -18.211 -41.879 -91.594 1.00 18.82 215 PRO B C 1
ATOM 5233 O O . PRO B 1 214 ? -18.281 -42.961 -90.998 1.00 18.86 215 PRO B O 1
ATOM 5237 N N . SER B 1 215 ? -19.293 -41.271 -92.080 1.00 17.63 216 SER B N 1
ATOM 5238 C CA . SER B 1 215 ? -20.601 -41.869 -91.879 1.00 15.94 216 SER B CA 1
ATOM 5239 C C . SER B 1 215 ? -20.818 -43.083 -92.762 1.00 17.77 216 SER B C 1
ATOM 5240 O O . SER B 1 215 ? -21.802 -43.815 -92.560 1.00 20.22 216 SER B O 1
ATOM 5243 N N . LYS B 1 216 ? -19.919 -43.326 -93.708 1.00 16.59 217 LYS B N 1
ATOM 5244 C CA . LYS B 1 216 ? -20.065 -44.395 -94.670 1.00 19.59 217 LYS B CA 1
ATOM 5245 C C . LYS B 1 216 ? -19.118 -45.572 -94.435 1.00 20.76 217 LYS B C 1
ATOM 5246 O O . LYS B 1 216 ? -19.250 -46.580 -95.133 1.00 21.51 217 LYS B O 1
ATOM 5252 N N . VAL B 1 217 ? -18.195 -45.494 -93.468 1.00 17.58 218 VAL B N 1
ATOM 5253 C CA . VAL B 1 217 ? -17.259 -46.604 -93.235 1.00 19.13 218 VAL B CA 1
ATOM 5254 C C . VAL B 1 217 ? -17.941 -47.744 -92.476 1.00 18.94 218 VAL B C 1
ATOM 5255 O O . VAL B 1 217 ? -18.936 -47.569 -91.767 1.00 18.75 218 VAL B O 1
ATOM 5259 N N . LYS B 1 218 ? -17.397 -48.947 -92.661 1.00 18.55 219 LYS B N 1
ATOM 5260 C CA . LYS B 1 218 ? -17.890 -50.163 -92.022 1.00 18.64 219 LYS B CA 1
ATOM 5261 C C . LYS B 1 218 ? -17.055 -50.387 -90.762 1.00 18.08 219 LYS B C 1
ATOM 5262 O O . LYS B 1 218 ? -15.837 -50.544 -90.856 1.00 18.93 219 LYS B O 1
ATOM 5266 N N . ILE B 1 219 ? -17.704 -50.377 -89.606 1.00 16.31 220 ILE B N 1
ATOM 5267 C CA . ILE B 1 219 ? -17.071 -50.479 -88.283 1.00 18.99 220 ILE B CA 1
ATOM 5268 C C . ILE B 1 219 ? -17.402 -51.848 -87.684 1.00 21.35 220 ILE B C 1
ATOM 5269 O O . ILE B 1 219 ? -18.563 -52.260 -87.728 1.00 16.96 220 ILE B O 1
ATOM 5274 N N . PRO B 1 220 ? -16.440 -52.574 -87.104 1.00 18.83 221 PRO B N 1
ATOM 5275 C CA . PRO B 1 220 ? -16.779 -53.837 -86.420 1.00 16.48 221 PRO B CA 1
ATOM 5276 C C . PRO B 1 220 ? -17.757 -53.595 -85.282 1.00 16.65 221 PRO B C 1
ATOM 5277 O O . PRO B 1 220 ? -17.809 -52.500 -84.708 1.00 17.80 221 PRO B O 1
ATOM 5281 N N . SER B 1 221 ? -18.519 -54.642 -84.931 1.00 16.60 222 SER B N 1
ATOM 5282 C CA . SER B 1 221 ? -19.569 -54.475 -83.929 1.00 13.92 222 SER B CA 1
ATOM 5283 C C . SER B 1 221 ? -19.016 -54.233 -82.530 1.00 21.90 222 SER B C 1
ATOM 5284 O O . SER B 1 221 ? -19.762 -53.731 -81.670 1.00 17.42 222 SER B O 1
ATOM 5287 N N . TYR B 1 222 ? -17.726 -54.544 -82.279 1.00 16.55 223 TYR B N 1
ATOM 5288 C CA . TYR B 1 222 ? -17.151 -54.386 -80.947 1.00 15.55 223 TYR B CA 1
ATOM 5289 C C . TYR B 1 222 ? -16.544 -52.991 -80.691 1.00 14.20 223 TYR B C 1
ATOM 5290 O O . TYR B 1 222 ? -15.974 -52.775 -79.621 1.00 14.25 223 TYR B O 1
ATOM 5299 N N . TYR B 1 223 ? -16.692 -52.043 -81.615 1.00 12.88 224 TYR B N 1
ATOM 5300 C CA . TYR B 1 223 ? -16.468 -50.618 -81.371 1.00 12.81 224 TYR B CA 1
ATOM 5301 C C . TYR B 1 223 ? -17.784 -49.853 -81.444 1.00 15.51 224 TYR B C 1
ATOM 5302 O O . TYR B 1 223 ? -18.646 -50.194 -82.255 1.00 14.56 224 TYR B O 1
ATOM 5311 N N . PRO B 1 224 ? -17.916 -48.750 -80.716 1.00 15.13 225 PRO B N 1
ATOM 5312 C CA . PRO B 1 224 ? -19.179 -47.998 -80.760 1.00 18.64 225 PRO B CA 1
ATOM 5313 C C . PRO B 1 224 ? -19.384 -47.322 -82.101 1.00 19.07 225 PRO B C 1
ATOM 5314 O O . PRO B 1 224 ? -18.462 -46.749 -82.678 1.00 16.46 225 PRO B O 1
ATOM 5318 N N . ASP B 1 225 ? -20.628 -47.364 -82.575 1.00 18.30 226 ASP B N 1
ATOM 5319 C CA . ASP B 1 225 ? -21.028 -46.591 -83.743 1.00 19.18 226 ASP B CA 1
ATOM 5320 C C . ASP B 1 225 ? -21.180 -45.147 -83.284 1.00 18.97 226 ASP B C 1
ATOM 5321 O O . ASP B 1 225 ? -22.237 -44.739 -82.788 1.00 19.08 226 ASP B O 1
ATOM 5326 N N . HIS B 1 226 ? -20.121 -44.369 -83.456 1.00 15.68 227 HIS B N 1
ATOM 5327 C CA . HIS B 1 226 ? -20.010 -43.057 -82.838 1.00 14.10 227 HIS B CA 1
ATOM 5328 C C . HIS B 1 226 ? -19.093 -42.218 -83.703 1.00 17.81 227 HIS B C 1
ATOM 5329 O O . HIS B 1 226 ? -18.202 -42.753 -84.357 1.00 17.11 227 HIS B O 1
ATOM 5336 N N . ASP B 1 227 ? -19.297 -40.896 -83.690 1.00 16.23 228 ASP B N 1
ATOM 5337 C CA . ASP B 1 227 ? -18.473 -40.007 -84.508 1.00 16.46 228 ASP B CA 1
ATOM 5338 C C . ASP B 1 227 ? -16.973 -40.165 -84.220 1.00 17.80 228 ASP B C 1
ATOM 5339 O O . ASP B 1 227 ? -16.147 -40.102 -85.142 1.00 14.75 228 ASP B O 1
ATOM 5344 N N . ILE B 1 228 ? -16.592 -40.315 -82.947 1.00 14.23 229 ILE B N 1
ATOM 5345 C CA . ILE B 1 228 ? -15.162 -40.469 -82.625 1.00 14.32 229 ILE B CA 1
ATOM 5346 C C . ILE B 1 228 ? -14.600 -41.716 -83.308 1.00 14.59 229 ILE B C 1
ATOM 5347 O O . ILE B 1 228 ? -13.562 -41.669 -83.976 1.00 12.97 229 ILE B O 1
ATOM 5352 N N . THR B 1 229 ? -15.286 -42.850 -83.137 1.00 11.50 230 THR B N 1
ATOM 5353 C CA . THR B 1 229 ? -14.870 -44.090 -83.790 1.00 13.15 230 THR B CA 1
ATOM 5354 C C . THR B 1 229 ? -14.734 -43.893 -85.285 1.00 14.07 230 THR B C 1
ATOM 5355 O O . THR B 1 229 ? -13.725 -44.276 -85.884 1.00 15.67 230 THR B O 1
ATOM 5359 N N . ARG B 1 230 ? -15.760 -43.298 -85.909 1.00 15.80 231 ARG B N 1
ATOM 5360 C CA . ARG B 1 230 ? -15.786 -43.210 -87.370 1.00 14.48 231 ARG B CA 1
ATOM 5361 C C . ARG B 1 230 ? -14.738 -42.231 -87.910 1.00 16.49 231 ARG B C 1
ATOM 5362 O O . ARG B 1 230 ? -14.182 -42.457 -88.985 1.00 15.57 231 ARG B O 1
ATOM 5370 N N . ARG B 1 231 ? -14.474 -41.119 -87.213 1.00 14.87 232 ARG B N 1
ATOM 5371 C CA . ARG B 1 231 ? -13.455 -40.189 -87.701 1.00 14.84 232 ARG B CA 1
ATOM 5372 C C . ARG B 1 231 ? -12.072 -40.818 -87.631 1.00 14.74 232 ARG B C 1
ATOM 5373 O O . ARG B 1 231 ? -11.268 -40.687 -88.562 1.00 14.33 232 ARG B O 1
ATOM 5381 N N . ASP B 1 232 ? -11.762 -41.459 -86.505 1.00 12.29 233 ASP B N 1
ATOM 5382 C CA . ASP B 1 232 ? -10.510 -42.194 -86.386 1.00 14.25 233 ASP B CA 1
ATOM 5383 C C . ASP B 1 232 ? -10.415 -43.272 -87.472 1.00 15.44 233 ASP B C 1
ATOM 5384 O O . ASP B 1 232 ? -9.352 -43.483 -88.076 1.00 13.98 233 ASP B O 1
ATOM 5389 N N . TRP B 1 233 ? -11.519 -43.967 -87.730 1.00 12.56 234 TRP B N 1
ATOM 5390 C CA . TRP B 1 233 ? -11.489 -45.041 -88.716 1.00 12.99 234 TRP B CA 1
ATOM 5391 C C . TRP B 1 233 ? -11.302 -44.492 -90.111 1.00 14.78 234 TRP B C 1
ATOM 5392 O O . TRP B 1 233 ? -10.621 -45.113 -90.929 1.00 13.60 234 TRP B O 1
ATOM 5403 N N . ALA B 1 234 ? -11.979 -43.378 -90.428 1.00 11.88 235 ALA B N 1
ATOM 5404 C CA . ALA B 1 234 ? -11.785 -42.749 -91.731 1.00 15.71 235 ALA B CA 1
ATOM 5405 C C . ALA B 1 234 ? -10.314 -42.393 -91.963 1.00 17.36 235 ALA B C 1
ATOM 5406 O O . ALA B 1 234 ? -9.787 -42.620 -93.058 1.00 12.99 235 ALA B O 1
ATOM 5408 N N . LEU B 1 235 ? -9.628 -41.860 -90.943 1.00 14.03 236 LEU B N 1
ATOM 5409 C CA . LEU B 1 235 ? -8.199 -41.542 -91.078 1.00 13.77 236 LEU B CA 1
ATOM 5410 C C . LEU B 1 235 ? -7.346 -42.799 -91.249 1.00 15.09 236 LEU B C 1
ATOM 5411 O O . LEU B 1 235 ? -6.349 -42.787 -91.985 1.00 12.70 236 LEU B O 1
ATOM 5416 N N . TYR B 1 236 ? -7.712 -43.890 -90.566 1.00 14.67 237 TYR B N 1
ATOM 5417 C CA . TYR B 1 236 ? -7.026 -45.166 -90.788 1.00 13.90 237 TYR B CA 1
ATOM 5418 C C . TYR B 1 236 ? -7.110 -45.569 -92.257 1.00 12.95 237 TYR B C 1
ATOM 5419 O O . TYR B 1 236 ? -6.095 -45.870 -92.895 1.00 13.11 237 TYR B O 1
ATOM 5428 N N . LEU B 1 237 ? -8.326 -45.577 -92.820 1.00 14.19 238 LEU B N 1
ATOM 5429 C CA . LEU B 1 237 ? -8.459 -45.947 -94.226 1.00 12.74 238 LEU B CA 1
ATOM 5430 C C . LEU B 1 237 ? -7.754 -44.941 -95.137 1.00 15.37 238 LEU B C 1
ATOM 5431 O O . LEU B 1 237 ? -7.244 -45.320 -96.195 1.00 16.47 238 LEU B O 1
ATOM 5436 N N . GLU B 1 238 ? -7.733 -43.654 -94.768 1.00 12.48 239 GLU B N 1
ATOM 5437 C CA . GLU B 1 238 ? -6.990 -42.711 -95.606 1.00 12.03 239 GLU B CA 1
ATOM 5438 C C . GLU B 1 238 ? -5.491 -42.958 -95.510 1.00 13.64 239 GLU B C 1
ATOM 5439 O O . GLU B 1 238 ? -4.744 -42.665 -96.458 1.00 13.80 239 GLU B O 1
ATOM 5445 N N . THR B 1 239 ? -5.031 -43.537 -94.400 1.00 14.00 240 THR B N 1
ATOM 5446 C CA . THR B 1 239 ? -3.617 -43.916 -94.307 1.00 13.85 240 THR B CA 1
ATOM 5447 C C . THR B 1 239 ? -3.327 -45.118 -95.200 1.00 13.87 240 THR B C 1
ATOM 5448 O O . THR B 1 239 ? -2.264 -45.201 -95.818 1.00 13.75 240 THR B O 1
ATOM 5452 N N . ILE B 1 240 ? -4.285 -46.034 -95.317 1.00 14.53 241 ILE B N 1
ATOM 5453 C CA . ILE B 1 240 ? -4.149 -47.126 -96.280 1.00 11.50 241 ILE B CA 1
ATOM 5454 C C . ILE B 1 240 ? -4.069 -46.579 -97.704 1.00 13.46 241 ILE B C 1
ATOM 5455 O O . ILE B 1 240 ? -3.241 -47.026 -98.514 1.00 14.71 241 ILE B O 1
ATOM 5460 N N . GLN B 1 241 ? -4.937 -45.612 -98.037 1.00 14.62 242 GLN B N 1
ATOM 5461 C CA . GLN B 1 241 ? -4.854 -44.962 -99.355 1.00 14.17 242 GLN B CA 1
ATOM 5462 C C . GLN B 1 241 ? -3.491 -44.328 -99.598 1.00 17.49 242 GLN B C 1
ATOM 5463 O O . GLN B 1 241 ? -2.975 -44.376 -100.723 1.00 16.74 242 GLN B O 1
ATOM 5469 N N . THR B 1 242 ? -2.906 -43.707 -98.570 1.00 14.94 243 THR B N 1
ATOM 5470 C CA . THR B 1 242 ? -1.566 -43.127 -98.695 1.00 15.41 243 THR B CA 1
ATOM 5471 C C . THR B 1 242 ? -0.514 -44.196 -99.011 1.00 17.39 243 THR B C 1
ATOM 5472 O O . THR B 1 242 ? 0.341 -44.007 -99.887 1.00 15.93 243 THR B O 1
ATOM 5476 N N . VAL B 1 243 ? -0.531 -45.321 -98.290 1.00 16.26 244 VAL B N 1
ATOM 5477 C CA . VAL B 1 243 ? 0.476 -46.329 -98.625 1.00 14.91 244 VAL B CA 1
ATOM 5478 C C . VAL B 1 243 ? 0.177 -46.966 -99.973 1.00 17.58 244 VAL B C 1
ATOM 5479 O O . VAL B 1 243 ? 1.103 -47.369 -100.692 1.00 18.78 244 VAL B O 1
ATOM 5483 N N . ASP B 1 244 ? -1.101 -47.055 -100.357 1.00 15.77 245 ASP B N 1
ATOM 5484 C CA . ASP B 1 244 ? -1.424 -47.574 -101.685 1.00 14.92 245 ASP B CA 1
ATOM 5485 C C . ASP B 1 244 ? -0.760 -46.741 -102.777 1.00 16.21 245 ASP B C 1
ATOM 5486 O O . ASP B 1 244 ? -0.207 -47.286 -103.743 1.00 16.31 245 ASP B O 1
ATOM 5491 N N . GLN B 1 245 ? -0.792 -45.418 -102.627 1.00 17.21 246 GLN B N 1
ATOM 5492 C CA . GLN B 1 245 ? -0.116 -44.541 -103.572 1.00 17.02 246 GLN B CA 1
ATOM 5493 C C . GLN B 1 245 ? 1.372 -44.840 -103.597 1.00 17.11 246 GLN B C 1
ATOM 5494 O O . GLN B 1 245 ? 1.983 -44.876 -104.665 1.00 16.87 246 GLN B O 1
ATOM 5500 N N . LYS B 1 246 ? 1.972 -45.058 -102.415 1.00 17.68 247 LYS B N 1
ATOM 5501 C CA . LYS B 1 246 ? 3.408 -45.347 -102.340 1.00 17.26 247 LYS B CA 1
ATOM 5502 C C . LYS B 1 246 ? 3.752 -46.660 -103.019 1.00 17.54 247 LYS B C 1
ATOM 5503 O O . LYS B 1 246 ? 4.787 -46.773 -103.690 1.00 17.74 247 LYS B O 1
ATOM 5509 N N . VAL B 1 247 ? 2.905 -47.672 -102.849 1.00 16.40 248 VAL B N 1
ATOM 5510 C CA . VAL B 1 247 ? 3.132 -48.931 -103.551 1.00 18.06 248 VAL B CA 1
ATOM 5511 C C . VAL B 1 247 ? 3.077 -48.718 -105.065 1.00 17.28 248 VAL B C 1
ATOM 5512 O O . VAL B 1 247 ? 3.889 -49.275 -105.819 1.00 17.89 248 VAL B O 1
ATOM 5516 N N . GLY B 1 248 ? 2.123 -47.915 -105.538 1.00 18.19 249 GLY B N 1
ATOM 5517 C CA . GLY B 1 248 ? 2.107 -47.600 -106.965 1.00 22.12 249 GLY B CA 1
ATOM 5518 C C . GLY B 1 248 ? 3.413 -46.970 -107.412 1.00 23.60 249 GLY B C 1
ATOM 5519 O O . GLY B 1 248 ? 3.971 -47.323 -108.458 1.00 24.03 249 GLY B O 1
ATOM 5520 N N . ASN B 1 249 ? 3.935 -46.060 -106.605 1.00 19.82 250 ASN B N 1
ATOM 5521 C CA . ASN B 1 249 ? 5.172 -45.365 -106.954 1.00 17.20 250 ASN B CA 1
ATOM 5522 C C . ASN B 1 249 ? 6.361 -46.311 -106.942 1.00 19.48 250 ASN B C 1
ATOM 5523 O O . ASN B 1 249 ? 7.261 -46.176 -107.772 1.00 18.99 250 ASN B O 1
ATOM 5528 N N . LEU B 1 250 ? 6.390 -47.260 -105.994 1.00 15.97 251 LEU B N 1
ATOM 5529 C CA . LEU B 1 250 ? 7.460 -48.258 -105.980 1.00 19.93 251 LEU B CA 1
ATOM 5530 C C . LEU B 1 250 ? 7.434 -49.093 -107.249 1.00 20.19 251 LEU B C 1
ATOM 5531 O O . LEU B 1 250 ? 8.476 -49.364 -107.862 1.00 19.70 251 LEU B O 1
ATOM 5536 N N . PHE B 1 251 ? 6.239 -49.537 -107.650 1.00 17.40 252 PHE B N 1
ATOM 5537 C CA . PHE B 1 251 ? 6.195 -50.396 -108.822 1.00 20.83 252 PHE B CA 1
ATOM 5538 C C . PHE B 1 251 ? 6.546 -49.629 -110.084 1.00 17.41 252 PHE B C 1
ATOM 5539 O O . PHE B 1 251 ? 7.132 -50.209 -111.004 1.00 23.45 252 PHE B O 1
ATOM 5547 N N . SER B 1 252 ? 6.236 -48.336 -110.136 1.00 21.05 253 SER B N 1
ATOM 5548 C CA . SER B 1 252 ? 6.752 -47.509 -111.220 1.00 23.63 253 SER B CA 1
ATOM 5549 C C . SER B 1 252 ? 8.278 -47.515 -111.237 1.00 25.20 253 SER B C 1
ATOM 5550 O O . SER B 1 252 ? 8.887 -47.642 -112.307 1.00 23.86 253 SER B O 1
ATOM 5553 N N . GLU B 1 253 ? 8.908 -47.386 -110.063 1.00 20.48 254 GLU B N 1
ATOM 5554 C CA . GLU B 1 253 ? 10.376 -47.428 -109.987 1.00 21.74 254 GLU B CA 1
ATOM 5555 C C . GLU B 1 253 ? 10.913 -48.772 -110.431 1.00 23.24 254 GLU B C 1
ATOM 5556 O O . GLU B 1 253 ? 11.913 -48.842 -111.163 1.00 22.95 254 GLU B O 1
ATOM 5562 N N . LEU B 1 254 ? 10.288 -49.855 -109.957 1.00 20.45 255 LEU B N 1
ATOM 5563 C CA . LEU B 1 254 ? 10.757 -51.192 -110.298 1.00 22.32 255 LEU B CA 1
ATOM 5564 C C . LEU B 1 254 ? 10.651 -51.455 -111.792 1.00 26.02 255 LEU B C 1
ATOM 5565 O O . LEU B 1 254 ? 11.553 -52.060 -112.385 1.00 22.70 255 LEU B O 1
ATOM 5570 N N . GLU B 1 255 ? 9.540 -51.043 -112.412 1.00 25.67 256 GLU B N 1
ATOM 5571 C CA . GLU B 1 255 ? 9.404 -51.244 -113.858 1.00 24.24 256 GLU B CA 1
ATOM 5572 C C . GLU B 1 255 ? 10.473 -50.469 -114.623 1.00 27.01 256 GLU B C 1
ATOM 5573 O O . GLU B 1 255 ? 11.080 -50.995 -115.568 1.00 31.57 256 GLU B O 1
ATOM 5579 N N . LYS B 1 256 ? 10.730 -49.232 -114.206 1.00 26.12 257 LYS B N 1
ATOM 5580 C CA . LYS B 1 256 ? 11.757 -48.392 -114.814 1.00 27.74 257 LYS B CA 1
ATOM 5581 C C . LYS B 1 256 ? 13.152 -49.000 -114.655 1.00 34.31 257 LYS B C 1
ATOM 5582 O O . LYS B 1 256 ? 14.023 -48.789 -115.509 1.00 29.77 257 LYS B O 1
ATOM 5585 N N . ALA B 1 257 ? 13.389 -49.748 -113.568 1.00 28.09 258 ALA B N 1
ATOM 5586 C CA . ALA B 1 257 ? 14.666 -50.424 -113.389 1.00 26.96 258 ALA B CA 1
ATOM 5587 C C . ALA B 1 257 ? 14.762 -51.699 -114.212 1.00 28.18 258 ALA B C 1
ATOM 5588 O O . ALA B 1 257 ? 15.870 -52.226 -114.406 1.00 27.29 258 ALA B O 1
ATOM 5590 N N . GLY B 1 258 ? 13.637 -52.208 -114.700 1.00 28.19 259 GLY B N 1
ATOM 5591 C CA . GLY B 1 258 ? 13.639 -53.421 -115.493 1.00 27.74 259 GLY B CA 1
ATOM 5592 C C . GLY B 1 258 ? 13.689 -54.712 -114.714 1.00 32.84 259 GLY B C 1
ATOM 5593 O O . GLY B 1 258 ? 14.041 -55.745 -115.287 1.00 31.09 259 GLY B O 1
ATOM 5594 N N . VAL B 1 259 ? 13.281 -54.711 -113.442 1.00 27.93 260 VAL B N 1
ATOM 5595 C CA . VAL B 1 259 ? 13.339 -55.915 -112.624 1.00 28.77 260 VAL B CA 1
ATOM 5596 C C . VAL B 1 259 ? 11.982 -56.621 -112.474 1.00 28.74 260 VAL B C 1
ATOM 5597 O O . VAL B 1 259 ? 11.929 -57.705 -111.873 1.00 33.72 260 VAL B O 1
ATOM 5601 N N . LEU B 1 260 ? 10.897 -56.076 -113.037 1.00 29.14 261 LEU B N 1
ATOM 5602 C CA . LEU B 1 260 ? 9.580 -56.675 -112.811 1.00 30.48 261 LEU B CA 1
ATOM 5603 C C . LEU B 1 260 ? 9.315 -57.906 -113.666 1.00 32.85 261 LEU B C 1
ATOM 5604 O O . LEU B 1 260 ? 8.266 -58.536 -113.495 1.00 34.18 261 LEU B O 1
ATOM 5609 N N . GLU B 1 261 ? 10.216 -58.261 -114.578 1.00 28.34 262 GLU B N 1
ATOM 5610 C CA . GLU B 1 261 ? 10.010 -59.469 -115.360 1.00 31.29 262 GLU B CA 1
ATOM 5611 C C . GLU B 1 261 ? 10.477 -60.724 -114.632 1.00 33.78 262 GLU B C 1
ATOM 5612 O O . GLU B 1 261 ? 10.009 -61.825 -114.956 1.00 34.99 262 GLU B O 1
ATOM 5614 N N . ASN B 1 262 ? 11.376 -60.601 -113.652 1.00 26.14 263 ASN B N 1
ATOM 5615 C CA . ASN B 1 262 ? 11.903 -61.787 -112.986 1.00 30.06 263 ASN B CA 1
ATOM 5616 C C . ASN B 1 262 ? 11.944 -61.583 -111.482 1.00 27.62 263 ASN B C 1
ATOM 5617 O O . ASN B 1 262 ? 12.920 -61.948 -110.813 1.00 26.83 263 ASN B O 1
ATOM 5622 N N . THR B 1 263 ? 10.878 -60.999 -110.940 1.00 25.29 264 THR B N 1
ATOM 5623 C CA . THR B 1 263 ? 10.734 -60.772 -109.504 1.00 21.92 264 THR B CA 1
ATOM 5624 C C . THR B 1 263 ? 9.387 -61.307 -109.026 1.00 23.92 264 THR B C 1
ATOM 5625 O O . THR B 1 263 ? 8.355 -61.006 -109.638 1.00 21.92 264 THR B O 1
ATOM 5629 N N . ILE B 1 264 ? 9.396 -62.079 -107.927 1.00 22.16 265 ILE B N 1
ATOM 5630 C CA . ILE B 1 264 ? 8.167 -62.496 -107.240 1.00 19.06 265 ILE B CA 1
ATOM 5631 C C . ILE B 1 264 ? 8.036 -61.628 -106.000 1.00 18.82 265 ILE B C 1
ATOM 5632 O O . ILE B 1 264 ? 9.007 -61.442 -105.263 1.00 17.80 265 ILE B O 1
ATOM 5637 N N . VAL B 1 265 ? 6.840 -61.111 -105.762 1.00 16.04 266 VAL B N 1
ATOM 5638 C CA . VAL B 1 265 ? 6.594 -60.143 -104.693 1.00 14.29 266 VAL B CA 1
ATOM 5639 C C . VAL B 1 265 ? 5.557 -60.748 -103.758 1.00 15.81 266 VAL B C 1
ATOM 5640 O O . VAL B 1 265 ? 4.483 -61.158 -104.218 1.00 18.32 266 VAL B O 1
ATOM 5644 N N . PHE B 1 266 ? 5.889 -60.829 -102.455 1.00 15.81 267 PHE B N 1
ATOM 5645 C CA . PHE B 1 266 ? 4.916 -61.118 -101.399 1.00 13.81 267 PHE B CA 1
ATOM 5646 C C . PHE B 1 266 ? 4.591 -59.784 -100.752 1.00 15.27 267 PHE B C 1
ATOM 5647 O O . PHE B 1 266 ? 5.508 -59.095 -100.275 1.00 15.47 267 PHE B O 1
ATOM 5655 N N . ILE B 1 267 ? 3.309 -59.412 -100.737 1.00 15.12 268 ILE B N 1
ATOM 5656 C CA . ILE B 1 267 ? 2.852 -58.210 -100.057 1.00 12.88 268 ILE B CA 1
ATOM 5657 C C . ILE B 1 267 ? 2.008 -58.668 -98.880 1.00 13.18 268 ILE B C 1
ATOM 5658 O O . ILE B 1 267 ? 1.058 -59.424 -99.077 1.00 15.30 268 ILE B O 1
ATOM 5663 N N . PHE B 1 268 ? 2.319 -58.181 -97.671 1.00 11.98 269 PHE B N 1
ATOM 5664 C CA . PHE B 1 268 ? 1.549 -58.617 -96.515 1.00 11.84 269 PHE B CA 1
ATOM 5665 C C . PHE B 1 268 ? 1.709 -57.631 -95.364 1.00 13.65 269 PHE B C 1
ATOM 5666 O O . PHE B 1 268 ? 2.691 -56.903 -95.294 1.00 14.94 269 PHE B O 1
ATOM 5674 N N . GLY B 1 269 ? 0.707 -57.599 -94.485 1.00 13.26 270 GLY B N 1
ATOM 5675 C CA . GLY B 1 269 ? 0.849 -56.869 -93.237 1.00 14.37 270 GLY B CA 1
ATOM 5676 C C . GLY B 1 269 ? 1.602 -57.698 -92.214 1.00 14.26 270 GLY B C 1
ATOM 5677 O O . GLY B 1 269 ? 1.591 -58.941 -92.257 1.00 14.45 270 GLY B O 1
ATOM 5678 N N . ASP B 1 270 ? 2.301 -56.999 -91.304 1.00 14.27 271 ASP B N 1
ATOM 5679 C CA . ASP B 1 270 ? 2.999 -57.725 -90.244 1.00 13.04 271 ASP B CA 1
ATOM 5680 C C . ASP B 1 270 ? 2.020 -58.262 -89.217 1.00 15.14 271 ASP B C 1
ATOM 5681 O O . ASP B 1 270 ? 2.261 -59.339 -88.644 1.00 15.81 271 ASP B O 1
ATOM 5686 N N . HIS B 1 271 ? 0.902 -57.565 -89.010 1.00 12.57 272 HIS B N 1
ATOM 5687 C CA . HIS B 1 271 ? -0.223 -58.035 -88.193 1.00 14.36 272 HIS B CA 1
ATOM 5688 C C . HIS B 1 271 ? -1.367 -57.050 -88.461 1.00 12.55 272 HIS B C 1
ATOM 5689 O O . HIS B 1 271 ? -1.219 -56.103 -89.243 1.00 11.73 272 HIS B O 1
ATOM 5696 N N . GLY B 1 272 ? -2.482 -57.238 -87.755 1.00 12.63 273 GLY B N 1
ATOM 5697 C CA . GLY B 1 272 ? -3.703 -56.507 -88.027 1.00 13.38 273 GLY B CA 1
ATOM 5698 C C . GLY B 1 272 ? -3.647 -55.052 -87.538 1.00 14.58 273 GLY B C 1
ATOM 5699 O O . GLY B 1 272 ? -2.697 -54.597 -86.900 1.00 13.60 273 GLY B O 1
ATOM 5700 N N . ARG B 1 273 ? -4.728 -54.330 -87.843 1.00 14.60 274 ARG B N 1
ATOM 5701 C CA . ARG B 1 273 ? -4.813 -52.880 -87.732 1.00 12.94 274 ARG B CA 1
ATOM 5702 C C . ARG B 1 273 ? -4.641 -52.372 -86.303 1.00 14.28 274 ARG B C 1
ATOM 5703 O O . ARG B 1 273 ? -4.985 -53.033 -85.318 1.00 13.96 274 ARG B O 1
ATOM 5711 N N . ALA B 1 274 ? -4.214 -51.111 -86.220 1.00 11.21 275 ALA B N 1
ATOM 5712 C CA . ALA B 1 274 ? -3.965 -50.433 -84.942 1.00 12.87 275 ALA B CA 1
ATOM 5713 C C . ALA B 1 274 ? -5.279 -49.878 -84.370 1.00 15.05 275 ALA B C 1
ATOM 5714 O O . ALA B 1 274 ? -5.531 -48.673 -84.308 1.00 16.67 275 ALA B O 1
ATOM 5716 N N . MET B 1 275 ? -6.153 -50.803 -83.964 1.00 12.56 276 MET B N 1
ATOM 5717 C CA . MET B 1 275 ? -7.411 -50.474 -83.319 1.00 15.72 276 MET B CA 1
ATOM 5718 C C . MET B 1 275 ? -7.485 -51.281 -82.032 1.00 13.91 276 MET B C 1
ATOM 5719 O O . MET B 1 275 ? -6.837 -52.318 -81.894 1.00 14.69 276 MET B O 1
ATOM 5724 N N . LEU B 1 276 ? -8.287 -50.793 -81.089 1.00 14.51 277 LEU B N 1
ATOM 5725 C CA . LEU B 1 276 ? -8.152 -51.179 -79.682 1.00 13.70 277 LEU B CA 1
ATOM 5726 C C . LEU B 1 276 ? -8.193 -52.702 -79.441 1.00 13.40 277 LEU B C 1
ATOM 5727 O O . LEU B 1 276 ? -7.387 -53.236 -78.668 1.00 13.37 277 LEU B O 1
ATOM 5732 N N . ARG B 1 277 ? -9.167 -53.408 -80.011 1.00 12.77 278 ARG B N 1
ATOM 5733 C CA . ARG B 1 277 ? -9.274 -54.854 -79.804 1.00 14.88 278 ARG B CA 1
ATOM 5734 C C . ARG B 1 277 ? -8.638 -55.648 -80.939 1.00 16.93 278 ARG B C 1
ATOM 5735 O O . ARG B 1 277 ? -8.914 -56.855 -81.086 1.00 14.04 278 ARG B O 1
ATOM 5743 N N . ASP B 1 278 ? -7.795 -54.998 -81.750 1.00 12.39 279 ASP B N 1
ATOM 5744 C CA . ASP B 1 278 ? -7.251 -55.740 -82.875 1.00 12.60 279 ASP B CA 1
ATOM 5745 C C . ASP B 1 278 ? -5.770 -55.966 -82.666 1.00 14.20 279 ASP B C 1
ATOM 5746 O O . ASP B 1 278 ? -5.379 -56.962 -82.040 1.00 13.58 279 ASP B O 1
ATOM 5751 N N . LYS B 1 279 ? -4.981 -54.934 -82.912 1.00 14.79 280 LYS B N 1
ATOM 5752 C CA . LYS B 1 279 ? -3.557 -54.993 -82.597 1.00 12.19 280 LYS B CA 1
ATOM 5753 C C . LYS B 1 279 ? -3.348 -55.305 -81.107 1.00 14.25 280 LYS B C 1
ATOM 5754 O O . LYS B 1 279 ? -4.081 -54.804 -80.233 1.00 14.34 280 LYS B O 1
ATOM 5760 N N . GLN B 1 280 ? -2.326 -56.127 -80.840 1.00 12.27 281 GLN B N 1
ATOM 5761 C CA . GLN B 1 280 ? -1.944 -56.772 -79.575 1.00 13.22 281 GLN B CA 1
ATOM 5762 C C . GLN B 1 280 ? -2.783 -57.995 -79.183 1.00 18.16 281 GLN B C 1
ATOM 5763 O O . GLN B 1 280 ? -2.307 -58.817 -78.394 1.00 17.82 281 GLN B O 1
ATOM 5769 N N . TRP B 1 281 ? -3.955 -58.201 -79.774 1.00 11.55 282 TRP B N 1
ATOM 5770 C CA . TRP B 1 281 ? -4.847 -59.263 -79.318 1.00 12.81 282 TRP B CA 1
ATOM 5771 C C . TRP B 1 281 ? -4.948 -60.346 -80.388 1.00 13.72 282 TRP B C 1
ATOM 5772 O O . TRP B 1 281 ? -4.500 -60.168 -81.526 1.00 13.43 282 TRP B O 1
ATOM 5783 N N . LEU B 1 282 ? -5.505 -61.497 -79.998 1.00 12.90 283 LEU B N 1
ATOM 5784 C CA . LEU B 1 282 ? -5.475 -62.683 -80.846 1.00 12.11 283 LEU B CA 1
ATOM 5785 C C . LEU B 1 282 ? -6.808 -62.956 -81.538 1.00 13.16 283 LEU B C 1
ATOM 5786 O O . LEU B 1 282 ? -7.001 -64.047 -82.092 1.00 11.58 283 LEU B O 1
ATOM 5791 N N . TYR B 1 283 ? -7.694 -61.958 -81.593 1.00 13.67 284 TYR B N 1
ATOM 5792 C CA . TYR B 1 283 ? -8.852 -62.060 -82.467 1.00 14.36 284 TYR B CA 1
ATOM 5793 C C . TYR B 1 283 ? -8.402 -61.893 -83.917 1.00 16.32 284 TYR B C 1
ATOM 5794 O O . TYR B 1 283 ? -7.265 -61.517 -84.194 1.00 14.41 284 TYR B O 1
ATOM 5803 N N . ASP B 1 284 ? -9.306 -62.193 -84.851 1.00 13.85 285 ASP B N 1
ATOM 5804 C CA . ASP B 1 284 ? -8.958 -62.048 -86.262 1.00 14.51 285 ASP B CA 1
ATOM 5805 C C . ASP B 1 284 ? -8.535 -60.627 -86.597 1.00 14.38 285 ASP B C 1
ATOM 5806 O O . ASP B 1 284 ? -7.705 -60.429 -87.496 1.00 15.15 285 ASP B O 1
ATOM 5811 N N . GLY B 1 285 ? -9.064 -59.620 -85.880 1.00 10.62 286 GLY B N 1
ATOM 5812 C CA . GLY B 1 285 ? -8.657 -58.254 -86.177 1.00 11.02 286 GLY B CA 1
ATOM 5813 C C . GLY B 1 285 ? -7.169 -58.023 -85.968 1.00 12.77 286 GLY B C 1
ATOM 5814 O O . GLY B 1 285 ? -6.568 -57.193 -86.643 1.00 12.68 286 GLY B O 1
ATOM 5815 N N . GLY B 1 286 ? -6.571 -58.708 -84.997 1.00 13.22 287 GLY B N 1
ATOM 5816 C CA . GLY B 1 286 ? -5.149 -58.544 -84.711 1.00 12.53 287 GLY B CA 1
ATOM 5817 C C . GLY B 1 286 ? -4.253 -59.455 -85.537 1.00 13.10 287 GLY B C 1
ATOM 5818 O O . GLY B 1 286 ? -3.090 -59.138 -85.752 1.00 12.43 287 GLY B O 1
ATOM 5819 N N . LEU B 1 287 ? -4.772 -60.588 -86.014 1.00 12.46 288 LEU B N 1
ATOM 5820 C CA . LEU B 1 287 ? -3.963 -61.610 -86.660 1.00 11.68 288 LEU B CA 1
ATOM 5821 C C . LEU B 1 287 ? -4.098 -61.667 -88.165 1.00 14.31 288 LEU B C 1
ATOM 5822 O O . LEU B 1 287 ? -3.125 -61.980 -88.854 1.00 13.02 288 LEU B O 1
ATOM 5827 N N . ARG B 1 288 ? -5.296 -61.461 -88.692 1.00 13.39 289 ARG B N 1
ATOM 5828 C CA . ARG B 1 288 ? -5.522 -61.691 -90.116 1.00 14.22 289 ARG B CA 1
ATOM 5829 C C . ARG B 1 288 ? -4.989 -60.529 -90.938 1.00 14.81 289 ARG B C 1
ATOM 5830 O O . ARG B 1 288 ? -5.369 -59.379 -90.711 1.00 14.59 289 ARG B O 1
ATOM 5838 N N . VAL B 1 289 ? -4.154 -60.827 -91.932 1.00 14.21 290 VAL B N 1
ATOM 5839 C CA . VAL B 1 289 ? -3.489 -59.750 -92.687 1.00 13.15 290 VAL B CA 1
ATOM 5840 C C . VAL B 1 289 ? -3.708 -59.920 -94.190 1.00 12.07 290 VAL B C 1
ATOM 5841 O O . VAL B 1 289 ? -3.839 -61.058 -94.662 1.00 12.65 290 VAL B O 1
ATOM 5845 N N . PRO B 1 290 ? -3.673 -58.834 -94.980 1.00 12.39 291 PRO B N 1
ATOM 5846 C CA . PRO B 1 290 ? -3.569 -58.985 -96.437 1.00 14.05 291 PRO B CA 1
ATOM 5847 C C . PRO B 1 290 ? -2.346 -59.816 -96.806 1.00 12.81 291 PRO B C 1
ATOM 5848 O O . PRO B 1 290 ? -1.284 -59.702 -96.201 1.00 12.98 291 PRO B O 1
ATOM 5852 N N . LEU B 1 291 ? -2.502 -60.668 -97.808 1.00 13.80 292 LEU B N 1
ATOM 5853 C CA . LEU B 1 291 ? -1.345 -61.371 -98.343 1.00 15.15 292 LEU B CA 1
ATOM 5854 C C . LEU B 1 291 ? -1.612 -61.568 -99.822 1.00 15.13 292 LEU B C 1
ATOM 5855 O O . LEU B 1 291 ? -2.661 -62.107 -100.205 1.00 13.62 292 LEU B O 1
ATOM 5860 N N . ILE B 1 292 ? -0.688 -61.054 -100.626 1.00 14.94 293 ILE B N 1
ATOM 5861 C CA . ILE B 1 292 ? -0.760 -61.109 -102.070 1.00 11.89 293 ILE B CA 1
ATOM 5862 C C . ILE B 1 292 ? 0.567 -61.666 -102.548 1.00 14.49 293 ILE B C 1
ATOM 5863 O O . ILE B 1 292 ? 1.623 -61.275 -102.037 1.00 14.33 293 ILE B O 1
ATOM 5868 N N . VAL B 1 293 ? 0.513 -62.594 -103.501 1.00 13.89 294 VAL B N 1
ATOM 5869 C CA . VAL B 1 293 ? 1.706 -63.086 -104.178 1.00 14.88 294 VAL B CA 1
ATOM 5870 C C . VAL B 1 293 ? 1.561 -62.732 -105.651 1.00 16.44 294 VAL B C 1
ATOM 5871 O O . VAL B 1 293 ? 0.497 -62.968 -106.241 1.00 15.15 294 VAL B O 1
ATOM 5875 N N . TRP B 1 294 ? 2.607 -62.135 -106.230 1.00 15.78 295 TRP B N 1
ATOM 5876 C CA . TRP B 1 294 ? 2.514 -61.542 -107.564 1.00 16.34 295 TRP B CA 1
ATOM 5877 C C . TRP B 1 294 ? 3.837 -61.725 -108.294 1.00 18.60 295 TRP B C 1
ATOM 5878 O O . TRP B 1 294 ? 4.899 -61.686 -107.666 1.00 15.59 295 TRP B O 1
ATOM 5889 N N . GLY B 1 295 ? 3.772 -61.941 -109.604 1.00 17.22 296 GLY B N 1
ATOM 5890 C CA . GLY B 1 295 ? 4.966 -61.949 -110.425 1.00 17.32 296 GLY B CA 1
ATOM 5891 C C . GLY B 1 295 ? 4.810 -62.838 -111.642 1.00 25.00 296 GLY B C 1
ATOM 5892 O O . GLY B 1 295 ? 3.922 -63.672 -111.741 1.00 20.96 296 GLY B O 1
ATOM 5893 N N . LYS B 1 296 ? 5.703 -62.640 -112.613 1.00 32.74 297 LYS B N 1
ATOM 5894 C CA . LYS B 1 296 ? 5.641 -63.445 -113.830 1.00 27.67 297 LYS B CA 1
ATOM 5895 C C . LYS B 1 296 ? 5.810 -64.926 -113.471 1.00 31.70 297 LYS B C 1
ATOM 5896 O O . LYS B 1 296 ? 6.705 -65.309 -112.708 1.00 31.56 297 LYS B O 1
ATOM 5898 N N . GLY B 1 297 ? 4.922 -65.757 -113.990 1.00 31.25 298 GLY B N 1
ATOM 5899 C CA . GLY B 1 297 ? 4.837 -67.137 -113.562 1.00 31.94 298 GLY B CA 1
ATOM 5900 C C . GLY B 1 297 ? 3.736 -67.413 -112.556 1.00 31.25 298 GLY B C 1
ATOM 5901 O O . GLY B 1 297 ? 3.282 -68.560 -112.454 1.00 32.06 298 GLY B O 1
ATOM 5902 N N . ILE B 1 298 ? 3.297 -66.391 -111.821 1.00 25.24 299 ILE B N 1
ATOM 5903 C CA . ILE B 1 298 ? 2.151 -66.485 -110.916 1.00 22.60 299 ILE B CA 1
ATOM 5904 C C . ILE B 1 298 ? 0.909 -66.191 -111.745 1.00 22.74 299 ILE B C 1
ATOM 5905 O O . ILE B 1 298 ? 0.733 -65.070 -112.221 1.00 21.93 299 ILE B O 1
ATOM 5910 N N . GLU B 1 299 ? 0.067 -67.197 -111.967 1.00 22.14 300 GLU B N 1
ATOM 5911 C CA . GLU B 1 299 ? -1.132 -66.967 -112.756 1.00 22.02 300 GLU B CA 1
ATOM 5912 C C . GLU B 1 299 ? -2.014 -65.922 -112.067 1.00 24.88 300 GLU B C 1
ATOM 5913 O O . GLU B 1 299 ? -2.050 -65.813 -110.840 1.00 24.73 300 GLU B O 1
ATOM 5915 N N A SER B 1 300 ? -2.732 -65.155 -112.881 0.47 23.60 301 SER B N 1
ATOM 5916 N N B SER B 1 300 ? -2.728 -65.147 -112.880 0.53 23.60 301 SER B N 1
ATOM 5917 C CA A SER B 1 300 ? -3.556 -64.065 -112.395 0.47 22.24 301 SER B CA 1
ATOM 5918 C CA B SER B 1 300 ? -3.550 -64.063 -112.374 0.53 22.24 301 SER B CA 1
ATOM 5919 C C A SER B 1 300 ? -4.920 -64.569 -111.930 0.47 22.14 301 SER B C 1
ATOM 5920 C C B SER B 1 300 ? -4.921 -64.566 -111.933 0.53 22.14 301 SER B C 1
ATOM 5921 O O A SER B 1 300 ? -5.310 -65.721 -112.161 0.47 21.62 301 SER B O 1
ATOM 5922 O O B SER B 1 300 ? -5.314 -65.713 -112.180 0.53 21.62 301 SER B O 1
ATOM 5927 N N . ASN B 1 301 ? -5.645 -63.672 -111.260 1.00 18.25 302 ASN B N 1
ATOM 5928 C CA . ASN B 1 301 ? -7.043 -63.870 -110.899 1.00 20.61 302 ASN B CA 1
ATOM 5929 C C . ASN B 1 301 ? -7.266 -65.082 -110.018 1.00 23.79 302 ASN B C 1
ATOM 5930 O O . ASN B 1 301 ? -8.317 -65.722 -110.114 1.00 19.56 302 ASN B O 1
ATOM 5935 N N . GLN B 1 302 ? -6.310 -65.387 -109.138 1.00 19.59 303 GLN B N 1
ATOM 5936 C CA . GLN B 1 302 ? -6.470 -66.476 -108.183 1.00 17.29 303 GLN B CA 1
ATOM 5937 C C . GLN B 1 302 ? -6.859 -65.951 -106.806 1.00 17.47 303 GLN B C 1
ATOM 5938 O O . GLN B 1 302 ? -6.352 -64.921 -106.354 1.00 17.77 303 GLN B O 1
ATOM 5944 N N . VAL B 1 303 ? -7.759 -66.663 -106.142 1.00 18.29 304 VAL B N 1
ATOM 5945 C CA . VAL B 1 303 ? -8.137 -66.339 -104.773 1.00 19.47 304 VAL B CA 1
ATOM 5946 C C . VAL B 1 303 ? -7.962 -67.604 -103.954 1.00 24.93 304 VAL B C 1
ATOM 5947 O O . VAL B 1 303 ? -8.466 -68.668 -104.336 1.00 22.36 304 VAL B O 1
ATOM 5951 N N . ASN B 1 304 ? -7.231 -67.491 -102.845 1.00 15.13 305 ASN B N 1
ATOM 5952 C CA . ASN B 1 304 ? -6.866 -68.636 -102.025 1.00 20.26 305 ASN B CA 1
ATOM 5953 C C . ASN B 1 304 ? -7.551 -68.524 -100.666 1.00 16.83 305 ASN B C 1
ATOM 5954 O O . ASN B 1 304 ? -7.466 -67.490 -99.998 1.00 15.75 305 ASN B O 1
ATOM 5959 N N . ASN B 1 305 ? -8.234 -69.593 -100.258 1.00 19.40 306 ASN B N 1
ATOM 5960 C CA . ASN B 1 305 ? -8.937 -69.596 -98.979 1.00 20.13 306 ASN B CA 1
ATOM 5961 C C . ASN B 1 305 ? -8.398 -70.657 -98.035 1.00 19.74 306 ASN B C 1
ATOM 5962 O O . ASN B 1 305 ? -9.134 -71.155 -97.185 1.00 22.15 306 ASN B O 1
ATOM 5967 N N . GLU B 1 306 ? -7.129 -71.016 -98.182 1.00 17.37 307 GLU B N 1
ATOM 5968 C CA . GLU B 1 306 ? -6.496 -71.973 -97.287 1.00 16.56 307 GLU B CA 1
ATOM 5969 C C . GLU B 1 306 ? -5.801 -71.254 -96.130 1.00 17.94 307 GLU B C 1
ATOM 5970 O O . GLU B 1 306 ? -5.378 -70.106 -96.258 1.00 16.68 307 GLU B O 1
ATOM 5976 N N . LEU B 1 307 ? -5.645 -71.960 -95.005 1.00 14.12 308 LEU B N 1
ATOM 5977 C CA . LEU B 1 307 ? -4.922 -71.380 -93.876 1.00 15.22 308 LEU B CA 1
ATOM 5978 C C . LEU B 1 307 ? -3.450 -71.171 -94.220 1.00 12.58 308 LEU B C 1
ATOM 5979 O O . LEU B 1 307 ? -2.770 -72.124 -94.608 1.00 14.88 308 LEU B O 1
ATOM 5984 N N . VAL B 1 308 ? -2.954 -69.942 -94.005 1.00 10.81 309 VAL B N 1
ATOM 5985 C CA . VAL B 1 308 ? -1.551 -69.573 -94.155 1.00 11.51 309 VAL B CA 1
ATOM 5986 C C . VAL B 1 308 ? -1.167 -68.791 -92.903 1.00 15.76 309 VAL B C 1
ATOM 5987 O O . VAL B 1 308 ? -1.935 -67.948 -92.433 1.00 15.09 309 VAL B O 1
ATOM 5991 N N . SER B 1 309 ? 0.007 -69.075 -92.356 1.00 16.09 310 SER B N 1
ATOM 5992 C CA . SER B 1 309 ? 0.580 -68.286 -91.266 1.00 12.61 310 SER B CA 1
ATOM 5993 C C . SER B 1 309 ? 1.757 -67.502 -91.832 1.00 12.76 310 SER B C 1
ATOM 5994 O O . SER B 1 309 ? 2.400 -67.955 -92.772 1.00 13.15 310 SER B O 1
ATOM 5997 N N . LEU B 1 310 ? 2.101 -66.359 -91.222 1.00 13.45 311 LEU B N 1
ATOM 5998 C CA . LEU B 1 310 ? 3.209 -65.585 -91.789 1.00 12.00 311 LEU B CA 1
ATOM 5999 C C . LEU B 1 310 ? 4.538 -66.316 -91.651 1.00 13.05 311 LEU B C 1
ATOM 6000 O O . LEU B 1 310 ? 5.507 -65.963 -92.338 1.00 15.09 311 LEU B O 1
ATOM 6005 N N . ILE B 1 311 ? 4.619 -67.330 -90.791 1.00 13.33 312 ILE B N 1
ATOM 6006 C CA . ILE B 1 311 ? 5.873 -68.072 -90.712 1.00 12.64 312 ILE B CA 1
ATOM 6007 C C . ILE B 1 311 ? 6.003 -68.989 -91.921 1.00 14.01 312 ILE B C 1
ATOM 6008 O O . ILE B 1 311 ? 7.007 -69.684 -92.046 1.00 14.26 312 ILE B O 1
ATOM 6013 N N . ASP B 1 312 ? 4.984 -69.016 -92.796 1.00 13.02 313 ASP B N 1
ATOM 6014 C CA . ASP B 1 312 ? 5.014 -69.827 -94.002 1.00 13.59 313 ASP B CA 1
ATOM 6015 C C . ASP B 1 312 ? 5.721 -69.106 -95.142 1.00 15.86 313 ASP B C 1
ATOM 6016 O O . ASP B 1 312 ? 6.085 -69.740 -96.156 1.00 15.49 313 ASP B O 1
ATOM 6021 N N . VAL B 1 313 ? 5.881 -67.786 -95.019 1.00 12.13 314 VAL B N 1
ATOM 6022 C CA . VAL B 1 313 ? 6.429 -67.009 -96.126 1.00 14.81 314 VAL B CA 1
ATOM 6023 C C . VAL B 1 313 ? 7.889 -67.384 -96.362 1.00 15.47 314 VAL B C 1
ATOM 6024 O O . VAL B 1 313 ? 8.310 -67.578 -97.510 1.00 16.27 314 VAL B O 1
ATOM 6028 N N . MET B 1 314 ? 8.665 -67.563 -95.284 1.00 13.76 315 MET B N 1
ATOM 6029 C CA . MET B 1 314 ? 10.064 -67.967 -95.462 1.00 14.59 315 MET B CA 1
ATOM 6030 C C . MET B 1 314 ? 10.206 -69.311 -96.171 1.00 13.87 315 MET B C 1
ATOM 6031 O O . MET B 1 314 ? 10.884 -69.382 -97.211 1.00 15.15 315 MET B O 1
ATOM 6036 N N . PRO B 1 315 ? 9.623 -70.403 -95.686 1.00 16.40 316 PRO B N 1
ATOM 6037 C CA . PRO B 1 315 ? 9.819 -71.670 -96.417 1.00 14.03 316 PRO B CA 1
ATOM 6038 C C . PRO B 1 315 ? 9.277 -71.609 -97.844 1.00 17.90 316 PRO B C 1
ATOM 6039 O O . PRO B 1 315 ? 9.859 -72.210 -98.749 1.00 17.17 316 PRO B O 1
ATOM 6043 N N . THR B 1 316 ? 8.190 -70.867 -98.086 1.00 16.09 317 THR B N 1
ATOM 6044 C CA . THR B 1 316 ? 7.671 -70.780 -99.441 1.00 13.99 317 THR B CA 1
ATOM 6045 C C . THR B 1 316 ? 8.659 -70.057 -100.344 1.00 16.61 317 THR B C 1
ATOM 6046 O O . THR B 1 316 ? 8.839 -70.440 -101.510 1.00 19.96 317 THR B O 1
ATOM 6050 N N . THR B 1 317 ? 9.319 -69.019 -99.807 1.00 14.08 318 THR B N 1
ATOM 6051 C CA . THR B 1 317 ? 10.341 -68.281 -100.555 1.00 14.98 318 THR B CA 1
ATOM 6052 C C . THR B 1 317 ? 11.537 -69.177 -100.859 1.00 19.57 318 THR B C 1
ATOM 6053 O O . THR B 1 317 ? 12.004 -69.239 -102.002 1.00 20.93 318 THR B O 1
ATOM 6057 N N . LEU B 1 318 ? 12.046 -69.890 -99.845 1.00 16.13 319 LEU B N 1
ATOM 6058 C CA . LEU B 1 318 ? 13.123 -70.853 -100.077 1.00 17.90 319 LEU B CA 1
ATOM 6059 C C . LEU B 1 318 ? 12.754 -71.817 -101.200 1.00 19.68 319 LEU B C 1
ATOM 6060 O O . LEU B 1 318 ? 13.541 -72.048 -102.126 1.00 18.85 319 LEU B O 1
ATOM 6065 N N . ASP B 1 319 ? 11.542 -72.370 -101.141 1.00 17.20 320 ASP B N 1
ATOM 6066 C CA . ASP B 1 319 ? 11.127 -73.321 -102.170 1.00 19.98 320 ASP B CA 1
ATOM 6067 C C . ASP B 1 319 ? 11.079 -72.664 -103.544 1.00 21.85 320 ASP B C 1
ATOM 6068 O O . ASP B 1 319 ? 11.524 -73.255 -104.533 1.00 22.36 320 ASP B O 1
ATOM 6073 N N . LEU B 1 320 ? 10.561 -71.437 -103.624 1.00 21.67 321 LEU B N 1
ATOM 6074 C CA . LEU B 1 320 ? 10.506 -70.719 -104.898 1.00 24.33 321 LEU B CA 1
ATOM 6075 C C . LEU B 1 320 ? 11.888 -70.555 -105.525 1.00 26.26 321 LEU B C 1
ATOM 6076 O O . LEU B 1 320 ? 12.021 -70.588 -106.752 1.00 28.05 321 LEU B O 1
ATOM 6081 N N . VAL B 1 321 ? 12.926 -70.328 -104.721 1.00 19.35 322 VAL B N 1
ATOM 6082 C CA . VAL B 1 321 ? 14.249 -70.087 -105.290 1.00 23.59 322 VAL B CA 1
ATOM 6083 C C . VAL B 1 321 ? 15.096 -71.350 -105.294 1.00 23.83 322 VAL B C 1
ATOM 6084 O O . VAL B 1 321 ? 16.320 -71.270 -105.452 1.00 25.46 322 VAL B O 1
ATOM 6088 N N . GLY B 1 322 ? 14.472 -72.515 -105.103 1.00 22.57 323 GLY B N 1
ATOM 6089 C CA . GLY B 1 322 ? 15.118 -73.790 -105.345 1.00 27.52 323 GLY B CA 1
ATOM 6090 C C . GL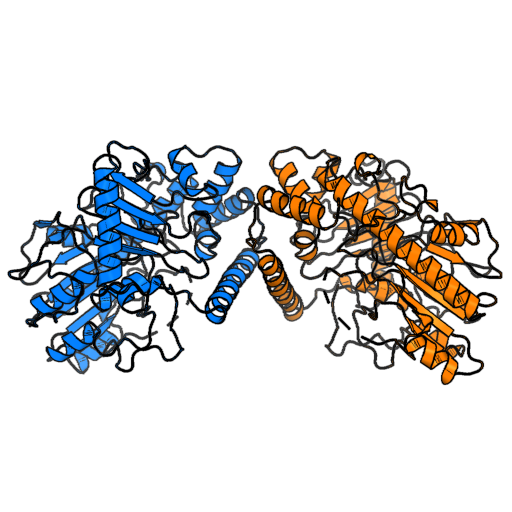Y B 1 322 ? 15.813 -74.405 -104.158 1.00 24.54 323 GLY B C 1
ATOM 6091 O O . GLY B 1 322 ? 16.611 -75.328 -104.347 1.00 21.47 323 GLY B O 1
ATOM 6092 N N . LEU B 1 323 ? 15.550 -73.930 -102.941 1.00 20.86 324 LEU B N 1
ATOM 6093 C CA . LEU B 1 323 ? 16.227 -74.465 -101.770 1.00 21.62 324 LEU B CA 1
ATOM 6094 C C . LEU B 1 323 ? 15.303 -75.418 -101.021 1.00 24.32 324 LEU B C 1
ATOM 6095 O O . LEU B 1 323 ? 14.087 -75.236 -100.986 1.00 21.99 324 LEU B O 1
ATOM 6100 N N . LYS B 1 324 ? 15.901 -76.432 -100.415 1.00 20.16 325 LYS B N 1
ATOM 6101 C CA . LYS B 1 324 ? 15.173 -77.312 -99.520 1.00 23.17 325 LYS B CA 1
ATOM 6102 C C . LYS B 1 324 ? 14.957 -76.605 -98.185 1.00 20.64 325 LYS B C 1
ATOM 6103 O O . LYS B 1 324 ? 15.832 -75.888 -97.698 1.00 22.54 325 LYS B O 1
ATOM 6106 N N . VAL B 1 325 ? 13.793 -76.815 -97.592 1.00 20.72 326 VAL B N 1
ATOM 6107 C CA . VAL B 1 325 ? 13.509 -76.243 -96.277 1.00 19.28 326 VAL B CA 1
ATOM 6108 C C . VAL B 1 325 ? 13.977 -77.231 -95.213 1.00 18.28 326 VAL B C 1
ATOM 6109 O O . VAL B 1 325 ? 13.556 -78.391 -95.261 1.00 17.30 326 VAL B O 1
ATOM 6113 N N . PRO B 1 326 ? 14.796 -76.834 -94.237 1.00 20.67 327 PRO B N 1
ATOM 6114 C CA . PRO B 1 326 ? 15.189 -77.783 -93.183 1.00 19.07 327 PRO B CA 1
ATOM 6115 C C . PRO B 1 326 ? 13.977 -78.297 -92.416 1.00 19.38 327 PRO B C 1
ATOM 6116 O O . PRO B 1 326 ? 12.933 -77.637 -92.330 1.00 19.04 327 PRO B O 1
ATOM 6120 N N . ASP B 1 327 ? 14.129 -79.502 -91.850 1.00 19.82 328 ASP B N 1
ATOM 6121 C CA . ASP B 1 327 ? 13.043 -80.104 -91.078 1.00 19.51 328 ASP B CA 1
ATOM 6122 C C . ASP B 1 327 ? 12.645 -79.262 -89.867 1.00 16.07 328 ASP B C 1
ATOM 6123 O O . ASP B 1 327 ? 11.475 -79.297 -89.455 1.00 19.81 328 ASP B O 1
ATOM 6128 N N . TYR B 1 328 ? 13.584 -78.519 -89.270 1.00 16.68 329 TYR B N 1
ATOM 6129 C CA . TYR B 1 328 ? 13.247 -77.770 -88.054 1.00 18.28 329 TYR B CA 1
ATOM 6130 C C . TYR B 1 328 ? 12.222 -76.663 -88.310 1.00 18.67 329 TYR B C 1
ATOM 6131 O O . TYR B 1 328 ? 11.518 -76.244 -87.379 1.00 15.75 329 TYR B O 1
ATOM 6140 N N . VAL B 1 329 ? 12.147 -76.146 -89.535 1.00 16.28 330 VAL B N 1
ATOM 6141 C CA . VAL B 1 329 ? 11.317 -74.964 -89.773 1.00 16.62 330 VAL B CA 1
ATOM 6142 C C . VAL B 1 329 ? 9.858 -75.292 -89.494 1.00 16.21 330 VAL B C 1
ATOM 6143 O O . VAL B 1 329 ? 9.326 -76.283 -90.008 1.00 15.86 330 VAL B O 1
ATOM 6147 N N . GLU B 1 330 ? 9.192 -74.445 -88.688 1.00 15.59 331 GLU B N 1
ATOM 6148 C CA . GLU B 1 330 ? 7.775 -74.659 -88.349 1.00 15.95 331 GLU B CA 1
ATOM 6149 C C . GLU B 1 330 ? 6.814 -74.212 -89.455 1.00 17.48 331 GLU B C 1
ATOM 6150 O O . GLU B 1 330 ? 5.702 -74.745 -89.557 1.00 16.28 331 GLU B O 1
ATOM 6156 N N . GLY B 1 331 ? 7.189 -73.215 -90.262 1.00 15.70 332 GLY B N 1
ATOM 6157 C CA . GLY B 1 331 ? 6.315 -72.780 -91.330 1.00 11.88 332 GLY B CA 1
ATOM 6158 C C . GLY B 1 331 ? 6.166 -73.835 -92.416 1.00 14.43 332 GLY B C 1
ATOM 6159 O O . GLY B 1 331 ? 7.003 -74.732 -92.567 1.00 15.19 332 GLY B O 1
ATOM 6160 N N . HIS B 1 332 ? 5.050 -73.740 -93.153 1.00 13.42 333 HIS B N 1
ATOM 6161 C CA . HIS B 1 332 ? 4.693 -74.622 -94.261 1.00 14.64 333 HIS B CA 1
ATOM 6162 C C . HIS B 1 332 ? 4.967 -73.933 -95.594 1.00 17.49 333 HIS B C 1
ATOM 6163 O O . HIS B 1 332 ? 4.859 -72.711 -95.695 1.00 17.04 333 HIS B O 1
ATOM 6170 N N . ILE B 1 333 ? 5.293 -74.726 -96.629 1.00 14.54 334 ILE B N 1
ATOM 6171 C CA . ILE B 1 333 ? 5.276 -74.227 -98.013 1.00 17.20 334 ILE B CA 1
ATOM 6172 C C . ILE B 1 333 ? 3.822 -74.132 -98.457 1.00 16.45 334 ILE B C 1
ATOM 6173 O O . ILE B 1 333 ? 3.069 -75.106 -98.324 1.00 16.14 334 ILE B O 1
ATOM 6178 N N . PHE B 1 334 ? 3.378 -72.949 -98.933 1.00 18.20 335 PHE B N 1
ATOM 6179 C CA . PHE B 1 334 ? 1.946 -72.813 -99.244 1.00 18.47 335 PHE B CA 1
ATOM 6180 C C . PHE B 1 334 ? 1.659 -72.654 -100.736 1.00 21.48 335 PHE B C 1
ATOM 6181 O O . PHE B 1 334 ? 0.493 -72.539 -101.137 1.00 17.77 335 PHE B O 1
ATOM 6189 N N . LEU B 1 335 ? 2.680 -72.683 -101.567 1.00 20.07 336 LEU B N 1
ATOM 6190 C CA . LEU B 1 335 ? 2.528 -72.476 -102.993 1.00 20.63 336 LEU B CA 1
ATOM 6191 C C . LEU B 1 335 ? 3.353 -73.520 -103.733 1.00 24.54 336 LEU B C 1
ATOM 6192 O O . LEU B 1 335 ? 4.491 -73.809 -103.340 1.00 24.68 336 LEU B O 1
ATOM 6197 N N . GLY B 1 336 ? 2.764 -74.108 -104.774 1.00 23.31 337 GLY B N 1
ATOM 6198 C CA . GLY B 1 336 ? 3.470 -74.980 -105.702 1.00 22.86 337 GLY B CA 1
ATOM 6199 C C . GLY B 1 336 ? 3.342 -76.456 -105.345 1.00 22.36 337 GLY B C 1
ATOM 6200 O O . GLY B 1 336 ? 2.642 -76.859 -104.409 1.00 20.46 337 GLY B O 1
ATOM 6201 N N . LYS B 1 337 ? 4.040 -77.293 -106.128 1.00 21.59 338 LYS B N 1
ATOM 6202 C CA . LYS B 1 337 ? 3.845 -78.729 -105.964 1.00 21.89 338 LYS B CA 1
ATOM 6203 C C . LYS B 1 337 ? 4.231 -79.200 -104.571 1.00 19.47 338 LYS B C 1
ATOM 6204 O O . LYS B 1 337 ? 3.682 -80.188 -104.089 1.00 21.54 338 LYS B O 1
ATOM 6210 N N . ASN B 1 338 ? 5.149 -78.511 -103.904 1.00 21.57 339 ASN B N 1
ATOM 6211 C CA . ASN B 1 338 ? 5.612 -78.962 -102.597 1.00 20.89 339 ASN B CA 1
ATOM 6212 C C . ASN B 1 338 ? 4.769 -78.399 -101.448 1.00 20.98 339 ASN B C 1
ATOM 6213 O O . ASN B 1 338 ? 5.160 -78.522 -100.280 1.00 17.69 339 ASN B O 1
ATOM 6218 N N . LYS B 1 339 ? 3.626 -77.801 -101.740 1.00 18.57 340 LYS B N 1
ATOM 6219 C CA . LYS B 1 339 ? 2.875 -77.186 -100.653 1.00 23.45 340 LYS B CA 1
ATOM 6220 C C . LYS B 1 339 ? 2.379 -78.236 -99.651 1.00 23.46 340 LYS B C 1
ATOM 6221 O O . LYS B 1 339 ? 2.125 -79.398 -99.989 1.00 20.00 340 LYS B O 1
ATOM 6227 N N . GLN B 1 340 ? 2.258 -77.813 -98.389 1.00 19.48 341 GLN B N 1
ATOM 6228 C CA . GLN B 1 340 ? 1.842 -78.685 -97.294 1.00 19.23 341 GLN B CA 1
ATOM 6229 C C . GLN B 1 340 ? 0.690 -77.984 -96.603 1.00 20.13 341 GLN B C 1
ATOM 6230 O O . GLN B 1 340 ? 0.888 -76.929 -96.004 1.00 17.46 341 GLN B O 1
ATOM 6236 N N . LYS B 1 341 ? -0.504 -78.548 -96.718 1.00 15.04 342 LYS B N 1
ATOM 6237 C CA . LYS B 1 341 ? -1.684 -77.895 -96.165 1.00 17.62 342 LYS B CA 1
ATOM 6238 C C . LYS B 1 341 ? -1.579 -77.814 -94.647 1.00 16.94 342 LYS B C 1
ATOM 6239 O O . LYS B 1 341 ? -1.025 -78.708 -94.001 1.00 16.47 342 LYS B O 1
ATOM 6243 N N . ARG B 1 342 ? -2.163 -76.752 -94.065 1.00 14.93 343 ARG B N 1
ATOM 6244 C CA . ARG B 1 342 ? -2.283 -76.613 -92.618 1.00 16.28 343 ARG B CA 1
ATOM 6245 C C . ARG B 1 342 ? -3.647 -77.083 -92.141 1.00 17.75 343 ARG B C 1
ATOM 6246 O O . ARG B 1 342 ? -4.665 -76.821 -92.789 1.00 18.98 343 ARG B O 1
ATOM 6254 N N . ASP B 1 343 ? -3.669 -77.712 -90.966 1.00 16.33 344 ASP B N 1
ATOM 6255 C CA . ASP B 1 343 ? -4.902 -77.900 -90.217 1.00 16.17 344 ASP B CA 1
ATOM 6256 C C . ASP B 1 343 ? -5.209 -76.722 -89.312 1.00 18.25 344 ASP B C 1
ATOM 6257 O O . ASP B 1 343 ? -6.389 -76.435 -89.035 1.00 14.63 344 ASP B O 1
ATOM 6262 N N . TYR B 1 344 ? -4.163 -76.071 -88.807 1.00 14.13 345 TYR B N 1
ATOM 6263 C CA . TYR B 1 344 ? -4.305 -74.983 -87.852 1.00 12.66 345 TYR B CA 1
ATOM 6264 C C . TYR B 1 344 ? -3.272 -73.889 -88.108 1.00 16.22 345 TYR B C 1
ATOM 6265 O O . TYR B 1 344 ? -2.217 -74.129 -88.699 1.00 16.24 345 TYR B O 1
ATOM 6274 N N . ILE B 1 345 ? -3.579 -72.681 -87.616 1.00 14.78 346 ILE B N 1
ATOM 6275 C CA . ILE B 1 345 ? -2.563 -71.667 -87.327 1.00 14.77 346 ILE B CA 1
ATOM 6276 C C . ILE B 1 345 ? -2.590 -71.381 -85.827 1.00 12.53 346 ILE B C 1
ATOM 6277 O O . ILE B 1 345 ? -3.552 -71.706 -85.120 1.00 14.81 346 ILE B O 1
ATOM 6282 N N . TYR B 1 346 ? -1.518 -70.750 -85.346 1.00 11.06 347 TYR B N 1
ATOM 6283 C CA . TYR B 1 346 ? -1.280 -70.536 -83.924 1.00 10.13 347 TYR B CA 1
ATOM 6284 C C . TYR B 1 346 ? -0.804 -69.112 -83.714 1.00 15.09 347 TYR B C 1
ATOM 6285 O O . TYR B 1 346 ? -0.194 -68.511 -84.606 1.00 14.39 347 TYR B O 1
ATOM 6294 N N . ALA B 1 347 ? -1.052 -68.582 -82.523 1.00 12.56 348 ALA B N 1
ATOM 6295 C CA . ALA B 1 347 ? -0.528 -67.252 -82.257 1.00 12.78 348 ALA B CA 1
ATOM 6296 C C . ALA B 1 347 ? -0.374 -67.099 -80.763 1.00 12.45 348 ALA B C 1
ATOM 6297 O O . ALA B 1 347 ? -0.932 -67.878 -79.978 1.00 11.65 348 ALA B O 1
ATOM 6299 N N . HIS B 1 348 ? 0.381 -66.067 -80.375 1.00 13.28 349 HIS B N 1
ATOM 6300 C CA . HIS B 1 348 ? 0.659 -65.850 -78.963 1.00 11.87 349 HIS B CA 1
ATOM 6301 C C . HIS B 1 348 ? 0.642 -64.360 -78.650 1.00 11.77 349 HIS B C 1
ATOM 6302 O O . HIS B 1 348 ? 0.778 -63.491 -79.533 1.00 12.77 349 HIS B O 1
ATOM 6309 N N . LYS B 1 349 ? 0.475 -64.105 -77.361 1.00 11.50 350 LYS B N 1
ATOM 6310 C CA . LYS B 1 349 ? 0.581 -62.794 -76.740 1.00 10.75 350 LYS B CA 1
ATOM 6311 C C . LYS B 1 349 ? 1.286 -63.011 -75.402 1.00 13.49 350 LYS B C 1
ATOM 6312 O O . LYS B 1 349 ? 0.814 -63.779 -74.558 1.00 12.98 350 LYS B O 1
ATOM 6318 N N . ASP B 1 350 ? 2.415 -62.340 -75.210 1.00 13.18 351 ASP B N 1
ATOM 6319 C CA . ASP B 1 350 ? 3.197 -62.464 -73.990 1.00 10.99 351 ASP B CA 1
ATOM 6320 C C . ASP B 1 350 ? 3.325 -61.026 -73.487 1.00 17.78 351 ASP B C 1
ATOM 6321 O O . ASP B 1 350 ? 2.287 -60.352 -73.420 1.00 14.66 351 ASP B O 1
ATOM 6326 N N . ARG B 1 351 ? 4.446 -60.606 -72.902 1.00 14.37 352 ARG B N 1
ATOM 6327 C CA . ARG B 1 351 ? 4.529 -59.193 -72.536 1.00 16.61 352 ARG B CA 1
ATOM 6328 C C . ARG B 1 351 ? 4.436 -58.322 -73.786 1.00 12.72 352 ARG B C 1
ATOM 6329 O O . ARG B 1 351 ? 5.027 -58.643 -74.832 1.00 13.59 352 ARG B O 1
ATOM 6337 N N . THR B 1 352 ? 3.665 -57.231 -73.681 1.00 12.77 353 THR B N 1
ATOM 6338 C CA . THR B 1 352 ? 3.562 -56.204 -74.726 1.00 14.76 353 THR B CA 1
ATOM 6339 C C . THR B 1 352 ? 3.812 -54.845 -74.063 1.00 17.86 353 THR B C 1
ATOM 6340 O O . THR B 1 352 ? 2.974 -54.342 -73.307 1.00 16.78 353 THR B O 1
ATOM 6344 N N . ASP B 1 353 ? 4.993 -54.306 -74.316 1.00 15.14 354 ASP B N 1
ATOM 6345 C CA . ASP B 1 353 ? 5.641 -53.111 -73.776 1.00 16.21 354 ASP B CA 1
ATOM 6346 C C . ASP B 1 353 ? 5.900 -53.175 -72.275 1.00 18.82 354 ASP B C 1
ATOM 6347 O O . ASP B 1 353 ? 6.802 -53.914 -71.883 1.00 25.36 354 ASP B O 1
ATOM 6352 N N . GLU B 1 354 ? 4.893 -52.918 -71.472 1.00 19.74 355 GLU B N 1
ATOM 6353 C CA . GLU B 1 354 ? 5.038 -52.999 -70.028 1.00 16.85 355 GLU B CA 1
ATOM 6354 C C . GLU B 1 354 ? 3.955 -53.897 -69.508 1.00 16.26 355 GLU B C 1
ATOM 6355 O O . GLU B 1 354 ? 3.963 -54.261 -68.321 1.00 17.30 355 GLU B O 1
ATOM 6361 N N . THR B 1 355 ? 3.047 -54.306 -70.377 1.00 13.96 356 THR B N 1
ATOM 6362 C CA . THR B 1 355 ? 1.833 -55.002 -69.965 1.00 15.07 356 THR B CA 1
ATOM 6363 C C . THR B 1 355 ? 2.119 -56.495 -70.011 1.00 16.64 356 THR B C 1
ATOM 6364 O O . THR B 1 355 ? 2.336 -57.049 -71.090 1.00 16.61 356 THR B O 1
ATOM 6368 N N . ASP B 1 356 ? 2.113 -57.155 -68.856 1.00 15.21 357 ASP B N 1
ATOM 6369 C CA . ASP B 1 356 ? 2.391 -58.584 -68.851 1.00 15.34 357 ASP B CA 1
ATOM 6370 C C . ASP B 1 356 ? 1.116 -59.362 -69.176 1.00 18.49 357 ASP B C 1
ATOM 6371 O O . ASP B 1 356 ? 0.018 -59.007 -68.740 1.00 19.19 357 ASP B O 1
ATOM 6376 N N . ASP B 1 357 ? 1.264 -60.427 -69.946 1.00 15.03 358 ASP B N 1
ATOM 6377 C CA . ASP B 1 357 ? 0.117 -61.255 -70.261 1.00 13.89 358 ASP B CA 1
ATOM 6378 C C . ASP B 1 357 ? 0.668 -62.570 -70.750 1.00 15.54 358 ASP B C 1
ATOM 6379 O O . ASP B 1 357 ? 1.888 -62.736 -70.917 1.00 14.66 358 ASP B O 1
ATOM 6384 N N . ARG B 1 358 ? -0.253 -63.518 -70.916 1.00 13.05 359 ARG B N 1
ATOM 6385 C CA . ARG B 1 358 ? 0.076 -64.851 -71.423 1.00 13.37 359 ARG B CA 1
ATOM 6386 C C . ARG B 1 358 ? -1.198 -65.430 -72.053 1.00 11.95 359 ARG B C 1
ATOM 6387 O O . ARG B 1 358 ? -2.079 -65.912 -71.333 1.00 13.25 359 ARG B O 1
ATOM 6395 N N . VAL B 1 359 ? -1.275 -65.365 -73.394 1.00 12.10 360 VAL B N 1
ATOM 6396 C CA . VAL B 1 359 ? -2.440 -65.760 -74.178 1.00 13.28 360 VAL B CA 1
ATOM 6397 C C . VAL B 1 359 ? -1.959 -66.588 -75.364 1.00 11.81 360 VAL B C 1
ATOM 6398 O O . VAL B 1 359 ? -0.933 -66.285 -75.981 1.00 13.06 360 VAL B O 1
ATOM 6402 N N . ARG B 1 360 ? -2.721 -67.608 -75.718 1.00 12.71 361 ARG B N 1
ATOM 6403 C CA . ARG B 1 360 ? -2.378 -68.432 -76.867 1.00 11.46 361 ARG B CA 1
ATOM 6404 C C . ARG B 1 360 ? -3.632 -68.630 -77.698 1.00 14.32 361 ARG B C 1
ATOM 6405 O O . ARG B 1 360 ? -4.750 -68.630 -77.178 1.00 15.44 361 ARG B O 1
ATOM 6413 N N . ALA B 1 361 ? -3.446 -68.841 -78.990 1.00 16.15 362 ALA B N 1
ATOM 6414 C CA . ALA B 1 361 ? -4.592 -69.055 -79.855 1.00 12.11 362 ALA B CA 1
ATOM 6415 C C . ALA B 1 361 ? -4.293 -70.183 -80.816 1.00 11.26 362 ALA B C 1
ATOM 6416 O O . ALA B 1 361 ? -3.155 -70.356 -81.242 1.00 14.96 362 ALA B O 1
ATOM 6418 N N . VAL B 1 362 ? -5.345 -70.937 -81.150 1.00 13.11 363 VAL B N 1
ATOM 6419 C CA . VAL B 1 362 ? -5.333 -71.951 -82.202 1.00 12.13 363 VAL B CA 1
ATOM 6420 C C . VAL B 1 362 ? -6.516 -71.642 -83.103 1.00 13.49 363 VAL B C 1
ATOM 6421 O O . VAL B 1 362 ? -7.630 -71.425 -82.608 1.00 15.44 363 VAL B O 1
ATOM 6425 N N . ARG B 1 363 ? -6.307 -71.654 -84.415 1.00 13.55 364 ARG B N 1
ATOM 6426 C CA . ARG B 1 363 ? -7.430 -71.370 -85.309 1.00 12.37 364 ARG B CA 1
ATOM 6427 C C . ARG B 1 363 ? -7.417 -72.380 -86.445 1.00 12.13 364 ARG B C 1
ATOM 6428 O O . ARG B 1 363 ? -6.360 -72.630 -87.020 1.00 13.77 364 ARG B O 1
ATOM 6436 N N . ASN B 1 364 ? -8.554 -72.994 -86.743 1.00 13.58 365 ASN B N 1
ATOM 6437 C CA . ASN B 1 364 ? -8.661 -73.712 -88.007 1.00 14.32 365 ASN B CA 1
ATOM 6438 C C . ASN B 1 364 ? -9.504 -72.836 -88.939 1.00 13.76 365 ASN B C 1
ATOM 6439 O O . ASN B 1 364 ? -9.671 -71.651 -88.695 1.00 18.76 365 ASN B O 1
ATOM 6444 N N . LEU B 1 365 ? -9.976 -73.378 -90.066 1.00 13.16 366 LEU B N 1
ATOM 6445 C CA . LEU B 1 365 ? -10.702 -72.500 -90.990 1.00 17.18 366 LEU B CA 1
ATOM 6446 C C . LEU B 1 365 ? -11.967 -71.911 -90.376 1.00 14.58 366 LEU B C 1
ATOM 6447 O O . LEU B 1 365 ? -12.367 -70.791 -90.742 1.00 18.16 366 LEU B O 1
ATOM 6452 N N . ARG B 1 366 ? -12.595 -72.617 -89.440 1.00 13.70 367 ARG B N 1
ATOM 6453 C CA . ARG B 1 366 ? -13.869 -72.183 -88.868 1.00 14.97 367 ARG B CA 1
ATOM 6454 C C . ARG B 1 366 ? -13.785 -71.663 -87.437 1.00 17.58 367 ARG B C 1
ATOM 6455 O O . ARG B 1 366 ? -14.449 -70.666 -87.097 1.00 18.45 367 ARG B O 1
ATOM 6463 N N . PHE B 1 367 ? -13.040 -72.326 -86.558 1.00 18.83 368 PHE B N 1
ATOM 6464 C CA . PHE B 1 367 ? -13.099 -72.023 -85.133 1.00 16.97 368 PHE B CA 1
ATOM 6465 C C . PHE B 1 367 ? -11.831 -71.317 -84.661 1.00 14.64 368 PHE B C 1
ATOM 6466 O O . PHE B 1 367 ? -10.717 -71.697 -85.046 1.00 13.93 368 PHE B O 1
ATOM 6474 N N . LYS B 1 368 ? -12.012 -70.313 -83.798 1.00 12.70 369 LYS B N 1
ATOM 6475 C CA . LYS B 1 368 ? -10.924 -69.692 -83.041 1.00 13.51 369 LYS B CA 1
ATOM 6476 C C . LYS B 1 368 ? -10.988 -70.158 -81.585 1.00 14.72 369 LYS B C 1
ATOM 6477 O O . LYS B 1 368 ? -12.026 -70.005 -80.932 1.00 15.23 369 LYS B O 1
ATOM 6483 N N . TYR B 1 369 ? -9.881 -70.697 -81.077 1.00 11.54 370 TYR B N 1
ATOM 6484 C CA . TYR B 1 369 ? -9.733 -71.020 -79.669 1.00 12.80 370 TYR B CA 1
ATOM 6485 C C . TYR B 1 369 ? -8.685 -70.078 -79.094 1.00 13.60 370 TYR B C 1
ATOM 6486 O O . TYR B 1 369 ? -7.606 -69.925 -79.682 1.00 13.08 370 TYR B O 1
ATOM 6495 N N . ILE B 1 370 ? -9.000 -69.460 -77.953 1.00 15.15 371 ILE B N 1
ATOM 6496 C CA . ILE B 1 370 ? -8.082 -68.579 -77.239 1.00 13.63 371 ILE B CA 1
ATOM 6497 C C . ILE B 1 370 ? -8.039 -69.005 -75.778 1.00 14.05 371 ILE B C 1
ATOM 6498 O O . ILE B 1 370 ? -9.089 -69.167 -75.152 1.00 14.10 371 ILE B O 1
ATOM 6503 N N . LYS B 1 371 ? -6.828 -69.154 -75.229 1.00 11.80 372 LYS B N 1
ATOM 6504 C CA . LYS B 1 371 ? -6.648 -69.490 -73.825 1.00 11.98 372 LYS B CA 1
ATOM 6505 C C . LYS B 1 371 ? -5.915 -68.355 -73.133 1.00 13.46 372 LYS B C 1
ATOM 6506 O O . LYS B 1 371 ? -4.800 -68.003 -73.539 1.00 13.27 372 LYS B O 1
ATOM 6512 N N . ASN B 1 372 ? -6.541 -67.790 -72.096 1.00 12.62 373 ASN B N 1
ATOM 6513 C CA . ASN B 1 372 ? -5.939 -66.749 -71.261 1.00 11.50 373 ASN B CA 1
ATOM 6514 C C . ASN B 1 372 ? -5.332 -67.469 -70.064 1.00 14.44 373 ASN B C 1
ATOM 6515 O O . ASN B 1 372 ? -6.060 -68.019 -69.236 1.00 16.63 373 ASN B O 1
ATOM 6520 N N . PHE B 1 373 ? -4.011 -67.466 -69.971 1.00 12.97 374 PHE B N 1
ATOM 6521 C CA . PHE B 1 373 ? -3.360 -68.166 -68.882 1.00 14.41 374 PHE B CA 1
ATOM 6522 C C . PHE B 1 373 ? -3.443 -67.391 -67.581 1.00 15.96 374 PHE B C 1
ATOM 6523 O O . PHE B 1 373 ? -3.231 -67.980 -66.520 1.00 15.15 374 PHE B O 1
ATOM 6531 N N . TYR B 1 374 ? -3.750 -66.084 -67.644 1.00 15.82 375 TYR B N 1
ATOM 6532 C CA . TYR B 1 374 ? -3.927 -65.210 -66.478 1.00 14.43 375 TYR B CA 1
ATOM 6533 C C . TYR B 1 374 ? -5.350 -64.664 -66.494 1.00 15.48 375 TYR B C 1
ATOM 6534 O O . TYR B 1 374 ? -5.563 -63.484 -66.804 1.00 16.81 375 TYR B O 1
ATOM 6543 N N . PRO B 1 375 ? -6.340 -65.475 -66.135 1.00 15.39 376 PRO B N 1
ATOM 6544 C CA . PRO B 1 375 ? -7.742 -65.025 -66.239 1.00 15.29 376 PRO B CA 1
ATOM 6545 C C . PRO B 1 375 ? -8.077 -63.850 -65.344 1.00 16.30 376 PRO B C 1
ATOM 6546 O O . PRO B 1 375 ? -9.044 -63.119 -65.608 1.00 16.71 376 PRO B O 1
ATOM 6550 N N . GLU B 1 376 ? -7.338 -63.673 -64.259 1.00 16.18 377 GLU B N 1
ATOM 6551 C CA . GLU B 1 376 ? -7.637 -62.584 -63.349 1.00 18.10 377 GLU B CA 1
ATOM 6552 C C . GLU B 1 376 ? -7.268 -61.232 -63.923 1.00 22.03 377 GLU B C 1
ATOM 6553 O O . GLU B 1 376 ? -7.726 -60.211 -63.397 1.00 20.55 377 GLU B O 1
ATOM 6559 N N . LYS B 1 377 ? -6.446 -61.188 -64.980 1.00 14.89 378 LYS B N 1
ATOM 6560 C CA . LYS B 1 377 ? -6.120 -59.879 -65.538 1.00 19.07 378 LYS B CA 1
ATOM 6561 C C . LYS B 1 377 ? -7.260 -59.380 -66.428 1.00 17.13 378 LYS B C 1
ATOM 6562 O O . LYS B 1 377 ? -7.767 -60.135 -67.263 1.00 17.26 378 LYS B O 1
ATOM 6568 N N . PRO B 1 378 ? -7.655 -58.111 -66.316 1.00 14.96 379 PRO B N 1
ATOM 6569 C CA . PRO B 1 378 ? -8.618 -57.565 -67.288 1.00 15.13 379 PRO B CA 1
ATOM 6570 C C . PRO B 1 378 ? -7.992 -57.499 -68.667 1.00 16.38 379 PRO B C 1
ATOM 6571 O O . PRO B 1 378 ? -6.770 -57.407 -68.808 1.00 15.23 379 PRO B O 1
ATOM 6575 N N . TYR B 1 379 ? -8.831 -57.547 -69.710 1.00 15.59 380 TYR B N 1
ATOM 6576 C CA . TYR B 1 379 ? -8.313 -57.225 -71.039 1.00 16.44 380 TYR B CA 1
ATOM 6577 C C . TYR B 1 379 ? -7.715 -55.821 -71.067 1.00 16.15 380 TYR B C 1
ATOM 6578 O O . TYR B 1 379 ? -6.656 -55.591 -71.660 1.00 16.33 380 TYR B O 1
ATOM 6587 N N . ASN B 1 380 ? -8.415 -54.859 -70.475 1.00 14.48 381 ASN B N 1
ATOM 6588 C CA . ASN B 1 380 ? -7.972 -53.462 -70.493 1.00 16.00 381 ASN B CA 1
ATOM 6589 C C . ASN B 1 380 ? -6.946 -53.193 -69.419 1.00 19.11 381 ASN B C 1
ATOM 6590 O O . ASN B 1 380 ? -7.020 -52.195 -68.707 1.00 19.22 381 ASN B O 1
ATOM 6595 N N . ASP B 1 381 ? -5.976 -54.091 -69.285 1.00 19.58 382 ASP B N 1
ATOM 6596 C CA . ASP B 1 381 ? -4.840 -53.901 -68.394 1.00 16.55 382 ASP B CA 1
ATOM 6597 C C . ASP B 1 381 ? -3.992 -52.747 -68.914 1.00 16.79 382 ASP B C 1
ATOM 6598 O O . ASP B 1 381 ? -3.788 -52.628 -70.126 1.00 16.34 382 ASP B O 1
ATOM 6603 N N . PHE B 1 382 ? -3.459 -51.919 -68.002 1.00 14.61 383 PHE B N 1
ATOM 6604 C CA . PHE B 1 382 ? -2.830 -50.667 -68.441 1.00 16.07 383 PHE B CA 1
ATOM 6605 C C . PHE B 1 382 ? -1.725 -50.895 -69.473 1.00 16.34 383 PHE B C 1
ATOM 6606 O O . PHE B 1 382 ? -0.757 -51.630 -69.231 1.00 15.51 383 PHE B O 1
ATOM 6614 N N . ASN B 1 383 ? -1.837 -50.184 -70.590 1.00 14.46 384 ASN B N 1
ATOM 6615 C CA . ASN B 1 383 ? -0.831 -50.186 -71.651 1.00 13.63 384 ASN B CA 1
ATOM 6616 C C . ASN B 1 383 ? -0.695 -48.755 -72.143 1.00 14.41 384 ASN B C 1
ATOM 6617 O O . ASN B 1 383 ? -1.664 -48.190 -72.647 1.00 15.15 384 ASN B O 1
ATOM 6622 N N . ALA B 1 384 ? 0.487 -48.158 -71.949 1.00 13.85 385 ALA B N 1
ATOM 6623 C CA . ALA B 1 384 ? 0.672 -46.740 -72.263 1.00 13.86 385 ALA B CA 1
ATOM 6624 C C . ALA B 1 384 ? 0.385 -46.451 -73.731 1.00 15.75 385 ALA B C 1
ATOM 6625 O O . ALA B 1 384 ? -0.251 -45.439 -74.061 1.00 16.84 385 ALA B O 1
ATOM 6627 N N . TYR B 1 385 ? 0.850 -47.335 -74.625 1.00 14.37 386 TYR B N 1
ATOM 6628 C CA . TYR B 1 385 ? 0.643 -47.150 -76.064 1.00 13.11 386 TYR B CA 1
ATOM 6629 C C . TYR B 1 385 ? -0.836 -47.012 -76.398 1.00 14.42 386 TYR B C 1
ATOM 6630 O O . TYR B 1 385 ? -1.231 -46.077 -77.093 1.00 14.68 386 TYR B O 1
ATOM 6639 N N . LYS B 1 386 ? -1.678 -47.948 -75.921 1.00 12.57 387 LYS B N 1
ATOM 6640 C CA . LYS B 1 386 ? -3.106 -47.859 -76.229 1.00 13.47 387 LYS B CA 1
ATOM 6641 C C . LYS B 1 386 ? -3.725 -46.579 -75.656 1.00 13.32 387 LYS B C 1
ATOM 6642 O O . LYS B 1 386 ? -4.502 -45.893 -76.336 1.00 13.96 387 LYS B O 1
ATOM 6648 N N . HIS B 1 387 ? -3.387 -46.230 -74.416 1.00 13.19 388 HIS B N 1
ATOM 6649 C CA . HIS B 1 387 ? -3.995 -45.028 -73.839 1.00 13.05 388 HIS B CA 1
ATOM 6650 C C . HIS B 1 387 ? -3.511 -43.769 -74.544 1.00 15.94 388 HIS B C 1
ATOM 6651 O O . HIS B 1 387 ? -4.279 -42.812 -74.741 1.00 16.03 388 HIS B O 1
ATOM 6658 N N . LEU B 1 388 ? -2.247 -43.753 -74.939 1.00 12.83 389 LEU B N 1
ATOM 6659 C CA . LEU B 1 388 ? -1.675 -42.569 -75.570 1.00 13.07 389 LEU B CA 1
ATOM 6660 C C . LEU B 1 388 ? -2.215 -42.349 -76.989 1.00 17.63 389 LEU B C 1
ATOM 6661 O O . LEU B 1 388 ? -2.409 -41.199 -77.415 1.00 14.78 389 LEU B O 1
ATOM 6666 N N . GLN B 1 389 ? -2.428 -43.426 -77.758 1.00 15.47 390 GLN B N 1
ATOM 6667 C CA . GLN B 1 389 ? -2.629 -43.293 -79.199 1.00 13.77 390 GLN B CA 1
ATOM 6668 C C . GLN B 1 389 ? -4.031 -43.614 -79.706 1.00 14.88 390 GLN B C 1
ATOM 6669 O O . GLN B 1 389 ? -4.305 -43.350 -80.879 1.00 15.85 390 GLN B O 1
ATOM 6675 N N . TYR B 1 390 ? -4.927 -44.153 -78.878 1.00 15.30 391 TYR B N 1
ATOM 6676 C CA . TYR B 1 390 ? -6.202 -44.682 -79.373 1.00 14.45 391 TYR B CA 1
ATOM 6677 C C . TYR B 1 390 ? -7.373 -43.873 -78.839 1.00 13.51 391 TYR B C 1
ATOM 6678 O O . TYR B 1 390 ? -7.837 -44.126 -77.710 1.00 15.04 391 TYR B O 1
ATOM 6687 N N . PRO B 1 391 ? -7.917 -42.926 -79.606 1.00 15.61 392 PRO B N 1
ATOM 6688 C CA . PRO B 1 391 ? -9.072 -42.164 -79.097 1.00 13.90 392 PRO B CA 1
ATOM 6689 C C . PRO B 1 391 ? -10.243 -43.041 -78.668 1.00 15.13 392 PRO B C 1
ATOM 6690 O O . PRO B 1 391 ? -10.969 -42.691 -77.723 1.00 14.81 392 PRO B O 1
ATOM 6694 N N . VAL B 1 392 ? -10.461 -44.159 -79.351 1.00 12.88 393 VAL B N 1
ATOM 6695 C CA . VAL B 1 392 ? -11.616 -44.985 -79.033 1.00 14.89 393 VAL B CA 1
ATOM 6696 C C . VAL B 1 392 ? -11.481 -45.622 -77.652 1.00 13.67 393 VAL B C 1
ATOM 6697 O O . VAL B 1 392 ? -12.493 -45.983 -77.051 1.00 13.96 393 VAL B O 1
ATOM 6701 N N . LEU B 1 393 ? -10.262 -45.766 -77.121 1.00 13.48 394 LEU B N 1
ATOM 6702 C CA . LEU B 1 393 ? -10.154 -46.294 -75.757 1.00 14.86 394 LEU B CA 1
ATOM 6703 C C . LEU B 1 393 ? -10.754 -45.316 -74.754 1.00 13.13 394 LEU B C 1
ATOM 6704 O O . LEU B 1 393 ? -11.496 -45.732 -73.856 1.00 14.59 394 LEU B O 1
ATOM 6709 N N . ALA B 1 394 ? -10.437 -44.020 -74.892 1.00 15.74 395 ALA B N 1
ATOM 6710 C CA . ALA B 1 394 ? -11.096 -42.999 -74.072 1.00 15.79 395 ALA B CA 1
ATOM 6711 C C . ALA B 1 394 ? -12.601 -43.012 -74.300 1.00 16.95 395 ALA B C 1
ATOM 6712 O O . ALA B 1 394 ? -13.375 -42.934 -73.343 1.00 15.45 395 ALA B O 1
ATOM 6714 N N . LEU B 1 395 ? -13.032 -43.086 -75.567 1.00 14.43 396 LEU B N 1
ATOM 6715 C CA . LEU B 1 395 ? -14.469 -43.117 -75.839 1.00 13.95 396 LEU B CA 1
ATOM 6716 C C . LEU B 1 395 ? -15.133 -44.278 -75.127 1.00 15.73 396 LEU B C 1
ATOM 6717 O O . LEU B 1 395 ? -16.135 -44.101 -74.422 1.00 15.28 396 LEU B O 1
ATOM 6722 N N . MET B 1 396 ? -14.582 -45.483 -75.281 1.00 15.09 397 MET B N 1
ATOM 6723 C CA . MET B 1 396 ? -15.231 -46.629 -74.670 1.00 15.37 397 MET B CA 1
ATOM 6724 C C . MET B 1 396 ? -15.156 -46.583 -73.148 1.00 16.37 397 MET B C 1
ATOM 6725 O O . MET B 1 396 ? -16.079 -47.067 -72.473 1.00 16.98 397 MET B O 1
ATOM 6730 N N . GLU B 1 397 ? -14.084 -46.033 -72.574 1.00 17.47 398 GLU B N 1
ATOM 6731 C CA . GLU B 1 397 ? -14.087 -45.919 -71.112 1.00 19.31 398 GLU B CA 1
ATOM 6732 C C . GLU B 1 397 ? -15.153 -44.923 -70.656 1.00 17.84 398 GLU B C 1
ATOM 6733 O O . GLU B 1 397 ? -15.837 -45.158 -69.655 1.00 17.34 398 GLU B O 1
ATOM 6739 N N . SER B 1 398 ? -15.300 -43.807 -71.380 1.00 17.44 399 SER B N 1
ATOM 6740 C CA . SER B 1 398 ? -16.347 -42.841 -71.041 1.00 19.13 399 SER B CA 1
ATOM 6741 C C . SER B 1 398 ? -17.729 -43.477 -71.151 1.00 21.54 399 SER B C 1
ATOM 6742 O O . SER B 1 398 ? -18.571 -43.349 -70.248 1.00 20.56 399 SER B O 1
ATOM 6745 N N . MET B 1 399 ? -17.979 -44.182 -72.255 1.00 17.38 400 MET B N 1
ATOM 6746 C CA . MET B 1 399 ? -19.286 -44.787 -72.459 1.00 17.73 400 MET B CA 1
ATOM 6747 C C . MET B 1 399 ? -19.530 -45.946 -71.501 1.00 18.81 400 MET B C 1
ATOM 6748 O O . MET B 1 399 ? -20.645 -46.109 -71.001 1.00 21.77 400 MET B O 1
ATOM 6753 N N . HIS B 1 400 ? -18.499 -46.746 -71.206 1.00 18.90 401 HIS B N 1
ATOM 6754 C CA . HIS B 1 400 ? -18.672 -47.821 -70.225 1.00 18.46 401 HIS B CA 1
ATOM 6755 C C . HIS B 1 400 ? -19.109 -47.279 -68.867 1.00 24.01 401 HIS B C 1
ATOM 6756 O O . HIS B 1 400 ? -19.986 -47.861 -68.214 1.00 23.75 401 HIS B O 1
ATOM 6763 N N . ALA B 1 401 ? -18.498 -46.183 -68.412 1.00 21.43 402 ALA B N 1
ATOM 6764 C CA . ALA B 1 401 ? -18.881 -45.639 -67.107 1.00 23.14 402 ALA B CA 1
ATOM 6765 C C . ALA B 1 401 ? -20.337 -45.193 -67.095 1.00 23.59 402 ALA B C 1
ATOM 6766 O O . ALA B 1 401 ? -20.981 -45.218 -66.044 1.00 27.71 402 ALA B O 1
ATOM 6768 N N . LYS B 1 402 ? -20.871 -44.800 -68.248 1.00 25.71 403 LYS B N 1
ATOM 6769 C CA . LYS B 1 402 ? -22.238 -44.313 -68.377 1.00 25.21 403 LYS B CA 1
ATOM 6770 C C . LYS B 1 402 ? -23.204 -45.414 -68.774 1.00 26.81 403 LYS B C 1
ATOM 6771 O O . LYS B 1 402 ? -24.386 -45.130 -68.995 1.00 24.39 403 LYS B O 1
ATOM 6777 N N . LYS B 1 403 ? -22.713 -46.649 -68.884 1.00 23.79 404 LYS B N 1
ATOM 6778 C CA . LYS B 1 403 ? -23.507 -47.820 -69.271 1.00 25.47 404 LYS B CA 1
ATOM 6779 C C . LYS B 1 403 ? -24.064 -47.676 -70.680 1.00 27.94 404 LYS B C 1
ATOM 6780 O O . LYS B 1 403 ? -25.166 -48.135 -70.980 1.00 27.32 404 LYS B O 1
ATOM 6786 N N . LEU B 1 404 ? -23.290 -47.064 -71.571 1.00 20.97 405 LEU B N 1
ATOM 6787 C CA . LEU B 1 404 ? -23.746 -46.874 -72.944 1.00 16.65 405 LEU B CA 1
ATOM 6788 C C . LEU B 1 404 ? -23.119 -47.842 -73.943 1.00 20.53 405 LEU B C 1
ATOM 6789 O O . LEU B 1 404 ? -23.436 -47.766 -75.133 1.00 19.14 405 LEU B O 1
ATOM 6794 N N . LEU B 1 405 ? -22.224 -48.732 -73.516 1.00 20.05 406 LEU B N 1
ATOM 6795 C CA . LEU B 1 405 ? -21.694 -49.705 -74.472 1.00 20.28 406 LEU B CA 1
ATOM 6796 C C . LEU B 1 405 ? -22.712 -50.802 -74.724 1.00 18.99 406 LEU B C 1
ATOM 6797 O O . LEU B 1 405 ? -23.466 -51.168 -73.826 1.00 17.79 406 LEU B O 1
ATOM 6802 N N . THR B 1 406 ? -22.697 -51.366 -75.941 1.00 14.51 407 THR B N 1
ATOM 6803 C CA . THR B 1 406 ? -23.502 -52.555 -76.186 1.00 17.57 407 THR B CA 1
ATOM 6804 C C . THR B 1 406 ? -22.901 -53.747 -75.456 1.00 19.84 407 THR B C 1
ATOM 6805 O O . THR B 1 406 ? -21.747 -53.722 -75.000 1.00 17.99 407 THR B O 1
ATOM 6809 N N . HIS B 1 407 ? -23.703 -54.807 -75.349 1.00 16.25 408 HIS B N 1
ATOM 6810 C CA . HIS B 1 407 ? -23.217 -56.038 -74.736 1.00 21.13 408 HIS B CA 1
ATOM 6811 C C . HIS B 1 407 ? -21.894 -56.480 -75.355 1.00 18.45 408 HIS B C 1
ATOM 6812 O O . HIS B 1 407 ? -20.959 -56.865 -74.650 1.00 18.98 408 HIS B O 1
ATOM 6819 N N . GLU B 1 408 ? -21.829 -56.485 -76.679 1.00 19.25 409 GLU B N 1
ATOM 6820 C CA . GLU B 1 408 ? -20.643 -56.965 -77.377 1.00 18.85 409 GLU B CA 1
ATOM 6821 C C . GLU B 1 408 ? -19.453 -56.037 -77.152 1.00 20.78 409 GLU B C 1
ATOM 6822 O O . GLU B 1 408 ? -18.313 -56.503 -77.007 1.00 18.78 409 GLU B O 1
ATOM 6828 N N . GLN B 1 409 ? -19.704 -54.722 -77.114 1.00 16.32 410 GLN B N 1
ATOM 6829 C CA . GLN B 1 409 ? -18.615 -53.767 -76.894 1.00 16.14 410 GLN B CA 1
ATOM 6830 C C . GLN B 1 409 ? -18.082 -53.825 -75.464 1.00 16.78 410 GLN B C 1
ATOM 6831 O O . GLN B 1 409 ? -16.879 -53.603 -75.233 1.00 15.77 410 GLN B O 1
ATOM 6837 N N . ALA B 1 410 ? -18.942 -54.160 -74.504 1.00 17.83 411 ALA B N 1
ATOM 6838 C CA . ALA B 1 410 ? -18.548 -54.143 -73.101 1.00 16.11 411 ALA B CA 1
ATOM 6839 C C . ALA B 1 410 ? -17.725 -55.372 -72.699 1.00 13.71 411 ALA B C 1
ATOM 6840 O O . ALA B 1 410 ? -17.062 -55.339 -71.650 1.00 17.51 411 ALA B O 1
ATOM 6842 N N . LEU B 1 411 ? -17.694 -56.421 -73.525 1.00 13.65 412 LEU B N 1
ATOM 6843 C CA . LEU B 1 411 ? -16.960 -57.626 -73.153 1.00 19.26 412 LEU B CA 1
ATOM 6844 C C . LEU B 1 411 ? -15.501 -57.310 -72.853 1.00 16.70 412 LEU B C 1
ATOM 6845 O O . LEU B 1 411 ? -14.909 -57.890 -71.932 1.00 14.63 412 LEU B O 1
ATOM 6850 N N . PHE B 1 412 ? -14.894 -56.421 -73.651 1.00 14.34 413 PHE B N 1
ATOM 6851 C CA . PHE B 1 412 ? -13.481 -56.070 -73.462 1.00 15.10 413 PHE B CA 1
ATOM 6852 C C . PHE B 1 412 ? -13.257 -55.370 -72.125 1.00 17.63 413 PHE B C 1
ATOM 6853 O O . PHE B 1 412 ? -12.135 -55.367 -71.607 1.00 18.37 413 PHE B O 1
ATOM 6861 N N . PHE B 1 413 ? -14.299 -54.782 -71.544 1.00 16.12 414 PHE B N 1
ATOM 6862 C CA . PHE B 1 413 ? -14.152 -53.980 -70.331 1.00 17.84 414 PHE B CA 1
ATOM 6863 C C . PHE B 1 413 ? -14.580 -54.716 -69.067 1.00 16.76 414 PHE B C 1
ATOM 6864 O O . PHE B 1 413 ? -14.728 -54.090 -68.007 1.00 17.93 414 PHE B O 1
ATOM 6872 N N . ALA B 1 414 ? -14.669 -56.035 -69.131 1.00 19.05 415 ALA B N 1
ATOM 6873 C CA . ALA B 1 414 ? -14.902 -56.828 -67.926 1.00 20.91 415 ALA B CA 1
ATOM 6874 C C . ALA B 1 414 ? -13.685 -56.767 -66.994 1.00 22.46 415 ALA B C 1
ATOM 6875 O O . ALA B 1 414 ? -12.558 -56.542 -67.436 1.00 20.37 415 ALA B O 1
ATOM 6877 N N . PRO B 1 415 ? -13.881 -56.986 -65.693 1.00 20.85 416 PRO B N 1
ATOM 6878 C CA . PRO B 1 415 ? -12.730 -56.952 -64.777 1.00 20.29 416 PRO B CA 1
ATOM 6879 C C . PRO B 1 415 ? -11.810 -58.166 -64.909 1.00 18.43 416 PRO B C 1
ATOM 6880 O O . PRO B 1 415 ? -10.664 -58.112 -64.452 1.00 19.65 416 PRO B O 1
ATOM 6884 N N . ASN B 1 416 ? -12.265 -59.261 -65.517 1.00 18.28 417 ASN B N 1
ATOM 6885 C CA . ASN B 1 416 ? -11.445 -60.451 -65.660 1.00 16.65 417 ASN B CA 1
ATOM 6886 C C . ASN B 1 416 ? -11.884 -61.153 -66.932 1.00 19.06 417 ASN B C 1
ATOM 6887 O O . ASN B 1 416 ? -12.794 -60.689 -67.631 1.00 18.76 417 ASN B O 1
ATOM 6892 N N . ARG B 1 417 ? -11.231 -62.268 -67.235 1.00 15.01 418 ARG B N 1
ATOM 6893 C CA . ARG B 1 417 ? -11.462 -62.976 -68.501 1.00 16.35 418 ARG B CA 1
ATOM 6894 C C . ARG B 1 417 ? -11.879 -64.417 -68.250 1.00 13.95 418 ARG B C 1
ATOM 6895 O O . ARG B 1 417 ? -11.454 -65.021 -67.255 1.00 13.81 418 ARG B O 1
ATOM 6903 N N . PRO B 1 418 ? -12.648 -65.022 -69.153 1.00 13.32 419 PRO B N 1
ATOM 6904 C CA . PRO B 1 418 ? -12.766 -66.481 -69.119 1.00 13.86 419 PRO B CA 1
ATOM 6905 C C . PRO B 1 418 ? -11.419 -67.096 -69.463 1.00 14.76 419 PRO B C 1
ATOM 6906 O O . PRO B 1 418 ? -10.672 -66.574 -70.285 1.00 15.06 419 PRO B O 1
ATOM 6910 N N . GLN B 1 419 ? -11.100 -68.224 -68.834 1.00 13.50 420 GLN B N 1
ATOM 6911 C CA . GLN B 1 419 ? -9.836 -68.863 -69.191 1.00 12.47 420 GLN B CA 1
ATOM 6912 C C . GLN B 1 419 ? -9.794 -69.276 -70.664 1.00 13.16 420 GLN B C 1
ATOM 6913 O O . GLN B 1 419 ? -8.726 -69.224 -71.292 1.00 13.90 420 GLN B O 1
ATOM 6919 N N . GLU B 1 420 ? -10.922 -69.711 -71.238 1.00 14.45 421 GLU B N 1
ATOM 6920 C CA . GLU B 1 420 ? -10.954 -70.104 -72.652 1.00 10.97 421 GLU B CA 1
ATOM 6921 C C . GLU B 1 420 ? -12.044 -69.359 -73.419 1.00 13.98 421 GLU B C 1
ATOM 6922 O O . GLU B 1 420 ? -13.124 -69.094 -72.897 1.00 16.24 421 GLU B O 1
ATOM 6928 N N . GLU B 1 421 ? -11.754 -69.045 -74.668 1.00 13.55 422 GLU B N 1
ATOM 6929 C CA . GLU B 1 421 ? -12.715 -68.434 -75.567 1.00 12.97 422 GLU B CA 1
ATOM 6930 C C . GLU B 1 421 ? -12.765 -69.291 -76.812 1.00 14.35 422 GLU B C 1
ATOM 6931 O O . GLU B 1 421 ? -11.721 -69.756 -77.278 1.00 14.88 422 GLU B O 1
ATOM 6937 N N . LEU B 1 422 ? -13.976 -69.507 -77.326 1.00 11.58 423 LEU B N 1
ATOM 6938 C CA . LEU B 1 422 ? -14.184 -70.299 -78.538 1.00 12.76 423 LEU B CA 1
ATOM 6939 C C . LEU B 1 422 ? -15.192 -69.578 -79.417 1.00 12.66 423 LEU B C 1
ATOM 6940 O O . LEU B 1 422 ? -16.319 -69.323 -78.970 1.00 14.45 423 LEU B O 1
ATOM 6945 N N . TYR B 1 423 ? -14.815 -69.283 -80.671 1.00 12.35 424 TYR B N 1
ATOM 6946 C CA . TYR B 1 423 ? -15.681 -68.559 -81.594 1.00 12.85 424 TYR B CA 1
ATOM 6947 C C . TYR B 1 423 ? -15.881 -69.379 -82.858 1.00 15.50 424 TYR B C 1
ATOM 6948 O O . TYR B 1 423 ? -14.919 -69.926 -83.419 1.00 14.43 424 TYR B O 1
ATOM 6957 N N . ASP B 1 424 ? -17.130 -69.444 -83.304 1.00 14.97 425 ASP B N 1
ATOM 6958 C CA . ASP B 1 424 ? -17.484 -69.996 -84.614 1.00 15.91 425 ASP B CA 1
ATOM 6959 C C . ASP B 1 424 ? -17.424 -68.843 -85.605 1.00 16.15 425 ASP B C 1
ATOM 6960 O O . ASP B 1 424 ? -18.379 -68.072 -85.753 1.00 16.32 425 ASP B O 1
ATOM 6965 N N . THR B 1 425 ? -16.283 -68.691 -86.287 1.00 14.20 426 THR B N 1
ATOM 6966 C CA . THR B 1 425 ? -16.113 -67.471 -87.080 1.00 16.19 426 THR B CA 1
ATOM 6967 C C . THR B 1 425 ? -17.004 -67.442 -88.318 1.00 17.83 426 THR B C 1
ATOM 6968 O O . THR B 1 425 ? -17.162 -66.366 -88.926 1.00 17.30 426 THR B O 1
ATOM 6972 N N . PHE B 1 426 ? -17.550 -68.586 -88.727 1.00 18.16 427 PHE B N 1
ATOM 6973 C CA . PHE B 1 426 ? -18.500 -68.573 -89.842 1.00 19.15 427 PHE B CA 1
ATOM 6974 C C . PHE B 1 426 ? -19.768 -67.837 -89.451 1.00 24.36 427 PHE B C 1
ATOM 6975 O O . PHE B 1 426 ? -20.331 -67.083 -90.256 1.00 26.17 427 PHE B O 1
ATOM 6983 N N . ASN B 1 427 ? -20.243 -68.059 -88.224 1.00 18.12 428 ASN B N 1
ATOM 6984 C CA . ASN B 1 427 ? -21.499 -67.475 -87.768 1.00 21.22 428 ASN B CA 1
ATOM 6985 C C . ASN B 1 427 ? -21.283 -66.226 -86.938 1.00 19.28 428 ASN B C 1
ATOM 6986 O O . ASN B 1 427 ? -22.231 -65.484 -86.690 1.00 21.15 428 ASN B O 1
ATOM 6991 N N . ASP B 1 428 ? -20.034 -65.944 -86.572 1.00 14.83 429 ASP B N 1
ATOM 6992 C CA . ASP B 1 428 ? -19.711 -64.859 -85.655 1.00 15.29 429 ASP B CA 1
ATOM 6993 C C . ASP B 1 428 ? -18.355 -64.289 -86.093 1.00 17.89 429 ASP B C 1
ATOM 6994 O O . ASP B 1 428 ? -17.338 -64.434 -85.398 1.00 14.75 429 ASP B O 1
ATOM 6999 N N . PRO B 1 429 ? -18.304 -63.653 -87.270 1.00 13.85 430 PRO B N 1
ATOM 7000 C CA . PRO B 1 429 ? -17.010 -63.146 -87.756 1.00 16.43 430 PRO B CA 1
ATOM 7001 C C . PRO B 1 429 ? -16.374 -62.118 -86.834 1.00 17.39 430 PRO B C 1
ATOM 7002 O O . PRO B 1 429 ? -15.147 -62.052 -86.804 1.00 16.94 430 PRO B O 1
ATOM 7006 N N . ASP B 1 430 ? -17.138 -61.352 -86.045 1.00 11.41 431 ASP B N 1
ATOM 7007 C CA . ASP B 1 430 ? -16.505 -60.369 -85.161 1.00 13.46 431 ASP B CA 1
ATOM 7008 C C . ASP B 1 430 ? -16.025 -60.969 -83.837 1.00 16.85 431 ASP B C 1
ATOM 7009 O O . ASP B 1 430 ? -15.541 -60.217 -82.986 1.00 15.06 431 ASP B O 1
ATOM 7014 N N . GLU B 1 431 ? -16.210 -62.283 -83.638 1.00 16.20 432 GLU B N 1
ATOM 7015 C CA . GLU B 1 431 ? -15.777 -63.012 -82.453 1.00 14.89 432 GLU B CA 1
ATOM 7016 C C . GLU B 1 431 ? -16.241 -62.324 -81.165 1.00 17.24 432 GLU B C 1
ATOM 7017 O O . GLU B 1 431 ? -15.441 -61.951 -80.298 1.00 14.68 432 GLU B O 1
ATOM 7023 N N . VAL B 1 432 ? -17.559 -62.163 -81.038 1.00 11.91 433 VAL B N 1
ATOM 7024 C CA . VAL B 1 432 ? -18.129 -61.579 -79.820 1.00 13.16 433 VAL B CA 1
ATOM 7025 C C . VAL B 1 432 ? -19.061 -62.535 -79.088 1.00 14.19 433 VAL B C 1
ATOM 7026 O O . VAL B 1 432 ? -19.585 -62.173 -78.028 1.00 15.85 433 VAL B O 1
ATOM 7030 N N . ASN B 1 433 ? -19.267 -63.746 -79.587 1.00 15.88 434 ASN B N 1
ATOM 7031 C CA . ASN B 1 433 ? -20.160 -64.696 -78.899 1.00 16.06 434 ASN B CA 1
ATOM 7032 C C . ASN B 1 433 ? -19.364 -65.927 -78.445 1.00 13.75 434 ASN B C 1
ATOM 7033 O O . ASN B 1 433 ? -19.281 -66.932 -79.156 1.00 13.96 434 ASN B O 1
ATOM 7038 N N . ASN B 1 434 ? -18.797 -65.852 -77.250 1.00 16.01 435 ASN B N 1
ATOM 7039 C CA . ASN B 1 434 ? -17.911 -66.904 -76.758 1.00 14.21 435 ASN B CA 1
ATOM 7040 C C . ASN B 1 434 ? -18.716 -68.191 -76.541 1.00 14.84 435 ASN B C 1
ATOM 7041 O O . ASN B 1 434 ? -19.685 -68.201 -75.775 1.00 19.33 435 ASN B O 1
ATOM 7046 N N . LEU B 1 435 ? -18.319 -69.268 -77.199 1.00 15.08 436 LEU B N 1
ATOM 7047 C CA . LEU B 1 435 ? -19.032 -70.539 -77.103 1.00 17.54 436 LEU B CA 1
ATOM 7048 C C . LEU B 1 435 ? -18.430 -71.497 -76.086 1.00 19.29 436 LEU B C 1
ATOM 7049 O O . LEU B 1 435 ? -18.937 -72.610 -75.937 1.00 19.80 436 LEU B O 1
ATOM 7054 N N . ALA B 1 436 ? -17.387 -71.086 -75.367 1.00 16.45 437 ALA B N 1
ATOM 7055 C CA . ALA B 1 436 ? -16.640 -72.034 -74.543 1.00 18.94 437 ALA B CA 1
ATOM 7056 C C . ALA B 1 436 ? -17.465 -72.638 -73.408 1.00 19.66 437 ALA B C 1
ATOM 7057 O O . ALA B 1 436 ? -17.132 -73.728 -72.925 1.00 19.46 437 ALA B O 1
ATOM 7059 N N . LEU B 1 437 ? -18.516 -71.970 -72.959 1.00 16.39 438 LEU B N 1
ATOM 7060 C CA . LEU B 1 437 ? -19.328 -72.505 -71.871 1.00 19.73 438 LEU B CA 1
ATOM 7061 C C . LEU B 1 437 ? -20.576 -73.219 -72.370 1.00 23.51 438 LEU B C 1
ATOM 7062 O O . LEU B 1 437 ? -21.417 -73.633 -71.561 1.00 23.46 438 LEU B O 1
ATOM 7067 N N . ASN B 1 438 ? -20.719 -73.343 -73.675 1.00 20.07 439 ASN B N 1
ATOM 7068 C CA . ASN B 1 438 ? -21.876 -73.968 -74.301 1.00 23.07 439 ASN B CA 1
ATOM 7069 C C . ASN B 1 438 ? -21.508 -75.422 -74.568 1.00 24.29 439 ASN B C 1
ATOM 7070 O O . ASN B 1 438 ? -20.623 -75.713 -75.384 1.00 20.15 439 ASN B O 1
ATOM 7075 N N . LYS B 1 439 ? -22.197 -76.337 -73.891 1.00 21.77 440 LYS B N 1
ATOM 7076 C CA . LYS B 1 439 ? -21.775 -77.731 -73.925 1.00 28.52 440 LYS B CA 1
ATOM 7077 C C . LYS B 1 439 ? -21.916 -78.352 -75.303 1.00 24.79 440 LYS B C 1
ATOM 7078 O O . LYS B 1 439 ? -21.266 -79.365 -75.585 1.00 27.10 440 LYS B O 1
ATOM 7084 N N . ASN B 1 440 ? -22.732 -77.751 -76.154 1.00 20.63 441 ASN B N 1
ATOM 7085 C CA . ASN B 1 440 ? -22.875 -78.177 -77.540 1.00 25.47 441 ASN B CA 1
ATOM 7086 C C . ASN B 1 440 ? -21.596 -77.991 -78.332 1.00 28.22 441 ASN B C 1
ATOM 7087 O O . ASN B 1 440 ? -21.438 -78.598 -79.395 1.00 26.43 441 ASN B O 1
ATOM 7092 N N . TYR B 1 441 ? -20.692 -77.141 -77.862 1.00 25.93 442 TYR B N 1
ATOM 7093 C CA . TYR B 1 441 ? -19.413 -76.954 -78.521 1.00 21.97 442 TYR B CA 1
ATOM 7094 C C . TYR B 1 441 ? -18.260 -77.535 -77.714 1.00 21.74 442 TYR B C 1
ATOM 7095 O O . TYR B 1 441 ? -17.100 -77.280 -78.043 1.00 22.07 442 TYR B O 1
ATOM 7104 N N . GLU B 1 442 ? -18.544 -78.366 -76.700 1.00 20.70 443 GLU B N 1
ATOM 7105 C CA . GLU B 1 442 ? -17.458 -78.831 -75.844 1.00 21.41 443 GLU B CA 1
ATOM 7106 C C . GLU B 1 442 ? -16.493 -79.748 -76.594 1.00 19.61 443 GLU B C 1
ATOM 7107 O O . GLU B 1 442 ? -15.279 -79.701 -76.358 1.00 20.54 443 GLU B O 1
ATOM 7113 N N . GLU B 1 443 ? -17.005 -80.613 -77.471 1.00 21.44 444 GLU B N 1
ATOM 7114 C CA . GLU B 1 443 ? -16.087 -81.485 -78.194 1.00 18.79 444 GLU B CA 1
ATOM 7115 C C . GLU B 1 443 ? -15.116 -80.656 -79.032 1.00 20.33 444 GLU B C 1
ATOM 7116 O O . GLU B 1 443 ? -13.917 -80.945 -79.078 1.00 21.85 444 GLU B O 1
ATOM 7118 N N . GLN B 1 444 ? -15.603 -79.582 -79.655 1.00 21.97 445 GLN B N 1
ATOM 7119 C CA . GLN B 1 444 ? -14.693 -78.712 -80.408 1.00 22.91 445 GLN B CA 1
ATOM 7120 C C . GLN B 1 444 ? -13.726 -77.984 -79.484 1.00 18.55 445 GLN B C 1
ATOM 7121 O O . GLN B 1 444 ? -12.547 -77.813 -79.810 1.00 16.97 445 GLN B O 1
ATOM 7127 N N . LEU B 1 445 ? -14.222 -77.519 -78.339 1.00 17.36 446 LEU B N 1
ATOM 7128 C CA . LEU B 1 445 ? -13.367 -76.858 -77.364 1.00 17.55 446 LEU B CA 1
ATOM 7129 C C . LEU B 1 445 ? -12.239 -77.775 -76.904 1.00 21.37 446 LEU B C 1
ATOM 7130 O O . LEU B 1 445 ? -11.079 -77.356 -76.843 1.00 14.89 446 LEU B O 1
ATOM 7135 N N . LEU B 1 446 ? -12.566 -79.036 -76.547 1.00 16.10 447 LEU B N 1
ATOM 7136 C CA . LEU B 1 446 ? -11.532 -79.956 -76.057 1.00 17.85 447 LEU B CA 1
ATOM 7137 C C . LEU B 1 446 ? -10.534 -80.330 -77.145 1.00 16.11 447 LEU B C 1
ATOM 7138 O O . LEU B 1 446 ? -9.352 -80.549 -76.858 1.00 17.56 447 LEU B O 1
ATOM 7143 N N . THR B 1 447 ? -10.997 -80.472 -78.381 1.00 18.36 448 THR B N 1
ATOM 7144 C CA . THR B 1 447 ? -10.086 -80.732 -79.496 1.00 18.27 448 THR B CA 1
ATOM 7145 C C . THR B 1 447 ? -9.013 -79.655 -79.583 1.00 17.15 448 THR B C 1
ATOM 7146 O O . THR B 1 447 ? -7.816 -79.953 -79.699 1.00 17.51 448 THR B O 1
ATOM 7150 N N . MET B 1 448 ? -9.439 -78.389 -79.510 1.00 18.85 449 MET B N 1
ATOM 7151 C CA . MET B 1 448 ? -8.540 -77.259 -79.694 1.00 17.28 449 MET B CA 1
ATOM 7152 C C . MET B 1 448 ? -7.685 -77.031 -78.456 1.00 16.09 449 MET B C 1
ATOM 7153 O O . MET B 1 448 ? -6.479 -76.764 -78.555 1.00 18.59 449 MET B O 1
ATOM 7158 N N . ARG B 1 449 ? -8.273 -77.190 -77.281 1.00 15.28 450 ARG B N 1
ATOM 7159 C CA . ARG B 1 449 ? -7.473 -77.186 -76.058 1.00 14.27 450 ARG B CA 1
ATOM 7160 C C . ARG B 1 449 ? -6.358 -78.220 -76.141 1.00 20.58 450 ARG B C 1
ATOM 7161 O O . ARG B 1 449 ? -5.195 -77.922 -75.842 1.00 15.85 450 ARG B O 1
ATOM 7169 N N . LYS B 1 450 ? -6.702 -79.447 -76.577 1.00 18.35 451 LYS B N 1
ATOM 7170 C CA . LYS B 1 450 ? -5.710 -80.512 -76.704 1.00 18.54 451 LYS B CA 1
ATOM 7171 C C . LYS B 1 450 ? -4.657 -80.175 -77.750 1.00 17.91 451 LYS B C 1
ATOM 7172 O O . LYS B 1 450 ? -3.475 -80.448 -77.552 1.00 15.87 451 LYS B O 1
ATOM 7178 N N . GLU B 1 451 ? -5.070 -79.579 -78.869 1.00 14.12 452 GLU B N 1
ATOM 7179 C CA . GLU B 1 451 ? -4.092 -79.178 -79.879 1.00 17.33 452 GLU B CA 1
ATOM 7180 C C . GLU B 1 451 ? -3.131 -78.113 -79.346 1.00 16.05 452 GLU B C 1
ATOM 7181 O O . GLU B 1 451 ? -1.920 -78.161 -79.610 1.00 14.80 452 GLU B O 1
ATOM 7187 N N . LEU B 1 452 ? -3.643 -77.130 -78.607 1.00 14.63 453 LEU B N 1
ATOM 7188 C CA . LEU B 1 452 ? -2.731 -76.142 -78.012 1.00 14.27 453 LEU B CA 1
ATOM 7189 C C . LEU B 1 452 ? -1.717 -76.806 -77.079 1.00 15.55 453 LEU B C 1
ATOM 7190 O O . LEU B 1 452 ? -0.521 -76.478 -77.100 1.00 17.77 453 LEU B O 1
ATOM 7195 N N . GLN B 1 453 ? -2.166 -77.744 -76.244 1.00 14.12 454 GLN B N 1
ATOM 7196 C CA . GLN B 1 453 ? -1.218 -78.423 -75.370 1.00 16.69 454 GLN B CA 1
ATOM 7197 C C . GLN B 1 453 ? -0.190 -79.210 -76.174 1.00 16.19 454 GLN B C 1
ATOM 7198 O O . GLN B 1 453 ? 1.007 -79.196 -75.855 1.00 19.59 454 GLN B O 1
ATOM 7204 N N . ARG B 1 454 ? -0.639 -79.904 -77.220 1.00 19.45 455 ARG B N 1
ATOM 7205 C CA . ARG B 1 454 ? 0.301 -80.637 -78.063 1.00 17.34 455 ARG B CA 1
ATOM 7206 C C . ARG B 1 454 ? 1.316 -79.706 -78.698 1.00 15.01 455 ARG B C 1
ATOM 7207 O O . ARG B 1 454 ? 2.500 -80.034 -78.788 1.00 17.15 455 ARG B O 1
ATOM 7215 N N . TRP B 1 455 ? 0.854 -78.557 -79.195 1.00 15.08 456 TRP B N 1
ATOM 7216 C CA . TRP B 1 455 ? 1.742 -77.624 -79.869 1.00 16.43 456 TRP B CA 1
ATOM 7217 C C . TRP B 1 455 ? 2.740 -77.009 -78.901 1.00 15.90 456 TRP B C 1
ATOM 7218 O O . TRP B 1 455 ? 3.925 -76.849 -79.239 1.00 15.68 456 TRP B O 1
ATOM 7229 N N . GLN B 1 456 ? 2.290 -76.655 -77.685 1.00 15.81 457 GLN B N 1
ATOM 7230 C CA . GLN B 1 456 ? 3.213 -76.049 -76.727 1.00 17.46 457 GLN B CA 1
ATOM 7231 C C . GLN B 1 456 ? 4.348 -76.999 -76.379 1.00 17.97 457 GLN B C 1
ATOM 7232 O O . GLN B 1 456 ? 5.511 -76.584 -76.275 1.00 16.32 457 GLN B O 1
ATOM 7238 N N . LYS B 1 457 ? 4.022 -78.283 -76.204 1.00 18.93 458 LYS B N 1
ATOM 7239 C CA . LYS B 1 457 ? 5.036 -79.280 -75.879 1.00 17.30 458 LYS B CA 1
ATOM 7240 C C . LYS B 1 457 ? 5.980 -79.505 -77.049 1.00 18.56 458 LYS B C 1
ATOM 7241 O O . LYS B 1 457 ? 7.205 -79.554 -76.865 1.00 18.66 458 LYS B O 1
ATOM 7247 N N . ALA B 1 458 ? 5.434 -79.611 -78.268 1.00 17.11 459 ALA B N 1
ATOM 7248 C CA . ALA B 1 458 ? 6.287 -79.877 -79.424 1.00 15.28 459 ALA B CA 1
ATOM 7249 C C . ALA B 1 458 ? 7.241 -78.719 -79.697 1.00 21.01 459 ALA B C 1
ATOM 7250 O O . ALA B 1 458 ? 8.366 -78.939 -80.144 1.00 19.18 459 ALA B O 1
ATOM 7252 N N . THR B 1 459 ? 6.790 -77.474 -79.504 1.00 17.60 460 THR B N 1
ATOM 7253 C CA . THR B 1 459 ? 7.629 -76.322 -79.808 1.00 15.50 460 THR B CA 1
ATOM 7254 C C . THR B 1 459 ? 8.399 -75.837 -78.598 1.00 18.45 460 THR B C 1
ATOM 7255 O O . THR B 1 459 ? 9.196 -74.902 -78.737 1.00 18.79 460 THR B O 1
ATOM 7259 N N . ASN B 1 460 ? 8.176 -76.450 -77.425 1.00 21.41 461 ASN B N 1
ATOM 7260 C CA . ASN B 1 460 ? 8.818 -76.036 -76.169 1.00 20.85 461 ASN B CA 1
ATOM 7261 C C . ASN B 1 460 ? 8.643 -74.526 -75.969 1.00 19.97 461 ASN B C 1
ATOM 7262 O O . ASN B 1 460 ? 9.603 -73.765 -75.826 1.00 20.74 461 ASN B O 1
ATOM 7267 N N . ASP B 1 461 ? 7.373 -74.111 -75.984 1.00 16.58 462 ASP B N 1
ATOM 7268 C CA . ASP B 1 461 ? 6.932 -72.723 -75.905 1.00 15.25 462 ASP B CA 1
ATOM 7269 C C . ASP B 1 461 ? 7.693 -71.997 -74.784 1.00 18.86 462 ASP B C 1
ATOM 7270 O O . ASP B 1 461 ? 7.451 -72.231 -73.600 1.00 16.30 462 ASP B O 1
ATOM 7275 N N . GLN B 1 462 ? 8.580 -71.072 -75.152 1.00 17.27 463 GLN B N 1
ATOM 7276 C CA . GLN B 1 462 ? 9.396 -70.368 -74.173 1.00 17.61 463 GLN B CA 1
ATOM 7277 C C . GLN B 1 462 ? 8.619 -69.306 -73.410 1.00 16.95 463 GLN B C 1
ATOM 7278 O O . GLN B 1 462 ? 9.102 -68.830 -72.363 1.00 15.80 463 GLN B O 1
ATOM 7284 N N . GLY B 1 463 ? 7.460 -68.897 -73.929 1.00 13.39 464 GLY B N 1
ATOM 7285 C CA . GLY B 1 463 ? 6.605 -67.960 -73.198 1.00 15.61 464 GLY B CA 1
ATOM 7286 C C . GLY B 1 463 ? 6.017 -68.524 -71.920 1.00 16.66 464 GLY B C 1
ATOM 7287 O O . GLY B 1 463 ? 5.349 -67.789 -71.181 1.00 18.10 464 GLY B O 1
ATOM 7288 N N . MET B 1 464 ? 6.236 -69.807 -71.651 1.00 16.22 465 MET B N 1
ATOM 7289 C CA . MET B 1 464 ? 5.804 -70.400 -70.390 1.00 18.99 465 MET B CA 1
ATOM 7290 C C . MET B 1 464 ? 6.826 -70.190 -69.281 1.00 20.15 465 MET B C 1
ATOM 7291 O O . MET B 1 464 ? 6.582 -70.586 -68.132 1.00 18.94 465 MET B O 1
ATOM 7296 N N . ILE B 1 465 ? 7.952 -69.557 -69.592 1.00 18.54 466 ILE B N 1
ATOM 7297 C CA . ILE B 1 465 ? 8.996 -69.260 -68.618 1.00 18.60 466 ILE B CA 1
ATOM 7298 C C . ILE B 1 465 ? 8.962 -67.770 -68.318 1.00 17.83 466 ILE B C 1
ATOM 7299 O O . ILE B 1 465 ? 9.087 -66.950 -69.237 1.00 14.36 466 ILE B O 1
ATOM 7304 N N . ASP B 1 466 ? 8.793 -67.419 -67.035 1.00 17.17 467 ASP B N 1
ATOM 7305 C CA . ASP B 1 466 ? 8.687 -66.012 -66.639 1.00 17.76 467 ASP B CA 1
ATOM 7306 C C . ASP B 1 466 ? 9.959 -65.241 -66.994 1.00 15.85 467 ASP B C 1
ATOM 7307 O O . ASP B 1 466 ? 11.076 -65.770 -66.928 1.00 15.09 467 ASP B O 1
ATOM 7312 N N . GLU B 1 467 ? 9.797 -63.966 -67.361 1.00 14.19 468 GLU B N 1
ATOM 7313 C CA . GLU B 1 467 ? 10.964 -63.101 -67.476 1.00 17.38 468 GLU B CA 1
ATOM 7314 C C . GLU B 1 467 ? 11.481 -62.717 -66.091 1.00 19.22 468 GLU B C 1
ATOM 7315 O O . GLU B 1 467 ? 10.766 -62.790 -65.093 1.00 17.10 468 GLU B O 1
ATOM 7321 N N . THR B 1 468 ? 12.733 -62.257 -66.041 1.00 16.43 469 THR B N 1
ATOM 7322 C CA . THR B 1 468 ? 13.308 -61.880 -64.759 1.00 15.46 469 THR B CA 1
ATOM 7323 C C . THR B 1 468 ? 12.648 -60.612 -64.210 1.00 16.17 469 THR B C 1
ATOM 7324 O O . THR B 1 468 ? 12.157 -59.769 -64.972 1.00 15.18 469 THR B O 1
ATOM 7328 N N . PRO B 1 469 ? 12.649 -60.448 -62.889 1.00 16.71 470 PRO B N 1
ATOM 7329 C CA . PRO B 1 469 ? 12.241 -59.157 -62.295 1.00 15.15 470 PRO B CA 1
ATOM 7330 C C . PRO B 1 469 ? 12.979 -57.960 -62.906 1.00 19.26 470 PRO B C 1
ATOM 7331 O O . PRO B 1 469 ? 12.346 -56.940 -63.194 1.00 18.57 470 PRO B O 1
ATOM 7335 N N . GLU B 1 470 ? 14.307 -58.045 -63.087 1.00 16.07 471 GLU B N 1
ATOM 7336 C CA . GLU B 1 470 ? 15.056 -56.916 -63.641 1.00 21.15 471 GLU B CA 1
ATOM 7337 C C . GLU B 1 470 ? 14.500 -56.470 -64.994 1.00 22.89 471 GLU B C 1
ATOM 7338 O O . GLU B 1 470 ? 14.385 -55.262 -65.263 1.00 19.58 471 GLU B O 1
ATOM 7340 N N . VAL B 1 471 ? 14.145 -57.424 -65.854 1.00 17.81 472 VAL B N 1
ATOM 7341 C CA . VAL B 1 471 ? 13.617 -57.076 -67.178 1.00 16.01 472 VAL B CA 1
ATOM 7342 C C . VAL B 1 471 ? 12.235 -56.446 -67.073 1.00 17.79 472 VAL B C 1
ATOM 7343 O O . VAL B 1 471 ? 11.955 -55.435 -67.727 1.00 17.19 472 VAL B O 1
ATOM 7347 N N . LYS B 1 472 ? 11.330 -57.047 -66.291 1.00 15.20 473 LYS B N 1
ATOM 7348 C CA . LYS B 1 472 ? 9.982 -56.493 -66.211 1.00 21.28 473 LYS B CA 1
ATOM 7349 C C . LYS B 1 472 ? 10.008 -55.112 -65.585 1.00 23.35 473 LYS B C 1
ATOM 7350 O O . LYS B 1 472 ? 9.314 -54.194 -66.050 1.00 19.99 473 LYS B O 1
ATOM 7356 N N . GLU B 1 473 ? 10.844 -54.929 -64.565 1.00 19.61 474 GLU B N 1
ATOM 7357 C CA . GLU B 1 473 ? 10.924 -53.619 -63.931 1.00 20.12 474 GLU B CA 1
ATOM 7358 C C . GLU B 1 473 ? 11.547 -52.595 -64.862 1.00 19.79 474 GLU B C 1
ATOM 7359 O O . GLU B 1 473 ? 11.162 -51.420 -64.837 1.00 25.12 474 GLU B O 1
ATOM 7365 N N . TYR B 1 474 ? 12.530 -53.008 -65.659 1.00 19.04 475 TYR B N 1
ATOM 7366 C CA . TYR B 1 474 ? 13.122 -52.098 -66.627 1.00 19.81 475 TYR B CA 1
ATOM 7367 C C . TYR B 1 474 ? 12.063 -51.523 -67.564 1.00 23.91 475 TYR B C 1
ATOM 7368 O O . TYR B 1 474 ? 12.017 -50.308 -67.799 1.00 23.34 475 TYR B O 1
ATOM 7377 N N . TRP B 1 475 ? 11.218 -52.385 -68.134 1.00 18.28 476 TRP B N 1
ATOM 7378 C CA . TRP B 1 475 ? 10.203 -51.907 -69.073 1.00 18.54 476 TRP B CA 1
ATOM 7379 C C . TRP B 1 475 ? 9.073 -51.173 -68.366 1.00 21.81 476 TRP B C 1
ATOM 7380 O O . TRP B 1 475 ? 8.510 -50.237 -68.929 1.00 16.21 476 TRP B O 1
ATOM 7391 N N . ASP B 1 476 ? 8.717 -51.570 -67.138 1.00 22.49 477 ASP B N 1
ATOM 7392 C CA . ASP B 1 476 ? 7.869 -50.695 -66.320 1.00 27.26 477 ASP B CA 1
ATOM 7393 C C . ASP B 1 476 ? 8.451 -49.293 -66.219 1.00 21.71 477 ASP B C 1
ATOM 7394 O O . ASP B 1 476 ? 7.747 -48.298 -66.406 1.00 25.79 477 ASP B O 1
ATOM 7399 N N . ASP B 1 477 ? 9.742 -49.196 -65.895 1.00 26.16 478 ASP B N 1
ATOM 7400 C CA . ASP B 1 477 ? 10.383 -47.885 -65.830 1.00 25.47 478 ASP B CA 1
ATOM 7401 C C . ASP B 1 477 ? 10.388 -47.209 -67.196 1.00 29.26 478 ASP B C 1
ATOM 7402 O O . ASP B 1 477 ? 10.169 -45.992 -67.312 1.00 28.30 478 ASP B O 1
ATOM 7407 N N . PHE B 1 478 ? 10.704 -47.972 -68.237 1.00 24.38 479 PHE B N 1
ATOM 7408 C CA . PHE B 1 478 ? 10.798 -47.385 -69.559 1.00 22.98 479 PHE B CA 1
ATOM 7409 C C . PHE B 1 478 ? 9.474 -46.749 -69.966 1.00 24.32 479 PHE B C 1
ATOM 7410 O O . PHE B 1 478 ? 9.448 -45.609 -70.446 1.00 25.70 479 PHE B O 1
ATOM 7418 N N . PHE B 1 479 ? 8.359 -47.459 -69.774 1.00 23.22 480 PHE B N 1
ATOM 7419 C CA . PHE B 1 479 ? 7.092 -46.943 -70.272 1.00 23.64 480 PHE B CA 1
ATOM 7420 C C . PHE B 1 479 ? 6.415 -45.978 -69.311 1.00 26.48 480 PHE B C 1
ATOM 7421 O O . PHE B 1 479 ? 5.479 -45.292 -69.732 1.00 20.56 480 PHE B O 1
ATOM 7429 N N . LYS B 1 480 ? 6.882 -45.876 -68.059 1.00 23.97 481 LYS B N 1
ATOM 7430 C CA . LYS B 1 480 ? 6.469 -44.751 -67.209 1.00 18.53 481 LYS B CA 1
ATOM 7431 C C . LYS B 1 480 ? 7.113 -43.454 -67.686 1.00 21.30 481 LYS B C 1
ATOM 7432 O O . LYS B 1 480 ? 6.446 -42.426 -67.836 1.00 19.94 481 LYS B O 1
ATOM 7434 N N . LYS B 1 481 ? 8.419 -43.502 -67.964 1.00 22.27 482 LYS B N 1
ATOM 7435 C CA . LYS B 1 481 ? 9.118 -42.353 -68.542 1.00 27.45 482 LYS B CA 1
ATOM 7436 C C . LYS B 1 481 ? 8.561 -41.981 -69.918 1.00 27.77 482 LYS B C 1
ATOM 7437 O O . LYS B 1 481 ? 8.483 -40.795 -70.264 1.00 23.17 482 LYS B O 1
ATOM 7443 N N . HIS B 1 482 ? 8.195 -42.974 -70.734 1.00 25.27 483 HIS B N 1
ATOM 7444 C CA . HIS B 1 482 ? 7.619 -42.646 -72.036 1.00 27.06 483 HIS B CA 1
ATOM 7445 C C . HIS B 1 482 ? 6.229 -42.053 -71.876 1.00 28.86 483 HIS B C 1
ATOM 7446 O O . HIS B 1 482 ? 5.887 -41.044 -72.519 1.00 27.78 483 HIS B O 1
ATOM 7453 N N . TYR B 1 483 ? 5.408 -42.677 -71.030 1.00 19.23 484 TYR B N 1
ATOM 7454 C CA . TYR B 1 483 ? 4.046 -42.199 -70.865 1.00 21.30 484 TYR B CA 1
ATOM 7455 C C . TYR B 1 483 ? 4.061 -40.744 -70.443 1.00 25.40 484 TYR B C 1
ATOM 7456 O O . TYR B 1 483 ? 3.344 -39.911 -71.010 1.00 27.25 484 TYR B O 1
ATOM 7465 N N . LEU B 1 484 ? 4.876 -40.420 -69.431 1.00 22.66 485 LEU B N 1
ATOM 7466 C CA . LEU B 1 484 ? 4.834 -39.078 -68.868 1.00 20.23 485 LEU B CA 1
ATOM 7467 C C . LEU B 1 484 ? 5.421 -38.077 -69.844 1.00 21.60 485 LEU B C 1
ATOM 7468 O O . LEU B 1 484 ? 4.868 -36.991 -70.012 1.00 23.32 485 LEU B O 1
ATOM 7473 N N . THR B 1 485 ? 6.499 -38.446 -70.547 1.00 22.30 486 THR B N 1
ATOM 7474 C CA . THR B 1 485 ? 7.013 -37.553 -71.594 1.00 26.75 486 THR B CA 1
ATOM 7475 C C . THR B 1 485 ? 5.927 -37.216 -72.611 1.00 30.06 486 THR B C 1
ATOM 7476 O O . THR B 1 485 ? 5.759 -36.050 -72.992 1.00 27.40 486 THR B O 1
ATOM 7480 N N . GLN B 1 486 ? 5.158 -38.223 -73.039 1.00 31.25 487 GLN B N 1
ATOM 7481 C CA . GLN B 1 486 ? 4.150 -38.002 -74.076 1.00 31.09 487 GLN B CA 1
ATOM 7482 C C . GLN B 1 486 ? 2.948 -37.240 -73.539 1.00 26.49 487 GLN B C 1
ATOM 7483 O O . GLN B 1 486 ? 2.424 -36.349 -74.215 1.00 29.07 487 GLN B O 1
ATOM 7489 N N . MET B 1 487 ? 2.514 -37.547 -72.322 1.00 21.08 488 MET B N 1
ATOM 7490 C CA . MET B 1 487 ? 1.378 -36.827 -71.755 1.00 25.67 488 MET B CA 1
ATOM 7491 C C . MET B 1 487 ? 1.738 -35.367 -71.474 1.00 33.53 488 MET B C 1
ATOM 7492 O O . MET B 1 487 ? 0.864 -34.482 -71.494 1.00 30.96 488 MET B O 1
ATOM 7497 N N . ARG B 1 488 ? 3.027 -35.112 -71.211 1.00 27.27 489 ARG B N 1
ATOM 7498 C CA . ARG B 1 488 ? 3.540 -33.773 -70.982 1.00 29.48 489 ARG B CA 1
ATOM 7499 C C . ARG B 1 488 ? 3.515 -32.955 -72.262 1.00 27.65 489 ARG B C 1
ATOM 7500 O O . ARG B 1 488 ? 3.143 -31.778 -72.2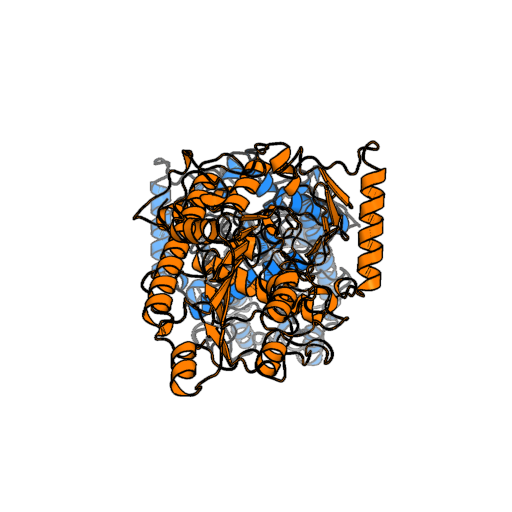57 1.00 26.38 489 ARG B O 1
ATOM 7508 N N . LEU B 1 489 ? 3.909 -33.560 -73.382 1.00 23.09 490 LEU B N 1
ATOM 7509 C CA . LEU B 1 489 ? 3.892 -32.847 -74.648 1.00 25.81 490 LEU B CA 1
ATOM 7510 C C . LEU B 1 489 ? 2.483 -32.399 -75.037 1.00 32.92 490 LEU B C 1
ATOM 7511 O O . LEU B 1 489 ? 2.343 -31.504 -75.884 1.00 34.87 490 LEU B O 1
ATOM 7516 N N . ARG B 1 490 ? 1.444 -33.005 -74.445 1.00 31.04 491 ARG B N 1
ATOM 7517 C CA . ARG B 1 490 ? 0.043 -32.647 -74.670 1.00 26.81 491 ARG B CA 1
ATOM 7518 C C . ARG B 1 490 ? -0.535 -31.756 -73.582 1.00 28.78 491 ARG B C 1
ATOM 7519 O O . ARG B 1 490 ? -1.703 -31.345 -73.696 1.00 23.01 491 ARG B O 1
ATOM 7527 N N . GLY B 1 491 ? 0.227 -31.489 -72.525 1.00 30.93 492 GLY B N 1
ATOM 7528 C CA . GLY B 1 491 ? -0.292 -30.735 -71.403 1.00 27.70 492 GLY B CA 1
ATOM 7529 C C . GLY B 1 491 ? -1.447 -31.392 -70.698 1.00 31.14 492 GLY B C 1
ATOM 7530 O O . GLY B 1 491 ? -2.336 -30.697 -70.193 1.00 27.66 492 GLY B O 1
ATOM 7531 N N . LEU B 1 492 ? -1.471 -32.718 -70.637 1.00 26.46 493 LEU B N 1
ATOM 7532 C CA . LEU B 1 492 ? -2.564 -33.405 -69.972 1.00 22.94 493 LEU B CA 1
ATOM 7533 C C . LEU B 1 492 ? -2.056 -34.088 -68.710 1.00 20.51 493 LEU B C 1
ATOM 7534 O O . LEU B 1 492 ? -0.888 -34.470 -68.615 1.00 22.14 493 LEU B O 1
ATOM 7539 N N . SER B 1 493 ? -2.956 -34.241 -67.772 1.00 20.71 494 SER B N 1
ATOM 7540 C CA . SER B 1 493 ? -2.666 -34.953 -66.537 1.00 24.39 494 SER B CA 1
ATOM 7541 C C . SER B 1 493 ? -2.503 -36.449 -66.815 1.00 27.53 494 SER B C 1
ATOM 7542 O O . SER B 1 493 ? -3.235 -36.999 -67.640 1.00 24.40 494 SER B O 1
ATOM 7545 N N . PRO B 1 494 ? -1.598 -37.144 -66.112 1.00 27.04 495 PRO B N 1
ATOM 7546 C CA . PRO B 1 494 ? -1.509 -38.606 -66.293 1.00 25.20 495 PRO B CA 1
ATOM 7547 C C . PRO B 1 494 ? -2.770 -39.328 -65.860 1.00 25.54 495 PRO B C 1
ATOM 7548 O O . PRO B 1 494 ? -2.999 -40.476 -66.274 1.00 27.59 495 PRO B O 1
ATOM 7552 N N . LYS B 1 495 ? -3.608 -38.677 -65.064 1.00 21.57 496 LYS B N 1
ATOM 7553 C CA . LYS B 1 495 ? -4.834 -39.222 -64.505 1.00 25.37 496 LYS B CA 1
ATOM 7554 C C . LYS B 1 495 ? -6.089 -38.629 -65.166 1.00 22.72 496 LYS B C 1
ATOM 7555 O O . LYS B 1 495 ? -7.188 -38.658 -64.589 1.00 22.71 496 LYS B O 1
ATOM 7561 N N . ILE B 1 496 ? -5.947 -38.082 -66.370 1.00 19.15 497 ILE B N 1
ATOM 7562 C CA . ILE B 1 496 ? -7.071 -37.403 -67.004 1.00 23.08 497 ILE B CA 1
ATOM 7563 C C . ILE B 1 496 ? -8.276 -38.340 -67.107 1.00 27.42 497 ILE B C 1
ATOM 7564 O O . ILE B 1 496 ? -8.135 -39.536 -67.409 1.00 24.66 497 ILE B O 1
ATOM 7569 N N . THR B 1 497 ? -9.471 -37.801 -66.830 1.00 21.68 498 THR B N 1
ATOM 7570 C CA . THR B 1 497 ? -10.709 -38.570 -66.952 1.00 24.77 498 THR B CA 1
ATOM 7571 C C . THR B 1 497 ? -10.999 -38.880 -68.419 1.00 23.08 498 THR B C 1
ATOM 7572 O O . THR B 1 497 ? -10.547 -38.155 -69.320 1.00 20.76 498 THR B O 1
ATOM 7576 N N . PRO B 1 498 ? -11.752 -39.957 -68.688 1.00 20.15 499 PRO B N 1
ATOM 7577 C CA . PRO B 1 498 ? -12.076 -40.253 -70.094 1.00 17.80 499 PRO B CA 1
ATOM 7578 C C . PRO B 1 498 ? -12.780 -39.091 -70.777 1.00 19.68 499 PRO B C 1
ATOM 7579 O O . PRO B 1 498 ? -12.457 -38.766 -71.923 1.00 17.45 499 PRO B O 1
ATOM 7583 N N . ASP B 1 499 ? -13.712 -38.427 -70.092 1.00 19.47 500 ASP B N 1
ATOM 7584 C CA . ASP B 1 499 ? -14.454 -37.361 -70.758 1.00 24.60 500 ASP B CA 1
ATOM 7585 C C . ASP B 1 499 ? -13.568 -36.165 -71.075 1.00 19.96 500 ASP B C 1
ATOM 7586 O O . ASP B 1 499 ? -13.715 -35.555 -72.148 1.00 18.25 500 ASP B O 1
ATOM 7591 N N . ASP B 1 500 ? -12.645 -35.806 -70.170 1.00 19.57 501 ASP B N 1
ATOM 7592 C CA . ASP B 1 500 ? -11.719 -34.722 -70.486 1.00 20.21 501 ASP B CA 1
ATOM 7593 C C . ASP B 1 500 ? -10.767 -35.138 -71.606 1.00 19.20 501 ASP B C 1
ATOM 7594 O O . ASP B 1 500 ? -10.421 -34.324 -72.465 1.00 16.83 501 ASP B O 1
ATOM 7599 N N . TYR B 1 501 ? -10.296 -36.394 -71.581 1.00 17.32 502 TYR B N 1
ATOM 7600 C CA . TYR B 1 501 ? -9.450 -36.911 -72.663 1.00 17.94 502 TYR B CA 1
ATOM 7601 C C . TYR B 1 501 ? -10.162 -36.824 -74.011 1.00 17.98 502 TYR B C 1
ATOM 7602 O O . TYR B 1 501 ? -9.541 -36.524 -75.035 1.00 15.78 502 TYR B O 1
ATOM 7611 N N . LEU B 1 502 ? -11.482 -37.055 -74.027 1.00 16.52 503 LEU B N 1
ATOM 7612 C CA . LEU B 1 502 ? -12.211 -36.969 -75.290 1.00 17.91 503 LEU B CA 1
ATOM 7613 C C . LEU B 1 502 ? -12.187 -35.549 -75.858 1.00 19.09 503 LEU B C 1
ATOM 7614 O O . LEU B 1 502 ? -12.180 -35.370 -77.084 1.00 17.94 503 LEU B O 1
ATOM 7619 N N . ILE B 1 503 ? -12.161 -34.532 -74.994 1.00 18.68 504 ILE B N 1
ATOM 7620 C CA . ILE B 1 503 ? -12.030 -33.154 -75.476 1.00 17.82 504 ILE B CA 1
ATOM 7621 C C . ILE B 1 503 ? -10.745 -33.005 -76.272 1.00 19.39 504 ILE B C 1
ATOM 7622 O O . ILE B 1 503 ? -10.725 -32.425 -77.371 1.00 22.35 504 ILE B O 1
ATOM 7627 N N . PHE B 1 504 ? -9.652 -33.519 -75.712 1.00 15.55 505 PHE B N 1
ATOM 7628 C CA . PHE B 1 504 ? -8.374 -33.577 -76.393 1.00 17.80 505 PHE B CA 1
ATOM 7629 C C . PHE B 1 504 ? -8.477 -34.366 -77.692 1.00 16.35 505 PHE B C 1
ATOM 7630 O O . PHE B 1 504 ? -7.965 -33.936 -78.722 1.00 18.26 505 PHE B O 1
ATOM 7638 N N . TRP B 1 505 ? -9.126 -35.534 -77.664 1.00 15.04 506 TRP B N 1
ATOM 7639 C CA . TRP B 1 505 ? -9.098 -36.378 -78.869 1.00 15.95 506 TRP B CA 1
ATOM 7640 C C . TRP B 1 505 ? -9.895 -35.738 -80.000 1.00 17.41 506 TRP B C 1
ATOM 7641 O O . TRP B 1 505 ? -9.556 -35.885 -81.187 1.00 15.51 506 TRP B O 1
ATOM 7652 N N . ASP B 1 506 ? -10.993 -35.068 -79.662 1.00 15.54 507 ASP B N 1
ATOM 7653 C CA . ASP B 1 506 ? -11.733 -34.366 -80.715 1.00 14.31 507 ASP B CA 1
ATOM 7654 C C . ASP B 1 506 ? -10.858 -33.304 -81.383 1.00 15.21 507 ASP B C 1
ATOM 7655 O O . ASP B 1 506 ? -10.868 -33.163 -82.615 1.00 16.14 507 ASP B O 1
ATOM 7660 N N . LYS B 1 507 ? -10.088 -32.546 -80.593 1.00 16.15 508 LYS B N 1
ATOM 7661 C CA . LYS B 1 507 ? -9.201 -31.551 -81.183 1.00 18.35 508 LYS B CA 1
ATOM 7662 C C . LYS B 1 507 ? -8.081 -32.203 -81.990 1.00 19.38 508 LYS B C 1
ATOM 7663 O O . LYS B 1 507 ? -7.638 -31.658 -83.014 1.00 15.32 508 LYS B O 1
ATOM 7669 N N . PHE B 1 508 ? -7.549 -33.322 -81.487 1.00 16.65 509 PHE B N 1
ATOM 7670 C CA . PHE B 1 508 ? -6.476 -34.032 -82.175 1.00 15.52 509 PHE B CA 1
ATOM 7671 C C . PHE B 1 508 ? -6.946 -34.518 -83.542 1.00 16.76 509 PHE B C 1
ATOM 7672 O O . PHE B 1 508 ? -6.246 -34.356 -84.559 1.00 15.96 509 PHE B O 1
ATOM 7680 N N . LEU B 1 509 ? -8.139 -35.137 -83.579 1.00 14.22 510 LEU B N 1
ATOM 7681 C CA . LEU B 1 509 ? -8.692 -35.626 -84.839 1.00 13.71 510 LEU B CA 1
ATOM 7682 C C . LEU B 1 509 ? -8.957 -34.470 -85.799 1.00 15.23 510 LEU B C 1
ATOM 7683 O O . LEU B 1 509 ? -8.693 -34.568 -87.006 1.00 14.38 510 LEU B O 1
ATOM 7688 N N . THR B 1 510 ? -9.480 -33.359 -85.275 1.00 16.16 511 THR B N 1
ATOM 7689 C CA . THR B 1 510 ? -9.715 -32.194 -86.130 1.00 18.24 511 THR B CA 1
ATOM 7690 C C . THR B 1 510 ? -8.420 -31.706 -86.757 1.00 15.29 511 THR B C 1
ATOM 7691 O O . THR B 1 510 ? -8.389 -31.320 -87.935 1.00 17.71 511 THR B O 1
ATOM 7695 N N . GLU B 1 511 ? -7.330 -31.759 -85.994 1.00 18.70 512 GLU B N 1
ATOM 7696 C CA . GLU B 1 511 ? -6.042 -31.308 -86.496 1.00 21.19 512 GLU B CA 1
ATOM 7697 C C . GLU B 1 511 ? -5.467 -32.285 -87.523 1.00 18.18 512 GLU B C 1
ATOM 7698 O O . GLU B 1 511 ? -4.831 -31.863 -88.492 1.00 15.79 512 GLU B O 1
ATOM 7704 N N . GLN B 1 512 ? -5.656 -33.590 -87.316 1.00 14.87 513 GLN B N 1
ATOM 7705 C CA . GLN B 1 512 ? -5.335 -34.566 -88.355 1.00 17.30 513 GLN B CA 1
ATOM 7706 C C . GLN B 1 512 ? -6.106 -34.301 -89.635 1.00 19.07 513 GLN B C 1
ATOM 7707 O O . GLN B 1 512 ? -5.603 -34.588 -90.725 1.00 21.56 513 GLN B O 1
ATOM 7713 N N . GLY B 1 513 ? -7.303 -33.721 -89.530 1.00 18.16 514 GLY B N 1
ATOM 7714 C CA . GLY B 1 513 ? -8.117 -33.498 -90.708 1.00 18.61 514 GLY B CA 1
ATOM 7715 C C . GLY B 1 513 ? -9.366 -34.358 -90.826 1.00 23.48 514 GLY B C 1
ATOM 7716 O O . GLY B 1 513 ? -9.682 -34.819 -91.930 1.00 26.60 514 GLY B O 1
ATOM 7717 N N . LYS B 1 514 ? -10.104 -34.576 -89.735 1.00 19.73 515 LYS B N 1
ATOM 7718 C CA . LYS B 1 514 ? -11.378 -35.317 -89.851 1.00 16.59 515 LYS B CA 1
ATOM 7719 C C . LYS B 1 514 ? -12.380 -34.945 -88.731 1.00 25.87 515 LYS B C 1
ATOM 7720 O O . LYS B 1 514 ? -11.966 -34.296 -87.759 1.00 23.76 515 LYS B O 1
#

Radius of gyration: 35.39 Å; Cα contacts (8 Å, |Δi|>4): 2038; chains: 2; bounding box: 53×79×102 Å

Secondary structure (DSSP, 8-state):
--EEEEEEESS--S-SGGGT-SS---HHHHHHHHTSEEESSEE-SSSSHHHHHHHHTTTS-HHHHT--SBS--SSSS-B--TT---HHHHHHHTT-EEEEESS------SSB-SS-S-SEE-----PPPTT--GGGSHHHHHHHHH-TTS-EEEEEE--TTSSSP---TTS---GGGS---TTS--SHHHHHHHHHHHHHHHHHHHHHHHHHHHHHHHT-GGGEEEEEEESSS-SSTTSTTS-SHHHHB--EEEEETT--SSEEE-S-EEGGGHHHHHHHHTTPPPPTT--SPP-SSTT----S-EEEEE--BTTB---EEEEE-SSEEEEEES-TTS-TT---HHHHHH-HHHHHHHHHHHTT-S-HHHHGGGSSS--SEEEEETTT-TT--S--TT-GGGHHHHHHHHHHHHHHHHHHT-GGGSPPPHHHHHHHHHHHHHHHHHHHHHTT--TT--HHHHHHHHHHHHHHHT-/-EEEEEEESS--S-SGGGT-SS---HHHHHHHHHSEEESSEE-SBSSHHHHHHHHTTTS-GGGTT--SBS--SSSS-B--TT---HHHHHHHTTPEEEEESS------SSB-SS-S-SEE-----PPPTT--GGGSHHHHHHHHH--S--EEEEEE--TTSSSP---TTS---GGGS---TTS--SHHHHHHHHHHHHHHHHHHHHHHHHHHHHHHHT-TTSEEEEEEESSS-SSTTTTTSSSHHHHB--EEEESTTS-SSEEE-S-EEGGGHHHHHHHHTTPPPPTT--SPP-SSTT----S-EEEEE--BTTB---EEEEE-SSEEEEEES-TTS-TT---HHHHHH-HHHHHHHHHHHTT-S-HHHHGGGSSS--SEEEEETTT-TT--S--TT-GGGHHHHHHHHHHHHHHHHHHT-GGGSPPPHHHHHHHHHHHHHHHHHHHHHTT--TT--HHHHHHHHHHHHHHHT-

Sequence (949 aa):
KPNIIWLVLEDISLDLSVYGTPEVKTPNLDRLANEGIRYNHAYATAAVCSTARSAFFTGMHATSIGAQNHRSHLDDGYYLPKNIKMTSQFMREAGYVNLLMGPKQKTDFNFSTTINAFDAQDGAYTHAPTDLKLLERPAWQTYIKKYSGQPFFAQINYSETHRTFIADKKNPIDPSKVKIPSYYPDHDITRRDWALYLETIQTVDQKVGNLFSELEKAGVLENTIVFIFGDHGRAMLRDKQWLYDGGLRVPLIVWGKGIESNQVNNELVSLIDVMPTTLDLVGLKVPDYVEGHIFLGKNKQKRDYIYAHKDRTDETDDRVRAVRNLRFKYIKNFYPEKPYNDFNAYKHLQYPVLALMESMHAKKLLTHEQALFFAPNRPQEELYDTFNDPDEVNNLALNKNYEEQLLTMRKELQRWQKATNDQGMIDETPEVKEYWDDFFKKHYLTQMRLRGLSPKITPDDYLIFWDKFLTEQGKPNIIWLVLEDISLDLSVYGTPEVKTPNLDRLANEGIRYNHAYATAAVCSTARSAFFTGMHATSIGAQNHRSHLDDGYYLPKNIKMTSQFMREAGYVNLLMGPKQKTDFNFSTTINAFDAQDGAYTHAPTDLKLLERPAWQTYIKKYSGQPFFAQINYSETHHRTFIADKKNPIDPSKVKIPSYYPDHDITRRDWALYLETIQTVDQKVGNLFSELEKAGVLENTIVFIFGDHGRAMLRDKQWLYDGGLRVPLIVWGKGIESSNQVNNELVSLIDVMPTTLDLVGLKVPDYVEGHIFLGKNKQKRDYIYAHKDRTDETDDRVRAVRNLRFKYIKNFYPEKPYNDFNAYKHLQYPVLALMESMHAKKLLTHEQALFFAPNRPQEELYDTFNDPDEVNNLALNKNYEEQLLTMRKELQRWQKATNDQGMIDETPEVKEYWDDFFKKHYLTQMRLRGLSPKITPDDYLIFWDKFLTEQGK

Foldseek 3Di:
DFAEEEEAAAAAFLQAVCSPWPQFDQVQVNVLCQQFEWEQAEWFQFQDDAQSLLQLQFLHRCLLQVCQAQAAAPDDPFAGDPVTDGLVVLVVVLFAAEEEWAPPRDSSYNHDYPDDNHDYYQDCDDFDALPDDTCVGTRNVCCVVPPVVTHYYYYYYYPPPRPPFFAQVVRQGDLLPGDDFQLFDPDPLVSLSVSSSSRSSVSVSSSSVVHVVSVVVVVRQQRYKYWYKYSFAHPADQARLHDASRRIHMIIGIGGHPGGGRHYHHAHAYSSQVSCLVCVVSPHHDDPPRNHANCDDDRGDGDQWDKHWHAHHQLRGFTKIWIDGSFKIKMFGPFFQAQLPGDDLCCVLTHLSVLVLQVCVVVVNRDPQNCQNVDNGHDRMFMDGCVVPVSRRDGCCVPVVCVVVNVVRVVVVVVVCVVSVRNSVPDDDPVVSVVRNCVRVVVNCVVCVVLVHHSPHHSVVVNVVSVVVSVVSPD/DFEEEEAAAAAFLQAVCSPWPQFDQVQVNVLCQQFEWEQAEWFQFQDQAQSLLQLQFLHRCLLQVCQAQAAAPDDPFAGPPPTDGLVVLLVVLQAAEEEWAPPNDSSYNHDYPDDNGNYYQDCDDFDALLDDTCVGTRNVCCVPVPPPGHYYYYYYYPPPDDPFFADVVRQGDLQPGDDFQLFDPDPLRSLSVSSNSRSVVSVSSSSVVVVVNCVVVVNQQPYKYWYKYSFAHPADQARLHDASRRIHMIIGIGGVVRHGRHYHHAHAYSSQVSCLVCVVSPHHDDPPRNHFNCDDPRGDGDQWRKHWHAHHQLFGFTKIWIDGSFKIKMFGPFQQAQLPGDDLVCVLTHLSVLVLVVCVVVVNRDPQNCQSVDNGHDRMFMDGCVVPVSRRDGCCVPVVCVVVNVVRVVVVVVVCVVSVRNSVPDDDPVVSVVSVVVVVVVSVVSCVVQVHDSPDHSVVVNVVSVVVSVVSPD

Solvent-accessible surface area: 36482 Å² total; per-residue (Å²): 113,15,13,0,1,0,0,0,0,0,0,0,4,36,11,0,43,30,37,60,21,53,63,3,115,1,69,30,0,26,120,10,2,73,78,0,8,42,2,28,24,0,0,0,1,2,3,7,11,0,4,0,3,0,0,1,3,0,0,12,4,0,0,24,2,7,0,12,13,25,52,6,58,80,142,88,53,62,106,20,48,106,97,12,54,2,0,0,48,6,0,83,105,18,33,2,3,0,0,6,2,0,41,13,47,98,43,6,18,0,9,30,47,116,92,116,13,17,54,13,95,24,76,92,61,132,9,36,107,30,81,23,60,4,8,123,76,73,0,11,59,45,14,71,171,112,66,81,82,67,29,2,0,0,10,1,0,4,10,0,0,14,10,37,5,61,24,5,137,135,76,82,8,62,33,82,127,5,151,28,19,52,15,6,2,109,66,102,12,2,36,37,2,7,0,0,0,0,0,0,0,4,9,0,2,45,6,0,13,56,2,23,58,39,2,119,181,46,63,28,22,157,67,0,5,0,0,0,0,0,0,0,0,23,0,6,5,18,0,9,9,11,2,11,14,9,0,0,53,0,0,0,0,0,33,20,61,75,24,135,57,117,72,79,32,81,69,9,1,0,2,0,1,0,0,0,0,0,0,33,51,9,68,40,192,39,46,155,61,15,42,10,33,24,17,34,46,155,80,95,114,142,15,110,36,0,19,1,2,7,6,4,5,14,14,11,44,3,32,1,0,0,0,1,33,68,92,14,0,0,4,42,1,42,46,38,118,52,44,17,35,44,15,5,0,34,7,10,6,21,2,2,7,2,4,3,2,32,5,32,75,83,99,186,104,21,67,138,67,14,28,74,16,21,36,106,81,12,52,85,25,1,0,11,4,12,130,116,18,95,43,2,27,89,51,17,11,159,59,174,137,60,76,148,45,8,76,70,0,77,76,24,2,90,119,9,26,175,66,21,108,9,62,5,64,111,95,35,78,95,74,56,68,83,122,26,16,77,97,31,36,33,77,0,14,74,49,0,129,124,60,68,27,38,12,31,22,66,39,63,74,4,28,99,34,0,60,133,52,0,86,156,34,18,45,58,17,0,1,0,0,0,0,17,0,0,4,35,11,0,42,27,35,62,23,50,65,5,104,1,75,39,0,28,140,10,2,76,80,0,9,40,1,29,22,0,0,0,1,2,3,8,15,0,3,1,9,0,0,1,2,0,0,12,4,0,0,25,2,7,0,12,12,27,58,6,56,79,141,89,51,64,106,19,48,106,98,12,54,1,0,0,45,6,0,85,108,35,30,11,2,0,0,4,1,0,38,25,53,46,46,29,19,0,10,30,45,112,81,115,14,12,51,12,88,25,81,82,38,126,17,39,107,32,90,25,36,4,12,133,77,75,0,9,77,49,26,94,87,123,72,70,91,64,43,1,0,0,10,1,0,3,18,0,0,36,10,35,5,63,25,8,136,150,67,74,6,61,32,83,126,5,103,28,20,54,14,6,2,110,68,103,12,3,36,35,2,7,0,0,0,1,0,0,0,4,9,0,2,44,6,0,14,57,2,23,78,34,1,124,117,51,59,25,27,83,93,2,15,0,0,0,0,0,0,0,0,22,0,5,5,18,0,10,10,12,2,10,14,9,0,0,53,0,1,0,0,0,32,7,73,84,24,65,57,115,69,78,28,77,84,9,1,0,1,0,1,0,0,1,0,0,0,33,50,21,69,42,117,40,45,154,65,15,40,9,32,25,17,33,38,209,91,119,112,118,17,111,36,0,21,1,3,10,5,4,6,13,29,11,37,3,32,1,0,0,0,1,33,66,89,14,0,0,4,41,1,42,44,39,116,52,42,19,39,45,30,7,0,32,7,14,0,13,1,2,6,2,5,3,2,36,5,31,72,76,96,180,106,22,63,134,65,14,29,72,16,21,36,106,80,11,53,82,26,2,0,10,5,12,130,121,18,94,43,2,23,88,52,17,13,163,63,155,137,64,66,79,43,9,76,66,0,79,152,23,2,92,123,10,25,174,66,22,106,9,66,4,62,109,105,33,79,95,75,54,60,95,116,25,35,62,87,28,21,114,65,2,13,74,45,3,123,131,49,68,32,34,1,26,30,67,40,66,75,13,27,98,33,2,62,134,52,0,85,155,35,17,42

B-factor: mean 19.81, std 6.38, range [8.46, 60.97]

Organism: NCBI:txid1314868